Protein AF-A0A8J1VLW9-F1 (afdb_monomer)

Radius of gyration: 41.4 Å; Cα contacts (8 Å, |Δi|>4): 1207; chains: 1; bounding box: 92×52×132 Å

Nearest PDB structures (foldseek):
  3nmx-assembly1_A  TM=6.719E-01  e=5.373E-04  Homo sapiens
  3nmx-assembly3_C  TM=6.872E-01  e=1.330E-03  Homo sapiens
  6n86-assembly1_B  TM=4.236E-01  e=1.927E-03  Bos taurus
  7tmt-assembly1_P  TM=4.277E-01  e=6.945E-02  Saccharomyces cerevisiae
  7tmr-assembly1_P  TM=3.845E-01  e=7.859E-02  Saccharomyces cerevisiae

Secondary structure (DSSP, 8-state):
--GGGTTT-HHHHHHHHHHHHHHHHTT---S-GGGGGS-HHHHHHHHHHHHHHHHHHHHHHHHHTT-HHHHHHHHHHTHHHHHHHHHHTT----HHHHHHHHHHHHHHHGGG-HHHHHHH-SHHHHHHHHHHHHHHHH-GGGT-SSS-HHHHHHHHHHHHHHHHHHHHHHHT-TTS-GGGT--GGGHHHHHGGGTTTSTT-PPPSSPPPHHHHHHHHHHHHHHHHHHHHHHHS-SS-HHHHHSB-----S-TTGGGSS-TTSS-SBHHHHHHHHHHH--S-TT---S----TT-PPPPS------PPPHHHHHHHHHHHHHHHHHHHHHHTTT--TT-GGGHHHHHHHHHHTT-TT-HHHHHHHHHHHHHHTTSHHHHHHTTSGGG-SHHHHHHH--TT--HHHHHHHHHHHHHHTSSHHHHHHHHHTTHHHHHHHHTTTSGGGGGGHHHHHHHHHHHHHHHTT-HHHHHHHHH-HHHHHHHHHHHHH---HHHHHHHHHHHHHHHHHHHHS-TTTHHHHHGGG--HHHHHHHHHHHHHTTT-HHHHHHHHHHHHHHHHHSPTTHHHHHHH---PPPS----TT--S-THHHHHHHHHSPPTT-TT--HHHHHHHHHHHHHHHHTT-HHHHHHHHHHHHHHHHHHS-B-EEEEESTTSSHHHHHHHHHHHSPTT-EEEEGGGGPPPGGGSPBPSS-TTSB-SS-TTTSS-HHHHHHHHHHHHHHSS--TT----GGGS--------HHHHHHHHHHHHHHHHHHHTTT-----EEEEESSTTT-HHHHHT-SEEEEE---HHHHHHHHHTT--EEETTTEEE-PPTTHIIIIIHHHHHHTTTTTBGGG-TTTPPBPTTTTTTTT-EEEE---SSHHHHHHHHHHHHHHHHHHHHHTBS----

Sequence (902 aa):
MTEQALSTDPTQSVSYLSLLVGRLESSSSPSNPEELLIIPNILDSLAVWRQVVSQVGRVASNLVANDEVNRNRLVETGYLQSLLTIFTAELVLPLSTIKFLAASLHNLTVERHGSAVKEMATQRYWRMMLQLADGLYIFPEKYFIEGDASSELLDITVICEWLWSCLTAVIEDEVVPVKSLLLVDDVPLLLRFLSPFTSRELPWKHKQSSTSQRRGLSLMTAACSTIESLGTNLTENLDYFLSPLSFIITHPGDLRDRPETDDPSNALAYLIDFLGTASPPSSWDLNGRITSSGHYLDEDADEADPLSFEDCEESIATGKASIIRAVVALSFELEATEDRLAWFWVHMRAWCRRLERDDLVACAFLSFGNVARQDPSAIALLSGTTSLLPEIMASMKPETNVLVQHAIVGLLKNLSIPATNKVVLGEANIISKLAQMGVWRSGRDVLGSVQGAAVGVVKNLCKGNPINSASVILDCNVTGQLLDLISRSDDPAIRFEAARVFVNIVTSLASVSRGDRGKTLHLLVHDRIIAVFIRMLQGGRQYPVLVNESIIALSLLAAFGPSGTCARIVHSSEAPPSNEIVSGMSGQALLPILCSIIIPKTGDETATPEIQANVTTLLDQLARSGNEEARSARMIVTSAVQNARDRGHPVAGGASCSGKTLLAKHIRNILPSGSTILHQDDFAPPIEDVPTSGKYPDLQDWDDPPTCIVWSKFRSTLGHVRSHGVLPTLHDSHDHLNKQIEVGISQTVEKRWKNAFETLAADKAERGIQLVWFIVDGFVLYWDQGVFDLVDVRLFLRVPHNILKRRREERQVYVLQAGGVWEDPPDYFDQIVYPAYVKAHEHIFEDGNVEEGELRETWGLGGKSLQVMAPLEGEEEMTKAFQKSCEVIIEACRGNIGTVVV

Solvent-accessible surface area (backbone atoms only — not comparable to full-atom values): 49986 Å² total; per-residue (Å²): 132,66,76,74,76,58,70,81,45,73,67,58,47,30,56,52,42,52,58,51,47,58,47,56,68,68,55,72,78,75,98,49,82,74,67,72,78,75,44,74,77,53,55,60,50,49,54,54,46,50,50,51,54,22,51,40,18,44,44,49,23,60,54,18,54,95,28,68,70,46,34,51,51,38,47,78,69,44,36,57,62,42,52,54,49,55,72,68,62,81,62,93,57,46,50,72,32,50,38,22,43,34,45,26,54,25,35,36,29,54,94,55,33,59,75,44,30,61,72,51,62,33,34,71,51,45,49,48,45,50,52,49,39,48,42,50,69,77,44,46,76,82,34,66,78,83,80,61,68,73,63,53,58,53,50,48,43,58,34,36,51,30,41,42,50,41,51,36,41,37,58,70,36,91,88,54,65,58,81,62,36,63,54,69,86,49,52,49,62,59,53,51,56,51,38,49,30,25,89,73,50,61,81,72,93,60,87,70,51,48,69,54,50,56,43,52,45,51,48,25,33,46,42,22,47,37,50,18,49,55,28,61,72,57,94,85,53,64,65,58,36,61,36,70,57,72,74,82,78,87,57,97,72,75,67,81,81,64,67,88,83,79,64,54,65,16,49,51,50,44,52,53,44,39,67,73,52,50,46,82,47,91,79,60,85,47,71,77,80,79,54,100,76,81,66,82,78,80,91,84,67,97,69,69,79,74,52,46,59,64,63,46,50,54,42,50,48,53,21,40,52,26,45,40,51,12,53,36,41,50,29,53,80,48,61,94,82,42,78,93,47,48,68,59,56,52,50,33,59,54,28,45,67,38,84,91,37,55,69,48,25,16,37,24,34,38,27,55,29,47,41,20,78,45,60,71,50,26,45,51,46,61,37,76,98,69,34,46,56,66,47,54,59,75,59,54,41,63,81,49,52,69,63,33,50,40,17,48,31,53,24,43,38,40,36,19,64,37,76,71,36,26,52,59,46,42,79,68,39,48,64,58,37,47,46,62,31,38,52,57,38,80,95,36,62,95,41,51,70,50,37,39,37,44,36,48,23,49,25,38,30,12,54,80,27,43,67,42,26,49,48,43,69,70,35,58,65,40,44,45,36,52,55,49,40,47,74,69,49,84,53,62,67,46,28,48,51,44,42,46,29,56,34,24,26,47,55,18,31,58,68,48,57,87,86,51,21,36,70,54,38,44,77,57,78,42,67,73,55,51,39,41,36,53,50,36,38,64,74,22,65,90,36,48,67,46,33,42,47,23,42,52,36,53,32,52,41,48,74,39,34,55,93,62,39,41,56,49,64,62,67,58,69,81,84,77,83,93,84,84,81,74,90,88,70,93,69,54,77,59,61,63,52,53,47,41,37,67,56,54,62,95,87,53,81,46,43,40,73,67,40,30,52,45,44,50,52,32,36,53,45,34,29,71,70,69,44,64,67,37,38,49,52,40,50,53,46,52,50,50,55,53,54,64,68,41,26,38,37,45,36,42,27,32,47,71,70,51,49,51,67,58,50,53,49,57,51,47,74,40,49,66,92,77,52,44,77,48,57,49,74,73,33,45,62,59,78,90,72,47,51,52,29,95,90,45,71,93,40,71,38,68,52,38,73,88,61,32,36,45,59,71,60,51,45,49,52,53,52,44,29,55,65,65,72,46,78,68,100,85,74,79,80,63,72,86,69,48,87,79,78,94,70,59,57,53,66,70,57,52,54,54,50,23,54,51,43,51,52,51,49,49,63,34,43,78,71,75,38,83,83,62,46,50,34,44,35,34,51,51,52,76,55,42,67,71,51,46,73,75,52,55,36,49,38,32,37,44,58,56,67,77,57,31,48,51,48,49,67,73,56,52,61,43,68,44,94,90,75,50,77,49,61,79,57,90,64,36,53,77,71,42,47,49,55,22,44,44,75,31,40,23,91,46,19,42,98,44,34,73,81,80,40,53,67,30,62,68,31,24,100,84,43,71,53,53,46,77,39,71,46,80,78,61,38,69,30,47,31,52,50,48,50,53,51,52,52,53,51,54,50,34,55,72,71,23,35,28,59,80,62,134

Foldseek 3Di:
DDLVVLQPDLLVLLVVLVVVLVVLVVPPDDPDPVVCVPDPVVVVVVVVVLVSLLSSLQNLLVQLQVDLVSLVVCLVNCVLVSLLSVLVSPDQHALSSLLSSLSNLLSSCPVLNPSSLVVCQAQSNLLSLLVLLLCCVLPVVSRHDDDDPVVSNLSSLVSSLSSLSSLQSNLPPLVHDCVRHDDLVSLLSLLVLLQCFFPNHDDDPDQDALSRQVSSLSNLLSSLLSLLSVLASDDPCVCSQQPADPHNDPDPPPPPPDDPPPDQRGNLSSLLRLLVGTARHPSHPQPPDPDPPNDDDDPPDPRDDRQHRVNRVVSSVSSSLSSLSSLLSSLLNDECPDPSCVVVLVSLLVQLVPQVCLSSVLSSLSSLLSNLQDQVSLVVCCDDPNNCLVSLLVQLALPHDPSNLLSSLSSLLSSLQHPVSLVVCLVSVVLVSNLRVVCLPPVNLVVLVSLQSNLSNLLSSLQLAQSSLLVCLVPCSSVVSLLVSLVPRPDPSSNLSSLSSLLSSLVNLCVDDPVCSLVSLQSQLDLSNLVSLQVQCVVVQVPLVSVQSSLQSLLSCLVRYDQCSLVSNQPSDDDDPDDDDDPDDPGGDRLVSLLCLLVPDPPRPNNDPSSVVSSLSSLVSSLVSPDPSSVVSNVSSVVVVVVFQFAAEAEEEEAVLLCQVVLLVLLQVLAPPQEEEDEQQLFADPQVQFAADPVGRVHGFCLAVVHVGPVVVVLVQLVVCQAAVDGPPPDDDDCVVFDDDDFAAPPVLSVVLSVVNVVLQVVCVVVVDHDRYYYYYYHQQQLDPSSLVSHFHAEYEAEDPVSNVVSLQVRQWDADPVGDIDGQDPPNCVVHRVVSSLVSPLVQFPPSDSHDGDGDCCDPDNHSNHHYQYFYDGRVSSNVSSSVSSVRNVVSNVRRTHHDYD

pLDDT: mean 78.49, std 16.81, range [29.58, 98.38]

Mean predicted aligned error: 18.57 Å

Structure (mmCIF, N/CA/C/O backbone):
data_AF-A0A8J1VLW9-F1
#
_entry.id   AF-A0A8J1VLW9-F1
#
loop_
_atom_site.group_PDB
_atom_site.id
_atom_site.type_symbol
_atom_site.label_atom_id
_atom_site.label_alt_id
_atom_site.label_comp_id
_atom_site.label_asym_id
_atom_site.label_entity_id
_atom_site.label_seq_id
_atom_site.pdbx_PDB_ins_code
_atom_site.Cartn_x
_atom_site.Cartn_y
_atom_site.Cartn_z
_atom_site.occupancy
_atom_site.B_iso_or_equiv
_atom_site.auth_seq_id
_atom_site.auth_comp_id
_atom_site.auth_asym_id
_atom_site.auth_atom_id
_atom_site.pdbx_PDB_model_num
ATOM 1 N N . MET A 1 1 ? 48.996 -19.977 -35.327 1.00 42.25 1 MET A N 1
ATOM 2 C CA . MET A 1 1 ? 48.904 -21.009 -34.266 1.00 42.25 1 MET A CA 1
ATOM 3 C C . MET A 1 1 ? 47.674 -21.862 -34.546 1.00 42.25 1 MET A C 1
ATOM 5 O O . MET A 1 1 ? 46.798 -21.378 -35.248 1.00 42.25 1 MET A O 1
ATOM 9 N N . THR A 1 2 ? 47.624 -23.114 -34.093 1.00 43.81 2 THR A N 1
ATOM 10 C CA . THR A 1 2 ? 46.496 -24.030 -34.354 1.00 43.81 2 THR A CA 1
ATOM 11 C C . THR A 1 2 ? 45.283 -23.709 -33.474 1.00 43.81 2 THR A C 1
ATOM 13 O O . THR A 1 2 ? 45.453 -23.332 -32.316 1.00 43.81 2 THR A O 1
ATOM 16 N N . GLU A 1 3 ? 44.065 -23.897 -34.002 1.00 43.25 3 GLU A N 1
ATOM 17 C CA . GLU A 1 3 ? 42.792 -23.599 -33.308 1.00 43.25 3 GLU A CA 1
ATOM 18 C C . GLU A 1 3 ? 42.681 -24.249 -31.918 1.00 43.25 3 GLU A C 1
ATOM 20 O O . GLU A 1 3 ? 42.120 -23.652 -31.002 1.00 43.25 3 GLU A O 1
ATOM 25 N N . GLN A 1 4 ? 43.274 -25.436 -31.735 1.00 44.25 4 GLN A N 1
ATOM 26 C CA . GLN A 1 4 ? 43.301 -26.146 -30.451 1.00 44.25 4 GLN A CA 1
ATOM 27 C C . GLN A 1 4 ? 43.850 -25.299 -29.293 1.00 44.25 4 GLN A C 1
ATOM 29 O O . GLN A 1 4 ? 43.338 -25.417 -28.183 1.00 44.25 4 GLN A O 1
ATOM 34 N N . ALA A 1 5 ? 44.844 -24.435 -29.529 1.00 48.59 5 ALA A N 1
ATOM 35 C CA . ALA A 1 5 ? 45.496 -23.677 -28.458 1.00 48.59 5 ALA A CA 1
ATOM 36 C C . ALA A 1 5 ? 44.558 -22.665 -27.777 1.00 48.59 5 ALA A C 1
ATOM 38 O O . ALA A 1 5 ? 44.638 -22.479 -26.570 1.00 48.59 5 ALA A O 1
ATOM 39 N N . LEU A 1 6 ? 43.643 -22.045 -28.528 1.00 50.81 6 LEU A N 1
ATOM 40 C CA . LEU A 1 6 ? 42.696 -21.073 -27.969 1.00 50.81 6 LEU A CA 1
ATOM 41 C C . LEU A 1 6 ? 41.514 -21.752 -27.250 1.00 50.81 6 LEU A C 1
ATOM 43 O O . LEU A 1 6 ? 40.851 -21.125 -26.435 1.00 50.81 6 LEU A O 1
ATOM 47 N N . SER A 1 7 ? 41.237 -23.026 -27.540 1.00 52.06 7 SER A N 1
ATOM 48 C CA . SER A 1 7 ? 39.942 -23.658 -27.238 1.00 52.06 7 SER A CA 1
ATOM 49 C C . SER A 1 7 ? 39.676 -24.055 -25.776 1.00 52.06 7 SER A C 1
ATOM 51 O O . SER A 1 7 ? 38.555 -24.456 -25.474 1.00 52.06 7 SER A O 1
ATOM 53 N N . THR A 1 8 ? 40.661 -23.972 -24.872 1.00 56.56 8 THR A N 1
ATOM 54 C CA . THR A 1 8 ? 40.567 -24.592 -23.529 1.00 56.56 8 THR A CA 1
ATOM 55 C C . THR A 1 8 ? 40.811 -23.664 -22.336 1.00 56.56 8 THR A C 1
ATOM 57 O O . THR A 1 8 ? 40.695 -24.123 -21.203 1.00 56.56 8 THR A O 1
ATOM 60 N N . ASP A 1 9 ? 41.187 -22.400 -22.544 1.00 63.62 9 ASP A N 1
ATOM 61 C CA . ASP A 1 9 ? 41.586 -21.498 -21.452 1.00 63.62 9 ASP A CA 1
ATOM 62 C C . ASP A 1 9 ? 41.169 -20.035 -21.728 1.00 63.62 9 ASP A C 1
ATOM 64 O O . ASP A 1 9 ? 41.715 -19.403 -22.643 1.00 63.62 9 ASP A O 1
ATOM 68 N N . PRO A 1 10 ? 40.242 -19.460 -20.932 1.00 58.16 10 PRO A N 1
ATOM 69 C CA . PRO A 1 10 ? 39.838 -18.060 -21.060 1.00 58.16 10 PRO A CA 1
ATOM 70 C C . PRO A 1 10 ? 41.012 -17.071 -20.950 1.00 58.16 10 PRO A C 1
ATOM 72 O O . PRO A 1 10 ? 41.034 -16.060 -21.650 1.00 58.16 10 PRO A O 1
ATOM 75 N N . THR A 1 11 ? 42.022 -17.362 -20.122 1.00 59.47 11 THR A N 1
ATOM 76 C CA . THR A 1 11 ? 43.126 -16.428 -19.828 1.00 59.47 11 THR A CA 1
ATOM 77 C C . THR A 1 11 ? 44.071 -16.224 -21.014 1.00 59.47 11 THR A C 1
ATOM 79 O O . THR A 1 11 ? 44.659 -15.150 -21.174 1.00 59.47 11 THR A O 1
ATOM 82 N N . GLN A 1 12 ? 44.174 -17.217 -21.903 1.00 62.53 12 GLN A N 1
ATOM 83 C CA . GLN A 1 12 ? 44.968 -17.116 -23.127 1.00 62.53 12 GLN A CA 1
ATOM 84 C C . GLN A 1 12 ? 44.311 -16.156 -24.118 1.00 62.53 12 GLN A C 1
ATOM 86 O O . GLN A 1 12 ? 44.986 -15.286 -24.666 1.00 62.53 12 GLN A O 1
ATOM 91 N N . SER A 1 13 ? 42.986 -16.246 -24.278 1.00 58.62 13 SER A N 1
ATOM 92 C CA . SER A 1 13 ? 42.202 -15.323 -25.111 1.00 58.62 13 SER A CA 1
ATOM 93 C C . SER A 1 13 ? 42.423 -13.861 -24.709 1.00 58.62 13 SER A C 1
ATOM 95 O O . SER A 1 13 ? 42.638 -13.009 -25.573 1.00 58.62 13 SER A O 1
ATOM 97 N N . VAL A 1 14 ? 42.462 -13.574 -23.404 1.00 58.12 14 VAL A N 1
ATOM 98 C CA . VAL A 1 14 ? 42.728 -12.215 -22.905 1.00 58.12 14 VAL A CA 1
ATOM 99 C C . VAL A 1 14 ? 44.182 -11.809 -23.102 1.00 58.12 14 VAL A C 1
ATOM 101 O O . VAL A 1 14 ? 44.439 -10.727 -23.622 1.00 58.12 14 VAL A O 1
ATOM 104 N N . SER A 1 15 ? 45.132 -12.699 -22.799 1.00 60.75 15 SER A N 1
ATOM 105 C CA . SER A 1 15 ? 46.566 -12.446 -23.004 1.00 60.75 15 SER A CA 1
ATOM 106 C C . SER A 1 15 ? 46.888 -12.038 -24.449 1.00 60.75 15 SER A C 1
ATOM 108 O O . SER A 1 15 ? 47.726 -11.164 -24.671 1.00 60.75 15 SER A O 1
ATOM 110 N N . TYR A 1 16 ? 46.198 -12.620 -25.440 1.00 63.81 16 TYR A N 1
ATOM 111 C CA . TYR A 1 16 ? 46.309 -12.184 -26.832 1.00 63.81 16 TYR A CA 1
ATOM 112 C C . TYR A 1 16 ? 45.698 -10.799 -27.065 1.00 63.81 16 TYR A C 1
ATOM 114 O O . TYR A 1 16 ? 46.370 -9.959 -27.662 1.00 63.81 16 TYR A O 1
ATOM 122 N N . LEU A 1 17 ? 44.480 -10.517 -26.588 1.00 59.97 17 LEU A N 1
ATOM 123 C CA . LEU A 1 17 ? 43.866 -9.195 -26.774 1.00 59.97 17 LEU A CA 1
ATOM 124 C C . LEU A 1 17 ? 44.662 -8.077 -26.103 1.00 59.97 17 LEU A C 1
ATOM 126 O O . LEU A 1 17 ? 44.914 -7.073 -26.756 1.00 59.97 17 LEU A O 1
ATOM 130 N N . SER A 1 18 ? 45.130 -8.244 -24.866 1.00 57.12 18 SER A N 1
ATOM 131 C CA . SER A 1 18 ? 45.926 -7.216 -24.180 1.00 57.12 18 SER A CA 1
ATOM 132 C C . SER A 1 18 ? 47.254 -6.941 -24.899 1.00 57.12 18 SER A C 1
ATOM 134 O O . SER A 1 18 ? 47.675 -5.790 -25.008 1.00 57.12 18 SER A O 1
ATOM 136 N N . LEU A 1 19 ? 47.891 -7.971 -25.471 1.00 60.16 19 LEU A N 1
ATOM 137 C CA . LEU A 1 19 ? 49.110 -7.821 -26.278 1.00 60.16 19 LEU A CA 1
ATOM 138 C C . LEU A 1 19 ? 48.833 -7.137 -27.632 1.00 60.16 19 LEU A C 1
ATOM 140 O O . LEU A 1 19 ? 49.701 -6.443 -28.162 1.00 60.16 19 LEU A O 1
ATOM 144 N N . LEU A 1 20 ? 47.626 -7.294 -28.185 1.00 57.09 20 LEU A N 1
ATOM 145 C CA . LEU A 1 20 ? 47.176 -6.590 -29.389 1.00 57.09 20 LEU A CA 1
ATOM 146 C C . LEU A 1 20 ? 46.758 -5.137 -29.108 1.00 57.09 20 LEU A C 1
ATOM 148 O O . LEU A 1 20 ? 47.139 -4.251 -29.870 1.00 57.09 20 LEU A O 1
ATOM 152 N N . VAL A 1 21 ? 46.047 -4.876 -28.009 1.00 55.47 21 VAL A N 1
ATOM 153 C CA . VAL A 1 21 ? 45.658 -3.529 -27.559 1.00 55.47 21 VAL A CA 1
ATOM 154 C C . VAL A 1 21 ? 46.897 -2.702 -27.225 1.00 55.47 21 VAL A C 1
ATOM 156 O O . VAL A 1 21 ? 47.052 -1.618 -27.777 1.00 55.47 21 VAL A O 1
ATOM 159 N N . GLY A 1 22 ? 47.856 -3.248 -26.470 1.00 53.94 22 GLY A N 1
ATOM 160 C CA . GLY A 1 22 ? 49.118 -2.552 -26.193 1.00 53.94 22 GLY A CA 1
ATOM 161 C C . GLY A 1 22 ? 49.933 -2.221 -27.454 1.00 53.94 22 GLY A C 1
ATOM 162 O O . GLY A 1 22 ? 50.672 -1.239 -27.472 1.00 53.94 22 GLY A O 1
ATOM 163 N N . ARG A 1 23 ? 49.772 -2.986 -28.547 1.00 56.09 23 ARG A N 1
ATOM 164 C CA . ARG A 1 23 ? 50.348 -2.635 -29.859 1.00 56.09 23 ARG A CA 1
ATOM 165 C C . ARG A 1 23 ? 49.598 -1.486 -30.533 1.00 56.09 23 ARG A C 1
ATOM 167 O O . ARG A 1 23 ? 50.260 -0.593 -31.054 1.00 56.09 23 ARG A O 1
ATOM 174 N N . LEU A 1 24 ? 48.264 -1.487 -30.498 1.00 51.97 24 LEU A N 1
ATOM 175 C CA . LEU A 1 24 ? 47.438 -0.389 -31.017 1.00 51.97 24 LEU A CA 1
ATOM 176 C C . LEU A 1 24 ? 47.742 0.925 -30.282 1.00 51.97 24 LEU A C 1
ATOM 178 O O . LEU A 1 24 ? 48.047 1.926 -30.927 1.00 51.97 24 LEU A O 1
ATOM 182 N N . GLU A 1 25 ? 47.780 0.902 -28.951 1.00 48.28 25 GLU A N 1
ATOM 183 C CA . GLU A 1 25 ? 48.131 2.056 -28.112 1.00 48.28 25 GLU A CA 1
ATOM 184 C C . GLU A 1 25 ? 49.565 2.549 -28.371 1.00 48.28 25 GLU A C 1
ATOM 186 O O . GLU A 1 25 ? 49.808 3.751 -28.422 1.00 48.28 25 GLU A O 1
ATOM 191 N N . SER A 1 26 ? 50.515 1.643 -28.639 1.00 47.72 26 SER A N 1
ATOM 192 C CA . SER A 1 26 ? 51.881 2.024 -29.038 1.00 47.72 26 SER A CA 1
ATOM 193 C C . SER A 1 26 ? 52.002 2.610 -30.456 1.00 47.72 26 SER A C 1
ATOM 195 O O . SER A 1 26 ? 53.085 3.059 -30.829 1.00 47.72 26 SER A O 1
ATOM 197 N N . SER A 1 27 ? 50.927 2.585 -31.257 1.00 47.56 27 SER A N 1
ATOM 198 C CA . SER A 1 27 ? 50.948 2.941 -32.686 1.00 47.56 27 SER A CA 1
ATOM 199 C C . SER A 1 27 ? 50.346 4.310 -33.035 1.00 47.56 27 SER A C 1
ATOM 201 O O . SER A 1 27 ? 50.454 4.744 -34.182 1.00 47.56 27 SER A O 1
ATOM 203 N N . SER A 1 28 ? 49.794 5.048 -32.064 1.00 37.56 28 SER A N 1
ATOM 204 C CA . SER A 1 28 ? 49.542 6.486 -32.237 1.00 37.56 28 SER A CA 1
ATOM 205 C C . SER A 1 28 ? 50.893 7.219 -32.340 1.00 37.56 28 SER A C 1
ATOM 207 O O . SER A 1 28 ? 51.694 7.140 -31.413 1.00 37.56 28 SER A O 1
ATOM 209 N N . SER A 1 29 ? 51.240 7.951 -33.402 1.00 37.69 29 SER A N 1
ATOM 210 C CA . SER A 1 29 ? 50.385 8.647 -34.373 1.00 37.69 29 SER A CA 1
ATOM 211 C C . SER A 1 29 ? 51.036 8.710 -35.770 1.00 37.69 29 SER A C 1
ATOM 213 O O . SER A 1 29 ? 52.088 9.347 -35.898 1.00 37.69 29 SER A O 1
ATOM 215 N N . PRO A 1 30 ? 50.390 8.203 -36.836 1.00 40.72 30 PRO A N 1
ATOM 216 C CA . PRO A 1 30 ? 50.584 8.699 -38.194 1.00 40.72 30 PRO A CA 1
ATOM 217 C C . PRO A 1 30 ? 49.612 9.861 -38.458 1.00 40.72 30 PRO A C 1
ATOM 219 O O . PRO A 1 30 ? 48.397 9.711 -38.359 1.00 40.72 30 PRO A O 1
ATOM 222 N N . SER A 1 31 ? 50.132 11.036 -38.814 1.00 40.50 31 SER A N 1
ATOM 223 C CA . SER A 1 31 ? 49.337 12.262 -39.013 1.00 40.50 31 SER A CA 1
ATOM 224 C C . SER A 1 31 ? 48.552 12.315 -40.337 1.00 40.50 31 SER A C 1
ATOM 226 O O . SER A 1 31 ? 48.065 13.380 -40.711 1.00 40.50 31 SER A O 1
ATOM 228 N N . ASN A 1 32 ? 48.455 11.201 -41.070 1.00 37.00 32 ASN A N 1
ATOM 229 C CA . ASN A 1 32 ? 47.784 11.127 -42.365 1.00 37.00 32 ASN A CA 1
ATOM 230 C C . ASN A 1 32 ? 47.168 9.726 -42.607 1.00 37.00 32 ASN A C 1
ATOM 232 O O . ASN A 1 32 ? 47.922 8.752 -42.686 1.00 37.00 32 ASN A O 1
ATOM 236 N N . PRO A 1 33 ? 45.834 9.592 -42.767 1.00 39.97 33 PRO A N 1
ATOM 237 C CA . PRO A 1 33 ? 45.180 8.299 -43.000 1.00 39.97 33 PRO A CA 1
ATOM 238 C C . PRO A 1 33 ? 45.647 7.558 -44.264 1.00 39.97 33 PRO A C 1
ATOM 240 O O . PRO A 1 33 ? 45.613 6.329 -44.297 1.00 39.97 33 PRO A O 1
ATOM 243 N N . GLU A 1 34 ? 46.110 8.274 -45.295 1.00 40.69 34 GLU A N 1
ATOM 244 C CA . GLU A 1 34 ? 46.549 7.657 -46.557 1.00 40.69 34 GLU A CA 1
ATOM 245 C C . GLU A 1 34 ? 47.916 6.950 -46.457 1.00 40.69 34 GLU A C 1
ATOM 247 O O . GLU A 1 34 ? 48.208 6.063 -47.260 1.00 40.69 34 GLU A O 1
ATOM 252 N N . GLU A 1 35 ? 48.750 7.259 -45.454 1.00 37.81 35 GLU A N 1
ATOM 253 C CA . GLU A 1 35 ? 50.078 6.632 -45.308 1.00 37.81 35 GLU A CA 1
ATOM 254 C C . GLU A 1 35 ? 50.006 5.157 -44.864 1.00 37.81 35 GLU A C 1
ATOM 256 O O . GLU A 1 35 ? 50.928 4.382 -45.130 1.00 37.81 35 GLU A O 1
ATOM 261 N N . LEU A 1 36 ? 48.886 4.727 -44.269 1.00 38.97 36 LEU A N 1
ATOM 262 C CA . LEU A 1 36 ? 48.642 3.329 -43.885 1.00 38.97 36 LEU A CA 1
ATOM 263 C C . LEU A 1 36 ? 48.432 2.385 -45.085 1.00 38.97 36 LEU A C 1
ATOM 265 O O . LEU A 1 36 ? 48.577 1.172 -44.936 1.00 38.97 36 LEU A O 1
ATOM 269 N N . LEU A 1 37 ? 48.128 2.915 -46.276 1.00 39.00 37 LEU A N 1
ATOM 270 C CA . LEU A 1 37 ? 47.827 2.125 -47.479 1.00 39.00 37 LEU A CA 1
ATOM 271 C C . LEU A 1 37 ? 49.060 1.754 -48.325 1.00 39.00 37 LEU A C 1
ATOM 273 O O . LEU A 1 37 ? 48.930 0.989 -49.279 1.00 39.00 37 LEU A O 1
ATOM 277 N N . ILE A 1 38 ? 50.255 2.269 -48.004 1.00 37.81 38 ILE A N 1
ATOM 278 C CA . ILE A 1 38 ? 51.431 2.217 -48.903 1.00 37.81 38 ILE A CA 1
ATOM 279 C C . ILE A 1 38 ? 52.510 1.206 -48.439 1.00 37.81 38 ILE A C 1
ATOM 281 O O . ILE A 1 38 ? 53.545 1.049 -49.085 1.00 37.81 38 ILE A O 1
ATOM 285 N N . ILE A 1 39 ? 52.281 0.449 -47.356 1.00 36.97 39 ILE A N 1
ATOM 286 C CA . ILE A 1 39 ? 53.242 -0.550 -46.843 1.00 36.97 39 ILE A CA 1
ATOM 287 C C . ILE A 1 39 ? 52.669 -1.978 -46.960 1.00 36.97 39 ILE A C 1
ATOM 289 O O . ILE A 1 39 ? 51.888 -2.388 -46.098 1.00 36.97 39 ILE A O 1
ATOM 293 N N . PRO A 1 40 ? 53.101 -2.790 -47.952 1.00 34.16 40 PRO A N 1
ATOM 294 C CA . PRO A 1 40 ? 52.598 -4.156 -48.155 1.00 34.16 40 PRO A CA 1
ATOM 295 C C . PRO A 1 40 ? 52.695 -5.056 -46.912 1.00 34.16 40 PRO A C 1
ATOM 297 O O . PRO A 1 40 ? 51.762 -5.789 -46.602 1.00 34.16 40 PRO A O 1
ATOM 300 N N . ASN A 1 41 ? 53.777 -4.928 -46.134 1.00 40.81 41 ASN A N 1
ATOM 301 C CA . ASN A 1 41 ? 53.989 -5.713 -44.910 1.00 40.81 41 ASN A CA 1
ATOM 302 C C . ASN A 1 41 ? 52.984 -5.402 -43.779 1.00 40.81 41 ASN A C 1
ATOM 304 O O . ASN A 1 41 ? 52.868 -6.197 -42.846 1.00 40.81 41 ASN A O 1
ATOM 308 N N . ILE A 1 42 ? 52.278 -4.263 -43.820 1.00 44.25 42 ILE A N 1
ATOM 309 C CA . ILE A 1 42 ? 51.250 -3.925 -42.823 1.00 44.25 42 ILE A CA 1
ATOM 310 C C . ILE A 1 42 ? 49.916 -4.588 -43.183 1.00 44.25 42 ILE A C 1
ATOM 312 O O . ILE A 1 42 ? 49.244 -5.083 -42.280 1.00 44.25 42 ILE A O 1
ATOM 316 N N . LEU A 1 43 ? 49.565 -4.694 -44.469 1.00 42.94 43 LEU A N 1
ATOM 317 C CA . LEU A 1 43 ? 48.320 -5.331 -44.920 1.00 42.94 43 LEU A CA 1
ATOM 318 C C . LEU A 1 43 ? 48.258 -6.822 -44.550 1.00 42.94 43 LEU A C 1
ATOM 320 O O . LEU A 1 43 ? 47.271 -7.252 -43.955 1.00 42.94 43 LEU A O 1
ATOM 324 N N . ASP A 1 44 ? 49.336 -7.581 -44.773 1.00 49.31 44 ASP A N 1
ATOM 325 C CA . ASP A 1 44 ? 49.424 -8.984 -44.327 1.00 49.31 44 ASP A CA 1
ATOM 326 C C . ASP A 1 44 ? 49.325 -9.099 -42.795 1.00 49.31 44 ASP A C 1
ATOM 328 O O . ASP A 1 44 ? 48.658 -9.990 -42.260 1.00 49.31 44 ASP A O 1
ATOM 332 N N . SER A 1 45 ? 49.937 -8.158 -42.064 1.00 58.25 45 SER A N 1
ATOM 333 C CA . SER A 1 45 ? 49.867 -8.125 -40.598 1.00 58.25 45 SER A CA 1
ATOM 334 C C . SER A 1 45 ? 48.458 -7.805 -40.085 1.00 58.25 45 SER A C 1
ATOM 336 O O . SER A 1 45 ? 48.029 -8.393 -39.094 1.00 58.25 45 SER A O 1
ATOM 338 N N . LEU A 1 46 ? 47.716 -6.941 -40.789 1.00 62.59 46 LEU A N 1
ATOM 339 C CA . LEU A 1 46 ? 46.330 -6.572 -40.496 1.00 62.59 46 LEU A CA 1
ATOM 340 C C . LEU A 1 46 ? 45.362 -7.713 -40.818 1.00 62.59 46 LEU A C 1
ATOM 342 O O . LEU A 1 46 ? 44.433 -7.948 -40.048 1.00 62.59 46 LEU A O 1
ATOM 346 N N . ALA A 1 47 ? 45.578 -8.449 -41.911 1.00 65.44 47 ALA A N 1
ATOM 347 C CA . ALA A 1 47 ? 44.773 -9.622 -42.247 1.00 65.44 47 ALA A CA 1
ATOM 348 C C . ALA A 1 47 ? 44.921 -10.719 -41.179 1.00 65.44 47 ALA A C 1
ATOM 350 O O . ALA A 1 47 ? 43.924 -11.204 -40.639 1.00 65.44 47 ALA A O 1
ATOM 351 N N . VAL A 1 48 ? 46.161 -11.040 -40.789 1.00 68.06 48 VAL A N 1
ATOM 352 C CA . VAL A 1 48 ? 46.444 -11.985 -39.694 1.00 68.06 48 VAL A CA 1
ATOM 353 C C . VAL A 1 48 ? 45.890 -11.472 -38.359 1.00 68.06 48 VAL A C 1
ATOM 355 O O . VAL A 1 48 ? 45.309 -12.245 -37.598 1.00 68.06 48 VAL A O 1
ATOM 358 N N . TRP A 1 49 ? 46.003 -10.172 -38.076 1.00 71.31 49 TRP A N 1
ATOM 359 C CA . TRP A 1 49 ? 45.436 -9.551 -36.875 1.00 71.31 49 TRP A CA 1
ATOM 360 C C . TRP A 1 49 ? 43.905 -9.686 -36.817 1.00 71.31 49 TRP A C 1
ATOM 362 O O . TRP A 1 49 ? 43.376 -10.167 -35.815 1.00 71.31 49 TRP A O 1
ATOM 372 N N . ARG A 1 50 ? 43.195 -9.366 -37.911 1.00 73.25 50 ARG A N 1
ATOM 373 C CA . ARG A 1 50 ? 41.730 -9.517 -38.035 1.00 73.25 50 ARG A CA 1
ATOM 374 C C . ARG A 1 50 ? 41.289 -10.963 -37.799 1.00 73.25 50 ARG A C 1
ATOM 376 O O . ARG A 1 50 ? 40.302 -11.183 -37.097 1.00 73.25 50 ARG A O 1
ATOM 383 N N . GLN A 1 51 ? 42.033 -11.936 -38.334 1.00 73.69 51 GLN A N 1
ATOM 384 C CA . GLN A 1 51 ? 41.787 -13.362 -38.100 1.00 73.69 51 GLN A CA 1
ATOM 385 C C . GLN A 1 51 ? 41.982 -13.748 -36.627 1.00 73.69 51 GLN A C 1
ATOM 387 O O . GLN A 1 51 ? 41.130 -14.432 -36.067 1.00 73.69 51 GLN A O 1
ATOM 392 N N . VAL A 1 52 ? 43.054 -13.290 -35.968 1.00 72.94 52 VAL A N 1
ATOM 393 C CA . VAL A 1 52 ? 43.289 -13.571 -34.538 1.00 72.94 52 VAL A CA 1
ATOM 394 C C . VAL A 1 52 ? 42.178 -12.979 -33.668 1.00 72.94 52 VAL A C 1
ATOM 396 O O . VAL A 1 52 ? 41.627 -13.695 -32.835 1.00 72.94 52 VAL A O 1
ATOM 399 N N . VAL A 1 53 ? 41.791 -11.719 -33.887 1.00 75.31 53 VAL A N 1
ATOM 400 C CA . VAL A 1 53 ? 40.698 -11.071 -33.136 1.00 75.31 53 VAL A CA 1
ATOM 401 C C . VAL A 1 53 ? 39.362 -11.789 -33.362 1.00 75.31 53 VAL A C 1
ATOM 403 O O . VAL A 1 53 ? 38.648 -12.061 -32.399 1.00 75.31 53 VAL A O 1
ATOM 406 N N . SER A 1 54 ? 39.058 -12.176 -34.607 1.00 80.62 54 SER A N 1
ATOM 407 C CA . SER A 1 54 ? 37.869 -12.971 -34.958 1.00 80.62 54 SER A CA 1
ATOM 408 C C . SER A 1 54 ? 37.825 -14.306 -34.201 1.00 80.62 54 SER A C 1
ATOM 410 O O . SER A 1 54 ? 36.805 -14.665 -33.610 1.00 80.62 54 SER A O 1
ATOM 412 N N . GLN A 1 55 ? 38.957 -15.015 -34.137 1.00 79.81 55 GLN A N 1
ATOM 413 C CA . GLN A 1 55 ? 39.061 -16.289 -33.425 1.00 79.81 55 GLN A CA 1
ATOM 414 C C . GLN A 1 55 ? 38.944 -16.140 -31.908 1.00 79.81 55 GLN A C 1
ATOM 416 O O . GLN A 1 55 ? 38.273 -16.952 -31.273 1.00 79.81 55 GLN A O 1
ATOM 421 N N . VAL A 1 56 ? 39.538 -15.094 -31.329 1.00 79.62 56 VAL A N 1
ATOM 422 C CA . VAL A 1 56 ? 39.399 -14.807 -29.897 1.00 79.62 56 VAL A CA 1
ATOM 423 C C . VAL A 1 56 ? 37.955 -14.439 -29.539 1.00 79.62 56 VAL A C 1
ATOM 425 O O . VAL A 1 56 ? 37.439 -14.945 -28.545 1.00 79.62 56 VAL A O 1
ATOM 428 N N . GLY A 1 57 ? 37.268 -13.633 -30.358 1.00 83.44 57 GLY A N 1
ATOM 429 C CA . GLY A 1 57 ? 35.833 -13.373 -30.201 1.00 83.44 57 GLY A CA 1
ATOM 430 C C . GLY A 1 57 ? 35.014 -14.667 -30.216 1.00 83.44 57 GLY A C 1
ATOM 431 O O . GLY A 1 57 ? 34.241 -14.922 -29.294 1.00 83.44 57 GLY A O 1
ATOM 432 N N . ARG A 1 58 ? 35.255 -15.540 -31.209 1.00 85.62 58 ARG A N 1
ATOM 433 C CA . ARG A 1 58 ? 34.528 -16.810 -31.374 1.00 85.62 58 ARG A CA 1
ATOM 434 C C . ARG A 1 58 ? 34.697 -17.701 -30.147 1.00 85.62 58 ARG A C 1
ATOM 436 O O . ARG A 1 58 ? 33.715 -18.182 -29.588 1.00 85.62 58 ARG A O 1
ATOM 443 N N . VAL A 1 59 ? 35.939 -17.885 -29.708 1.00 82.38 59 VAL A N 1
ATOM 444 C CA . VAL A 1 59 ? 36.280 -18.690 -28.530 1.00 82.38 59 VAL A CA 1
ATOM 445 C C . VAL A 1 59 ? 35.658 -18.112 -27.262 1.00 82.38 59 VAL A C 1
ATOM 447 O O . VAL A 1 59 ? 34.992 -18.848 -26.541 1.00 82.38 59 VAL A O 1
ATOM 450 N N . ALA A 1 60 ? 35.801 -16.808 -27.016 1.00 83.06 60 ALA A N 1
ATOM 451 C CA . ALA A 1 60 ? 35.209 -16.162 -25.851 1.00 83.06 60 ALA A CA 1
ATOM 452 C C . ALA A 1 60 ? 33.682 -16.321 -25.826 1.00 83.06 60 ALA A C 1
ATOM 454 O O . ALA A 1 60 ? 33.146 -16.746 -24.807 1.00 83.06 60 ALA A O 1
ATOM 455 N N . SER A 1 61 ? 32.997 -16.080 -26.953 1.00 86.81 61 SER A N 1
ATOM 456 C CA . SER A 1 61 ? 31.537 -16.224 -27.056 1.00 86.81 61 SER A CA 1
ATOM 457 C C . SER A 1 61 ? 31.048 -17.631 -26.696 1.00 86.81 61 SER A C 1
ATOM 459 O O . SER A 1 61 ? 30.033 -17.761 -26.015 1.00 86.81 61 SER A O 1
ATOM 461 N N . ASN A 1 62 ? 31.806 -18.671 -27.061 1.00 86.19 62 ASN A N 1
ATOM 462 C CA . ASN A 1 62 ? 31.505 -20.057 -26.699 1.00 86.19 62 ASN A CA 1
ATOM 463 C C . ASN A 1 62 ? 31.838 -20.373 -25.232 1.00 86.19 62 ASN A C 1
ATOM 465 O O . ASN A 1 62 ? 31.114 -21.137 -24.604 1.00 86.19 62 ASN A O 1
ATOM 469 N N . LEU A 1 63 ? 32.920 -19.808 -24.681 1.00 82.38 63 LEU A N 1
ATOM 470 C CA . LEU A 1 63 ? 33.346 -20.056 -23.297 1.00 82.38 63 LEU A CA 1
ATOM 471 C C . LEU A 1 63 ? 32.387 -19.464 -22.258 1.00 82.38 63 LEU A C 1
ATOM 473 O O . LEU A 1 63 ? 32.282 -20.024 -21.172 1.00 82.38 63 LEU A O 1
ATOM 477 N N . VAL A 1 64 ? 31.721 -18.346 -22.566 1.00 84.81 64 VAL A N 1
ATOM 478 C CA . VAL A 1 64 ? 30.766 -17.685 -21.652 1.00 84.81 64 VAL A CA 1
ATOM 479 C C . VAL A 1 64 ? 29.306 -18.084 -21.863 1.00 84.81 64 VAL A C 1
ATOM 481 O O . VAL A 1 64 ? 28.453 -17.741 -21.043 1.00 84.81 64 VAL A O 1
ATOM 484 N N . ALA A 1 65 ? 29.002 -18.814 -22.940 1.00 85.19 65 ALA A N 1
ATOM 485 C CA . ALA A 1 65 ? 27.658 -19.303 -23.217 1.00 85.19 65 ALA A CA 1
ATOM 486 C C . ALA A 1 65 ? 27.209 -20.267 -22.104 1.00 85.19 65 ALA A C 1
ATOM 488 O O . ALA A 1 65 ? 27.681 -21.399 -22.021 1.00 85.19 65 ALA A O 1
ATOM 489 N N . ASN A 1 66 ? 26.279 -19.808 -21.262 1.00 80.81 66 ASN A N 1
ATOM 490 C CA . ASN A 1 66 ? 25.732 -20.542 -20.115 1.00 80.81 66 ASN A CA 1
ATOM 491 C C . ASN A 1 66 ? 26.774 -20.967 -19.047 1.00 80.81 66 ASN A C 1
ATOM 493 O O . ASN A 1 66 ? 26.533 -21.926 -18.315 1.00 80.81 66 ASN A O 1
ATOM 497 N N . ASP A 1 67 ? 27.911 -20.264 -18.930 1.00 84.31 67 ASP A N 1
ATOM 498 C CA . ASP A 1 67 ? 28.948 -20.532 -17.914 1.00 84.31 67 ASP A CA 1
ATOM 499 C C . ASP A 1 67 ? 29.342 -19.252 -17.153 1.00 84.31 67 ASP A C 1
ATOM 501 O O . ASP A 1 67 ? 30.119 -18.412 -17.618 1.00 84.31 67 ASP A O 1
ATOM 505 N N . GLU A 1 68 ? 28.806 -19.113 -15.939 1.00 85.06 68 GLU A N 1
ATOM 506 C CA . GLU A 1 68 ? 29.036 -17.966 -15.056 1.00 85.06 68 GLU A CA 1
ATOM 507 C C . GLU A 1 68 ? 30.481 -17.870 -14.527 1.00 85.06 68 GLU A C 1
ATOM 509 O O . GLU A 1 68 ? 30.991 -16.774 -14.275 1.00 85.06 68 GLU A O 1
ATOM 514 N N . VAL A 1 69 ? 31.181 -19.001 -14.394 1.00 83.56 69 VAL A N 1
ATOM 515 C CA . VAL A 1 69 ? 32.574 -19.024 -13.921 1.00 83.56 69 VAL A CA 1
ATOM 516 C C . VAL A 1 69 ? 33.488 -18.432 -14.990 1.00 83.56 69 VAL A C 1
ATOM 518 O O . VAL A 1 69 ? 34.379 -17.638 -14.679 1.00 83.56 69 VAL A O 1
ATOM 521 N N . ASN A 1 70 ? 33.251 -18.761 -16.259 1.00 82.75 70 ASN A N 1
ATOM 522 C CA . ASN A 1 70 ? 33.985 -18.175 -17.376 1.00 82.75 70 ASN A CA 1
ATOM 523 C C . ASN A 1 70 ? 33.581 -16.716 -17.632 1.00 82.75 70 ASN A C 1
ATOM 525 O O . ASN A 1 70 ? 34.463 -15.921 -17.965 1.00 82.75 70 ASN A O 1
ATOM 529 N N . ARG A 1 71 ? 32.308 -16.333 -17.414 1.00 86.25 71 ARG A N 1
ATOM 530 C CA . ARG A 1 71 ? 31.876 -14.919 -17.447 1.00 86.25 71 ARG A CA 1
ATOM 531 C C . ARG A 1 71 ? 32.685 -14.076 -16.460 1.00 86.25 71 ARG A C 1
ATOM 533 O O . ARG A 1 71 ? 33.324 -13.111 -16.877 1.00 86.25 71 ARG A O 1
ATOM 540 N N . ASN A 1 72 ? 32.732 -14.470 -15.185 1.00 84.06 72 ASN A N 1
ATOM 541 C CA . ASN A 1 72 ? 33.515 -13.758 -14.170 1.00 84.06 72 ASN A CA 1
ATOM 542 C C . ASN A 1 72 ? 35.009 -13.717 -14.518 1.00 84.06 72 ASN A C 1
ATOM 544 O O . ASN A 1 72 ? 35.594 -12.637 -14.537 1.00 84.06 72 ASN A O 1
ATOM 548 N N . ARG A 1 73 ? 35.610 -14.849 -14.911 1.00 81.25 73 ARG A N 1
ATOM 549 C CA . ARG A 1 73 ? 37.033 -14.904 -15.297 1.00 81.25 73 ARG A CA 1
ATOM 550 C C . ARG A 1 73 ? 37.392 -13.964 -16.446 1.00 81.25 73 ARG A C 1
ATOM 552 O O . ARG A 1 73 ? 38.450 -13.344 -16.390 1.00 81.25 73 ARG A O 1
ATOM 559 N N . LEU A 1 74 ? 36.567 -13.855 -17.492 1.00 81.69 74 LEU A N 1
ATOM 560 C CA . LEU A 1 74 ? 36.847 -12.932 -18.601 1.00 81.69 74 LEU A CA 1
ATOM 561 C C . LEU A 1 74 ? 36.725 -11.461 -18.174 1.00 81.69 74 LEU A C 1
ATOM 563 O O . LEU A 1 74 ? 37.543 -10.645 -18.599 1.00 81.69 74 LEU A O 1
ATOM 567 N N . VAL A 1 75 ? 35.768 -11.122 -17.304 1.00 84.00 75 VAL A N 1
ATOM 568 C CA . VAL A 1 75 ? 35.662 -9.766 -16.734 1.00 84.00 75 VAL A CA 1
ATOM 569 C C . VAL A 1 75 ? 36.886 -9.444 -15.866 1.00 84.00 75 VAL A C 1
ATOM 571 O O . VAL A 1 75 ? 37.560 -8.448 -16.116 1.00 84.00 75 VAL A O 1
ATOM 574 N N . GLU A 1 76 ? 37.230 -10.313 -14.910 1.00 81.19 76 GLU A N 1
ATOM 575 C CA . GLU A 1 76 ? 38.366 -10.144 -13.986 1.00 81.19 76 GLU A CA 1
ATOM 576 C C . GLU A 1 76 ? 39.719 -9.996 -14.696 1.00 81.19 76 GLU A C 1
ATOM 578 O O . GLU A 1 76 ? 40.604 -9.290 -14.217 1.00 81.19 76 GLU A O 1
ATOM 583 N N . THR A 1 77 ? 39.901 -10.673 -15.832 1.00 78.19 77 THR A N 1
ATOM 584 C CA . THR A 1 77 ? 41.177 -10.674 -16.566 1.00 78.19 77 THR A CA 1
ATOM 585 C C . THR A 1 77 ? 41.358 -9.483 -17.506 1.00 78.19 77 THR A C 1
ATOM 587 O O . THR A 1 77 ? 42.467 -9.284 -17.999 1.00 78.19 77 THR A O 1
ATOM 590 N N . GLY A 1 78 ? 40.321 -8.673 -17.749 1.00 78.50 78 GLY A N 1
ATOM 591 C CA . GLY A 1 78 ? 40.407 -7.502 -18.627 1.00 78.50 78 GLY A CA 1
ATOM 592 C C . GLY A 1 78 ? 39.944 -7.731 -20.075 1.00 78.50 78 GLY A C 1
ATOM 593 O O . GLY A 1 78 ? 40.265 -6.928 -20.961 1.00 78.50 78 GLY A O 1
ATOM 594 N N . TYR A 1 79 ? 39.226 -8.830 -20.360 1.00 82.88 79 TYR A N 1
ATOM 595 C CA . TYR A 1 79 ? 38.729 -9.144 -21.710 1.00 82.88 79 TYR A CA 1
ATOM 596 C C . TYR A 1 79 ? 37.827 -8.034 -22.251 1.00 82.88 79 TYR A C 1
ATOM 598 O O . TYR A 1 79 ? 37.990 -7.579 -23.383 1.00 82.88 79 TYR A O 1
ATOM 606 N N . LEU A 1 80 ? 36.878 -7.609 -21.419 1.00 79.50 80 LEU A N 1
ATOM 607 C CA . LEU A 1 80 ? 35.796 -6.709 -21.787 1.00 79.50 80 LEU A CA 1
ATOM 608 C C . LEU A 1 80 ? 36.327 -5.318 -22.153 1.00 79.50 80 LEU A C 1
ATOM 610 O O . LEU A 1 80 ? 36.009 -4.791 -23.215 1.00 79.50 80 LEU A O 1
ATOM 614 N N . GLN A 1 81 ? 37.230 -4.778 -21.338 1.00 79.81 81 GLN A N 1
ATOM 615 C CA . GLN A 1 81 ? 37.929 -3.519 -21.586 1.00 79.81 81 GLN A CA 1
ATOM 616 C C . GLN A 1 81 ? 38.773 -3.605 -22.866 1.00 79.81 81 GLN A C 1
ATOM 618 O O . GLN A 1 81 ? 38.759 -2.684 -23.680 1.00 79.81 81 GLN A O 1
ATOM 623 N N . SER A 1 82 ? 39.456 -4.733 -23.097 1.00 78.19 82 SER A N 1
ATOM 624 C CA . SER A 1 82 ? 40.246 -4.945 -24.319 1.00 78.19 82 SER A CA 1
ATOM 625 C C . SER A 1 82 ? 39.367 -4.976 -25.581 1.00 78.19 82 SER A C 1
ATOM 627 O O . SER A 1 82 ? 39.710 -4.367 -26.595 1.00 78.19 82 SER A O 1
ATOM 629 N N . LEU A 1 83 ? 38.212 -5.644 -25.517 1.00 79.56 83 LEU A N 1
ATOM 630 C CA . LEU A 1 83 ? 37.219 -5.719 -26.593 1.00 79.56 83 LEU A CA 1
ATOM 631 C C . LEU A 1 83 ? 36.590 -4.348 -26.892 1.00 79.56 83 LEU A C 1
ATOM 633 O O . LEU A 1 83 ? 36.468 -3.962 -28.055 1.00 79.56 83 LEU A O 1
ATOM 637 N N . LEU A 1 84 ? 36.239 -3.583 -25.858 1.00 74.75 84 LEU A N 1
ATOM 638 C CA . LEU A 1 84 ? 35.631 -2.257 -26.001 1.00 74.75 84 LEU A CA 1
ATOM 639 C C . LEU A 1 84 ? 36.648 -1.206 -26.487 1.00 74.75 84 LEU A C 1
ATOM 641 O O . LEU A 1 84 ? 36.300 -0.308 -27.260 1.00 74.75 84 LEU A O 1
ATOM 645 N N . THR A 1 85 ? 37.930 -1.353 -26.141 1.00 74.75 85 THR A N 1
ATOM 646 C CA . THR A 1 85 ? 39.016 -0.575 -26.760 1.00 74.75 85 THR A CA 1
ATOM 647 C C . THR A 1 85 ? 39.152 -0.882 -28.253 1.00 74.75 85 THR A C 1
ATOM 649 O O . THR A 1 85 ? 39.275 0.052 -29.040 1.00 74.75 85 THR A O 1
ATOM 652 N N . ILE A 1 86 ? 39.048 -2.148 -28.681 1.00 77.19 86 ILE A N 1
ATOM 653 C CA . ILE A 1 86 ? 39.095 -2.512 -30.112 1.00 77.19 86 ILE A CA 1
ATOM 654 C C . ILE A 1 86 ? 37.949 -1.866 -30.901 1.00 77.19 86 ILE A C 1
ATOM 656 O O . ILE A 1 86 ? 38.193 -1.296 -31.963 1.00 77.19 86 ILE A O 1
ATOM 660 N N . PHE A 1 87 ? 36.718 -1.904 -30.383 1.00 76.38 87 PHE A N 1
ATOM 661 C CA . PHE A 1 87 ? 35.575 -1.263 -31.042 1.00 76.38 87 PHE A CA 1
ATOM 662 C C . PHE A 1 87 ? 35.658 0.272 -31.064 1.00 76.38 87 PHE A C 1
ATOM 664 O O . PHE A 1 87 ? 35.121 0.892 -31.978 1.00 76.38 87 PHE A O 1
ATOM 671 N N . THR A 1 88 ? 36.339 0.897 -30.098 1.00 69.75 88 THR A N 1
ATOM 672 C CA . THR A 1 88 ? 36.510 2.363 -30.053 1.00 69.75 88 THR A CA 1
ATOM 673 C C . THR A 1 88 ? 37.759 2.878 -30.779 1.00 69.75 88 THR A C 1
ATOM 675 O O . THR A 1 88 ? 37.960 4.086 -30.836 1.00 69.75 88 THR A O 1
ATOM 678 N N . ALA A 1 89 ? 38.584 2.005 -31.367 1.00 68.06 89 ALA A N 1
ATOM 679 C CA . ALA A 1 89 ? 39.844 2.370 -32.028 1.00 68.06 89 ALA A CA 1
ATOM 680 C C . ALA A 1 89 ? 39.706 2.788 -33.516 1.00 68.06 89 ALA A C 1
ATOM 682 O O . ALA A 1 89 ? 40.699 2.785 -34.238 1.00 68.06 89 ALA A O 1
ATOM 683 N N . GLU A 1 90 ? 38.488 3.087 -33.991 1.00 63.75 90 GLU A N 1
ATOM 684 C CA . GLU A 1 90 ? 38.158 3.433 -35.396 1.00 63.75 90 GLU A CA 1
ATOM 685 C C . GLU A 1 90 ? 38.671 2.428 -36.457 1.00 63.75 90 GLU A C 1
ATOM 687 O O . GLU A 1 90 ? 38.817 2.738 -37.640 1.00 63.75 90 GLU A O 1
ATOM 692 N N . LEU A 1 91 ? 38.923 1.181 -36.050 1.00 68.69 91 LEU A N 1
ATOM 693 C CA . LEU A 1 91 ? 39.447 0.139 -36.927 1.00 68.69 91 LEU A CA 1
ATOM 694 C C . LEU A 1 91 ? 38.360 -0.390 -37.867 1.00 68.69 91 LEU A C 1
ATOM 696 O O . LEU A 1 91 ? 37.295 -0.827 -37.434 1.00 68.69 91 LEU A O 1
ATOM 700 N N . VAL A 1 92 ? 38.672 -0.460 -39.163 1.00 69.56 92 VAL A N 1
ATOM 701 C CA . VAL A 1 92 ? 37.830 -1.162 -40.141 1.00 69.56 92 VAL A CA 1
ATOM 702 C C . VAL A 1 92 ? 37.924 -2.669 -39.873 1.00 69.56 92 VAL A C 1
ATOM 704 O O . VAL A 1 92 ? 38.929 -3.313 -40.205 1.00 69.56 92 VAL A O 1
ATOM 707 N N . LEU A 1 93 ? 36.888 -3.230 -39.249 1.00 75.56 93 LEU A N 1
ATOM 708 C CA . LEU A 1 93 ? 36.754 -4.655 -38.946 1.00 75.56 93 LEU A CA 1
ATOM 709 C C . LEU A 1 93 ? 35.845 -5.346 -39.978 1.00 75.56 93 LEU A C 1
ATOM 711 O O . LEU A 1 93 ? 34.797 -4.793 -40.305 1.00 75.56 93 LEU A O 1
ATOM 715 N N . PRO A 1 94 ? 36.189 -6.559 -40.455 1.00 76.38 94 PRO A N 1
ATOM 716 C CA . PRO A 1 94 ? 35.261 -7.381 -41.225 1.00 76.38 94 PRO A CA 1
ATOM 717 C C . PRO A 1 94 ? 34.017 -7.698 -40.403 1.00 76.38 94 PRO A C 1
ATOM 719 O O . PRO A 1 94 ? 34.120 -7.958 -39.199 1.00 76.38 94 PRO A O 1
ATOM 722 N N . LEU A 1 95 ? 32.862 -7.769 -41.060 1.00 79.31 95 LEU A N 1
ATOM 723 C CA . LEU A 1 95 ? 31.602 -8.103 -40.403 1.00 79.31 95 LEU A CA 1
ATOM 724 C C . LEU A 1 95 ? 31.666 -9.420 -39.607 1.00 79.31 95 LEU A C 1
ATOM 726 O O . LEU A 1 95 ? 31.169 -9.487 -38.487 1.00 79.31 95 LEU A O 1
ATOM 730 N N . SER A 1 96 ? 32.355 -10.441 -40.126 1.00 78.75 96 SER A N 1
ATOM 731 C CA . SER A 1 96 ? 32.569 -11.714 -39.422 1.00 78.75 96 SER A CA 1
ATOM 732 C C . SER A 1 96 ? 33.349 -11.558 -38.107 1.00 78.75 96 SER A C 1
ATOM 734 O O . SER A 1 96 ? 33.065 -12.254 -37.135 1.00 78.75 96 SER A O 1
ATOM 736 N N . THR A 1 97 ? 34.299 -10.620 -38.029 1.00 82.75 97 THR A N 1
ATOM 737 C CA . THR A 1 97 ? 34.994 -10.270 -36.781 1.00 82.75 97 THR A CA 1
ATOM 738 C C . THR A 1 97 ? 34.052 -9.543 -35.822 1.00 82.75 97 THR A C 1
ATOM 740 O O . THR A 1 97 ? 34.005 -9.894 -34.645 1.00 82.75 97 THR A O 1
ATOM 743 N N . ILE A 1 98 ? 33.271 -8.576 -36.320 1.00 86.50 98 ILE A N 1
ATOM 744 C CA . ILE A 1 98 ? 32.274 -7.841 -35.522 1.00 86.50 98 ILE A CA 1
ATOM 745 C C . IL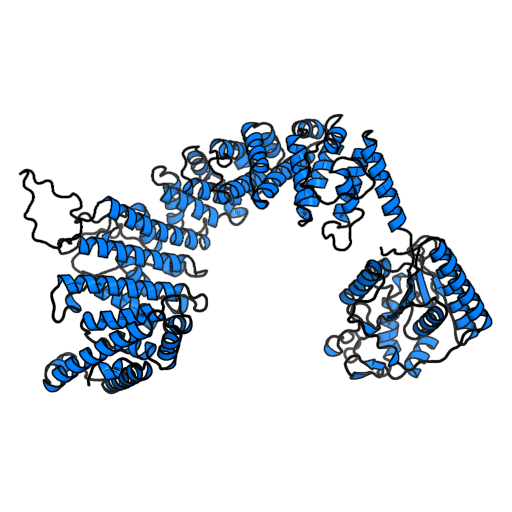E A 1 98 ? 31.249 -8.814 -34.924 1.00 86.50 98 ILE A C 1
ATOM 747 O O . ILE A 1 98 ? 30.973 -8.730 -33.731 1.00 86.50 98 ILE A O 1
ATOM 751 N N . LYS A 1 99 ? 30.764 -9.789 -35.707 1.00 87.38 99 LYS A N 1
ATOM 752 C CA . LYS A 1 99 ? 29.836 -10.843 -35.271 1.00 87.38 99 LYS A CA 1
ATOM 753 C C . LYS A 1 99 ? 30.311 -11.560 -34.020 1.00 87.38 99 LYS A C 1
ATOM 755 O O . LYS A 1 99 ? 29.584 -11.626 -33.037 1.00 87.38 99 LYS A O 1
ATOM 760 N N . PHE A 1 100 ? 31.532 -12.085 -34.041 1.00 88.19 100 PHE A N 1
ATOM 761 C CA . PHE A 1 100 ? 32.049 -12.855 -32.915 1.00 88.19 100 PHE A CA 1
ATOM 762 C C . PHE A 1 100 ? 32.344 -11.999 -31.676 1.00 88.19 100 PHE A C 1
ATOM 764 O O . PHE A 1 100 ? 32.193 -12.489 -30.559 1.00 88.19 100 PHE A O 1
ATOM 771 N N . LEU A 1 101 ? 32.734 -10.733 -31.853 1.00 88.19 101 LEU A N 1
ATOM 772 C CA . LEU A 1 101 ? 32.910 -9.793 -30.741 1.00 88.19 101 LEU A CA 1
ATOM 773 C C . LEU A 1 101 ? 31.560 -9.360 -30.138 1.00 88.19 101 LEU A C 1
ATOM 775 O O . LEU A 1 101 ? 31.424 -9.291 -28.921 1.00 88.19 101 LEU A O 1
ATOM 779 N N . ALA A 1 102 ? 30.538 -9.114 -30.961 1.00 89.94 102 ALA A N 1
ATOM 780 C CA . ALA A 1 102 ? 29.188 -8.813 -30.485 1.00 89.94 102 ALA A CA 1
ATOM 781 C C . ALA A 1 102 ? 28.551 -10.022 -29.775 1.00 89.94 102 ALA A C 1
ATOM 783 O O . ALA A 1 102 ? 27.954 -9.862 -28.714 1.00 89.94 102 ALA A O 1
ATOM 784 N N . ALA A 1 103 ? 28.756 -11.238 -30.296 1.00 90.62 103 ALA A N 1
ATOM 785 C CA . ALA A 1 103 ? 28.319 -12.478 -29.655 1.00 90.62 103 ALA A CA 1
ATOM 786 C C . ALA A 1 103 ? 28.956 -12.679 -28.270 1.00 90.62 103 ALA A C 1
ATOM 788 O O . ALA A 1 103 ? 28.276 -13.091 -27.332 1.00 90.62 103 ALA A O 1
ATOM 789 N N . SER A 1 104 ? 30.256 -12.388 -28.112 1.00 90.25 104 SER A N 1
ATOM 790 C CA . SER A 1 104 ? 30.914 -12.502 -26.805 1.00 90.25 104 SER A CA 1
ATOM 791 C C . SER A 1 104 ? 30.439 -11.431 -25.823 1.00 90.25 104 SER A C 1
ATOM 793 O O . SER A 1 104 ? 30.257 -11.741 -24.648 1.00 90.25 104 SER A O 1
ATOM 795 N N . LEU A 1 105 ? 30.163 -10.212 -26.298 1.00 90.25 105 LEU A N 1
ATOM 796 C CA . LEU A 1 105 ? 29.588 -9.124 -25.502 1.00 90.25 105 LEU A CA 1
ATOM 797 C C . LEU A 1 105 ? 28.168 -9.453 -25.004 1.00 90.25 105 LEU A C 1
ATOM 799 O O . LEU A 1 105 ? 27.862 -9.269 -23.825 1.00 90.25 105 LEU A O 1
ATOM 803 N N . HIS A 1 106 ? 27.324 -10.001 -25.880 1.00 91.31 106 HIS A N 1
ATOM 804 C CA . HIS A 1 106 ? 25.982 -10.462 -25.530 1.00 91.31 106 HIS A CA 1
ATOM 805 C C . HIS A 1 106 ? 26.034 -11.619 -24.530 1.00 91.31 106 HIS A C 1
ATOM 807 O O . HIS A 1 106 ? 25.471 -11.515 -23.446 1.00 91.31 106 HIS A O 1
ATOM 813 N N . ASN A 1 107 ? 26.794 -12.682 -24.807 1.00 91.31 107 ASN A N 1
ATOM 814 C CA . ASN A 1 107 ? 26.881 -13.829 -23.896 1.00 91.31 107 ASN A CA 1
ATOM 815 C C . ASN A 1 107 ? 27.509 -13.477 -22.528 1.00 91.31 107 ASN A C 1
ATOM 817 O O . ASN A 1 107 ? 27.268 -14.182 -21.549 1.00 91.31 107 ASN A O 1
ATOM 821 N N . LEU A 1 108 ? 28.284 -12.388 -22.436 1.00 88.38 108 LEU A N 1
ATOM 822 C CA . LEU A 1 108 ? 28.768 -11.824 -21.170 1.00 88.38 108 LEU A CA 1
ATOM 823 C C . LEU A 1 108 ? 27.679 -11.090 -20.367 1.00 88.38 108 LEU A C 1
ATOM 825 O O . LEU A 1 108 ? 27.813 -11.016 -19.149 1.00 88.38 108 LEU A O 1
ATOM 829 N N . THR A 1 109 ? 26.634 -10.562 -21.013 1.00 85.88 109 THR A N 1
ATOM 830 C CA . THR A 1 109 ? 25.539 -9.782 -20.392 1.00 85.88 109 THR A CA 1
ATOM 831 C C . THR A 1 109 ? 24.205 -10.525 -20.284 1.00 85.88 109 THR A C 1
ATOM 833 O O . THR A 1 109 ? 23.327 -10.080 -19.543 1.00 85.88 109 THR A O 1
ATOM 836 N N . VAL A 1 110 ? 24.061 -11.675 -20.953 1.00 83.44 110 VAL A N 1
ATOM 837 C CA . VAL A 1 110 ? 22.963 -12.640 -20.758 1.00 83.44 110 VAL A CA 1
ATOM 838 C C . VAL A 1 110 ? 22.718 -12.887 -19.261 1.00 83.44 110 VAL A C 1
ATOM 840 O O . VAL A 1 110 ? 23.652 -12.923 -18.459 1.00 83.44 110 VAL A O 1
ATOM 843 N N . GLU A 1 111 ? 21.439 -13.015 -18.887 1.00 77.44 111 GLU A N 1
ATOM 844 C CA . GLU A 1 111 ? 20.966 -13.134 -17.493 1.00 77.44 111 GLU A CA 1
ATOM 845 C C . GLU A 1 111 ? 21.316 -11.925 -16.592 1.00 77.44 111 GLU A C 1
ATOM 847 O O . GLU A 1 111 ? 21.239 -12.027 -15.371 1.00 77.44 111 GLU A O 1
ATOM 852 N N . ARG A 1 112 ? 21.671 -10.768 -17.181 1.00 79.75 112 ARG A N 1
ATOM 853 C CA . ARG A 1 112 ? 22.125 -9.547 -16.483 1.00 79.75 112 ARG A CA 1
ATOM 854 C C . ARG A 1 112 ? 23.297 -9.816 -15.525 1.00 79.75 112 ARG A C 1
ATOM 856 O O . ARG A 1 112 ? 23.301 -9.374 -14.379 1.00 79.75 112 ARG A O 1
ATOM 863 N N . HIS A 1 113 ? 24.309 -10.551 -15.992 1.00 83.62 113 HIS A N 1
ATOM 864 C CA . HIS A 1 113 ? 25.495 -10.896 -15.201 1.00 83.62 113 HIS A CA 1
ATOM 865 C C . HIS A 1 113 ? 26.222 -9.648 -14.647 1.00 83.62 113 HIS A C 1
ATOM 867 O O . HIS A 1 113 ? 26.958 -8.959 -15.364 1.00 83.62 113 HIS A O 1
ATOM 873 N N . GLY A 1 114 ? 26.032 -9.376 -13.351 1.00 83.25 114 GLY A N 1
ATOM 874 C CA . GLY A 1 114 ? 26.326 -8.077 -12.732 1.00 83.25 114 GLY A CA 1
ATOM 875 C C . GLY A 1 114 ? 27.759 -7.571 -12.911 1.00 83.25 114 GLY A C 1
ATOM 876 O O . GLY A 1 114 ? 27.954 -6.395 -13.208 1.00 83.25 114 GLY A O 1
ATOM 877 N N . SER A 1 115 ? 28.772 -8.442 -12.817 1.00 84.56 115 SER A N 1
ATOM 878 C CA . SER A 1 115 ? 30.178 -8.051 -13.020 1.00 84.56 115 SER A CA 1
ATOM 879 C C . SER A 1 115 ? 30.439 -7.516 -14.435 1.00 84.56 115 SER A C 1
ATOM 881 O O . SER A 1 115 ? 31.202 -6.570 -14.603 1.00 84.56 115 SER A O 1
ATOM 883 N N . ALA A 1 116 ? 29.802 -8.106 -15.453 1.00 86.38 116 ALA A N 1
ATOM 884 C CA . ALA A 1 116 ? 29.973 -7.690 -16.846 1.00 86.38 116 ALA A CA 1
ATOM 885 C C . ALA A 1 116 ? 29.148 -6.439 -17.164 1.00 86.38 116 ALA A C 1
ATOM 887 O O . ALA A 1 116 ? 29.666 -5.502 -17.767 1.00 86.38 116 ALA A O 1
ATOM 888 N N . VAL A 1 117 ? 27.887 -6.406 -16.718 1.00 88.38 117 VAL A N 1
ATOM 889 C CA . VAL A 1 117 ? 26.984 -5.268 -16.933 1.00 88.38 117 VAL A CA 1
ATOM 890 C C . VAL A 1 117 ? 27.563 -3.994 -16.314 1.00 88.38 117 VAL A C 1
ATOM 892 O O . VAL A 1 117 ? 27.708 -2.991 -17.010 1.00 88.38 117 VAL A O 1
ATOM 895 N N . LYS A 1 118 ? 28.015 -4.060 -15.056 1.00 86.12 118 LYS A N 1
ATOM 896 C CA . LYS A 1 118 ? 28.636 -2.935 -14.344 1.00 86.12 118 LYS A CA 1
ATOM 897 C C . LYS A 1 118 ? 29.878 -2.375 -15.046 1.00 86.12 118 LYS A C 1
ATOM 899 O O . LYS A 1 118 ? 30.080 -1.166 -15.058 1.00 86.12 118 LYS A O 1
ATOM 904 N N . GLU A 1 119 ? 30.708 -3.238 -15.627 1.00 84.94 119 GLU A N 1
ATOM 905 C CA . GLU A 1 119 ? 31.917 -2.828 -16.355 1.00 84.94 119 GLU A CA 1
ATOM 906 C C . GLU A 1 119 ? 31.585 -2.246 -17.746 1.00 84.94 119 GLU A C 1
ATOM 908 O O . GLU A 1 119 ? 32.266 -1.342 -18.231 1.00 84.94 119 GLU A O 1
ATOM 913 N N . MET A 1 120 ? 30.499 -2.709 -18.379 1.00 85.19 120 MET A N 1
ATOM 914 C CA . MET A 1 120 ? 29.966 -2.121 -19.616 1.00 85.19 120 MET A CA 1
ATOM 915 C C . MET A 1 120 ? 29.262 -0.780 -19.404 1.00 85.19 120 MET A C 1
ATOM 917 O O . MET A 1 120 ? 29.142 -0.002 -20.352 1.00 85.19 120 MET A O 1
ATOM 921 N N . ALA A 1 121 ? 28.803 -0.497 -18.188 1.00 87.75 121 ALA A N 1
ATOM 922 C CA . ALA A 1 121 ? 27.992 0.662 -17.856 1.00 87.75 121 ALA A CA 1
ATOM 923 C C . ALA A 1 121 ? 28.822 1.962 -17.749 1.00 87.75 121 ALA A C 1
ATOM 925 O O . ALA A 1 121 ? 28.924 2.599 -16.700 1.00 87.75 121 ALA A O 1
ATOM 926 N N . THR A 1 122 ? 29.396 2.390 -18.878 1.00 87.00 122 THR A N 1
ATOM 927 C CA . THR A 1 122 ? 30.036 3.703 -19.041 1.00 87.00 122 THR A CA 1
ATOM 928 C C . THR A 1 122 ? 29.506 4.418 -20.283 1.00 87.00 122 THR A C 1
ATOM 930 O O . THR A 1 122 ? 29.227 3.780 -21.300 1.00 87.00 122 THR A O 1
ATOM 933 N N . GLN A 1 123 ? 29.436 5.754 -20.241 1.00 88.00 123 GLN A N 1
ATOM 934 C CA . GLN A 1 123 ? 29.036 6.605 -21.375 1.00 88.00 123 GLN A CA 1
ATOM 935 C C . GLN A 1 123 ? 29.768 6.245 -22.684 1.00 88.00 123 GLN A C 1
ATOM 937 O O . GLN A 1 123 ? 29.149 6.145 -23.744 1.00 88.00 123 GLN A O 1
ATOM 942 N N . ARG A 1 124 ? 31.084 5.990 -22.611 1.00 85.81 124 ARG A N 1
ATOM 943 C CA . ARG A 1 124 ? 31.918 5.649 -23.777 1.00 85.81 124 ARG A CA 1
ATOM 944 C C . ARG A 1 124 ? 31.448 4.359 -24.450 1.00 85.81 124 ARG A C 1
ATOM 946 O O . ARG A 1 124 ? 31.358 4.307 -25.674 1.00 85.81 124 ARG A O 1
ATOM 953 N N . TYR A 1 125 ? 31.175 3.322 -23.662 1.00 86.62 125 TYR A N 1
ATOM 954 C CA . TYR A 1 125 ? 30.783 2.005 -24.168 1.00 86.62 125 TYR A CA 1
ATOM 955 C C . TYR A 1 125 ? 29.320 1.986 -24.620 1.00 86.62 125 TYR A C 1
ATOM 957 O O . TYR A 1 125 ? 29.013 1.430 -25.673 1.00 86.62 125 TYR A O 1
ATOM 965 N N . TRP A 1 126 ? 28.447 2.680 -23.885 1.00 87.56 126 TRP A N 1
ATOM 966 C CA . TRP A 1 126 ? 27.064 2.958 -24.269 1.00 87.56 126 TRP A CA 1
ATOM 967 C C . TRP A 1 126 ? 26.979 3.588 -25.669 1.00 87.56 126 TRP A C 1
ATOM 969 O O . TRP A 1 126 ? 26.400 3.008 -26.591 1.00 87.56 126 TRP A O 1
ATOM 979 N N . ARG A 1 127 ? 27.644 4.735 -25.869 1.00 87.50 127 ARG A N 1
ATOM 980 C CA . ARG A 1 127 ? 27.640 5.455 -27.151 1.00 87.50 127 ARG A CA 1
ATOM 981 C C . ARG A 1 127 ? 28.292 4.653 -28.276 1.00 87.50 127 ARG A C 1
ATOM 983 O O . ARG A 1 127 ? 27.787 4.671 -29.393 1.00 87.50 127 ARG A O 1
ATOM 990 N N . MET A 1 128 ? 29.359 3.908 -27.988 1.00 87.88 128 MET A N 1
ATOM 991 C CA . MET A 1 128 ? 29.995 3.002 -28.950 1.00 87.88 128 MET A CA 1
ATOM 992 C C . MET A 1 128 ? 29.030 1.912 -29.445 1.00 87.88 128 MET A C 1
ATOM 994 O O . MET A 1 128 ? 28.972 1.668 -30.648 1.00 87.88 128 MET A O 1
ATOM 998 N N . MET A 1 129 ? 28.253 1.276 -28.558 1.00 89.31 129 MET A N 1
ATOM 999 C CA . MET A 1 129 ? 27.271 0.256 -28.957 1.00 89.31 129 MET A CA 1
ATOM 1000 C C . MET A 1 129 ? 26.167 0.859 -29.836 1.00 89.31 129 MET A C 1
ATOM 1002 O O . MET A 1 129 ? 25.848 0.288 -30.879 1.00 89.31 129 MET A O 1
ATOM 1006 N N . LEU A 1 130 ? 25.650 2.041 -29.473 1.00 86.62 130 LEU A N 1
ATOM 1007 C CA . LEU A 1 130 ? 24.672 2.775 -30.285 1.00 86.62 130 LEU A CA 1
ATOM 1008 C C . LEU A 1 130 ? 25.224 3.154 -31.664 1.00 86.62 130 LEU A C 1
ATOM 1010 O O . LEU A 1 130 ? 24.569 2.909 -32.672 1.00 86.62 130 LEU A O 1
ATOM 1014 N N . GLN A 1 131 ? 26.430 3.723 -31.728 1.00 84.94 131 GLN A N 1
ATOM 1015 C CA . GLN A 1 131 ? 27.070 4.123 -32.985 1.00 84.94 131 GLN A CA 1
ATOM 1016 C C . GLN A 1 131 ? 27.409 2.926 -33.881 1.00 84.94 131 GLN A C 1
ATOM 1018 O O . GLN A 1 131 ? 27.317 3.037 -35.102 1.00 84.94 131 GLN A O 1
ATOM 1023 N N . LEU A 1 132 ? 27.778 1.780 -33.300 1.00 85.69 132 LEU A N 1
ATOM 1024 C CA . LEU A 1 132 ? 28.024 0.553 -34.054 1.00 85.69 132 LEU A CA 1
ATOM 1025 C C . LEU A 1 132 ? 26.719 -0.012 -34.629 1.00 85.69 132 LEU A C 1
ATOM 1027 O O . LEU A 1 132 ? 26.676 -0.322 -35.817 1.00 85.69 132 LEU A O 1
ATOM 1031 N N . ALA A 1 133 ? 25.652 -0.091 -33.828 1.00 85.12 133 ALA A N 1
ATOM 1032 C CA . ALA A 1 133 ? 24.343 -0.536 -34.303 1.00 85.12 133 ALA A CA 1
ATOM 1033 C C . ALA A 1 133 ? 23.786 0.399 -35.395 1.00 85.12 133 ALA A C 1
ATOM 1035 O O . ALA A 1 133 ? 23.330 -0.074 -36.434 1.00 85.12 133 ALA A O 1
ATOM 1036 N N . ASP A 1 134 ? 23.877 1.718 -35.194 1.00 79.06 134 ASP A N 1
ATOM 1037 C CA . ASP A 1 134 ? 23.496 2.750 -36.167 1.00 79.06 134 ASP A CA 1
ATOM 1038 C C . ASP A 1 134 ? 24.305 2.650 -37.471 1.00 79.06 134 ASP A C 1
ATOM 1040 O O . ASP A 1 134 ? 23.742 2.651 -38.566 1.00 79.06 134 ASP A O 1
ATOM 1044 N N . GLY A 1 135 ? 25.629 2.506 -37.363 1.00 77.25 135 GLY A N 1
ATOM 1045 C CA . GLY A 1 135 ? 26.529 2.378 -38.506 1.00 77.25 135 GLY A CA 1
ATOM 1046 C C . GLY A 1 135 ? 26.246 1.133 -39.344 1.00 77.25 135 GLY A C 1
ATOM 1047 O O . GLY A 1 135 ? 26.138 1.238 -40.566 1.00 77.25 135 GLY A O 1
ATOM 1048 N N . LEU A 1 136 ? 26.069 -0.021 -38.694 1.00 77.69 136 LEU A N 1
ATOM 1049 C CA . LEU A 1 136 ? 25.714 -1.289 -39.341 1.00 77.69 136 LEU A CA 1
ATOM 1050 C C . LEU A 1 136 ? 24.338 -1.232 -40.021 1.00 77.69 136 LEU A C 1
ATOM 1052 O O . LEU A 1 136 ? 24.153 -1.833 -41.076 1.00 77.69 136 LEU A O 1
ATOM 1056 N N . TYR A 1 137 ? 23.388 -0.492 -39.444 1.00 74.94 137 TYR A N 1
ATOM 1057 C CA . TYR A 1 137 ? 22.036 -0.344 -39.979 1.00 74.94 137 TYR A CA 1
ATOM 1058 C C . TYR A 1 137 ? 21.954 0.627 -41.170 1.00 74.94 137 TYR A C 1
ATOM 1060 O O . TYR A 1 137 ? 21.337 0.313 -42.187 1.00 74.94 137 TYR A O 1
ATOM 1068 N N . ILE A 1 138 ? 22.583 1.803 -41.068 1.00 69.69 138 ILE A N 1
ATOM 1069 C CA . ILE A 1 138 ? 22.500 2.868 -42.084 1.00 69.69 138 ILE A CA 1
ATOM 1070 C C . ILE A 1 138 ? 23.531 2.692 -43.206 1.00 69.69 138 ILE A C 1
ATOM 1072 O O . ILE A 1 138 ? 23.254 3.019 -44.361 1.00 69.69 138 ILE A O 1
ATOM 1076 N N . PHE A 1 139 ? 24.730 2.202 -42.883 1.00 70.50 139 PHE A N 1
ATOM 1077 C CA . PHE A 1 139 ? 25.852 2.080 -43.817 1.00 70.50 139 PHE A CA 1
ATOM 1078 C C . PHE A 1 139 ? 26.442 0.656 -43.840 1.00 70.50 139 PHE A C 1
ATOM 1080 O O . PHE A 1 139 ? 27.661 0.514 -43.696 1.00 70.50 139 PHE A O 1
ATOM 1087 N N . PRO A 1 140 ? 25.626 -0.398 -44.062 1.00 69.38 140 PRO A N 1
ATOM 1088 C CA . PRO A 1 140 ? 26.082 -1.793 -44.045 1.00 69.38 140 PRO A CA 1
ATOM 1089 C C . PRO A 1 140 ? 27.259 -2.037 -45.008 1.00 69.38 140 PRO A C 1
ATOM 1091 O O . PRO A 1 140 ? 28.219 -2.725 -44.668 1.00 69.38 140 PRO A O 1
ATOM 1094 N N . GLU A 1 141 ? 27.256 -1.360 -46.160 1.00 68.44 141 GLU A N 1
ATOM 1095 C CA . GLU A 1 141 ? 28.303 -1.437 -47.189 1.00 68.44 141 GLU A CA 1
ATOM 1096 C C . GLU A 1 141 ? 29.698 -0.975 -46.730 1.00 68.44 141 GLU A C 1
ATOM 1098 O O . GLU A 1 141 ? 30.686 -1.301 -47.380 1.00 68.44 141 GLU A O 1
ATOM 1103 N N . LYS A 1 142 ? 29.828 -0.267 -45.597 1.00 68.38 142 LYS A N 1
ATOM 1104 C CA . LYS A 1 142 ? 31.144 0.051 -45.005 1.00 68.38 142 LYS A CA 1
ATOM 1105 C C . LYS A 1 142 ? 31.810 -1.149 -44.317 1.00 68.38 142 LYS A C 1
ATOM 1107 O O . LYS A 1 142 ? 32.996 -1.071 -44.000 1.00 68.38 142 LYS A O 1
ATOM 1112 N N . TYR A 1 143 ? 31.056 -2.218 -44.054 1.00 70.56 143 TYR A N 1
ATOM 1113 C CA . TYR A 1 143 ? 31.483 -3.380 -43.262 1.00 70.56 143 TYR A CA 1
ATOM 1114 C C . TYR A 1 143 ? 31.597 -4.671 -44.088 1.00 70.56 143 TYR A C 1
ATOM 1116 O O . TYR A 1 143 ? 32.180 -5.650 -43.612 1.00 70.56 143 TYR A O 1
ATOM 1124 N N . PHE A 1 144 ? 31.090 -4.663 -45.325 1.00 68.31 144 PHE A N 1
ATOM 1125 C CA . PHE A 1 144 ? 31.325 -5.711 -46.317 1.00 68.31 144 PHE A CA 1
ATOM 1126 C C . PHE A 1 144 ? 32.757 -5.577 -46.842 1.00 68.31 144 PHE A C 1
ATOM 1128 O O . PHE A 1 144 ? 33.117 -4.569 -47.450 1.00 68.31 144 PHE A O 1
ATOM 1135 N N . ILE A 1 145 ? 33.599 -6.574 -46.558 1.00 60.56 145 ILE A N 1
ATOM 1136 C CA . ILE A 1 145 ? 35.013 -6.568 -46.970 1.00 60.56 145 ILE A CA 1
ATOM 1137 C C . ILE A 1 145 ? 35.270 -7.667 -48.007 1.00 60.56 145 ILE A C 1
ATOM 1139 O O . ILE A 1 145 ? 35.900 -7.386 -49.022 1.00 60.56 145 ILE A O 1
ATOM 1143 N N . GLU A 1 146 ? 34.751 -8.882 -47.793 1.00 54.03 146 GLU A N 1
ATOM 1144 C CA . GLU A 1 146 ? 34.846 -10.023 -48.720 1.00 54.03 146 GLU A CA 1
ATOM 1145 C C . GLU A 1 146 ? 33.664 -10.990 -48.478 1.00 54.03 146 GLU A C 1
ATOM 1147 O O . GLU A 1 146 ? 33.705 -11.757 -47.514 1.00 54.03 146 GLU A O 1
ATOM 1152 N N . GLY A 1 147 ? 32.622 -11.002 -49.325 1.00 53.78 147 GLY A N 1
ATOM 1153 C CA . GLY A 1 147 ? 31.477 -11.893 -49.086 1.00 53.78 147 GLY A CA 1
ATOM 1154 C C . GLY A 1 147 ? 30.317 -11.854 -50.088 1.00 53.78 147 GLY A C 1
ATOM 1155 O O . GLY A 1 147 ? 30.282 -11.056 -51.024 1.00 53.78 147 GLY A O 1
ATOM 1156 N N . ASP A 1 148 ? 29.365 -12.765 -49.867 1.00 54.69 148 ASP A N 1
ATOM 1157 C CA . ASP A 1 148 ? 28.015 -12.738 -50.440 1.00 54.69 148 ASP A CA 1
ATOM 1158 C C . ASP A 1 148 ? 27.130 -11.828 -49.576 1.00 54.69 148 ASP A C 1
ATOM 1160 O O . ASP A 1 148 ? 26.850 -12.131 -48.409 1.00 54.69 148 ASP A O 1
ATOM 1164 N N . ALA A 1 149 ? 26.666 -10.728 -50.172 1.00 58.22 149 ALA A N 1
ATOM 1165 C CA . ALA A 1 149 ? 25.871 -9.704 -49.503 1.00 58.22 149 ALA A CA 1
ATOM 1166 C C . ALA A 1 149 ? 24.599 -10.251 -48.821 1.00 58.22 149 ALA A C 1
ATOM 1168 O O . ALA A 1 149 ? 24.119 -9.658 -47.855 1.00 58.22 149 ALA A O 1
ATOM 1169 N N . SER A 1 150 ? 24.042 -11.377 -49.282 1.00 57.69 150 SER A N 1
ATOM 1170 C CA . SER A 1 150 ? 22.837 -11.972 -48.688 1.00 57.69 150 SER A CA 1
ATOM 1171 C C . SER A 1 150 ? 23.089 -12.521 -47.275 1.00 57.69 150 SER A C 1
ATOM 1173 O O . SER A 1 150 ? 22.332 -12.207 -46.348 1.00 57.69 150 SER A O 1
ATOM 1175 N N . SER A 1 151 ? 24.185 -13.268 -47.097 1.00 60.78 151 SER A N 1
ATOM 1176 C CA . SER A 1 151 ? 24.617 -13.826 -45.811 1.00 60.78 151 SER A CA 1
ATOM 1177 C C . SER A 1 151 ? 25.142 -12.738 -44.877 1.00 60.78 151 SER A C 1
ATOM 1179 O O . SER A 1 151 ? 24.854 -12.768 -43.681 1.00 60.78 151 SER A O 1
ATOM 1181 N N . GLU A 1 152 ? 25.886 -11.760 -45.401 1.00 65.25 152 GLU A N 1
ATOM 1182 C CA . GLU A 1 152 ? 26.414 -10.659 -44.589 1.00 65.25 152 GLU A CA 1
ATOM 1183 C C . GLU A 1 152 ? 25.278 -9.796 -44.007 1.00 65.25 152 GLU A C 1
ATOM 1185 O O . GLU A 1 152 ? 25.285 -9.460 -42.824 1.00 65.25 152 GLU A O 1
ATOM 1190 N N . LEU A 1 153 ? 24.217 -9.519 -44.770 1.00 63.03 153 LEU A N 1
ATOM 1191 C CA . LEU A 1 153 ? 23.059 -8.786 -44.246 1.00 63.03 153 LEU A CA 1
ATOM 1192 C C . LEU A 1 153 ? 22.312 -9.523 -43.113 1.00 63.03 153 LEU A C 1
ATOM 1194 O O . LEU A 1 153 ? 21.616 -8.874 -42.334 1.00 63.03 153 LEU A O 1
ATOM 1198 N N . LEU A 1 154 ? 22.383 -10.859 -43.020 1.00 64.12 154 LEU A N 1
ATOM 1199 C CA . LEU A 1 154 ? 21.780 -11.603 -41.901 1.00 64.12 154 LEU A CA 1
ATOM 1200 C C . LEU A 1 154 ? 22.584 -11.386 -40.616 1.00 64.12 154 LEU A C 1
ATOM 1202 O O . LEU A 1 154 ? 22.009 -11.105 -39.564 1.00 64.12 154 LEU A O 1
ATOM 1206 N N . ASP A 1 155 ? 23.909 -11.444 -40.731 1.00 73.00 155 ASP A N 1
ATOM 1207 C CA . ASP A 1 155 ? 24.827 -11.244 -39.614 1.00 73.00 155 ASP A CA 1
ATOM 1208 C C . ASP A 1 155 ? 24.705 -9.837 -39.015 1.00 73.00 155 ASP A C 1
ATOM 1210 O O . ASP A 1 155 ? 24.733 -9.702 -37.792 1.00 73.00 155 ASP A O 1
ATOM 1214 N N . ILE A 1 156 ? 24.475 -8.808 -39.842 1.00 77.19 156 ILE A N 1
ATOM 1215 C CA . ILE A 1 156 ? 24.219 -7.429 -39.388 1.00 77.19 156 ILE A CA 1
ATOM 1216 C C . ILE A 1 156 ? 23.062 -7.348 -38.389 1.00 77.19 156 ILE A C 1
ATOM 1218 O O . ILE A 1 156 ? 23.194 -6.693 -37.357 1.00 77.19 156 ILE A O 1
ATOM 1222 N N . THR A 1 157 ? 21.933 -8.004 -38.657 1.00 75.12 157 THR A N 1
ATOM 1223 C CA . THR A 1 157 ? 20.771 -7.899 -37.763 1.00 75.12 157 THR A CA 1
ATOM 1224 C C . THR A 1 157 ? 21.010 -8.611 -36.451 1.00 75.12 157 THR A C 1
ATOM 1226 O O . THR A 1 157 ? 20.765 -8.015 -35.410 1.00 75.12 157 THR A O 1
ATOM 1229 N N . VAL A 1 158 ? 21.566 -9.821 -36.493 1.00 82.12 158 VAL A N 1
ATOM 1230 C CA . VAL A 1 158 ? 21.907 -10.577 -35.282 1.00 82.12 158 VAL A CA 1
ATOM 1231 C C . VAL A 1 158 ? 22.908 -9.792 -34.418 1.00 82.12 158 VAL A C 1
ATOM 1233 O O . VAL A 1 158 ? 22.753 -9.720 -33.202 1.00 82.12 158 VAL A O 1
ATOM 1236 N N . ILE A 1 159 ? 23.886 -9.112 -35.033 1.00 87.25 159 ILE A N 1
ATOM 1237 C CA . ILE A 1 159 ? 24.792 -8.189 -34.328 1.00 87.25 159 ILE A CA 1
ATOM 1238 C C . ILE A 1 159 ? 24.023 -7.040 -33.672 1.00 87.25 159 ILE A C 1
ATOM 1240 O O . ILE A 1 159 ? 24.241 -6.757 -32.497 1.00 87.25 159 ILE A O 1
ATOM 1244 N N . CYS A 1 160 ? 23.148 -6.355 -34.408 1.00 85.62 160 CYS A N 1
ATOM 1245 C CA . CYS A 1 160 ? 22.396 -5.229 -33.864 1.00 85.62 160 CYS A CA 1
ATOM 1246 C C . CYS A 1 160 ? 21.430 -5.666 -32.745 1.00 85.62 160 CYS A C 1
ATOM 1248 O O . CYS A 1 160 ? 21.353 -4.975 -31.736 1.00 85.62 160 CYS A O 1
ATOM 1250 N N . GLU A 1 161 ? 20.758 -6.815 -32.862 1.00 84.88 161 GLU A N 1
ATOM 1251 C CA . GLU A 1 161 ? 19.934 -7.419 -31.800 1.00 84.88 161 GLU A CA 1
ATOM 1252 C C . GLU A 1 161 ? 20.756 -7.701 -30.533 1.00 84.88 161 GLU A C 1
ATOM 1254 O O . GLU A 1 161 ? 20.347 -7.330 -29.431 1.00 84.88 161 GLU A O 1
ATOM 1259 N N . TRP A 1 162 ? 21.950 -8.284 -30.681 1.00 90.94 162 TRP A N 1
ATOM 1260 C CA . TRP A 1 162 ? 22.890 -8.496 -29.579 1.00 90.94 162 TRP A CA 1
ATOM 1261 C C . TRP A 1 162 ? 23.333 -7.183 -28.924 1.00 90.94 162 TRP A C 1
ATOM 1263 O O . TRP A 1 162 ? 23.327 -7.087 -27.698 1.00 90.94 162 TRP A O 1
ATOM 1273 N N . LEU A 1 163 ? 23.659 -6.153 -29.712 1.00 91.12 163 LEU A N 1
ATOM 1274 C CA . LEU A 1 163 ? 24.022 -4.827 -29.196 1.00 91.12 163 LEU A CA 1
ATOM 1275 C C . LEU A 1 163 ? 22.852 -4.162 -28.452 1.00 91.12 163 LEU A C 1
ATOM 1277 O O . LEU A 1 163 ? 23.059 -3.622 -27.369 1.00 91.12 163 LEU A O 1
ATOM 1281 N N . TRP A 1 164 ? 21.626 -4.247 -28.974 1.00 90.31 164 TRP A N 1
ATOM 1282 C CA . TRP A 1 164 ? 20.423 -3.761 -28.289 1.00 90.31 164 TRP A CA 1
ATOM 1283 C C . TRP A 1 164 ? 20.138 -4.522 -26.993 1.00 90.31 164 TRP A C 1
ATOM 1285 O O . TRP A 1 164 ? 19.817 -3.904 -25.981 1.00 90.31 164 TRP A O 1
ATOM 1295 N N . SER A 1 165 ? 20.327 -5.843 -26.979 1.00 89.81 165 SER A N 1
ATOM 1296 C CA . SER A 1 165 ? 20.217 -6.648 -25.760 1.00 89.81 165 SER A CA 1
ATOM 1297 C C . SER A 1 165 ? 21.236 -6.219 -24.696 1.00 89.81 165 SER A C 1
ATOM 1299 O O . SER A 1 165 ? 20.859 -6.079 -23.532 1.00 89.81 165 SER A O 1
ATOM 1301 N N . CYS A 1 166 ? 22.484 -5.935 -25.084 1.00 90.50 166 CYS A N 1
ATOM 1302 C CA . CYS A 1 166 ? 23.499 -5.375 -24.188 1.00 90.50 166 CYS A CA 1
ATOM 1303 C C . CYS A 1 166 ? 23.105 -3.991 -23.645 1.00 90.50 166 CYS A C 1
ATOM 1305 O O . CYS A 1 166 ? 23.248 -3.738 -22.451 1.00 90.50 166 CYS A O 1
ATOM 1307 N N . LEU A 1 167 ? 22.602 -3.099 -24.509 1.00 90.00 167 LEU A N 1
ATOM 1308 C CA . LEU A 1 167 ? 22.140 -1.759 -24.128 1.00 90.00 167 LEU A CA 1
ATOM 1309 C C . LEU A 1 167 ? 21.001 -1.844 -23.097 1.00 90.00 167 LEU A C 1
ATOM 1311 O O . LEU A 1 167 ? 21.089 -1.234 -22.032 1.00 90.00 167 LEU A O 1
ATOM 1315 N N . THR A 1 168 ? 19.973 -2.654 -23.361 1.00 89.50 168 THR A N 1
ATOM 1316 C CA . THR A 1 168 ? 18.863 -2.883 -22.424 1.00 89.50 168 THR A CA 1
ATOM 1317 C C . THR A 1 168 ? 19.353 -3.470 -21.096 1.00 89.50 168 THR A C 1
ATOM 1319 O O . THR A 1 168 ? 19.011 -2.938 -20.044 1.00 89.50 168 THR A O 1
ATOM 1322 N N . ALA A 1 169 ? 20.223 -4.488 -21.115 1.00 88.69 169 ALA A N 1
ATOM 1323 C CA . ALA A 1 169 ? 20.763 -5.091 -19.891 1.00 88.69 169 ALA A CA 1
ATOM 1324 C C . ALA A 1 169 ? 21.527 -4.086 -19.005 1.00 88.69 169 ALA A C 1
ATOM 1326 O O . ALA A 1 169 ? 21.472 -4.196 -17.783 1.00 88.69 169 ALA A O 1
ATOM 1327 N N . VAL A 1 170 ? 22.199 -3.098 -19.608 1.00 87.75 170 VAL A N 1
ATOM 1328 C CA . VAL A 1 170 ? 22.909 -2.015 -18.905 1.00 87.75 170 VAL A CA 1
ATOM 1329 C C . VAL A 1 170 ? 21.961 -0.964 -18.305 1.00 87.75 170 VAL A C 1
ATOM 1331 O O . VAL A 1 170 ? 22.261 -0.424 -17.246 1.00 87.75 170 VAL A O 1
ATOM 1334 N N . ILE A 1 171 ? 20.811 -0.683 -18.928 1.00 85.50 171 ILE A N 1
ATOM 1335 C CA . ILE A 1 171 ? 19.784 0.228 -18.373 1.00 85.50 171 ILE A CA 1
ATOM 1336 C C . ILE A 1 171 ? 18.994 -0.420 -17.228 1.00 85.50 171 ILE A C 1
ATOM 1338 O O . ILE A 1 171 ? 18.453 0.267 -16.363 1.00 85.50 171 ILE A O 1
ATOM 1342 N N . GLU A 1 172 ? 18.884 -1.746 -17.241 1.00 85.00 172 GLU A N 1
ATOM 1343 C CA . GLU A 1 172 ? 18.110 -2.523 -16.271 1.00 85.00 172 GLU A CA 1
ATOM 1344 C C . GLU A 1 172 ? 18.910 -2.952 -15.029 1.00 85.00 172 GLU A C 1
ATOM 1346 O O . GLU A 1 172 ? 18.378 -3.674 -14.181 1.00 85.00 172 GLU A O 1
ATOM 1351 N N . ASP A 1 173 ? 20.165 -2.511 -14.909 1.00 82.25 173 ASP A N 1
ATOM 1352 C CA . ASP A 1 173 ? 20.973 -2.635 -13.695 1.00 82.25 173 ASP A CA 1
ATOM 1353 C C . ASP A 1 173 ? 20.757 -1.420 -12.780 1.00 82.25 173 ASP A C 1
ATOM 1355 O O . ASP A 1 173 ? 21.297 -0.337 -13.007 1.00 82.25 173 ASP A O 1
ATOM 1359 N N . GLU A 1 174 ? 19.979 -1.610 -11.710 1.00 71.00 174 GLU A N 1
ATOM 1360 C CA . GLU A 1 174 ? 19.610 -0.561 -10.740 1.00 71.00 174 GLU A CA 1
ATOM 1361 C C . GLU A 1 174 ? 20.821 0.111 -10.054 1.00 71.00 174 GLU A C 1
ATOM 1363 O O . GLU A 1 174 ? 20.684 1.160 -9.423 1.00 71.00 174 GLU A O 1
ATOM 1368 N N . VAL A 1 175 ? 22.018 -0.479 -10.165 1.00 74.88 175 VAL A N 1
ATOM 1369 C CA . VAL A 1 175 ? 23.260 0.033 -9.572 1.00 74.88 175 VAL A CA 1
ATOM 1370 C C . VAL A 1 175 ? 23.820 1.244 -10.330 1.00 74.88 175 VAL A C 1
ATOM 1372 O O . VAL A 1 175 ? 24.519 2.058 -9.718 1.00 74.88 175 VAL A O 1
ATOM 1375 N N . VAL A 1 176 ? 23.544 1.394 -11.634 1.00 72.12 176 VAL A N 1
ATOM 1376 C CA . VAL A 1 176 ? 24.187 2.425 -12.467 1.00 72.12 176 VAL A CA 1
ATOM 1377 C C . VAL A 1 176 ? 23.197 3.508 -12.911 1.00 72.12 176 VAL A C 1
ATOM 1379 O O . VAL A 1 176 ? 22.289 3.240 -13.695 1.00 72.12 176 VAL A O 1
ATOM 1382 N N . PRO A 1 177 ? 23.372 4.775 -12.480 1.00 75.25 177 PRO A N 1
ATOM 1383 C CA . PRO A 1 177 ? 22.484 5.855 -12.893 1.00 75.25 177 PRO A CA 1
ATOM 1384 C C . PRO A 1 177 ? 22.583 6.113 -14.401 1.00 75.25 177 PRO A C 1
ATOM 1386 O O . PRO A 1 177 ? 23.619 6.553 -14.886 1.00 75.25 177 PRO A O 1
ATOM 1389 N N . VAL A 1 178 ? 21.489 5.958 -15.149 1.00 75.44 178 VAL A N 1
ATOM 1390 C CA . VAL A 1 178 ? 21.459 6.173 -16.615 1.00 75.44 178 VAL A CA 1
ATOM 1391 C C . VAL A 1 178 ? 21.980 7.551 -17.052 1.00 75.44 178 VAL A C 1
ATOM 1393 O O . VAL A 1 178 ? 22.553 7.674 -18.132 1.00 75.44 178 VAL A O 1
ATOM 1396 N N . LYS A 1 179 ? 21.903 8.579 -16.194 1.00 76.25 179 LYS A N 1
ATOM 1397 C CA . LYS A 1 179 ? 22.517 9.901 -16.436 1.00 76.25 179 LYS A CA 1
ATOM 1398 C C . LYS A 1 179 ? 24.055 9.902 -16.530 1.00 76.25 179 LYS A C 1
ATOM 1400 O O . LYS A 1 179 ? 24.627 10.907 -16.937 1.00 76.25 179 LYS A O 1
ATOM 1405 N N . SER A 1 180 ? 24.739 8.814 -16.161 1.00 80.44 180 SER A N 1
ATOM 1406 C CA . SER A 1 180 ? 26.169 8.598 -16.444 1.00 80.44 180 SER A CA 1
ATOM 1407 C C . SER A 1 180 ? 26.428 7.780 -17.715 1.00 80.44 180 SER A C 1
ATOM 1409 O O . SER A 1 180 ? 27.583 7.480 -18.016 1.00 80.44 180 SER A O 1
ATOM 1411 N N . LEU A 1 181 ? 25.373 7.393 -18.438 1.00 83.44 181 LEU A N 1
ATOM 1412 C CA . LEU A 1 181 ? 25.416 6.575 -19.652 1.00 83.44 181 LEU A CA 1
ATOM 1413 C C . LEU A 1 181 ? 24.937 7.360 -20.875 1.00 83.44 181 LEU A C 1
ATOM 1415 O O . LEU A 1 181 ? 25.643 7.416 -21.877 1.00 83.44 181 LEU A O 1
ATOM 1419 N N . LEU A 1 182 ? 23.755 7.974 -20.778 1.00 84.94 182 LEU A N 1
ATOM 1420 C CA . LEU A 1 182 ? 23.059 8.621 -21.885 1.00 84.94 182 LEU A CA 1
ATOM 1421 C C . LEU A 1 182 ? 23.363 10.124 -21.940 1.00 84.94 182 LEU A C 1
ATOM 1423 O O . LEU A 1 182 ? 23.147 10.841 -20.966 1.00 84.94 182 LEU A O 1
ATOM 1427 N N . LEU A 1 183 ? 23.805 10.619 -23.097 1.00 85.12 183 LEU A N 1
ATOM 1428 C CA . LEU A 1 183 ? 23.853 12.049 -23.408 1.00 85.12 183 LEU A CA 1
ATOM 1429 C C . LEU A 1 183 ? 22.667 12.453 -24.295 1.00 85.12 183 LEU A C 1
ATOM 1431 O O . LEU A 1 183 ? 22.121 11.640 -25.037 1.00 85.12 183 LEU A O 1
ATOM 1435 N N . VAL A 1 184 ? 22.311 13.741 -24.291 1.00 80.00 184 VAL A N 1
ATOM 1436 C CA . VAL A 1 184 ? 21.286 14.306 -25.197 1.00 80.00 184 VAL A CA 1
ATOM 1437 C C . VAL A 1 184 ? 21.589 13.981 -26.669 1.00 80.00 184 VAL A C 1
ATOM 1439 O O . VAL A 1 184 ? 20.702 13.558 -27.405 1.00 80.00 184 VAL A O 1
ATOM 1442 N N . ASP A 1 185 ? 22.860 14.065 -27.071 1.00 80.75 185 ASP A N 1
ATOM 1443 C CA . ASP A 1 185 ? 23.326 13.737 -28.427 1.00 80.75 185 ASP A CA 1
ATOM 1444 C C . ASP A 1 185 ? 23.180 12.248 -28.812 1.00 80.75 185 ASP A C 1
ATOM 1446 O O . ASP A 1 185 ? 23.349 11.908 -29.983 1.00 80.75 185 ASP A O 1
ATOM 1450 N N . ASP A 1 186 ? 22.905 11.349 -27.860 1.00 83.50 186 ASP A N 1
ATOM 1451 C CA . ASP A 1 186 ? 22.664 9.924 -28.131 1.00 83.50 186 ASP A CA 1
ATOM 1452 C C . ASP A 1 186 ? 21.184 9.646 -28.479 1.00 83.50 186 ASP A C 1
ATOM 1454 O O . ASP A 1 186 ? 20.874 8.657 -29.148 1.00 83.50 186 ASP A O 1
ATOM 1458 N N . VAL A 1 187 ? 20.255 10.529 -28.086 1.00 83.81 187 VAL A N 1
ATOM 1459 C CA . VAL A 1 187 ? 18.805 10.363 -28.314 1.00 83.81 187 VAL A CA 1
ATOM 1460 C C . VAL A 1 187 ? 18.439 10.251 -29.810 1.00 83.81 187 VAL A C 1
ATOM 1462 O O . VAL A 1 187 ? 17.644 9.372 -30.157 1.00 83.81 187 VAL A O 1
ATOM 1465 N N . PRO A 1 188 ? 19.040 11.023 -30.742 1.00 82.00 188 PRO A N 1
ATOM 1466 C CA . PRO A 1 188 ? 18.825 10.834 -32.180 1.00 82.00 188 PRO A CA 1
ATOM 1467 C C . PRO A 1 188 ? 19.287 9.471 -32.728 1.00 82.00 188 PRO A C 1
ATOM 1469 O O . PRO A 1 188 ? 18.798 9.049 -33.777 1.00 82.00 188 PRO A O 1
ATOM 1472 N N . LEU A 1 189 ? 20.222 8.776 -32.065 1.00 81.12 189 LEU A N 1
ATOM 1473 C CA . LEU A 1 189 ? 20.642 7.423 -32.461 1.00 81.12 189 LEU A CA 1
ATOM 1474 C C . LEU A 1 189 ? 19.586 6.389 -32.050 1.00 81.12 189 LEU A C 1
ATOM 1476 O O . LEU A 1 189 ? 19.237 5.522 -32.849 1.00 81.12 189 LEU A O 1
ATOM 1480 N N . LEU A 1 190 ? 19.012 6.536 -30.848 1.00 83.75 190 LEU A N 1
ATOM 1481 C CA . LEU A 1 190 ? 17.938 5.670 -30.346 1.00 83.75 190 LEU A CA 1
ATOM 1482 C C . LEU A 1 190 ? 16.697 5.697 -31.253 1.00 83.75 190 LEU A C 1
ATOM 1484 O O . LEU A 1 190 ? 16.159 4.654 -31.618 1.00 83.75 190 LEU A O 1
ATOM 1488 N N . LEU A 1 191 ? 16.256 6.892 -31.657 1.00 84.94 191 LEU A N 1
ATOM 1489 C CA . LEU A 1 191 ? 15.025 7.066 -32.438 1.00 84.94 191 LEU A CA 1
ATOM 1490 C C . LEU A 1 191 ? 15.147 6.637 -33.909 1.00 84.94 191 LEU A C 1
ATOM 1492 O O . LEU A 1 191 ? 14.131 6.435 -34.575 1.00 84.94 191 LEU A O 1
ATOM 1496 N N . ARG A 1 192 ? 16.362 6.493 -34.453 1.00 80.38 192 ARG A N 1
ATOM 1497 C CA . ARG A 1 192 ? 16.566 6.306 -35.901 1.00 80.38 192 ARG A CA 1
ATOM 1498 C C . ARG A 1 192 ? 15.943 5.026 -36.456 1.00 80.38 192 ARG A C 1
ATOM 1500 O O . ARG A 1 192 ? 15.469 5.019 -37.591 1.00 80.38 192 ARG A O 1
ATOM 1507 N N . PHE A 1 193 ? 15.884 3.979 -35.641 1.00 83.44 193 PHE A N 1
ATOM 1508 C CA . PHE A 1 193 ? 15.316 2.678 -35.998 1.00 83.44 193 PHE A CA 1
ATOM 1509 C C . PHE A 1 193 ? 13.785 2.702 -36.134 1.00 83.44 193 PHE A C 1
ATOM 1511 O O . PHE A 1 193 ? 13.214 1.833 -36.788 1.00 83.44 193 PHE A O 1
ATOM 1518 N N . LEU A 1 194 ? 13.118 3.726 -35.590 1.00 86.12 194 LEU A N 1
ATOM 1519 C CA . LEU A 1 194 ? 11.676 3.944 -35.728 1.00 86.12 194 LEU A CA 1
ATOM 1520 C C . LEU A 1 194 ? 11.340 4.700 -37.032 1.00 86.12 194 LEU A C 1
ATOM 1522 O O . LEU A 1 194 ? 10.230 4.586 -37.549 1.00 86.12 194 LEU A O 1
ATOM 1526 N N . SER A 1 195 ? 12.302 5.438 -37.602 1.00 79.44 195 SER A N 1
ATOM 1527 C CA . SER A 1 195 ? 12.102 6.327 -38.758 1.00 79.44 195 SER A CA 1
ATOM 1528 C C . SER A 1 195 ? 11.632 5.702 -40.078 1.00 79.44 195 SER A C 1
ATOM 1530 O O . SER A 1 195 ? 11.039 6.446 -40.862 1.00 79.44 195 SER A O 1
ATOM 1532 N N . PRO A 1 196 ? 11.871 4.415 -40.392 1.00 78.94 196 PRO A N 1
ATOM 1533 C CA . PRO A 1 196 ? 11.263 3.796 -41.568 1.00 78.94 196 PRO A CA 1
ATOM 1534 C C . PRO A 1 196 ? 9.751 3.611 -41.428 1.00 78.94 196 PRO A C 1
ATOM 1536 O O . PRO A 1 196 ? 9.072 3.514 -42.440 1.00 78.94 196 PRO A O 1
ATOM 1539 N N . PHE A 1 197 ? 9.243 3.527 -40.195 1.00 83.69 197 PHE A N 1
ATOM 1540 C CA . PHE A 1 197 ? 7.871 3.113 -39.900 1.00 83.69 197 PHE A CA 1
ATOM 1541 C C . PHE A 1 197 ? 6.923 4.288 -39.649 1.00 83.69 197 PHE A C 1
ATOM 1543 O O . PHE A 1 197 ? 5.713 4.093 -39.665 1.00 83.69 197 PHE A O 1
ATOM 1550 N N . THR A 1 198 ? 7.434 5.497 -39.397 1.00 79.62 198 THR A N 1
ATOM 1551 C CA . THR A 1 198 ? 6.607 6.704 -39.220 1.00 79.62 198 THR A CA 1
ATOM 1552 C C . THR A 1 198 ? 6.163 7.280 -40.564 1.00 79.62 198 THR A C 1
ATOM 1554 O O . THR A 1 198 ? 6.789 7.047 -41.597 1.00 79.62 198 THR A O 1
ATOM 1557 N N . SER A 1 199 ? 5.148 8.153 -40.560 1.00 65.25 199 SER A N 1
ATOM 1558 C CA . SER A 1 199 ? 4.738 8.915 -41.756 1.00 65.25 199 SER A CA 1
ATOM 1559 C C . SER A 1 199 ? 5.821 9.849 -42.322 1.00 65.25 199 SER A C 1
ATOM 1561 O O . SER A 1 199 ? 5.597 10.524 -43.325 1.00 65.25 199 SER A O 1
ATOM 1563 N N . ARG A 1 200 ? 6.993 9.915 -41.679 1.00 63.81 200 ARG A N 1
ATOM 1564 C CA . ARG A 1 200 ? 8.164 10.688 -42.098 1.00 63.81 200 ARG A CA 1
ATOM 1565 C C . ARG A 1 200 ? 9.198 9.839 -42.855 1.00 63.81 200 ARG A C 1
ATOM 1567 O O . ARG A 1 200 ? 10.314 10.340 -43.012 1.00 63.81 200 ARG A O 1
ATOM 1574 N N . GLU A 1 201 ? 8.827 8.631 -43.320 1.00 62.28 201 GLU A N 1
ATOM 1575 C CA . GLU A 1 201 ? 9.647 7.626 -44.035 1.00 62.28 201 GLU A CA 1
ATOM 1576 C C . GLU A 1 201 ? 10.940 8.197 -44.650 1.00 62.28 201 GLU A C 1
ATOM 1578 O O . GLU A 1 201 ? 10.906 9.085 -45.512 1.00 62.28 201 GLU A O 1
ATOM 1583 N N . LEU A 1 202 ? 12.089 7.655 -44.237 1.00 56.38 202 LEU A N 1
ATOM 1584 C CA . LEU A 1 202 ? 13.329 7.785 -45.002 1.00 56.38 202 LEU A CA 1
ATOM 1585 C C . LEU A 1 202 ? 13.314 6.708 -46.101 1.00 56.38 202 LEU A C 1
ATOM 1587 O O . LEU A 1 202 ? 13.195 5.526 -45.771 1.00 56.38 202 LEU A O 1
ATOM 1591 N N . PRO A 1 203 ? 13.416 7.070 -47.393 1.00 48.72 203 PRO A N 1
ATOM 1592 C CA . PRO A 1 203 ? 13.246 6.110 -48.475 1.00 48.72 203 PRO A CA 1
ATOM 1593 C C . PRO A 1 203 ? 14.374 5.071 -48.490 1.00 48.72 203 PRO A C 1
ATOM 1595 O O . PRO A 1 203 ? 15.555 5.400 -48.638 1.00 48.72 203 PRO A O 1
ATOM 1598 N N . TRP A 1 204 ? 14.004 3.791 -48.406 1.00 55.31 204 TRP A N 1
ATOM 1599 C CA . TRP A 1 204 ? 14.921 2.682 -48.662 1.00 55.31 204 TRP A CA 1
ATOM 1600 C C . TRP A 1 204 ? 15.426 2.772 -50.109 1.00 55.31 204 TRP A C 1
ATOM 1602 O O . TRP A 1 204 ? 14.645 2.671 -51.053 1.00 55.31 204 TRP A O 1
ATOM 1612 N N . LYS A 1 205 ? 16.743 2.927 -50.302 1.00 49.09 205 LYS A N 1
ATOM 1613 C CA . LYS A 1 205 ? 17.347 3.098 -51.641 1.00 49.09 205 LYS A CA 1
ATOM 1614 C C . LYS A 1 205 ? 17.176 1.893 -52.575 1.00 49.09 205 LYS A C 1
ATOM 1616 O O . LYS A 1 205 ? 17.338 2.030 -53.785 1.00 49.09 205 LYS A O 1
ATOM 1621 N N . HIS A 1 206 ? 16.851 0.725 -52.021 1.00 51.97 206 HIS A N 1
ATOM 1622 C CA . HIS A 1 206 ? 16.718 -0.539 -52.741 1.00 51.97 206 HIS A CA 1
ATOM 1623 C C . HIS A 1 206 ? 15.475 -1.302 -52.275 1.00 51.97 206 HIS A C 1
ATOM 1625 O O . HIS A 1 206 ? 15.086 -1.210 -51.106 1.00 51.97 206 HIS A O 1
ATOM 1631 N N . LYS A 1 207 ? 14.872 -2.083 -53.185 1.00 55.56 207 LYS A N 1
ATOM 1632 C CA . LYS A 1 207 ? 13.757 -2.977 -52.853 1.00 55.56 207 LYS A CA 1
ATOM 1633 C C . LYS A 1 207 ? 14.241 -4.020 -51.842 1.00 55.56 207 LYS A C 1
ATOM 1635 O O . LYS A 1 207 ? 15.196 -4.740 -52.115 1.00 55.56 207 LYS A O 1
ATOM 1640 N N . GLN A 1 208 ? 13.579 -4.090 -50.692 1.00 62.94 208 GLN A N 1
ATOM 1641 C CA . GLN A 1 208 ? 13.925 -5.026 -49.624 1.00 62.94 208 GLN A CA 1
ATOM 1642 C C . GLN A 1 208 ? 13.348 -6.421 -49.902 1.00 62.94 208 GLN A C 1
ATOM 1644 O O . GLN A 1 208 ? 12.210 -6.538 -50.358 1.00 62.94 208 GLN A O 1
ATOM 1649 N N . SER A 1 209 ? 14.126 -7.467 -49.611 1.00 65.69 209 SER A N 1
ATOM 1650 C CA . SER A 1 209 ? 13.643 -8.854 -49.553 1.00 65.69 209 SER A CA 1
ATOM 1651 C C . SER A 1 209 ? 12.810 -9.095 -48.287 1.00 65.69 209 SER A C 1
ATOM 1653 O O . SER A 1 209 ? 12.943 -8.346 -47.317 1.00 65.69 209 SER A O 1
ATOM 1655 N N . SER A 1 210 ? 12.002 -10.164 -48.253 1.00 66.31 210 SER A N 1
ATOM 1656 C CA . SER A 1 210 ? 11.237 -10.575 -47.054 1.00 66.31 210 SER A CA 1
ATOM 1657 C C . SER A 1 210 ? 12.139 -10.663 -45.809 1.00 66.31 210 SER A C 1
ATOM 1659 O O . SER A 1 210 ? 11.835 -10.106 -44.752 1.00 66.31 210 SER A O 1
ATOM 1661 N N . THR A 1 211 ? 13.336 -11.239 -45.966 1.00 67.06 211 THR A N 1
ATOM 1662 C CA . THR A 1 211 ? 14.362 -11.306 -44.916 1.00 67.06 211 THR A CA 1
ATOM 1663 C C . THR A 1 211 ? 14.793 -9.916 -44.437 1.00 67.06 211 THR A C 1
ATOM 1665 O O . THR A 1 211 ? 14.852 -9.682 -43.235 1.00 67.06 211 THR A O 1
ATOM 1668 N N . SER A 1 212 ? 15.044 -8.953 -45.335 1.00 68.38 212 SER A N 1
ATOM 1669 C CA . SER A 1 212 ? 15.323 -7.560 -44.938 1.00 68.38 212 SER A CA 1
ATOM 1670 C C . SER A 1 212 ? 14.190 -6.906 -44.151 1.00 68.38 212 SER A C 1
ATOM 1672 O O . SER A 1 212 ? 14.459 -6.144 -43.225 1.00 68.38 212 SER A O 1
ATOM 1674 N N . GLN A 1 213 ? 12.940 -7.192 -44.503 1.00 78.00 213 GLN A N 1
ATOM 1675 C CA . GLN A 1 213 ? 11.777 -6.596 -43.850 1.00 78.00 213 GLN A CA 1
ATOM 1676 C C . GLN A 1 213 ? 11.614 -7.132 -42.415 1.00 78.00 213 GLN A C 1
ATOM 1678 O O . GLN A 1 213 ? 11.537 -6.334 -41.480 1.00 78.00 213 GLN A O 1
ATOM 1683 N N . ARG A 1 214 ? 11.705 -8.462 -42.212 1.00 78.38 214 ARG A N 1
ATOM 1684 C CA . ARG A 1 214 ? 11.734 -9.090 -40.867 1.00 78.38 214 ARG A CA 1
ATOM 1685 C C . ARG A 1 214 ? 12.849 -8.507 -39.994 1.00 78.38 214 ARG A C 1
ATOM 1687 O O . ARG A 1 214 ? 12.624 -8.181 -38.831 1.00 78.38 214 ARG A O 1
ATOM 1694 N N . ARG A 1 215 ? 14.035 -8.309 -40.579 1.00 76.00 215 ARG A N 1
ATOM 1695 C CA . ARG A 1 215 ? 15.194 -7.694 -39.913 1.00 76.00 215 ARG A CA 1
ATOM 1696 C C . ARG A 1 215 ? 14.910 -6.255 -39.457 1.00 76.00 215 ARG A C 1
ATOM 1698 O O . ARG A 1 215 ? 15.189 -5.917 -38.311 1.00 76.00 215 ARG A O 1
ATOM 1705 N N . GLY A 1 216 ? 14.297 -5.426 -40.306 1.00 79.06 216 GLY A N 1
ATOM 1706 C CA . GLY A 1 216 ? 13.888 -4.063 -39.942 1.00 79.06 216 GLY A CA 1
ATOM 1707 C C . GLY A 1 216 ? 12.870 -4.014 -38.794 1.00 79.06 216 GLY A C 1
ATOM 1708 O O . GLY A 1 216 ? 13.004 -3.184 -37.896 1.00 79.06 216 GLY A O 1
ATOM 1709 N N . LEU A 1 217 ? 11.890 -4.927 -38.790 1.00 86.88 217 LEU A N 1
ATOM 1710 C CA . LEU A 1 217 ? 10.910 -5.053 -37.704 1.00 86.88 217 LEU A CA 1
ATOM 1711 C C . LEU A 1 217 ? 11.572 -5.437 -36.375 1.00 86.88 217 LEU A C 1
ATOM 1713 O O . LEU A 1 217 ? 11.324 -4.779 -35.366 1.00 86.88 217 LEU A O 1
ATOM 1717 N N . SER A 1 218 ? 12.451 -6.446 -36.380 1.00 85.50 218 SER A N 1
ATOM 1718 C CA . SER A 1 218 ? 13.156 -6.895 -35.172 1.00 85.50 218 SER A CA 1
ATOM 1719 C C . SER A 1 218 ? 13.945 -5.751 -34.522 1.00 85.50 218 SER A C 1
ATOM 1721 O O . SER A 1 218 ? 13.746 -5.438 -33.346 1.00 85.50 218 SER A O 1
ATOM 1723 N N . LEU A 1 219 ? 14.743 -5.018 -35.309 1.00 85.25 219 LEU A N 1
ATOM 1724 C CA . LEU A 1 219 ? 15.537 -3.893 -34.801 1.00 85.25 219 LEU A CA 1
ATOM 1725 C C . LEU A 1 219 ? 14.682 -2.730 -34.284 1.00 85.25 219 LEU A C 1
ATOM 1727 O O . LEU A 1 219 ? 15.041 -2.114 -33.281 1.00 85.25 219 LEU A O 1
ATOM 1731 N N . MET A 1 220 ? 13.535 -2.455 -34.911 1.00 90.25 220 MET A N 1
ATOM 1732 C CA . MET A 1 220 ? 12.561 -1.499 -34.380 1.00 90.25 220 MET A CA 1
ATOM 1733 C C . MET A 1 220 ? 12.001 -1.973 -33.030 1.00 90.25 220 MET A C 1
ATOM 1735 O O . MET A 1 220 ? 11.939 -1.170 -32.100 1.00 90.25 220 MET A O 1
ATOM 1739 N N . THR A 1 221 ? 11.623 -3.250 -32.880 1.00 92.25 221 THR A N 1
ATOM 1740 C CA . THR A 1 221 ? 11.124 -3.769 -31.590 1.00 92.25 221 THR A CA 1
ATOM 1741 C C . THR A 1 221 ? 12.188 -3.732 -30.493 1.00 92.25 221 THR A C 1
ATOM 1743 O O . THR A 1 221 ? 11.881 -3.318 -29.376 1.00 92.25 221 THR A O 1
ATOM 1746 N N . ALA A 1 222 ? 13.444 -4.051 -30.819 1.00 89.56 222 ALA A N 1
ATOM 1747 C CA . ALA A 1 222 ? 14.569 -3.969 -29.893 1.00 89.56 222 ALA A CA 1
ATOM 1748 C C . ALA A 1 222 ? 14.807 -2.523 -29.421 1.00 89.56 222 ALA A C 1
ATOM 1750 O O . ALA A 1 222 ? 14.823 -2.266 -28.217 1.00 89.56 222 ALA A O 1
ATOM 1751 N N . ALA A 1 223 ? 14.865 -1.561 -30.351 1.00 90.06 223 ALA A N 1
ATOM 1752 C CA . ALA A 1 223 ? 14.982 -0.139 -30.027 1.00 90.06 223 ALA A CA 1
ATOM 1753 C C . ALA A 1 223 ? 13.801 0.366 -29.173 1.00 90.06 223 ALA A C 1
ATOM 1755 O O . ALA A 1 223 ? 14.007 1.090 -28.199 1.00 90.06 223 ALA A O 1
ATOM 1756 N N . CYS A 1 224 ? 12.566 -0.050 -29.484 1.00 94.44 224 CYS A N 1
ATOM 1757 C CA . CYS A 1 224 ? 11.389 0.291 -28.678 1.00 94.44 224 CYS A CA 1
ATOM 1758 C C . CYS A 1 224 ? 11.477 -0.279 -27.254 1.00 94.44 224 CYS A C 1
ATOM 1760 O O . CYS A 1 224 ? 11.122 0.426 -26.312 1.00 94.44 224 CYS A O 1
ATOM 1762 N N . SER A 1 225 ? 11.981 -1.506 -27.080 1.00 93.00 225 SER A N 1
ATOM 1763 C CA . SER A 1 225 ? 12.203 -2.109 -25.760 1.00 93.00 225 SER A CA 1
ATOM 1764 C C . SER A 1 225 ? 13.271 -1.363 -24.957 1.00 93.00 225 SER A C 1
ATOM 1766 O O . SER A 1 225 ? 13.095 -1.155 -23.763 1.00 93.00 225 SER A O 1
ATOM 1768 N N . THR A 1 226 ? 14.356 -0.907 -25.586 1.00 90.06 226 THR A N 1
ATOM 1769 C CA . THR A 1 226 ? 15.376 -0.101 -24.895 1.00 90.06 226 THR A CA 1
ATOM 1770 C C . THR A 1 226 ? 14.840 1.284 -24.514 1.00 90.06 226 THR A C 1
ATOM 1772 O O . THR A 1 226 ? 15.117 1.772 -23.420 1.00 90.06 226 THR A O 1
ATOM 1775 N N . ILE A 1 227 ? 14.023 1.911 -25.372 1.00 91.31 227 ILE A N 1
ATOM 1776 C CA . ILE A 1 227 ? 13.328 3.176 -25.064 1.00 91.31 227 ILE A CA 1
ATOM 1777 C C . ILE A 1 227 ? 12.304 2.990 -23.931 1.00 91.31 227 ILE A C 1
ATOM 1779 O O . ILE A 1 227 ? 12.121 3.901 -23.125 1.00 91.31 227 ILE A O 1
ATOM 1783 N N . GLU A 1 228 ? 11.668 1.821 -23.827 1.00 92.69 228 GLU A N 1
ATOM 1784 C CA . GLU A 1 228 ? 10.826 1.456 -22.686 1.00 92.69 228 GLU A CA 1
ATOM 1785 C C . GLU A 1 228 ? 11.623 1.387 -21.384 1.00 92.69 228 GLU A C 1
ATOM 1787 O O . GLU A 1 228 ? 11.276 2.119 -20.458 1.00 92.69 228 GLU A O 1
ATOM 1792 N N . SER A 1 229 ? 12.698 0.591 -21.320 1.00 89.38 229 SER A N 1
ATOM 1793 C CA . SER A 1 229 ? 13.514 0.471 -20.103 1.00 89.38 229 SER A CA 1
ATOM 1794 C C . SER A 1 229 ? 14.122 1.822 -19.691 1.00 89.38 229 SER A C 1
ATOM 1796 O O . SER A 1 229 ? 14.213 2.122 -18.501 1.00 89.38 229 SER A O 1
ATOM 1798 N N . LEU A 1 230 ? 14.462 2.690 -20.659 1.00 87.19 230 LEU A N 1
ATOM 1799 C CA . LEU A 1 230 ? 14.798 4.094 -20.391 1.00 87.19 230 LEU A CA 1
ATOM 1800 C C . LEU A 1 230 ? 13.607 4.851 -19.786 1.00 87.19 230 LEU A C 1
ATOM 1802 O O . LEU A 1 230 ? 13.749 5.475 -18.744 1.00 87.19 230 LEU A O 1
ATOM 1806 N N . GLY A 1 231 ? 12.423 4.796 -20.394 1.00 85.94 231 GLY A N 1
ATOM 1807 C CA . GLY A 1 231 ? 11.240 5.487 -19.877 1.00 85.94 231 GLY A CA 1
ATOM 1808 C C . GLY A 1 231 ? 10.824 5.058 -18.463 1.00 85.94 231 GLY A C 1
ATOM 1809 O O . GLY A 1 231 ? 10.289 5.884 -17.728 1.00 85.94 231 GLY A O 1
ATOM 1810 N N . THR A 1 232 ? 11.059 3.800 -18.068 1.00 84.94 232 THR A N 1
ATOM 1811 C CA . THR A 1 232 ? 10.613 3.252 -16.773 1.00 84.94 232 THR A CA 1
ATOM 1812 C C . THR A 1 232 ? 11.612 3.388 -15.628 1.00 84.94 232 THR A C 1
ATOM 1814 O O . THR A 1 232 ? 11.181 3.505 -14.483 1.00 84.94 232 THR A O 1
ATOM 1817 N N . ASN A 1 233 ? 12.922 3.368 -15.892 1.00 75.12 233 ASN A N 1
ATOM 1818 C CA . ASN A 1 233 ? 13.942 3.244 -14.836 1.00 75.12 233 ASN A CA 1
ATOM 1819 C C . ASN A 1 233 ? 14.434 4.597 -14.283 1.00 75.12 233 ASN A C 1
ATOM 1821 O O . ASN A 1 233 ? 15.515 4.671 -13.698 1.00 75.12 233 ASN A O 1
ATOM 1825 N N . LEU A 1 234 ? 13.684 5.685 -14.498 1.00 66.62 234 LEU A N 1
ATOM 1826 C CA . LEU A 1 234 ? 14.176 7.056 -14.346 1.00 66.62 234 LEU A CA 1
ATOM 1827 C C . LEU A 1 234 ? 13.228 7.953 -13.539 1.00 66.62 234 LEU A C 1
ATOM 1829 O O . LEU A 1 234 ? 12.012 7.867 -13.667 1.00 66.62 234 LEU A O 1
ATOM 1833 N N . THR A 1 235 ? 13.821 8.821 -12.709 1.00 55.44 235 THR A N 1
ATOM 1834 C CA . THR A 1 235 ? 13.124 9.832 -11.882 1.00 55.44 235 THR A CA 1
ATOM 1835 C C . THR A 1 235 ? 13.584 11.274 -12.153 1.00 55.44 235 THR A C 1
ATOM 1837 O O . THR A 1 235 ? 13.256 12.176 -11.384 1.00 55.44 235 THR A O 1
ATOM 1840 N N . GLU A 1 236 ? 14.431 11.477 -13.169 1.00 61.22 236 GLU A N 1
ATOM 1841 C CA . GLU A 1 236 ? 15.088 12.757 -13.504 1.00 61.22 236 GLU A CA 1
ATOM 1842 C C . GLU A 1 236 ? 15.480 12.835 -15.004 1.00 61.22 236 GLU A C 1
ATOM 1844 O O . GLU A 1 236 ? 16.588 13.266 -15.327 1.00 61.22 236 GLU A O 1
ATOM 1849 N N . ASN A 1 237 ? 14.671 12.310 -15.940 1.00 65.81 237 ASN A N 1
ATOM 1850 C CA . ASN A 1 237 ? 15.115 12.174 -17.350 1.00 65.81 237 ASN A CA 1
ATOM 1851 C C . ASN A 1 237 ? 14.150 12.709 -18.413 1.00 65.81 237 ASN A C 1
ATOM 1853 O O . ASN A 1 237 ? 14.444 12.614 -19.610 1.00 65.81 237 ASN A O 1
ATOM 1857 N N . LEU A 1 238 ? 13.065 13.363 -18.004 1.00 75.56 238 LEU A N 1
ATOM 1858 C CA . LEU A 1 238 ? 12.220 14.136 -18.906 1.00 75.56 238 LEU A CA 1
ATOM 1859 C C . LEU A 1 238 ? 13.014 15.093 -19.820 1.00 75.56 238 LEU A C 1
ATOM 1861 O O . LEU A 1 238 ? 12.707 15.189 -21.008 1.00 75.56 238 LEU A O 1
ATOM 1865 N N . ASP A 1 239 ? 14.068 15.738 -19.311 1.00 78.31 239 ASP A N 1
ATOM 1866 C CA . ASP A 1 239 ? 14.894 16.686 -20.073 1.00 78.31 239 ASP A CA 1
ATOM 1867 C C . ASP A 1 239 ? 15.516 16.081 -21.344 1.00 78.31 239 ASP A C 1
ATOM 1869 O O . ASP A 1 239 ? 15.578 16.759 -22.370 1.00 78.31 239 ASP A O 1
ATOM 1873 N N . TYR A 1 240 ? 15.911 14.801 -21.339 1.00 80.62 240 TYR A N 1
ATOM 1874 C CA . TYR A 1 240 ? 16.424 14.136 -22.546 1.00 80.62 240 TYR A CA 1
ATOM 1875 C C . TYR A 1 240 ? 15.321 13.985 -23.595 1.00 80.62 240 TYR A C 1
ATOM 1877 O O . TYR A 1 240 ? 15.539 14.270 -24.773 1.00 80.62 240 TYR A O 1
ATOM 1885 N N . PHE A 1 241 ? 14.113 13.607 -23.169 1.00 81.75 241 PHE A N 1
ATOM 1886 C CA . PHE A 1 241 ? 12.974 13.433 -24.069 1.00 81.75 241 PHE A CA 1
ATOM 1887 C C . PHE A 1 241 ? 12.347 14.759 -24.534 1.00 81.75 241 PHE A C 1
ATOM 1889 O O . PHE A 1 241 ? 11.726 14.797 -25.600 1.00 81.75 241 PHE A O 1
ATOM 1896 N N . LEU A 1 242 ? 12.525 15.850 -23.781 1.00 81.56 242 LEU A N 1
ATOM 1897 C CA . LEU A 1 242 ? 12.083 17.200 -24.152 1.00 81.56 242 LEU A CA 1
ATOM 1898 C C . LEU A 1 242 ? 13.144 18.040 -24.868 1.00 81.56 242 LEU A C 1
ATOM 1900 O O . LEU A 1 242 ? 12.790 19.079 -25.434 1.00 81.56 242 LEU A O 1
ATOM 1904 N N . SER A 1 243 ? 14.406 17.607 -24.860 1.00 75.94 243 SER A N 1
ATOM 1905 C CA . SER A 1 243 ? 15.499 18.292 -25.549 1.00 75.94 243 SER A CA 1
ATOM 1906 C C . SER A 1 243 ? 15.195 18.483 -27.047 1.00 75.94 243 SER A C 1
ATOM 1908 O O . SER A 1 243 ? 14.605 17.594 -27.674 1.00 75.94 243 SER A O 1
ATOM 1910 N N . PRO A 1 244 ? 15.565 19.634 -27.647 1.00 74.56 244 PRO A N 1
ATOM 1911 C CA . PRO A 1 244 ? 15.382 19.847 -29.075 1.00 74.56 244 PRO A CA 1
ATOM 1912 C C . PRO A 1 244 ? 16.132 18.796 -29.893 1.00 74.56 244 PRO A C 1
ATOM 1914 O O . PRO A 1 244 ? 17.341 18.631 -29.723 1.00 74.56 244 PRO A O 1
ATOM 1917 N N . LEU A 1 245 ? 15.439 18.114 -30.808 1.00 72.19 245 LEU A N 1
ATOM 1918 C CA . LEU A 1 245 ? 16.089 17.140 -31.684 1.00 72.19 245 LEU A CA 1
ATOM 1919 C C . LEU A 1 245 ? 16.993 17.853 -32.697 1.00 72.19 245 LEU A C 1
ATOM 1921 O O . LEU A 1 245 ? 16.522 18.465 -33.656 1.00 72.19 245 LEU A O 1
ATOM 1925 N N . SER A 1 246 ? 18.308 17.709 -32.533 1.00 61.62 246 SER A N 1
ATOM 1926 C CA . SER A 1 246 ? 19.248 17.879 -33.638 1.00 61.62 246 SER A CA 1
ATOM 1927 C C . SER A 1 246 ? 19.004 16.742 -34.642 1.00 61.62 246 SER A C 1
ATOM 1929 O O . SER A 1 246 ? 19.093 15.560 -34.308 1.00 61.62 246 SER A O 1
ATOM 1931 N N . PHE A 1 247 ? 18.577 17.096 -35.860 1.00 59.31 247 PHE A N 1
ATOM 1932 C CA . PHE A 1 247 ? 17.942 16.146 -36.780 1.00 59.31 247 PHE A CA 1
ATOM 1933 C C . PHE A 1 247 ? 18.831 14.941 -37.142 1.00 59.31 247 PHE A C 1
ATOM 1935 O O . PHE A 1 247 ? 20.052 15.032 -37.287 1.00 59.31 247 PHE A O 1
ATOM 1942 N N . ILE A 1 248 ? 18.166 13.811 -37.381 1.00 54.75 248 ILE A N 1
ATOM 1943 C CA . ILE A 1 248 ? 18.708 12.532 -37.854 1.00 54.75 248 ILE A CA 1
ATOM 1944 C C . ILE A 1 248 ? 19.151 12.638 -39.336 1.00 54.75 248 ILE A C 1
ATOM 1946 O O . ILE A 1 248 ? 18.573 12.041 -40.241 1.00 54.75 248 ILE A O 1
ATOM 1950 N N . ILE A 1 249 ? 20.180 13.445 -39.627 1.00 46.75 249 ILE A N 1
ATOM 1951 C CA . ILE A 1 249 ? 20.649 13.652 -41.009 1.00 46.75 249 ILE A CA 1
ATOM 1952 C C . ILE A 1 249 ? 21.533 12.477 -41.434 1.00 46.75 249 ILE A C 1
ATOM 1954 O O . ILE A 1 249 ? 22.676 12.366 -40.998 1.00 46.75 249 ILE A O 1
ATOM 1958 N N . THR A 1 250 ? 21.048 11.655 -42.364 1.00 44.34 250 THR A N 1
ATOM 1959 C CA . THR A 1 250 ? 21.897 10.700 -43.105 1.00 44.34 250 THR A CA 1
ATOM 1960 C C . THR A 1 250 ? 22.115 11.093 -44.569 1.00 44.34 250 THR A C 1
ATOM 1962 O O . THR A 1 250 ? 23.067 10.607 -45.175 1.00 44.34 250 THR A O 1
ATOM 1965 N N . HIS A 1 251 ? 21.336 12.039 -45.122 1.00 42.62 251 HIS A N 1
ATOM 1966 C CA . HIS A 1 251 ? 21.567 12.609 -46.458 1.00 42.62 251 HIS A CA 1
ATOM 1967 C C . HIS A 1 251 ? 21.342 14.134 -46.502 1.00 42.62 251 HIS A C 1
ATOM 1969 O O . HIS A 1 251 ? 20.200 14.585 -46.449 1.00 42.62 251 HIS A O 1
ATOM 1975 N N . PRO A 1 252 ? 22.398 14.950 -46.710 1.00 35.03 252 PRO A N 1
ATOM 1976 C CA . PRO A 1 252 ? 22.278 16.400 -46.935 1.00 35.03 252 PRO A CA 1
ATOM 1977 C C . PRO A 1 252 ? 21.523 16.816 -48.216 1.00 35.03 252 PRO A C 1
ATOM 1979 O O . PRO A 1 252 ? 21.400 18.009 -48.490 1.00 35.03 252 PRO A O 1
ATOM 1982 N N . GLY A 1 253 ? 21.079 15.855 -49.037 1.00 41.84 253 GLY A N 1
ATOM 1983 C CA . GLY A 1 253 ? 20.367 16.092 -50.297 1.00 41.84 253 GLY A CA 1
ATOM 1984 C C . GLY A 1 253 ? 18.844 16.193 -50.162 1.00 41.84 253 GLY A C 1
ATOM 1985 O O . GLY A 1 253 ? 18.243 17.008 -50.856 1.00 41.84 253 GLY A O 1
ATOM 1986 N N . ASP A 1 254 ? 18.236 15.428 -49.248 1.00 42.66 254 ASP A N 1
ATOM 1987 C CA . ASP A 1 254 ? 16.772 15.232 -49.194 1.00 42.66 254 ASP A CA 1
ATOM 1988 C C . ASP A 1 254 ? 16.026 16.296 -48.361 1.00 42.66 254 ASP A C 1
ATOM 1990 O O . ASP A 1 254 ? 14.799 16.315 -48.308 1.00 42.66 254 ASP A O 1
ATOM 1994 N N . LEU A 1 255 ? 16.754 17.224 -47.730 1.00 43.44 255 LEU A N 1
ATOM 1995 C CA . LEU A 1 255 ? 16.196 18.280 -46.870 1.00 43.44 255 LEU A CA 1
ATOM 1996 C C . LEU A 1 255 ? 15.661 19.510 -47.625 1.00 43.44 255 LEU A C 1
ATOM 1998 O O . LEU A 1 255 ? 15.213 20.460 -46.992 1.00 43.44 255 LEU A O 1
ATOM 2002 N N . ARG A 1 256 ? 15.729 19.553 -48.962 1.00 43.62 256 ARG A N 1
ATOM 2003 C CA . ARG A 1 256 ? 15.373 20.770 -49.721 1.00 43.62 256 ARG A CA 1
ATOM 2004 C C . ARG A 1 256 ? 13.873 20.998 -49.916 1.00 43.62 256 ARG A C 1
ATOM 2006 O O . ARG A 1 256 ? 13.497 22.137 -50.171 1.00 43.62 256 ARG A O 1
ATOM 2013 N N . ASP A 1 257 ? 13.053 19.956 -49.765 1.00 44.56 257 ASP A N 1
ATOM 2014 C CA . ASP A 1 257 ? 11.631 19.982 -50.139 1.00 44.56 257 ASP A CA 1
ATOM 2015 C C . ASP A 1 257 ? 10.650 19.673 -48.980 1.00 44.56 257 ASP A C 1
ATOM 2017 O O . ASP A 1 257 ? 9.439 19.643 -49.207 1.00 44.56 257 ASP A O 1
ATOM 2021 N N . ARG A 1 258 ? 11.120 19.466 -47.735 1.00 43.28 258 ARG A N 1
ATOM 2022 C CA . ARG A 1 258 ? 10.236 19.323 -46.552 1.00 43.28 258 ARG A CA 1
ATOM 2023 C C . ARG A 1 258 ? 10.051 20.672 -45.829 1.00 43.28 258 ARG A C 1
ATOM 2025 O O . ARG A 1 258 ? 11.041 21.366 -45.607 1.00 43.28 258 ARG A O 1
ATOM 2032 N N . PRO A 1 259 ? 8.819 21.061 -45.444 1.00 44.44 259 PRO A N 1
ATOM 2033 C CA . PRO A 1 259 ? 8.584 22.284 -44.681 1.00 44.44 259 PRO A CA 1
ATOM 2034 C C . PRO A 1 259 ? 9.025 22.133 -43.215 1.00 44.44 259 PRO A C 1
ATOM 2036 O O . PRO A 1 259 ? 8.691 21.149 -42.559 1.00 44.44 259 PRO A O 1
ATOM 2039 N N . GLU A 1 260 ? 9.699 23.156 -42.677 1.00 46.53 260 GLU A N 1
ATOM 2040 C CA . GLU A 1 260 ? 10.232 23.206 -41.296 1.00 46.53 260 GLU A CA 1
ATOM 2041 C C . GLU A 1 260 ? 9.169 23.023 -40.188 1.00 46.53 260 GLU A C 1
ATOM 2043 O O . GLU A 1 260 ? 9.507 22.863 -39.018 1.00 46.53 260 GLU A O 1
ATOM 2048 N N . THR A 1 261 ? 7.877 23.074 -40.529 1.00 47.97 261 THR A N 1
ATOM 2049 C CA . THR A 1 261 ? 6.751 22.989 -39.586 1.00 47.97 261 THR A CA 1
ATOM 2050 C C . THR A 1 261 ? 6.303 21.568 -39.252 1.00 47.97 261 THR A C 1
ATOM 2052 O O . THR A 1 261 ? 5.545 21.402 -38.297 1.00 47.97 261 THR A O 1
ATOM 2055 N N . ASP A 1 262 ? 6.733 20.565 -40.023 1.00 53.50 262 ASP A N 1
ATOM 2056 C CA . ASP A 1 262 ? 6.221 19.190 -39.920 1.00 53.50 262 ASP A CA 1
ATOM 2057 C C . ASP A 1 262 ? 7.147 18.244 -39.133 1.00 53.50 262 ASP A C 1
ATOM 2059 O O . ASP A 1 262 ? 6.801 17.077 -38.930 1.00 53.50 262 ASP A O 1
ATOM 2063 N N . ASP A 1 263 ? 8.300 18.716 -38.650 1.00 59.28 263 ASP A N 1
ATOM 2064 C CA . ASP A 1 263 ? 9.231 17.929 -37.829 1.00 59.28 263 ASP A CA 1
ATOM 2065 C C . ASP A 1 263 ? 8.909 18.016 -36.321 1.00 59.28 263 ASP A C 1
ATOM 2067 O O . ASP A 1 263 ? 8.410 19.034 -35.832 1.00 59.28 263 ASP A O 1
ATOM 2071 N N . PRO A 1 264 ? 9.157 16.944 -35.543 1.00 64.75 264 PRO A N 1
ATOM 2072 C CA . PRO A 1 264 ? 8.856 16.928 -34.120 1.00 64.75 264 PRO A CA 1
ATOM 2073 C C . PRO A 1 264 ? 9.929 17.714 -33.364 1.00 64.75 264 PRO A C 1
ATOM 2075 O O . PRO A 1 264 ? 11.121 17.447 -33.499 1.00 64.75 264 PRO A O 1
ATOM 2078 N N . SER A 1 265 ? 9.509 18.660 -32.525 1.00 73.94 265 SER A N 1
ATOM 2079 C CA . SER A 1 265 ? 10.436 19.543 -31.805 1.00 73.94 265 SER A CA 1
ATOM 2080 C C . SER A 1 265 ? 11.362 18.807 -30.831 1.00 73.94 265 SER A C 1
ATOM 2082 O O . SER A 1 265 ? 12.461 19.289 -30.571 1.00 73.94 265 SER A O 1
ATOM 2084 N N . ASN A 1 266 ? 10.940 17.659 -30.297 1.00 84.44 266 ASN A N 1
ATOM 2085 C CA . ASN A 1 266 ? 11.701 16.845 -29.353 1.00 84.44 266 ASN A CA 1
ATOM 2086 C C . ASN A 1 266 ? 11.385 15.343 -29.484 1.00 84.44 266 ASN A C 1
ATOM 2088 O O . ASN A 1 266 ? 10.483 14.931 -30.221 1.00 84.44 266 ASN A O 1
ATOM 2092 N N . ALA A 1 267 ? 12.137 14.516 -28.758 1.00 86.62 267 ALA A N 1
ATOM 2093 C CA . ALA A 1 267 ? 11.998 13.063 -28.787 1.00 86.62 267 ALA A CA 1
ATOM 2094 C C . ALA A 1 267 ? 10.621 12.577 -28.307 1.00 86.62 267 ALA A C 1
ATOM 2096 O O . ALA A 1 267 ? 10.063 11.663 -28.908 1.00 86.62 267 ALA A O 1
ATOM 2097 N N . LEU A 1 268 ? 10.021 13.211 -27.294 1.00 88.19 268 LEU A N 1
ATOM 2098 C CA . LEU A 1 268 ? 8.664 12.873 -26.855 1.00 88.19 268 LEU A CA 1
ATOM 2099 C C . LEU A 1 268 ? 7.643 13.089 -27.985 1.00 88.19 268 LEU A C 1
ATOM 2101 O O . LEU A 1 268 ? 6.812 12.219 -28.232 1.00 88.19 268 LEU A O 1
ATOM 2105 N N . ALA A 1 269 ? 7.731 14.200 -28.722 1.00 86.69 269 ALA A N 1
ATOM 2106 C CA . ALA A 1 269 ? 6.878 14.458 -29.883 1.00 86.69 269 ALA A CA 1
ATOM 2107 C C . ALA A 1 269 ? 7.109 13.443 -31.021 1.00 86.69 269 ALA A C 1
ATOM 2109 O O . ALA A 1 269 ? 6.157 13.067 -31.707 1.00 86.69 269 ALA A O 1
ATOM 2110 N N . TYR A 1 270 ? 8.341 12.950 -31.192 1.00 87.50 270 TYR A N 1
ATOM 2111 C CA . TYR A 1 270 ? 8.660 11.872 -32.135 1.00 87.50 270 TYR A CA 1
ATOM 2112 C C . TYR A 1 270 ? 7.993 10.543 -31.736 1.00 87.50 270 TYR A C 1
ATOM 2114 O O . TYR A 1 270 ? 7.390 9.872 -32.573 1.00 87.50 270 TYR A O 1
ATOM 2122 N N . LEU A 1 271 ? 8.042 10.175 -30.451 1.00 91.19 271 LEU A N 1
ATOM 2123 C CA . LEU A 1 271 ? 7.381 8.970 -29.936 1.00 91.19 271 LEU A CA 1
ATOM 2124 C C . LEU A 1 271 ? 5.850 9.054 -30.056 1.00 91.19 271 LEU A C 1
ATOM 2126 O O . LEU A 1 271 ? 5.206 8.074 -30.429 1.00 91.19 271 LEU A O 1
ATOM 2130 N N . ILE A 1 272 ? 5.263 10.229 -29.803 1.00 90.38 272 ILE A N 1
ATOM 2131 C CA . ILE A 1 272 ? 3.824 10.479 -29.987 1.00 90.38 272 ILE A CA 1
ATOM 2132 C C . ILE A 1 272 ? 3.407 10.346 -31.463 1.00 90.38 272 ILE A C 1
ATOM 2134 O O . ILE A 1 272 ? 2.356 9.762 -31.737 1.00 90.38 272 ILE A O 1
ATOM 2138 N N . ASP A 1 273 ? 4.228 10.818 -32.410 1.00 87.25 273 ASP A N 1
ATOM 2139 C CA . ASP A 1 273 ? 4.012 10.572 -33.844 1.00 87.25 273 ASP A CA 1
ATOM 2140 C C . ASP A 1 273 ? 4.042 9.070 -34.158 1.00 87.25 273 ASP A C 1
ATOM 2142 O O . ASP A 1 273 ? 3.058 8.548 -34.673 1.00 87.25 273 ASP A O 1
ATOM 2146 N N . PHE A 1 274 ? 5.092 8.347 -33.752 1.00 91.06 274 PHE A N 1
ATOM 2147 C CA . PHE A 1 274 ? 5.207 6.898 -33.972 1.00 91.06 274 PHE A CA 1
ATOM 2148 C C . PHE A 1 274 ? 3.984 6.112 -33.459 1.00 91.06 274 PHE A C 1
ATOM 2150 O O . PHE A 1 274 ? 3.420 5.289 -34.182 1.00 91.06 274 PHE A O 1
ATOM 2157 N N . LEU A 1 275 ? 3.493 6.404 -32.250 1.00 93.31 275 LEU A N 1
ATOM 2158 C CA . LEU A 1 275 ? 2.266 5.784 -31.729 1.00 93.31 275 LEU A CA 1
ATOM 2159 C C . LEU A 1 275 ? 1.030 6.091 -32.594 1.00 93.31 275 LEU A C 1
ATOM 2161 O O . LEU A 1 275 ? 0.181 5.218 -32.824 1.00 93.31 275 LEU A O 1
ATOM 2165 N N . GLY A 1 276 ? 0.928 7.325 -33.087 1.00 88.06 276 GLY A N 1
ATOM 2166 C CA . GLY A 1 276 ? -0.173 7.790 -33.921 1.00 88.06 276 GLY A CA 1
ATOM 2167 C C . GLY A 1 276 ? -0.164 7.225 -35.343 1.00 88.06 276 GLY A C 1
ATOM 2168 O O . GLY A 1 276 ? -1.228 6.820 -35.820 1.00 88.06 276 GLY A O 1
ATOM 2169 N N . THR A 1 277 ? 1.000 7.198 -35.998 1.00 86.75 277 THR A N 1
ATOM 2170 C CA . THR A 1 277 ? 1.144 7.033 -37.456 1.00 86.75 277 THR A CA 1
ATOM 2171 C C . THR A 1 277 ? 1.850 5.755 -37.896 1.00 86.75 277 THR A C 1
ATOM 2173 O O . THR A 1 277 ? 1.737 5.419 -39.073 1.00 86.75 277 THR A O 1
ATOM 2176 N N . ALA A 1 278 ? 2.547 5.025 -37.012 1.00 90.25 278 ALA A N 1
ATOM 2177 C CA . ALA A 1 278 ? 3.462 3.993 -37.497 1.00 90.25 278 ALA A CA 1
ATOM 2178 C C . ALA A 1 278 ? 2.767 2.834 -38.231 1.00 90.25 278 ALA A C 1
ATOM 2180 O O . ALA A 1 278 ? 1.772 2.280 -37.748 1.00 90.25 278 ALA A O 1
ATOM 2181 N N . SER A 1 279 ? 3.325 2.470 -39.384 1.00 87.50 279 SER A N 1
ATOM 2182 C CA . SER A 1 279 ? 2.810 1.477 -40.332 1.00 87.50 279 SER A CA 1
ATOM 2183 C C . SER A 1 279 ? 3.969 0.796 -41.078 1.00 87.50 279 SER A C 1
ATOM 2185 O O . SER A 1 279 ? 5.095 1.298 -41.023 1.00 87.50 279 SER A O 1
ATOM 2187 N N . PRO A 1 280 ? 3.749 -0.352 -41.746 1.00 85.81 280 PRO A N 1
ATOM 2188 C CA . PRO A 1 280 ? 4.773 -0.954 -42.593 1.00 85.81 280 PRO A CA 1
ATOM 2189 C C . PRO A 1 280 ? 5.151 0.013 -43.732 1.00 85.81 280 PRO A C 1
ATOM 2191 O O . PRO A 1 280 ? 4.243 0.608 -44.317 1.00 85.81 280 PRO A O 1
ATOM 2194 N N . PRO A 1 281 ? 6.445 0.174 -44.074 1.00 82.19 281 PRO A N 1
ATOM 2195 C CA . PRO A 1 281 ? 6.874 1.129 -45.091 1.00 82.19 281 PRO A CA 1
ATOM 2196 C C . PRO A 1 281 ? 6.181 0.910 -46.438 1.00 82.19 281 PRO A C 1
ATOM 2198 O O . PRO A 1 281 ? 6.121 -0.211 -46.947 1.00 82.19 281 PRO A O 1
ATOM 2201 N N . SER A 1 282 ? 5.754 1.999 -47.076 1.00 76.06 282 SER A N 1
ATOM 2202 C CA . SER A 1 282 ? 5.025 2.010 -48.356 1.00 76.06 282 SER A CA 1
ATOM 2203 C C . SER A 1 282 ? 5.729 1.278 -49.515 1.00 76.06 282 SER A C 1
ATOM 2205 O O . SER A 1 282 ? 5.099 0.870 -50.491 1.00 76.06 282 SER A O 1
ATOM 2207 N N . SER A 1 283 ? 7.046 1.097 -49.399 1.00 72.25 283 SER A N 1
ATOM 2208 C CA . SER A 1 283 ? 7.917 0.401 -50.352 1.00 72.25 283 SER A CA 1
ATOM 2209 C C . SER A 1 283 ? 7.950 -1.130 -50.201 1.00 72.25 283 SER A C 1
ATOM 2211 O O . SER A 1 283 ? 8.611 -1.802 -51.000 1.00 72.25 283 SER A O 1
ATOM 2213 N N . TRP A 1 284 ? 7.282 -1.704 -49.193 1.00 78.44 284 TRP A N 1
ATOM 2214 C CA . TRP A 1 284 ? 7.280 -3.147 -48.935 1.00 78.44 284 TRP A CA 1
ATOM 2215 C C . TRP A 1 284 ? 6.184 -3.868 -49.744 1.00 78.44 284 TRP A C 1
ATOM 2217 O O . TRP A 1 284 ? 5.003 -3.535 -49.684 1.00 78.44 284 TRP A O 1
ATOM 2227 N N . ASP A 1 285 ? 6.586 -4.882 -50.517 1.00 70.69 285 ASP A N 1
ATOM 2228 C CA . ASP A 1 285 ? 5.724 -5.668 -51.421 1.00 70.69 285 ASP A CA 1
ATOM 2229 C C . ASP A 1 285 ? 4.972 -6.767 -50.633 1.00 70.69 285 ASP A C 1
ATOM 2231 O O . ASP A 1 285 ? 5.229 -7.953 -50.814 1.00 70.69 285 ASP A O 1
ATOM 2235 N N . LEU A 1 286 ? 4.100 -6.357 -49.700 1.00 71.88 286 LEU A N 1
ATOM 2236 C CA . LEU A 1 286 ? 3.401 -7.238 -48.737 1.00 71.88 286 LEU A CA 1
ATOM 2237 C C . LEU A 1 286 ? 2.170 -7.957 -49.323 1.00 71.88 286 LEU A C 1
ATOM 2239 O O . LEU A 1 286 ? 1.639 -8.892 -48.729 1.00 71.88 286 LEU A O 1
ATOM 2243 N N . ASN A 1 287 ? 1.707 -7.543 -50.506 1.00 59.19 287 ASN A N 1
ATOM 2244 C CA . ASN A 1 287 ? 0.642 -8.235 -51.230 1.00 59.19 287 ASN A CA 1
ATOM 2245 C C . ASN A 1 287 ? 1.253 -9.352 -52.085 1.00 59.19 287 ASN A C 1
ATOM 2247 O O . ASN A 1 287 ? 1.653 -9.111 -53.227 1.00 59.19 287 ASN A O 1
ATOM 2251 N N . GLY A 1 288 ? 1.295 -10.574 -51.542 1.00 53.44 288 GLY A N 1
ATOM 2252 C CA . GLY A 1 288 ? 1.772 -11.765 -52.249 1.00 53.44 288 GLY A CA 1
ATOM 2253 C C . GLY A 1 288 ? 1.215 -11.851 -53.677 1.00 53.44 288 GLY A C 1
ATOM 2254 O O . GLY A 1 288 ? 0.002 -11.817 -53.899 1.00 53.44 288 GLY A O 1
ATOM 2255 N N . ARG A 1 289 ? 2.110 -11.908 -54.671 1.00 44.69 289 ARG A N 1
ATOM 2256 C CA . ARG A 1 289 ? 1.756 -11.718 -56.084 1.00 44.69 289 ARG A CA 1
ATOM 2257 C C . ARG A 1 289 ? 0.901 -12.856 -56.647 1.00 44.69 289 ARG A C 1
ATOM 2259 O O . ARG A 1 289 ? 1.423 -13.786 -57.258 1.00 44.69 289 ARG A O 1
ATOM 2266 N N . ILE A 1 290 ? -0.418 -12.676 -56.647 1.00 38.72 290 ILE A N 1
ATOM 2267 C CA . ILE A 1 290 ? -1.232 -13.187 -57.756 1.00 38.72 290 ILE A CA 1
ATOM 2268 C C . ILE A 1 290 ? -0.921 -12.307 -58.969 1.00 38.72 290 ILE A C 1
ATOM 2270 O O . ILE A 1 290 ? -1.423 -11.189 -59.091 1.00 38.72 290 ILE A O 1
ATOM 2274 N N . THR A 1 291 ? -0.076 -12.790 -59.882 1.00 36.84 291 THR A N 1
ATOM 2275 C CA . THR A 1 291 ? 0.080 -12.121 -61.179 1.00 36.84 291 THR A CA 1
ATOM 2276 C C . THR A 1 291 ? -1.168 -12.354 -62.030 1.00 36.84 291 THR A C 1
ATOM 2278 O O . THR A 1 291 ? -1.757 -13.437 -62.028 1.00 36.84 291 THR A O 1
ATOM 2281 N N . SER A 1 292 ? -1.544 -11.365 -62.838 1.00 38.38 292 SER A N 1
ATOM 2282 C CA . SER A 1 292 ? -2.691 -11.410 -63.761 1.00 38.38 292 SER A CA 1
ATOM 2283 C C . SER A 1 292 ? -2.533 -12.395 -64.938 1.00 38.38 292 SER A C 1
ATOM 2285 O O . SER A 1 292 ? -3.281 -12.323 -65.911 1.00 38.38 292 SER A O 1
ATOM 2287 N N . SER A 1 293 ? -1.577 -13.325 -64.846 1.00 43.78 293 SER A N 1
ATOM 2288 C CA . SER A 1 293 ? -1.280 -14.367 -65.835 1.00 43.78 293 SER A CA 1
ATOM 2289 C C . SER A 1 293 ? -1.417 -15.802 -65.304 1.00 43.78 293 SER A C 1
ATOM 2291 O O . SER A 1 293 ? -1.294 -16.739 -66.084 1.00 43.78 293 SER A O 1
ATOM 2293 N N . GLY A 1 294 ? -1.715 -15.995 -64.010 1.00 34.72 294 GLY A N 1
ATOM 2294 C CA . GLY A 1 294 ? -2.087 -17.307 -63.459 1.00 34.72 294 GLY A CA 1
ATOM 2295 C C . GLY A 1 294 ? -0.977 -18.366 -63.411 1.00 34.72 294 GLY A C 1
ATOM 2296 O O . GLY A 1 294 ? -1.277 -19.529 -63.155 1.00 34.72 294 GLY A O 1
ATOM 2297 N N . HIS A 1 295 ? 0.282 -17.984 -63.635 1.00 34.16 295 HIS A N 1
ATOM 2298 C CA . HIS A 1 295 ? 1.437 -18.863 -63.468 1.00 34.16 295 HIS A CA 1
ATOM 2299 C C . HIS A 1 295 ? 2.161 -18.573 -62.149 1.00 34.16 295 HIS A C 1
ATOM 2301 O O . HIS A 1 295 ? 2.544 -17.433 -61.877 1.00 34.16 295 HIS A O 1
ATOM 2307 N N . TYR A 1 296 ? 2.355 -19.631 -61.360 1.00 36.44 296 TYR A N 1
ATOM 2308 C CA . TYR A 1 296 ? 3.374 -19.689 -60.316 1.00 36.44 296 TYR A CA 1
ATOM 2309 C C . TYR A 1 296 ? 4.759 -19.631 -60.983 1.00 36.44 296 TYR A C 1
ATOM 2311 O O . TYR A 1 296 ? 4.932 -20.178 -62.074 1.00 36.44 296 TYR A O 1
ATOM 2319 N N . LEU A 1 297 ? 5.711 -18.935 -60.360 1.00 39.50 297 LEU A N 1
ATOM 2320 C CA . LEU A 1 297 ? 7.117 -18.954 -60.779 1.00 39.50 297 LEU A CA 1
ATOM 2321 C C . LEU A 1 297 ? 7.802 -20.217 -60.230 1.00 39.50 297 LEU A C 1
ATOM 2323 O O . LEU A 1 297 ? 7.336 -20.770 -59.235 1.00 39.50 297 LEU A O 1
ATOM 2327 N N . ASP A 1 298 ? 8.858 -20.667 -60.912 1.00 35.94 298 ASP A N 1
ATOM 2328 C CA . ASP A 1 298 ? 9.564 -21.927 -60.632 1.00 35.94 298 ASP A CA 1
ATOM 2329 C C . ASP A 1 298 ? 10.111 -22.032 -59.194 1.00 35.94 298 ASP A C 1
ATOM 2331 O O . ASP A 1 298 ? 10.468 -21.035 -58.568 1.00 35.94 298 ASP A O 1
ATOM 2335 N N . GLU A 1 299 ? 10.204 -23.271 -58.702 1.00 39.47 299 GLU A N 1
ATOM 2336 C CA . GLU A 1 299 ? 10.471 -23.659 -57.303 1.00 39.47 299 GLU A CA 1
ATOM 2337 C C . GLU A 1 299 ? 11.933 -23.455 -56.823 1.00 39.47 299 GLU A C 1
ATOM 2339 O O . GLU A 1 299 ? 12.303 -23.945 -55.759 1.00 39.47 299 GLU A O 1
ATOM 2344 N N . ASP A 1 300 ? 12.772 -22.730 -57.572 1.00 41.84 300 ASP A N 1
ATOM 2345 C CA . ASP A 1 300 ? 14.222 -22.615 -57.333 1.00 41.84 300 ASP A CA 1
ATOM 2346 C C . ASP A 1 300 ? 14.635 -21.287 -56.654 1.00 41.84 300 ASP A C 1
ATOM 2348 O O . ASP A 1 300 ? 15.329 -20.453 -57.245 1.00 41.84 300 ASP A O 1
ATOM 2352 N N . ALA A 1 301 ? 14.249 -21.102 -55.385 1.00 41.41 301 ALA A N 1
ATOM 2353 C CA . ALA A 1 301 ? 14.945 -20.211 -54.443 1.00 41.41 301 ALA A CA 1
ATOM 2354 C C . ALA A 1 301 ? 14.627 -20.559 -52.975 1.00 41.41 301 ALA A C 1
ATOM 2356 O O . ALA A 1 301 ? 13.460 -20.701 -52.614 1.00 41.41 301 ALA A O 1
ATOM 2357 N N . ASP A 1 302 ? 15.648 -20.588 -52.107 1.00 45.00 302 ASP A N 1
ATOM 2358 C CA . ASP A 1 302 ? 15.523 -20.701 -50.639 1.00 45.00 302 ASP A CA 1
ATOM 2359 C C . ASP A 1 302 ? 14.971 -19.402 -49.988 1.00 45.00 302 ASP A C 1
ATOM 2361 O O . ASP A 1 302 ? 15.501 -18.898 -48.993 1.00 45.00 302 ASP A O 1
ATOM 2365 N N . GLU A 1 303 ? 13.920 -18.799 -50.555 1.00 50.34 303 GLU A N 1
ATOM 2366 C CA . GLU A 1 303 ? 13.267 -17.631 -49.959 1.00 50.34 303 GLU A CA 1
ATOM 2367 C C . GLU A 1 303 ? 12.302 -18.062 -48.846 1.00 50.34 303 GLU A C 1
ATOM 2369 O O . GLU A 1 303 ? 11.317 -18.764 -49.069 1.00 50.34 303 GLU A O 1
ATOM 2374 N N . ALA A 1 304 ? 12.590 -17.610 -47.621 1.00 56.00 304 ALA A N 1
ATOM 2375 C CA . ALA A 1 304 ? 11.695 -17.764 -46.482 1.00 56.00 304 ALA A CA 1
ATOM 2376 C C . ALA A 1 304 ? 10.309 -17.165 -46.778 1.00 56.00 304 ALA A C 1
ATOM 2378 O O . ALA A 1 304 ? 10.214 -16.120 -47.429 1.00 56.00 304 ALA A O 1
ATOM 2379 N N . ASP A 1 305 ? 9.269 -17.808 -46.232 1.00 62.94 305 ASP A N 1
ATOM 2380 C CA . ASP A 1 305 ? 7.849 -17.482 -46.430 1.00 62.94 305 ASP A CA 1
ATOM 2381 C C . ASP A 1 305 ? 7.609 -15.953 -46.477 1.00 62.94 305 ASP A C 1
ATOM 2383 O O . ASP A 1 305 ? 8.087 -15.241 -45.571 1.00 62.94 305 ASP A O 1
ATOM 2387 N N . PRO A 1 306 ? 6.960 -15.411 -47.533 1.00 68.69 306 PRO A N 1
ATOM 2388 C CA . PRO A 1 306 ? 6.802 -13.973 -47.706 1.00 68.69 306 PRO A CA 1
ATOM 2389 C C . PRO A 1 306 ? 6.194 -13.315 -46.471 1.00 68.69 306 PRO A C 1
ATOM 2391 O O . PRO A 1 306 ? 5.171 -13.757 -45.956 1.00 68.69 306 PRO A O 1
ATOM 2394 N N . LEU A 1 307 ? 6.843 -12.253 -45.992 1.00 77.62 307 LEU A N 1
ATOM 2395 C CA . LEU A 1 307 ? 6.388 -11.511 -44.828 1.00 77.62 307 LEU A CA 1
ATOM 2396 C C . LEU A 1 307 ? 4.969 -10.979 -45.064 1.00 77.62 307 LEU A C 1
ATOM 2398 O O . LEU A 1 307 ? 4.740 -10.215 -46.004 1.00 77.62 307 LEU A O 1
ATOM 2402 N N . SER A 1 308 ? 4.030 -11.394 -44.216 1.00 82.94 308 SER A N 1
ATOM 2403 C CA . SER A 1 308 ? 2.633 -10.976 -44.321 1.00 82.94 308 SER A CA 1
ATOM 2404 C C . SER A 1 308 ? 2.438 -9.548 -43.802 1.00 82.94 308 SER A C 1
ATOM 2406 O O . SER A 1 308 ? 3.288 -8.985 -43.101 1.00 82.94 308 SER A O 1
ATOM 2408 N N . PHE A 1 309 ? 1.299 -8.940 -44.139 1.00 84.19 309 PHE A N 1
ATOM 2409 C CA . PHE A 1 309 ? 0.922 -7.660 -43.542 1.00 84.19 309 PHE A CA 1
ATOM 2410 C C . PHE A 1 309 ? 0.634 -7.836 -42.043 1.00 84.19 309 PHE A C 1
ATOM 2412 O O . PHE A 1 309 ? 1.056 -7.006 -41.240 1.00 84.19 309 PHE A O 1
ATOM 2419 N N . GLU A 1 310 ? 0.015 -8.956 -41.663 1.00 85.00 310 GLU A N 1
ATOM 2420 C CA . GLU A 1 310 ? -0.268 -9.336 -40.279 1.00 85.00 310 GLU A CA 1
ATOM 2421 C C . GLU A 1 310 ? 1.011 -9.463 -39.424 1.00 85.00 310 GLU A C 1
ATOM 2423 O O . GLU A 1 310 ? 1.070 -8.876 -38.344 1.00 85.00 310 GLU A O 1
ATOM 2428 N N . ASP A 1 311 ? 2.065 -10.127 -39.921 1.00 85.56 311 ASP A N 1
ATOM 2429 C CA . ASP A 1 311 ? 3.375 -10.243 -39.245 1.00 85.56 311 ASP A CA 1
ATOM 2430 C C . ASP A 1 311 ? 3.987 -8.851 -38.965 1.00 85.56 311 ASP A C 1
ATOM 2432 O O . ASP A 1 311 ? 4.626 -8.607 -37.929 1.00 85.56 311 ASP A O 1
ATOM 2436 N N . CYS A 1 312 ? 3.806 -7.916 -39.908 1.00 88.31 312 CYS A N 1
ATOM 2437 C CA . CYS A 1 312 ? 4.264 -6.538 -39.762 1.00 88.31 312 CYS A CA 1
ATOM 2438 C C . CYS A 1 312 ? 3.439 -5.777 -38.720 1.00 88.31 312 CYS A C 1
ATOM 2440 O O . CYS A 1 312 ? 4.012 -5.066 -37.891 1.00 88.31 312 CYS A O 1
ATOM 2442 N N . GLU A 1 313 ? 2.110 -5.915 -38.746 1.00 89.19 313 GLU A N 1
ATOM 2443 C CA . GLU A 1 313 ? 1.226 -5.285 -37.764 1.00 89.19 313 GLU A CA 1
ATOM 2444 C C . GLU A 1 313 ? 1.485 -5.801 -36.345 1.00 89.19 313 GLU A C 1
ATOM 2446 O O . GLU A 1 313 ? 1.548 -4.983 -35.428 1.00 89.19 313 GLU A O 1
ATOM 2451 N N . GLU A 1 314 ? 1.716 -7.103 -36.147 1.00 91.38 314 GLU A N 1
ATOM 2452 C CA . GLU A 1 314 ? 2.055 -7.680 -34.837 1.00 91.38 314 GLU A CA 1
ATOM 2453 C C . GLU A 1 314 ? 3.374 -7.110 -34.286 1.00 91.38 314 GLU A C 1
ATOM 2455 O O . GLU A 1 314 ? 3.455 -6.677 -33.130 1.00 91.38 314 GLU A O 1
ATOM 2460 N N . SER A 1 315 ? 4.401 -7.023 -35.132 1.00 91.75 315 SER A N 1
ATOM 2461 C CA . SER A 1 315 ? 5.703 -6.459 -34.757 1.00 91.75 315 SER A CA 1
ATOM 2462 C C . SER A 1 315 ? 5.610 -4.960 -34.426 1.00 91.75 315 SER A C 1
ATOM 2464 O O . SER A 1 315 ? 6.161 -4.494 -33.425 1.00 91.75 315 SER A O 1
ATOM 2466 N N . ILE A 1 316 ? 4.865 -4.185 -35.222 1.00 93.25 316 ILE A N 1
ATOM 2467 C CA . ILE A 1 316 ? 4.630 -2.752 -34.975 1.00 93.25 316 ILE A CA 1
ATOM 2468 C C . ILE A 1 316 ? 3.747 -2.539 -33.739 1.00 93.25 316 ILE A C 1
ATOM 2470 O O . ILE A 1 316 ? 3.990 -1.601 -32.979 1.00 93.25 316 ILE A O 1
ATOM 2474 N N . ALA A 1 317 ? 2.761 -3.402 -33.484 1.00 93.19 317 ALA A N 1
ATOM 2475 C CA . ALA A 1 317 ? 1.945 -3.360 -32.273 1.00 93.19 317 ALA A CA 1
ATOM 2476 C C . ALA A 1 317 ? 2.791 -3.634 -31.019 1.00 93.19 317 ALA A C 1
ATOM 2478 O O . ALA A 1 317 ? 2.658 -2.911 -30.030 1.00 93.19 317 ALA A O 1
ATOM 2479 N N . THR A 1 318 ? 3.719 -4.596 -31.082 1.00 95.50 318 THR A N 1
ATOM 2480 C CA . THR A 1 318 ? 4.711 -4.858 -30.026 1.00 95.50 318 THR A CA 1
ATOM 2481 C C . THR A 1 318 ? 5.573 -3.620 -29.754 1.00 95.50 318 THR A C 1
ATOM 2483 O O . THR A 1 318 ? 5.650 -3.168 -28.609 1.00 95.50 318 THR A O 1
ATOM 2486 N N . GLY A 1 319 ? 6.137 -2.996 -30.798 1.00 95.56 319 GLY A N 1
ATOM 2487 C CA . GLY A 1 319 ? 6.905 -1.750 -30.666 1.00 95.56 319 GLY A CA 1
ATOM 2488 C C . GLY A 1 319 ? 6.087 -0.600 -30.060 1.00 95.56 319 GLY A C 1
ATOM 2489 O O . GLY A 1 319 ? 6.523 0.046 -29.106 1.00 95.56 319 GLY A O 1
ATOM 2490 N N . LYS A 1 320 ? 4.854 -0.385 -30.540 1.00 95.69 320 LYS A N 1
ATOM 2491 C CA . LYS A 1 320 ? 3.920 0.608 -29.977 1.00 95.69 320 LYS A CA 1
ATOM 2492 C C . LYS A 1 320 ? 3.598 0.332 -28.511 1.00 95.69 320 LYS A C 1
ATOM 2494 O O . LYS A 1 320 ? 3.536 1.277 -27.732 1.00 95.69 320 LYS A O 1
ATOM 2499 N N . ALA A 1 321 ? 3.433 -0.926 -28.106 1.00 96.12 321 ALA A N 1
ATOM 2500 C CA . ALA A 1 321 ? 3.158 -1.276 -26.716 1.00 96.12 321 ALA A CA 1
ATOM 2501 C C . ALA A 1 321 ? 4.321 -0.888 -25.782 1.00 96.12 321 ALA A C 1
ATOM 2503 O O . ALA A 1 321 ? 4.070 -0.348 -24.704 1.00 96.12 321 ALA A O 1
ATOM 2504 N N . SER A 1 322 ? 5.572 -1.088 -26.209 1.00 96.19 322 SER A N 1
ATOM 2505 C CA . SER A 1 322 ? 6.760 -0.612 -25.483 1.00 96.19 322 SER A CA 1
ATOM 2506 C C . SER A 1 322 ? 6.825 0.915 -25.399 1.00 96.19 322 SER A C 1
ATOM 2508 O O . SER A 1 322 ? 6.973 1.467 -24.308 1.00 96.19 322 SER A O 1
ATOM 2510 N N . ILE A 1 323 ? 6.603 1.623 -26.512 1.00 96.38 323 ILE A N 1
ATOM 2511 C CA . ILE A 1 323 ? 6.591 3.095 -26.508 1.00 96.38 323 ILE A CA 1
ATOM 2512 C C . ILE A 1 323 ? 5.423 3.664 -25.677 1.00 96.38 323 ILE A C 1
ATOM 2514 O O . ILE A 1 323 ? 5.600 4.676 -25.002 1.00 96.38 323 ILE A O 1
ATOM 2518 N N . ILE A 1 324 ? 4.257 3.008 -25.629 1.00 96.06 324 ILE A N 1
ATOM 2519 C CA . ILE A 1 324 ? 3.159 3.380 -24.716 1.00 96.06 324 ILE A CA 1
ATOM 2520 C C . ILE A 1 324 ? 3.609 3.272 -23.258 1.00 96.06 324 ILE A C 1
ATOM 2522 O O . ILE A 1 324 ? 3.335 4.185 -22.481 1.00 96.06 324 ILE A O 1
ATOM 2526 N N . ARG A 1 325 ? 4.309 2.195 -22.875 1.00 95.00 325 ARG A N 1
ATOM 2527 C CA . ARG A 1 325 ? 4.821 2.029 -21.504 1.00 95.00 325 ARG A CA 1
ATOM 2528 C C . ARG A 1 325 ? 5.862 3.102 -21.164 1.00 95.00 325 ARG A C 1
ATOM 2530 O O . ARG A 1 325 ? 5.741 3.714 -20.104 1.00 95.00 325 ARG A O 1
ATOM 2537 N N . ALA A 1 326 ? 6.759 3.435 -22.097 1.00 92.56 326 ALA A N 1
ATOM 2538 C CA . ALA A 1 326 ? 7.694 4.558 -21.967 1.00 92.56 326 ALA A CA 1
ATOM 2539 C C . ALA A 1 326 ? 6.974 5.906 -21.750 1.00 92.56 326 ALA A C 1
ATOM 2541 O O . ALA A 1 326 ? 7.243 6.616 -20.784 1.00 92.56 326 ALA A O 1
ATOM 2542 N N . VAL A 1 327 ? 6.016 6.251 -22.618 1.00 92.88 327 VAL A N 1
ATOM 2543 C CA . VAL A 1 327 ? 5.264 7.520 -22.566 1.00 92.88 327 VAL A CA 1
ATOM 2544 C C . VAL A 1 327 ? 4.409 7.624 -21.299 1.00 92.88 327 VAL A C 1
ATOM 2546 O O . VAL A 1 327 ? 4.331 8.693 -20.689 1.00 92.88 327 VAL A O 1
ATOM 2549 N N . VAL A 1 328 ? 3.791 6.523 -20.860 1.00 93.06 328 VAL A N 1
ATOM 2550 C CA . VAL A 1 328 ? 3.030 6.484 -19.603 1.00 93.06 328 VAL A CA 1
ATOM 2551 C C . VAL A 1 328 ? 3.956 6.672 -18.400 1.00 93.06 328 VAL A C 1
ATOM 2553 O O . VAL A 1 328 ? 3.613 7.457 -17.515 1.00 93.06 328 VAL A O 1
ATOM 2556 N N . ALA A 1 329 ? 5.130 6.040 -18.369 1.00 90.38 329 ALA A N 1
ATOM 2557 C CA . ALA A 1 329 ? 6.106 6.243 -17.299 1.00 90.38 329 ALA A CA 1
ATOM 2558 C C . ALA A 1 329 ? 6.596 7.703 -17.247 1.00 90.38 329 ALA A C 1
ATOM 2560 O O . ALA A 1 329 ? 6.412 8.367 -16.226 1.00 90.38 329 ALA A O 1
ATOM 2561 N N . LEU A 1 330 ? 7.054 8.258 -18.377 1.00 87.12 330 LEU A N 1
ATOM 2562 C CA . LEU A 1 330 ? 7.458 9.668 -18.497 1.00 87.12 330 LEU A CA 1
ATOM 2563 C C . LEU A 1 330 ? 6.344 10.640 -18.071 1.00 87.12 330 LEU A C 1
ATOM 2565 O O . LEU A 1 330 ? 6.620 11.671 -17.460 1.00 87.12 330 LEU A O 1
ATOM 2569 N N . SER A 1 331 ? 5.071 10.303 -18.320 1.00 88.38 331 SER A N 1
ATOM 2570 C CA . SER A 1 331 ? 3.936 11.146 -17.915 1.00 88.38 331 SER A CA 1
ATOM 2571 C C . SER A 1 331 ? 3.765 11.328 -16.396 1.00 88.38 331 SER A C 1
ATOM 2573 O O . SER A 1 331 ? 3.006 12.197 -15.972 1.00 88.38 331 SER A O 1
ATOM 2575 N N . PHE A 1 332 ? 4.484 10.556 -15.571 1.00 83.56 332 PHE A N 1
ATOM 2576 C CA . PHE A 1 332 ? 4.554 10.731 -14.116 1.00 83.56 332 PHE A CA 1
ATOM 2577 C C . PHE A 1 332 ? 5.465 11.897 -13.684 1.00 83.56 332 PHE A C 1
ATOM 2579 O O . PHE A 1 332 ? 5.269 12.447 -12.599 1.00 83.56 332 PHE A O 1
ATOM 2586 N N . GLU A 1 333 ? 6.430 12.320 -14.504 1.00 76.75 333 GLU A N 1
ATOM 2587 C CA . GLU A 1 333 ? 7.263 13.505 -14.222 1.00 76.75 333 GLU A CA 1
ATOM 2588 C C . GLU A 1 333 ? 6.559 14.821 -14.623 1.00 76.75 333 GLU A C 1
ATOM 2590 O O . GLU A 1 333 ? 6.929 15.888 -14.146 1.00 76.75 333 GLU A O 1
ATOM 2595 N N . LEU A 1 334 ? 5.505 14.757 -15.447 1.00 77.50 334 LEU A N 1
ATOM 2596 C CA . LEU A 1 334 ? 4.839 15.929 -16.029 1.00 77.50 334 LEU A CA 1
ATOM 2597 C C . LEU A 1 334 ? 3.792 16.569 -15.100 1.00 77.50 334 LEU A C 1
ATOM 2599 O O . LEU A 1 334 ? 3.010 15.881 -14.434 1.00 77.50 334 LEU A O 1
ATOM 2603 N N . GLU A 1 335 ? 3.657 17.894 -15.180 1.00 69.56 335 GLU A N 1
ATOM 2604 C CA . GLU A 1 335 ? 2.492 18.622 -14.667 1.00 69.56 335 GLU A CA 1
ATOM 2605 C C . GLU A 1 335 ? 1.504 18.975 -15.795 1.00 69.56 335 GLU A C 1
ATOM 2607 O O . GLU A 1 335 ? 1.889 19.388 -16.890 1.00 69.56 335 GLU A O 1
ATOM 2612 N N . ALA A 1 336 ? 0.194 18.872 -15.532 1.00 59.62 336 ALA A N 1
ATOM 2613 C CA . ALA A 1 336 ? -0.843 19.310 -16.484 1.00 59.62 336 ALA A CA 1
ATOM 2614 C C . ALA A 1 336 ? -0.941 20.840 -16.640 1.00 59.62 336 ALA A C 1
ATOM 2616 O O . ALA A 1 336 ? -1.632 21.323 -17.535 1.00 59.62 336 ALA A O 1
ATOM 2617 N N . THR A 1 337 ? -0.277 21.589 -15.760 1.00 57.97 337 THR A N 1
ATOM 2618 C CA . THR A 1 337 ? -0.245 23.056 -15.715 1.00 57.97 337 THR A CA 1
ATOM 2619 C C . THR A 1 337 ? 1.018 23.664 -16.323 1.00 57.97 337 THR A C 1
ATOM 2621 O O . THR A 1 337 ? 1.135 24.886 -16.344 1.00 57.97 337 THR A O 1
ATOM 2624 N N . GLU A 1 338 ? 1.959 22.857 -16.821 1.00 66.88 338 GLU A N 1
ATOM 2625 C CA . GLU A 1 338 ? 3.185 23.377 -17.426 1.00 66.88 338 GLU A CA 1
ATOM 2626 C C . GLU A 1 338 ? 2.960 23.797 -18.890 1.00 66.88 338 GLU A C 1
ATOM 2628 O O . GLU A 1 338 ? 2.727 22.962 -19.768 1.00 66.88 338 GLU A O 1
ATOM 2633 N N . ASP A 1 339 ? 3.096 25.097 -19.177 1.00 67.50 339 ASP A N 1
ATOM 2634 C CA . ASP A 1 339 ? 2.878 25.678 -20.513 1.00 67.50 339 ASP A CA 1
ATOM 2635 C C . ASP A 1 339 ? 3.706 24.996 -21.621 1.00 67.50 339 ASP A C 1
ATOM 2637 O O . ASP A 1 339 ? 3.235 24.834 -22.749 1.00 67.50 339 ASP A O 1
ATOM 2641 N N . ARG A 1 340 ? 4.927 24.538 -21.301 1.00 70.69 340 ARG A N 1
ATOM 2642 C CA . ARG A 1 340 ? 5.830 23.838 -22.238 1.00 70.69 340 ARG A CA 1
ATOM 2643 C C . ARG A 1 340 ? 5.278 22.495 -22.725 1.00 70.69 340 ARG A C 1
ATOM 2645 O O . ARG A 1 340 ? 5.669 22.024 -23.793 1.00 70.69 340 ARG A O 1
ATOM 2652 N N . LEU A 1 341 ? 4.361 21.895 -21.967 1.00 78.50 341 LEU A N 1
ATOM 2653 C CA . LEU A 1 341 ? 3.783 20.571 -22.205 1.00 78.50 341 LEU A CA 1
ATOM 2654 C C . LEU A 1 341 ? 2.293 20.614 -22.557 1.00 78.50 341 LEU A C 1
ATOM 2656 O O . LEU A 1 341 ? 1.672 19.569 -22.752 1.00 78.50 341 LEU A O 1
ATOM 2660 N N . ALA A 1 342 ? 1.709 21.805 -22.719 1.00 82.19 342 ALA A N 1
ATOM 2661 C CA . ALA A 1 342 ? 0.310 21.960 -23.115 1.00 82.19 342 ALA A CA 1
ATOM 2662 C C . ALA A 1 342 ? -0.034 21.175 -24.400 1.00 82.19 342 ALA A C 1
ATOM 2664 O O . ALA A 1 342 ? -1.112 20.586 -24.503 1.00 82.19 342 ALA A O 1
ATOM 2665 N N . TRP A 1 343 ? 0.901 21.094 -25.357 1.00 86.19 343 TRP A N 1
ATOM 2666 C CA . TRP A 1 343 ? 0.738 20.316 -26.590 1.00 86.19 343 TRP A CA 1
ATOM 2667 C C . TRP A 1 343 ? 0.531 18.815 -26.319 1.00 86.19 343 TRP A C 1
ATOM 2669 O O . TRP A 1 343 ? -0.327 18.202 -26.954 1.00 86.19 343 TRP A O 1
ATOM 2679 N N . PHE A 1 344 ? 1.254 18.229 -25.361 1.00 88.56 344 PHE A N 1
ATOM 2680 C CA . PHE A 1 344 ? 1.167 16.807 -25.013 1.00 88.56 344 PHE A CA 1
ATOM 2681 C C . PHE A 1 344 ? -0.218 16.477 -24.444 1.00 88.56 344 PHE A C 1
ATOM 2683 O O . PHE A 1 344 ? -0.882 15.540 -24.891 1.00 88.56 344 PHE A O 1
ATOM 2690 N N . TRP A 1 345 ? -0.723 17.314 -23.536 1.00 88.44 345 TRP A N 1
ATOM 2691 C CA . TRP A 1 345 ? -2.048 17.135 -22.936 1.00 88.44 345 TRP A CA 1
ATOM 2692 C C . TRP A 1 345 ? -3.204 17.357 -23.919 1.00 88.44 345 TRP A C 1
ATOM 2694 O O . TRP A 1 345 ? -4.247 16.706 -23.801 1.00 88.44 345 TRP A O 1
ATOM 2704 N N . VAL A 1 346 ? -3.015 18.212 -24.930 1.00 88.62 346 VAL A N 1
ATOM 2705 C CA . VAL A 1 346 ? -3.941 18.332 -26.069 1.00 88.62 346 VAL A CA 1
ATOM 2706 C C . VAL A 1 346 ? -3.969 17.040 -26.897 1.00 88.62 346 VAL A C 1
ATOM 2708 O O . VAL A 1 346 ? -5.060 16.573 -27.231 1.00 88.62 346 VAL A O 1
ATOM 2711 N N . HIS A 1 347 ? -2.814 16.418 -27.166 1.00 90.81 347 HIS A N 1
ATOM 2712 C CA . HIS A 1 347 ? -2.744 15.132 -27.874 1.00 90.81 347 HIS A CA 1
ATOM 2713 C C . HIS A 1 347 ? -3.394 13.999 -27.071 1.00 90.81 347 HIS A C 1
ATOM 2715 O O . HIS A 1 347 ? -4.252 13.300 -27.609 1.00 90.81 347 HIS A O 1
ATOM 2721 N N . MET A 1 348 ? -3.093 13.873 -25.774 1.00 93.81 348 MET A N 1
ATOM 2722 C CA . MET A 1 348 ? -3.719 12.859 -24.915 1.00 93.81 348 MET A CA 1
ATOM 2723 C C . MET A 1 348 ? -5.244 13.016 -24.864 1.00 93.81 348 MET A C 1
ATOM 2725 O O . MET A 1 348 ? -5.978 12.045 -25.045 1.00 93.81 348 MET A O 1
ATOM 2729 N N . ARG A 1 349 ? -5.761 14.245 -24.739 1.00 92.38 349 ARG A N 1
ATOM 2730 C CA . ARG A 1 349 ? -7.213 14.493 -24.805 1.00 92.38 349 ARG A CA 1
ATOM 2731 C C . ARG A 1 349 ? -7.821 14.136 -26.165 1.00 92.38 349 ARG A C 1
ATOM 2733 O O . ARG A 1 349 ? -8.960 13.673 -26.213 1.00 92.38 349 ARG A O 1
ATOM 2740 N N . ALA A 1 350 ? -7.100 14.352 -27.265 1.00 92.44 350 ALA A N 1
ATOM 2741 C CA . ALA A 1 350 ? -7.551 13.931 -28.590 1.00 92.44 350 ALA A CA 1
ATOM 2742 C C . ALA A 1 350 ? -7.595 12.396 -28.708 1.00 92.44 350 ALA A C 1
ATOM 2744 O O . ALA A 1 350 ? -8.558 11.854 -29.252 1.00 92.44 350 ALA A O 1
ATOM 2745 N N . TRP A 1 351 ? -6.609 11.690 -28.146 1.00 95.31 351 TRP A N 1
ATOM 2746 C CA . TRP A 1 351 ? -6.563 10.226 -28.118 1.00 95.31 351 TRP A CA 1
ATOM 2747 C C . TRP A 1 351 ? -7.663 9.596 -27.265 1.00 95.31 351 TRP A C 1
ATOM 2749 O O . TRP A 1 351 ? -8.235 8.606 -27.706 1.00 95.31 351 TRP A O 1
ATOM 2759 N N . CYS A 1 352 ? -8.088 10.209 -26.152 1.00 95.00 352 CYS A N 1
ATOM 2760 C CA . CYS A 1 352 ? -9.273 9.763 -25.398 1.00 95.00 352 CYS A CA 1
ATOM 2761 C C . CYS A 1 352 ? -10.568 9.675 -26.239 1.00 95.00 352 CYS A C 1
ATOM 2763 O O . CYS A 1 352 ? -11.554 9.096 -25.785 1.00 95.00 352 CYS A O 1
ATOM 2765 N N . ARG A 1 353 ? -10.602 10.276 -27.438 1.00 93.50 353 ARG A N 1
ATOM 2766 C CA . ARG A 1 353 ? -11.754 10.276 -28.355 1.00 93.50 353 ARG A CA 1
ATOM 2767 C C . ARG A 1 353 ? -11.592 9.319 -29.547 1.00 93.50 353 ARG A C 1
ATOM 2769 O O . ARG A 1 353 ? -12.555 9.152 -30.293 1.00 93.50 353 ARG A O 1
ATOM 2776 N N . ARG A 1 354 ? -10.424 8.685 -29.721 1.00 92.25 354 ARG A N 1
ATOM 2777 C CA . ARG A 1 354 ? -10.140 7.689 -30.772 1.00 92.25 354 ARG A CA 1
ATOM 2778 C C . ARG A 1 354 ? -10.575 6.292 -30.339 1.00 92.25 354 ARG A C 1
ATOM 2780 O O . ARG A 1 354 ? -9.752 5.425 -30.067 1.00 92.25 354 ARG A O 1
ATOM 2787 N N . LEU A 1 355 ? -11.886 6.085 -30.231 1.00 85.25 355 LEU A N 1
ATOM 2788 C CA . LEU A 1 355 ? -12.479 4.832 -29.736 1.00 85.25 355 LEU A CA 1
ATOM 2789 C C . LEU A 1 355 ? -12.207 3.608 -30.637 1.00 85.25 355 LEU A C 1
ATOM 2791 O O . LEU A 1 355 ? -12.523 2.489 -30.255 1.00 85.25 355 LEU A O 1
ATOM 2795 N N . GLU A 1 356 ? -11.630 3.822 -31.817 1.00 90.25 356 GLU A N 1
ATOM 2796 C CA . GLU A 1 356 ? -11.096 2.815 -32.735 1.00 90.25 356 GLU A CA 1
ATOM 2797 C C . GLU A 1 356 ? -9.649 2.370 -32.421 1.00 90.25 356 GLU A C 1
ATOM 2799 O O . GLU A 1 356 ? -9.145 1.440 -33.047 1.00 90.25 356 GLU A O 1
ATOM 2804 N N . ARG A 1 357 ? -8.969 3.025 -31.468 1.00 91.88 357 ARG A N 1
ATOM 2805 C CA . ARG A 1 357 ? -7.577 2.768 -31.058 1.00 91.88 357 ARG A CA 1
ATOM 2806 C C . ARG A 1 357 ? -7.479 2.639 -29.535 1.00 91.88 357 ARG A C 1
ATOM 2808 O O . ARG A 1 357 ? -7.062 3.563 -28.834 1.00 91.88 357 ARG A O 1
ATOM 2815 N N . ASP A 1 358 ? -7.874 1.471 -29.029 1.00 94.75 358 ASP A N 1
ATOM 2816 C CA . ASP A 1 358 ? -7.859 1.133 -27.596 1.00 94.75 358 ASP A CA 1
ATOM 2817 C C . ASP A 1 358 ? -6.495 1.366 -26.924 1.00 94.75 358 ASP A C 1
ATOM 2819 O O . ASP A 1 358 ? -6.432 1.762 -25.762 1.00 94.75 358 ASP A O 1
ATOM 2823 N N . ASP A 1 359 ? -5.405 1.149 -27.659 1.00 94.38 359 ASP A N 1
ATOM 2824 C CA . ASP A 1 359 ? -4.026 1.371 -27.224 1.00 94.38 359 ASP A CA 1
ATOM 2825 C C . ASP A 1 359 ? -3.749 2.852 -26.910 1.00 94.38 359 ASP A C 1
ATOM 2827 O O . ASP A 1 359 ? -3.229 3.179 -25.840 1.00 94.38 359 ASP A O 1
ATOM 2831 N N . LEU A 1 360 ? -4.175 3.761 -27.793 1.00 95.62 360 LEU A N 1
ATOM 2832 C CA . LEU A 1 360 ? -4.026 5.208 -27.611 1.00 95.62 360 LEU A CA 1
ATOM 2833 C C . LEU A 1 360 ? -4.966 5.750 -26.528 1.00 95.62 360 LEU A C 1
ATOM 2835 O O . LEU A 1 360 ? -4.567 6.600 -25.730 1.00 95.62 360 LEU A O 1
ATOM 2839 N N . VAL A 1 361 ? -6.202 5.243 -26.466 1.00 96.75 361 VAL A N 1
ATOM 2840 C CA . VAL A 1 361 ? -7.178 5.606 -25.425 1.00 96.75 361 VAL A CA 1
ATOM 2841 C C . VAL A 1 361 ? -6.673 5.175 -24.043 1.00 96.75 361 VAL A C 1
ATOM 2843 O O . VAL A 1 361 ? -6.746 5.954 -23.089 1.00 96.75 361 VAL A O 1
ATOM 2846 N N . ALA A 1 362 ? -6.121 3.962 -23.926 1.00 96.88 362 ALA A N 1
ATOM 2847 C CA . ALA A 1 362 ? -5.530 3.466 -22.688 1.00 96.88 362 ALA A CA 1
ATOM 2848 C C . ALA A 1 362 ? -4.285 4.275 -22.290 1.00 96.88 362 ALA A C 1
ATOM 2850 O O . ALA A 1 362 ? -4.201 4.705 -21.140 1.00 96.88 362 ALA A O 1
ATOM 2851 N N . CYS A 1 363 ? -3.373 4.551 -23.232 1.00 96.75 363 CYS A N 1
ATOM 2852 C CA . CYS A 1 363 ? -2.207 5.415 -23.014 1.00 96.75 363 CYS A CA 1
ATOM 2853 C C . CYS A 1 363 ? -2.621 6.778 -22.433 1.00 96.75 363 CYS A C 1
ATOM 2855 O O . CYS A 1 363 ? -2.147 7.169 -21.367 1.00 96.75 363 CYS A O 1
ATOM 2857 N N . ALA A 1 364 ? -3.591 7.449 -23.060 1.00 96.69 364 ALA A N 1
ATOM 2858 C CA . ALA A 1 364 ? -4.059 8.757 -22.619 1.00 96.69 364 ALA A CA 1
ATOM 2859 C C . ALA A 1 364 ? -4.690 8.744 -21.217 1.00 96.69 364 ALA A C 1
ATOM 2861 O O . ALA A 1 364 ? -4.363 9.595 -20.386 1.00 96.69 364 ALA A O 1
ATOM 2862 N N . PHE A 1 365 ? -5.570 7.782 -20.913 1.00 97.31 365 PHE A N 1
ATOM 2863 C CA . PHE A 1 365 ? -6.174 7.692 -19.579 1.00 97.31 365 PHE A CA 1
ATOM 2864 C C . PHE A 1 365 ? -5.161 7.306 -18.491 1.00 97.31 365 PHE A C 1
ATOM 2866 O O . PHE A 1 365 ? -5.262 7.829 -17.380 1.00 97.31 365 PHE A O 1
ATOM 2873 N N . LEU A 1 366 ? -4.164 6.465 -18.797 1.00 96.06 366 LEU A N 1
ATOM 2874 C CA . LEU A 1 366 ? -3.056 6.175 -17.880 1.00 96.06 366 LEU A CA 1
ATOM 2875 C C . LEU A 1 366 ? -2.214 7.432 -17.612 1.00 96.06 366 LEU A C 1
ATOM 2877 O O . LEU A 1 366 ? -1.955 7.744 -16.450 1.00 96.06 366 LEU A O 1
ATOM 2881 N N . SER A 1 367 ? -1.875 8.211 -18.645 1.00 94.31 367 SER A N 1
ATOM 2882 C CA . SER A 1 367 ? -1.131 9.466 -18.476 1.00 94.31 367 SER A CA 1
ATOM 2883 C C . SER A 1 367 ? -1.890 10.516 -17.662 1.00 94.31 367 SER A C 1
ATOM 2885 O O . SER A 1 367 ? -1.314 11.130 -16.765 1.00 94.31 367 SER A O 1
ATOM 2887 N N . PHE A 1 368 ? -3.200 10.684 -17.875 1.00 94.69 368 PHE A N 1
ATOM 2888 C CA . PHE A 1 368 ? -4.014 11.524 -16.984 1.00 94.69 368 PHE A CA 1
ATOM 2889 C C . PHE A 1 368 ? -4.086 10.959 -15.553 1.00 94.69 368 PHE A C 1
ATOM 2891 O O . PHE A 1 368 ? -4.111 11.727 -14.588 1.00 94.69 368 PHE A O 1
ATOM 2898 N N . GLY A 1 369 ? -4.082 9.630 -15.396 1.00 94.31 369 GLY A N 1
ATOM 2899 C CA . GLY A 1 369 ? -4.043 8.958 -14.096 1.00 94.31 369 GLY A CA 1
ATOM 2900 C C . GLY A 1 369 ? -2.775 9.283 -13.306 1.00 94.31 369 GLY A C 1
ATOM 2901 O O . GLY A 1 369 ? -2.865 9.565 -12.108 1.00 94.31 369 GLY A O 1
ATOM 2902 N N . ASN A 1 370 ? -1.630 9.333 -13.990 1.00 91.38 370 ASN A N 1
ATOM 2903 C CA . ASN A 1 370 ? -0.322 9.659 -13.417 1.00 91.38 370 ASN A CA 1
ATOM 2904 C C . ASN A 1 370 ? -0.182 11.129 -12.987 1.00 91.38 370 ASN A C 1
ATOM 2906 O O . ASN A 1 370 ? 0.607 11.421 -12.091 1.00 91.38 370 ASN A O 1
ATOM 2910 N N . VAL A 1 371 ? -0.991 12.050 -13.523 1.00 87.75 371 VAL A N 1
ATOM 2911 C CA . VAL A 1 371 ? -1.047 13.445 -13.042 1.00 87.75 371 VAL A CA 1
ATOM 2912 C C . VAL A 1 371 ? -2.005 13.629 -11.863 1.00 87.75 371 VAL A C 1
ATOM 2914 O O . VAL A 1 371 ? -1.776 14.490 -11.009 1.00 87.75 371 VAL A O 1
ATOM 2917 N N . ALA A 1 372 ? -3.052 12.808 -11.751 1.00 90.00 372 ALA A N 1
ATOM 2918 C CA . ALA A 1 372 ? -4.099 12.899 -10.724 1.00 90.00 372 ALA A CA 1
ATOM 2919 C C . ALA A 1 372 ? -3.649 12.488 -9.294 1.00 90.00 372 ALA A C 1
ATOM 2921 O O . ALA A 1 372 ? -4.434 11.942 -8.524 1.00 90.00 372 ALA A O 1
ATOM 2922 N N . ARG A 1 373 ? -2.381 12.727 -8.930 1.00 82.62 373 ARG A N 1
ATOM 2923 C CA . ARG A 1 373 ? -1.736 12.283 -7.677 1.00 82.62 373 ARG A CA 1
ATOM 2924 C C . ARG A 1 373 ? -2.111 13.097 -6.438 1.00 82.62 373 ARG A C 1
ATOM 2926 O O . ARG A 1 373 ? -1.940 12.606 -5.327 1.00 82.62 373 ARG A O 1
ATOM 2933 N N . GLN A 1 374 ? -2.575 14.333 -6.612 1.00 86.62 374 GLN A N 1
ATOM 2934 C CA . GLN A 1 374 ? -2.912 15.247 -5.519 1.00 86.62 374 GLN A CA 1
ATOM 2935 C C . GLN A 1 374 ? -4.289 15.875 -5.748 1.00 86.62 374 GLN A C 1
ATOM 2937 O O . GLN A 1 374 ? -4.734 16.016 -6.889 1.00 86.62 374 GLN A O 1
ATOM 2942 N N . ASP A 1 375 ? -4.943 16.307 -4.666 1.00 89.88 375 ASP A N 1
ATOM 2943 C CA . ASP A 1 375 ? -6.273 16.923 -4.721 1.00 89.88 375 ASP A CA 1
ATOM 2944 C C . ASP A 1 375 ? -6.389 18.058 -5.763 1.00 89.88 375 ASP A C 1
ATOM 2946 O O . ASP A 1 375 ? -7.337 18.009 -6.549 1.00 89.88 375 ASP A O 1
ATOM 2950 N N . PRO A 1 376 ? -5.456 19.032 -5.878 1.00 91.06 376 PRO A N 1
ATOM 2951 C CA . PRO A 1 376 ? -5.579 20.109 -6.862 1.00 91.06 376 PRO A CA 1
ATOM 2952 C C . PRO A 1 376 ? -5.580 19.626 -8.320 1.00 91.06 376 PRO A C 1
ATOM 2954 O O . PRO A 1 376 ? -6.434 20.052 -9.098 1.00 91.06 376 PRO A O 1
ATOM 2957 N N . SER A 1 377 ? -4.673 18.716 -8.697 1.00 88.75 377 SER A N 1
ATOM 2958 C CA . SER A 1 377 ? -4.578 18.221 -10.078 1.00 88.75 377 SER A CA 1
ATOM 2959 C C . SER A 1 377 ? -5.753 17.306 -10.432 1.00 88.75 377 SER A C 1
ATOM 2961 O O . SER A 1 377 ? -6.339 17.431 -11.509 1.00 88.75 377 SER A O 1
ATOM 2963 N N . ALA A 1 378 ? -6.177 16.451 -9.497 1.00 93.81 378 ALA A N 1
ATOM 2964 C CA . ALA A 1 378 ? -7.363 15.619 -9.655 1.00 93.81 378 ALA A CA 1
ATOM 2965 C C . ALA A 1 378 ? -8.660 16.450 -9.753 1.00 93.81 378 ALA A C 1
ATOM 2967 O O . ALA A 1 378 ? -9.563 16.083 -10.506 1.00 93.81 378 ALA A O 1
ATOM 2968 N N . ILE A 1 379 ? -8.775 17.571 -9.030 1.00 94.81 379 ILE A N 1
ATOM 2969 C CA . ILE A 1 379 ? -9.917 18.498 -9.138 1.00 94.81 379 ILE A CA 1
ATOM 2970 C C . ILE A 1 379 ? -9.891 19.249 -10.476 1.00 94.81 379 ILE A C 1
ATOM 2972 O O . ILE A 1 379 ? -10.932 19.376 -11.128 1.00 94.81 379 ILE A O 1
ATOM 2976 N N . ALA A 1 380 ? -8.718 19.705 -10.926 1.00 91.44 380 ALA A N 1
ATOM 2977 C CA . ALA A 1 380 ? -8.568 20.410 -12.199 1.00 91.44 380 ALA A CA 1
ATOM 2978 C C . ALA A 1 380 ? -9.044 19.566 -13.397 1.00 91.44 380 ALA A C 1
ATOM 2980 O O . ALA A 1 380 ? -9.770 20.075 -14.250 1.00 91.44 380 ALA A O 1
ATOM 2981 N N . LEU A 1 381 ? -8.735 18.262 -13.418 1.00 93.75 381 LEU A N 1
ATOM 2982 C CA . LEU A 1 381 ? -9.144 17.340 -14.489 1.00 93.75 381 LEU A CA 1
ATOM 2983 C C . LEU A 1 381 ? -10.666 17.158 -14.634 1.00 93.75 381 LEU A C 1
ATOM 2985 O O . LEU A 1 381 ? -11.121 16.735 -15.696 1.00 93.75 381 LEU A O 1
ATOM 2989 N N . LEU A 1 382 ? -11.465 17.480 -13.612 1.00 95.31 382 LEU A N 1
ATOM 2990 C CA . LEU A 1 382 ? -12.932 17.418 -13.676 1.00 95.31 382 LEU A CA 1
ATOM 2991 C C . LEU A 1 382 ? -13.609 18.794 -13.771 1.00 95.31 382 LEU A C 1
ATOM 2993 O O . LEU A 1 382 ? -14.828 18.851 -13.944 1.00 95.31 382 LEU A O 1
ATOM 2997 N N . SER A 1 383 ? -12.846 19.885 -13.705 1.00 90.50 383 SER A N 1
ATOM 2998 C CA . SER A 1 383 ? -13.366 21.249 -13.575 1.00 90.50 383 SER A CA 1
ATOM 2999 C C . SER A 1 383 ? -13.400 22.028 -14.897 1.00 90.50 383 SER A C 1
ATOM 3001 O O . SER A 1 383 ? -12.575 21.837 -15.788 1.00 90.50 383 SER A O 1
ATOM 3003 N N . GLY A 1 384 ? -14.338 22.975 -14.994 1.00 88.38 384 GLY A N 1
ATOM 3004 C CA . GLY A 1 384 ? -14.419 23.939 -16.097 1.00 88.38 384 GLY A CA 1
ATOM 3005 C C . GLY A 1 384 ? -14.778 23.338 -17.464 1.00 88.38 384 GLY A C 1
ATOM 3006 O O . GLY A 1 384 ? -15.231 22.201 -17.583 1.00 88.38 384 GLY A O 1
ATOM 3007 N N . THR A 1 385 ? -14.573 24.125 -18.523 1.00 84.56 385 THR A N 1
ATOM 3008 C CA . THR A 1 385 ? -14.823 23.719 -19.923 1.00 84.56 385 THR A CA 1
ATOM 3009 C C . THR A 1 385 ? -13.841 22.663 -20.435 1.00 84.56 385 THR A C 1
ATOM 3011 O O . THR A 1 385 ? -14.092 22.037 -21.462 1.00 84.56 385 THR A O 1
ATOM 3014 N N . THR A 1 386 ? -12.742 22.443 -19.713 1.00 85.06 386 THR A N 1
ATOM 3015 C CA . THR A 1 386 ? -11.714 21.430 -19.975 1.00 85.06 386 THR A CA 1
ATOM 3016 C C . THR A 1 386 ? -11.858 20.195 -19.081 1.00 85.06 386 THR A C 1
ATOM 3018 O O . THR A 1 386 ? -10.905 19.431 -18.944 1.00 85.06 386 THR A O 1
ATOM 3021 N N . SER A 1 387 ? -13.026 19.948 -18.483 1.00 92.94 387 SER A N 1
ATOM 3022 C CA . SER A 1 387 ? -13.297 18.681 -17.789 1.00 92.94 387 SER A CA 1
ATOM 3023 C C . SER A 1 387 ? -13.025 17.478 -18.710 1.00 92.94 387 SER A C 1
ATOM 3025 O O . SER A 1 387 ? -13.308 17.538 -19.905 1.00 92.94 387 SER A O 1
ATOM 3027 N N . LEU A 1 388 ? -12.436 16.406 -18.176 1.00 95.38 388 LEU A N 1
ATOM 3028 C CA . LEU A 1 388 ? -12.193 15.122 -18.859 1.00 95.38 388 LEU A CA 1
ATOM 3029 C C . LEU A 1 388 ? -13.366 14.135 -18.668 1.00 95.38 388 LEU A C 1
ATOM 3031 O O . LEU A 1 388 ? -13.378 13.028 -19.209 1.00 95.38 388 LEU A O 1
ATOM 3035 N N . LEU A 1 389 ? -14.371 14.524 -17.876 1.00 96.38 389 LEU A N 1
ATOM 3036 C CA . LEU A 1 389 ? -15.548 13.707 -17.596 1.00 96.38 389 LEU A CA 1
ATOM 3037 C C . LEU A 1 389 ? -16.298 13.234 -18.863 1.00 96.38 389 LEU A C 1
ATOM 3039 O O . LEU A 1 389 ? -16.679 12.061 -18.885 1.00 96.38 389 LEU A O 1
ATOM 3043 N N . PRO A 1 390 ? -16.503 14.056 -19.918 1.00 95.38 390 PRO A N 1
ATOM 3044 C CA . PRO A 1 390 ? -17.194 13.607 -21.128 1.00 95.38 390 PRO A CA 1
ATOM 3045 C C . PRO A 1 390 ? -16.465 12.458 -21.834 1.00 95.38 390 PRO A C 1
ATOM 3047 O O . PRO A 1 390 ? -17.102 11.490 -22.246 1.00 95.38 390 PRO A O 1
ATOM 3050 N N . GLU A 1 391 ? -15.135 12.531 -21.934 1.00 95.81 391 GLU A N 1
ATOM 3051 C CA . GLU A 1 391 ? -14.291 11.490 -22.525 1.00 95.81 391 GLU A CA 1
ATOM 3052 C C . GLU A 1 391 ? -14.323 10.188 -21.712 1.00 95.81 391 GLU A C 1
ATOM 3054 O O . GLU A 1 391 ? -14.476 9.103 -22.284 1.00 95.81 391 GLU A O 1
ATOM 3059 N N . ILE A 1 392 ? -14.244 10.291 -20.379 1.00 96.88 392 ILE A N 1
ATOM 3060 C CA . ILE A 1 392 ? -14.385 9.144 -19.470 1.00 96.88 392 ILE A CA 1
ATOM 3061 C C . ILE A 1 392 ? -15.749 8.476 -19.691 1.00 96.88 392 ILE A C 1
ATOM 3063 O O . ILE A 1 392 ? -15.819 7.277 -19.957 1.00 96.88 392 ILE A O 1
ATOM 3067 N N . MET A 1 393 ? -16.842 9.248 -19.656 1.00 95.69 393 MET A N 1
ATOM 3068 C CA . MET A 1 393 ? -18.201 8.722 -19.832 1.00 95.69 393 MET A CA 1
ATOM 3069 C C . MET A 1 393 ? -18.429 8.095 -21.215 1.00 95.69 393 MET A C 1
ATOM 3071 O O . MET A 1 393 ? -19.113 7.074 -21.311 1.00 95.69 393 MET A O 1
ATOM 3075 N N . ALA A 1 394 ? -17.850 8.661 -22.280 1.00 93.88 394 ALA A N 1
ATOM 3076 C CA . ALA A 1 394 ? -17.944 8.121 -23.639 1.00 93.88 394 ALA A CA 1
ATOM 3077 C C . ALA A 1 394 ? -17.273 6.742 -23.790 1.00 93.88 394 ALA A C 1
ATOM 3079 O O . ALA A 1 394 ? -17.665 5.961 -24.667 1.00 93.88 394 ALA A O 1
ATOM 3080 N N . SER A 1 395 ? -16.303 6.445 -22.923 1.00 94.06 395 SER A N 1
ATOM 3081 C CA . SER A 1 395 ? -15.490 5.226 -22.941 1.00 94.06 395 SER A CA 1
ATOM 3082 C C . SER A 1 395 ? -15.936 4.174 -21.911 1.00 94.06 395 SER A C 1
ATOM 3084 O O . SER A 1 395 ? -15.397 3.072 -21.894 1.00 94.06 395 SER A O 1
ATOM 3086 N N . MET A 1 396 ? -16.949 4.455 -21.079 1.00 94.50 396 MET A N 1
ATOM 3087 C CA . MET A 1 396 ? -17.538 3.492 -20.132 1.00 94.50 396 MET A CA 1
ATOM 3088 C C . MET A 1 396 ? -18.721 2.726 -20.755 1.00 94.50 396 MET A C 1
ATOM 3090 O O . MET A 1 396 ? -19.891 3.041 -20.502 1.00 94.50 396 MET A O 1
ATOM 3094 N N . LYS A 1 397 ? -18.420 1.713 -21.578 1.00 92.19 397 LYS A N 1
ATOM 3095 C CA . LYS A 1 397 ? -19.393 0.865 -22.292 1.00 92.19 397 LYS A CA 1
ATOM 3096 C C . LYS A 1 397 ? -19.127 -0.628 -22.029 1.00 92.19 397 LYS A C 1
ATOM 3098 O O . LYS A 1 397 ? -17.980 -0.986 -21.775 1.00 92.19 397 LYS A O 1
ATOM 3103 N N . PRO A 1 398 ? -20.136 -1.520 -22.097 1.00 90.00 398 PRO A N 1
ATOM 3104 C CA . PRO A 1 398 ? -19.930 -2.966 -21.926 1.00 90.00 398 PRO A CA 1
ATOM 3105 C C . PRO A 1 398 ? -18.898 -3.572 -22.893 1.00 90.00 398 PRO A C 1
ATOM 3107 O O . PRO A 1 398 ? -18.216 -4.537 -22.546 1.00 90.00 398 PRO A O 1
ATOM 3110 N N . GLU A 1 399 ? -18.787 -2.995 -24.091 1.00 89.50 399 GLU A N 1
ATOM 3111 C CA . GLU A 1 399 ? -17.909 -3.429 -25.179 1.00 89.50 399 GLU A CA 1
ATOM 3112 C C . GLU A 1 399 ? -16.483 -2.857 -25.075 1.00 89.50 399 GLU A C 1
ATOM 3114 O O . GLU A 1 399 ? -15.613 -3.268 -25.837 1.00 89.50 399 GLU A O 1
ATOM 3119 N N . THR A 1 400 ? -16.219 -1.931 -24.142 1.00 91.19 400 THR A N 1
ATOM 3120 C CA . THR A 1 400 ? -14.901 -1.300 -23.963 1.00 91.19 400 THR A CA 1
ATOM 3121 C C . THR A 1 400 ? -13.816 -2.348 -23.703 1.00 91.19 400 THR A C 1
ATOM 3123 O O . THR A 1 400 ? -13.978 -3.215 -22.838 1.00 91.19 400 THR A O 1
ATOM 3126 N N . ASN A 1 401 ? -12.689 -2.238 -24.408 1.00 91.56 401 ASN A N 1
ATOM 3127 C CA . ASN A 1 401 ? -11.538 -3.130 -24.284 1.00 91.56 401 ASN A CA 1
ATOM 3128 C C . ASN A 1 401 ? -10.971 -3.159 -22.857 1.00 91.56 401 ASN A C 1
ATOM 3130 O O . ASN A 1 401 ? -10.921 -2.140 -22.171 1.00 91.56 401 ASN A O 1
ATOM 3134 N N . VAL A 1 402 ? -10.502 -4.327 -22.417 1.00 90.50 402 VAL A N 1
ATOM 3135 C CA . VAL A 1 402 ? -9.910 -4.555 -21.089 1.00 90.50 402 VAL A CA 1
ATOM 3136 C C . VAL A 1 402 ? -8.776 -3.572 -20.766 1.00 90.50 402 VAL A C 1
ATOM 3138 O O . VAL A 1 402 ? -8.709 -3.095 -19.633 1.00 90.50 402 VAL A O 1
ATOM 3141 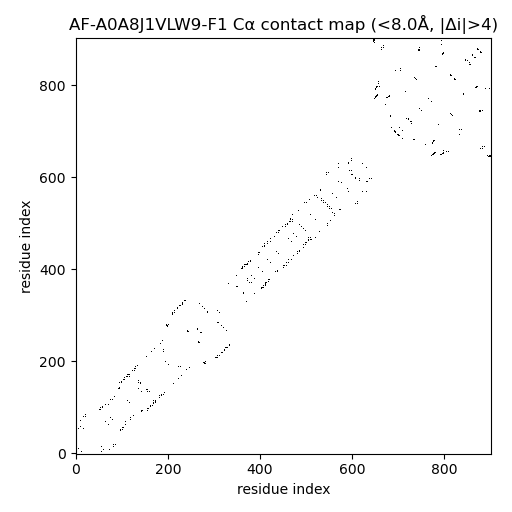N N . LEU A 1 403 ? -7.934 -3.221 -21.745 1.00 91.75 403 LEU A N 1
ATOM 3142 C CA . LEU A 1 403 ? -6.855 -2.238 -21.576 1.00 91.75 403 LEU A CA 1
ATOM 3143 C C . LEU A 1 403 ? -7.410 -0.854 -21.203 1.00 91.75 403 LEU A C 1
ATOM 3145 O O . LEU A 1 403 ? -6.974 -0.233 -20.233 1.00 91.75 403 LEU A O 1
ATOM 3149 N N . VAL A 1 404 ? -8.442 -0.410 -21.924 1.00 94.62 404 VAL A N 1
ATOM 3150 C CA . VAL A 1 404 ? -9.134 0.860 -21.673 1.00 94.62 404 VAL A CA 1
ATOM 3151 C C . VAL A 1 404 ? -9.924 0.812 -20.361 1.00 94.62 404 VAL A C 1
ATOM 3153 O O . VAL A 1 404 ? -9.906 1.784 -19.608 1.00 94.62 404 VAL A O 1
ATOM 3156 N N . GLN A 1 405 ? -10.560 -0.318 -20.024 1.00 93.38 405 GLN A N 1
ATOM 3157 C CA . GLN A 1 405 ? -11.224 -0.499 -18.726 1.00 93.38 405 GLN A CA 1
ATOM 3158 C C . GLN A 1 405 ? -10.232 -0.344 -17.568 1.00 93.38 405 GLN A C 1
ATOM 3160 O O . GLN A 1 405 ? -10.524 0.377 -16.615 1.00 93.38 405 GLN A O 1
ATOM 3165 N N . HIS A 1 406 ? -9.057 -0.976 -17.655 1.00 93.81 406 HIS A N 1
ATOM 3166 C CA . HIS A 1 406 ? -7.996 -0.844 -16.657 1.00 93.81 406 HIS A CA 1
ATOM 3167 C C . HIS A 1 406 ? -7.540 0.616 -16.511 1.00 93.81 406 HIS A C 1
ATOM 3169 O O . HIS A 1 406 ? -7.523 1.141 -15.396 1.00 93.81 406 HIS A O 1
ATOM 3175 N N . ALA A 1 407 ? -7.262 1.295 -17.629 1.00 95.94 407 ALA A N 1
ATOM 3176 C CA . ALA A 1 407 ? -6.828 2.690 -17.647 1.00 95.94 407 ALA A CA 1
ATOM 3177 C C . ALA A 1 407 ? -7.868 3.654 -17.038 1.00 95.94 407 ALA A C 1
ATOM 3179 O O . ALA A 1 407 ? -7.541 4.449 -16.155 1.00 95.94 407 ALA A O 1
ATOM 3180 N N . ILE A 1 408 ? -9.141 3.543 -17.443 1.00 96.25 408 ILE A N 1
ATOM 3181 C CA . ILE A 1 408 ? -10.245 4.358 -16.908 1.00 96.25 408 ILE A CA 1
ATOM 3182 C C . ILE A 1 408 ? -10.435 4.111 -15.414 1.00 96.25 408 ILE A C 1
ATOM 3184 O O . ILE A 1 408 ? -10.616 5.058 -14.651 1.00 96.25 408 ILE A O 1
ATOM 3188 N N . VAL A 1 409 ? -10.404 2.851 -14.976 1.00 95.81 409 VAL A N 1
ATOM 3189 C CA . VAL A 1 409 ? -10.582 2.501 -13.563 1.00 95.81 409 VAL A CA 1
ATOM 3190 C C . VAL A 1 409 ? -9.404 3.002 -12.717 1.00 95.81 409 VAL A C 1
ATOM 3192 O O . VAL A 1 409 ? -9.634 3.508 -11.619 1.00 95.81 409 VAL A O 1
ATOM 3195 N N . GLY A 1 410 ? -8.170 2.939 -13.228 1.00 95.31 410 GLY A N 1
ATOM 3196 C CA . GLY A 1 410 ? -6.989 3.531 -12.591 1.00 95.31 410 GLY A CA 1
ATOM 3197 C C . GLY A 1 410 ? -7.114 5.048 -12.420 1.00 95.31 410 GLY A C 1
ATOM 3198 O O . GLY A 1 410 ? -6.985 5.559 -11.307 1.00 95.31 410 GLY A O 1
ATOM 3199 N N . LEU A 1 411 ? -7.476 5.761 -13.491 1.00 96.81 411 LEU A N 1
ATOM 3200 C CA . LEU A 1 411 ? -7.748 7.200 -13.456 1.00 96.81 411 LEU A CA 1
ATOM 3201 C C . LEU A 1 411 ? -8.880 7.549 -12.473 1.00 96.81 411 LEU A C 1
ATOM 3203 O O . LEU A 1 411 ? -8.711 8.406 -11.607 1.00 96.81 411 LEU A O 1
ATOM 3207 N N . LEU A 1 412 ? -10.023 6.859 -12.550 1.00 97.88 412 LEU A N 1
ATOM 3208 C CA . LEU A 1 412 ? -11.161 7.073 -11.649 1.00 97.88 412 LEU A CA 1
ATOM 3209 C C . LEU A 1 412 ? -10.814 6.798 -10.182 1.00 97.88 412 LEU A C 1
ATOM 3211 O O . LEU A 1 412 ? -11.337 7.480 -9.298 1.00 97.88 412 LEU A O 1
ATOM 3215 N N . LYS A 1 413 ? -9.929 5.834 -9.896 1.00 96.50 413 LYS A N 1
ATOM 3216 C CA . LYS A 1 413 ? -9.472 5.542 -8.531 1.00 96.50 413 LYS A CA 1
ATOM 3217 C C . LYS A 1 413 ? -8.803 6.771 -7.926 1.00 96.50 413 LYS A C 1
ATOM 3219 O O . LYS A 1 413 ? -9.171 7.148 -6.815 1.00 96.50 413 LYS A O 1
ATOM 3224 N N . ASN A 1 414 ? -7.939 7.441 -8.684 1.00 96.00 414 ASN A N 1
ATOM 3225 C CA . ASN A 1 414 ? -7.281 8.681 -8.273 1.00 96.00 414 ASN A CA 1
ATOM 3226 C C . ASN A 1 414 ? -8.280 9.852 -8.198 1.00 96.00 414 ASN A C 1
ATOM 3228 O O . ASN A 1 414 ? -8.413 10.494 -7.155 1.00 96.00 414 ASN A O 1
ATOM 3232 N N . LEU A 1 415 ? -9.087 10.062 -9.247 1.00 97.75 415 LEU A N 1
ATOM 3233 C CA . LEU A 1 415 ? -10.086 11.140 -9.294 1.00 97.75 415 LEU A CA 1
ATOM 3234 C C . LEU A 1 415 ? -11.166 11.043 -8.201 1.00 97.75 415 LEU A C 1
ATOM 3236 O O . LEU A 1 415 ? -11.757 12.063 -7.860 1.00 97.75 415 LEU A O 1
ATOM 3240 N N . SER A 1 416 ? -11.436 9.856 -7.651 1.00 97.75 416 SER A N 1
ATOM 3241 C CA . SER A 1 416 ? -12.445 9.632 -6.600 1.00 97.75 416 SER A CA 1
ATOM 3242 C C . SER A 1 416 ? -12.002 10.004 -5.175 1.00 97.75 416 SER A C 1
ATOM 3244 O O . SER A 1 416 ? -12.834 9.999 -4.262 1.00 97.75 416 SER A O 1
ATOM 3246 N N . ILE A 1 417 ? -10.717 10.310 -4.961 1.00 96.44 417 ILE A N 1
ATOM 3247 C CA . ILE A 1 417 ? -10.159 10.627 -3.635 1.00 96.44 417 ILE A CA 1
ATOM 3248 C C . ILE A 1 417 ? -10.637 12.000 -3.110 1.00 96.44 417 ILE A C 1
ATOM 3250 O O . ILE A 1 417 ? -11.175 12.025 -1.991 1.00 96.44 417 ILE A O 1
ATOM 3254 N N . PRO A 1 418 ? -10.530 13.113 -3.870 1.00 96.81 418 PRO A N 1
ATOM 3255 C CA . PRO A 1 418 ? -10.833 14.453 -3.363 1.00 96.81 418 PRO A CA 1
ATOM 3256 C C . PRO A 1 418 ? -12.322 14.631 -3.067 1.00 96.81 418 PRO A C 1
ATOM 3258 O O . PRO A 1 418 ? -13.182 14.193 -3.835 1.00 96.81 418 PRO A O 1
ATOM 3261 N N . ALA A 1 419 ? -12.656 15.319 -1.973 1.00 94.75 419 ALA A N 1
ATOM 3262 C CA . ALA A 1 419 ? -14.047 15.472 -1.531 1.00 94.75 419 ALA A CA 1
ATOM 3263 C C . ALA A 1 419 ? -14.953 16.134 -2.589 1.00 94.75 419 ALA A C 1
ATOM 3265 O O . ALA A 1 419 ? -16.071 15.667 -2.812 1.00 94.75 419 ALA A O 1
ATOM 3266 N N . THR A 1 420 ? -14.450 17.163 -3.280 1.00 95.38 420 THR A N 1
ATOM 3267 C CA . THR A 1 420 ? -15.149 17.879 -4.362 1.00 95.38 420 THR A CA 1
ATOM 3268 C C . THR A 1 420 ? -15.521 16.948 -5.516 1.00 95.38 420 THR A C 1
ATOM 3270 O O . THR A 1 420 ? -16.669 16.922 -5.961 1.00 95.38 420 THR A O 1
ATOM 3273 N N . ASN A 1 421 ? -14.577 16.112 -5.957 1.00 97.44 421 ASN A N 1
ATOM 3274 C CA . ASN A 1 421 ? -14.767 15.219 -7.099 1.00 97.44 421 ASN A CA 1
ATOM 3275 C C . ASN A 1 421 ? -15.820 14.140 -6.843 1.00 97.44 421 ASN A C 1
ATOM 3277 O O . ASN A 1 421 ? -16.503 13.723 -7.776 1.00 97.44 421 ASN A O 1
ATOM 3281 N N . LYS A 1 422 ? -15.999 13.707 -5.589 1.00 97.62 422 LYS A N 1
ATOM 3282 C CA . LYS A 1 422 ? -17.027 12.714 -5.235 1.00 97.62 422 LYS A CA 1
ATOM 3283 C C . LYS A 1 422 ? -18.435 13.185 -5.583 1.00 97.62 422 LYS A C 1
ATOM 3285 O O . LYS A 1 422 ? -19.270 12.345 -5.903 1.00 97.62 422 LYS A O 1
ATOM 3290 N N . VAL A 1 423 ? -18.702 14.490 -5.512 1.00 95.81 423 VAL A N 1
ATOM 3291 C CA . VAL A 1 423 ? -19.996 15.066 -5.908 1.00 95.81 423 VAL A CA 1
ATOM 3292 C C . VAL A 1 423 ? -20.143 14.996 -7.428 1.00 95.81 423 VAL A C 1
ATOM 3294 O O . VAL A 1 423 ? -21.071 14.360 -7.913 1.00 95.81 423 VAL A O 1
ATOM 3297 N N . VAL A 1 424 ? -19.162 15.521 -8.169 1.00 97.31 424 VAL A N 1
ATOM 3298 C CA . VAL A 1 424 ? -19.154 15.557 -9.645 1.00 97.31 424 VAL A CA 1
ATOM 3299 C C . VAL A 1 424 ? -19.273 14.154 -10.263 1.00 97.31 424 VAL A C 1
ATOM 3301 O O . VAL A 1 424 ? -20.106 13.914 -11.134 1.00 97.31 424 VAL A O 1
ATOM 3304 N N . LEU A 1 425 ? -18.480 13.191 -9.782 1.00 98.19 425 LEU A N 1
ATOM 3305 C CA . LEU A 1 425 ? -18.514 11.793 -10.239 1.00 98.19 425 LEU A CA 1
ATOM 3306 C C . LEU A 1 425 ? -19.800 11.061 -9.802 1.00 98.19 425 LEU A C 1
ATOM 3308 O O . LEU A 1 425 ? -20.229 10.109 -10.461 1.00 98.19 425 LEU A O 1
ATOM 3312 N N . GLY A 1 426 ? -20.416 11.504 -8.703 1.00 96.81 426 GLY A N 1
ATOM 3313 C CA . GLY A 1 426 ? -21.712 11.029 -8.221 1.00 96.81 426 GLY A CA 1
ATOM 3314 C C . GLY A 1 426 ? -22.860 11.454 -9.134 1.00 96.81 426 GLY A C 1
ATOM 3315 O O . GLY A 1 426 ? -23.606 10.606 -9.622 1.00 96.81 426 GLY A O 1
ATOM 3316 N N . GLU A 1 427 ? -22.949 12.751 -9.435 1.00 96.38 427 GLU A N 1
ATOM 3317 C CA . GLU A 1 427 ? -23.925 13.338 -10.368 1.00 96.38 427 GLU A CA 1
ATOM 3318 C C . GLU A 1 427 ? -23.796 12.748 -11.783 1.00 96.38 427 GLU A C 1
ATOM 3320 O O . GLU A 1 427 ? -24.794 12.473 -12.451 1.00 96.38 427 GLU A O 1
ATOM 3325 N N . ALA A 1 428 ? -22.567 12.440 -12.208 1.00 96.81 428 ALA A N 1
ATOM 3326 C CA . ALA A 1 428 ? -22.272 11.744 -13.460 1.00 96.81 428 ALA A CA 1
ATOM 3327 C C . ALA A 1 428 ? -22.646 10.243 -13.473 1.00 96.81 428 ALA A C 1
ATOM 3329 O O . ALA A 1 428 ? -22.489 9.578 -14.498 1.00 96.81 428 ALA A O 1
ATOM 3330 N N . ASN A 1 429 ? -23.150 9.694 -12.360 1.00 96.31 429 ASN A N 1
ATOM 3331 C CA . ASN A 1 429 ? -23.556 8.291 -12.204 1.00 96.31 429 ASN A CA 1
ATOM 3332 C C . ASN A 1 429 ? -22.443 7.263 -12.508 1.00 96.31 429 ASN A C 1
ATOM 3334 O O . ASN A 1 429 ? -22.717 6.145 -12.960 1.00 96.31 429 ASN A O 1
ATOM 3338 N N . ILE A 1 430 ? -21.182 7.604 -12.208 1.00 97.81 430 ILE A N 1
ATOM 3339 C CA . ILE A 1 430 ? -20.005 6.753 -12.472 1.00 97.81 430 ILE A CA 1
ATOM 3340 C C . ILE A 1 430 ? -20.140 5.360 -11.837 1.00 97.81 430 ILE A C 1
ATOM 3342 O O . ILE A 1 430 ? -19.762 4.363 -12.450 1.00 97.81 430 ILE A O 1
ATOM 3346 N N . ILE A 1 431 ? -20.747 5.265 -10.649 1.00 97.38 431 ILE A N 1
ATOM 3347 C CA . ILE A 1 431 ? -20.968 3.990 -9.949 1.00 97.38 431 ILE A CA 1
ATOM 3348 C C . ILE A 1 431 ? -21.858 3.043 -10.775 1.00 97.38 431 ILE A C 1
ATOM 3350 O O . ILE A 1 431 ? -21.485 1.892 -11.006 1.00 97.38 431 ILE A O 1
ATOM 3354 N N . SER A 1 432 ? -23.002 3.527 -11.276 1.00 96.25 432 SER A N 1
ATOM 3355 C CA . SER A 1 432 ? -23.886 2.725 -12.136 1.00 96.25 432 SER A CA 1
ATOM 3356 C C . SER A 1 432 ? -23.210 2.407 -13.473 1.00 96.25 432 SER A C 1
ATOM 3358 O O . SER A 1 432 ? -23.337 1.296 -13.987 1.00 96.25 432 SER A O 1
ATOM 3360 N N . LYS A 1 433 ? -22.404 3.334 -14.015 1.00 96.50 433 LYS A N 1
ATOM 3361 C CA . LYS A 1 433 ? -21.631 3.098 -15.242 1.00 96.50 433 LYS A CA 1
ATOM 3362 C C . LYS A 1 433 ? -20.585 1.990 -15.103 1.00 96.50 433 LYS A C 1
ATOM 3364 O O . LYS A 1 433 ? -20.463 1.194 -16.031 1.00 96.50 433 LYS A O 1
ATOM 3369 N N . LEU A 1 434 ? -19.908 1.857 -13.959 1.00 96.50 434 LEU A N 1
ATOM 3370 C CA . LEU A 1 434 ? -19.017 0.718 -13.687 1.00 96.50 434 LEU A CA 1
ATOM 3371 C C . LEU A 1 434 ? -19.784 -0.620 -13.717 1.00 96.50 434 LEU A C 1
ATOM 3373 O O . LEU A 1 434 ? -19.357 -1.559 -14.390 1.00 96.50 434 LEU A O 1
ATOM 3377 N N . ALA A 1 435 ? -20.959 -0.692 -13.079 1.00 95.12 435 ALA A N 1
ATOM 3378 C CA . ALA A 1 435 ? -21.802 -1.893 -13.112 1.00 95.12 435 ALA A CA 1
ATOM 3379 C C . ALA A 1 435 ? -22.364 -2.199 -14.516 1.00 95.12 435 ALA A C 1
ATOM 3381 O O . ALA A 1 435 ? -22.503 -3.366 -14.888 1.00 95.12 435 ALA A O 1
ATOM 3382 N N . GLN A 1 436 ? -22.684 -1.173 -15.312 1.00 94.81 436 GLN A N 1
ATOM 3383 C CA . GLN A 1 436 ? -23.131 -1.321 -16.705 1.00 94.81 436 GLN A CA 1
ATOM 3384 C C . GLN A 1 436 ? -22.001 -1.830 -17.613 1.00 94.81 436 GLN A C 1
ATOM 3386 O O . GLN A 1 436 ? -22.231 -2.741 -18.403 1.00 94.81 436 GLN A O 1
ATOM 3391 N N . MET A 1 437 ? -20.778 -1.313 -17.440 1.00 93.31 437 MET A N 1
ATOM 3392 C CA . MET A 1 437 ? -19.552 -1.793 -18.099 1.00 93.31 437 MET A CA 1
ATOM 3393 C C . MET A 1 437 ? -19.214 -3.253 -17.736 1.00 93.31 437 MET A C 1
ATOM 3395 O O . MET A 1 437 ? -18.451 -3.916 -18.434 1.00 93.31 437 MET A O 1
ATOM 3399 N N . GLY A 1 438 ? -19.825 -3.788 -16.672 1.00 90.31 438 GLY A N 1
ATOM 3400 C CA . GLY A 1 438 ? -19.783 -5.209 -16.335 1.00 90.31 438 GLY A CA 1
ATOM 3401 C C . GLY A 1 438 ? -18.464 -5.666 -15.720 1.00 90.31 438 GLY A C 1
ATOM 3402 O O . GLY A 1 438 ? -18.171 -6.861 -15.757 1.00 90.31 438 GLY A O 1
ATOM 3403 N N . VAL A 1 439 ? -17.685 -4.743 -15.144 1.00 91.81 439 VAL A N 1
ATOM 3404 C CA . VAL A 1 439 ? -16.365 -5.030 -14.552 1.00 91.81 439 VAL A CA 1
ATOM 3405 C C . VAL A 1 439 ? -16.429 -6.118 -13.473 1.00 91.81 439 VAL A C 1
ATOM 3407 O O . VAL A 1 439 ? -15.528 -6.944 -13.385 1.00 91.81 439 VAL A O 1
ATOM 3410 N N . TRP A 1 440 ? -17.529 -6.192 -12.713 1.00 94.44 440 TRP A N 1
ATOM 3411 C CA . TRP A 1 440 ? -17.753 -7.178 -11.646 1.00 94.44 440 TRP A CA 1
ATOM 3412 C C . TRP A 1 440 ? -18.599 -8.391 -12.074 1.00 94.44 440 TRP A C 1
ATOM 3414 O O . TRP A 1 440 ? -19.107 -9.123 -11.222 1.00 94.44 440 TRP A O 1
ATOM 3424 N N . ARG A 1 441 ? -18.768 -8.652 -13.377 1.00 90.56 441 ARG A N 1
ATOM 3425 C CA . ARG A 1 441 ? -19.388 -9.902 -13.857 1.00 90.56 441 ARG A CA 1
ATOM 3426 C C . ARG A 1 441 ? -18.397 -11.065 -13.754 1.00 90.56 441 ARG A C 1
ATOM 3428 O O . ARG A 1 441 ? -17.207 -10.868 -13.963 1.00 90.56 441 ARG A O 1
ATOM 3435 N N . SER A 1 442 ? -18.897 -12.280 -13.517 1.00 85.94 442 SER A N 1
ATOM 3436 C CA . SER A 1 442 ? -18.077 -13.501 -13.380 1.00 85.94 442 SER A CA 1
ATOM 3437 C C . SER A 1 442 ? -17.198 -13.812 -14.601 1.00 85.94 442 SER A C 1
ATOM 3439 O O . SER A 1 442 ? -16.103 -14.346 -14.478 1.00 85.94 442 SER A O 1
ATOM 3441 N N . GLY A 1 443 ? -17.619 -13.403 -15.803 1.00 82.88 443 GLY A N 1
ATOM 3442 C CA . GLY A 1 443 ? -16.792 -13.493 -17.015 1.00 82.88 443 GLY A CA 1
ATOM 3443 C C . GLY A 1 443 ? -15.548 -12.587 -17.028 1.00 82.88 443 GLY A C 1
ATOM 3444 O O . GLY A 1 443 ? -14.841 -12.559 -18.031 1.00 82.88 443 GLY A O 1
ATOM 3445 N N . ARG A 1 444 ? -15.289 -11.811 -15.964 1.00 83.75 444 ARG A N 1
ATOM 3446 C CA . ARG A 1 444 ? -14.138 -10.902 -15.821 1.00 83.75 444 ARG A CA 1
ATOM 3447 C C . ARG A 1 444 ? -13.218 -11.276 -14.650 1.00 83.75 444 ARG A C 1
ATOM 3449 O O . ARG A 1 444 ? -12.374 -10.476 -14.272 1.00 83.75 444 ARG A O 1
ATOM 3456 N N . ASP A 1 445 ? -13.348 -12.474 -14.086 1.00 85.94 445 ASP A N 1
ATOM 3457 C CA . ASP A 1 445 ? -12.675 -12.846 -12.826 1.00 85.94 445 ASP A CA 1
ATOM 3458 C C . ASP A 1 445 ? -11.162 -13.053 -12.965 1.00 85.94 445 ASP A C 1
ATOM 3460 O O . ASP A 1 445 ? -10.411 -12.841 -12.018 1.00 85.94 445 ASP A O 1
ATOM 3464 N N . VAL A 1 446 ? -10.692 -13.319 -14.186 1.00 85.00 446 VAL A N 1
ATOM 3465 C CA . VAL A 1 446 ? -9.265 -13.260 -14.546 1.00 85.00 446 VAL A CA 1
ATOM 3466 C C . VAL A 1 446 ? -8.675 -11.838 -14.474 1.00 85.00 446 VAL A C 1
ATOM 3468 O O . VAL A 1 446 ? -7.464 -11.672 -14.565 1.00 85.00 446 VAL A O 1
ATOM 3471 N N . LEU A 1 447 ? -9.507 -10.802 -14.298 1.00 85.50 447 LEU A N 1
ATOM 3472 C CA . LEU A 1 447 ? -9.125 -9.385 -14.225 1.00 85.50 447 LEU A CA 1
ATOM 3473 C C . LEU A 1 447 ? -9.283 -8.823 -12.801 1.00 85.50 447 LEU A C 1
ATOM 3475 O O . LEU A 1 447 ? -9.776 -7.706 -12.613 1.00 85.50 447 LEU A O 1
ATOM 3479 N N . GLY A 1 448 ? -8.863 -9.589 -11.789 1.00 87.31 448 GLY A N 1
ATOM 3480 C CA . GLY A 1 448 ? -8.988 -9.220 -10.373 1.00 87.31 448 GLY A CA 1
ATOM 3481 C C . GLY A 1 448 ? -8.452 -7.819 -10.033 1.00 87.31 448 GLY A C 1
ATOM 3482 O O . GLY A 1 448 ? -9.070 -7.094 -9.255 1.00 87.31 448 GLY A O 1
ATOM 3483 N N . SER A 1 449 ? -7.375 -7.370 -10.690 1.00 87.69 449 SER A N 1
ATOM 3484 C CA . SER A 1 449 ? -6.828 -6.013 -10.524 1.00 87.69 449 SER A CA 1
ATOM 3485 C C . SER A 1 449 ? -7.807 -4.910 -10.956 1.00 87.69 449 SER A C 1
ATOM 3487 O O . SER A 1 449 ? -7.952 -3.907 -10.256 1.00 87.69 449 SER A O 1
ATOM 3489 N N . VAL A 1 450 ? -8.533 -5.104 -12.064 1.00 91.56 450 VAL A N 1
ATOM 3490 C CA . VAL A 1 450 ? -9.570 -4.177 -12.552 1.00 91.56 450 VAL A CA 1
ATOM 3491 C C . VAL A 1 450 ? -10.800 -4.232 -11.646 1.00 91.56 450 VAL A C 1
ATOM 3493 O O . VAL A 1 450 ? -11.333 -3.185 -11.277 1.00 91.56 450 VAL A O 1
ATOM 3496 N N . GLN A 1 451 ? -11.217 -5.432 -11.222 1.00 94.19 451 GLN A N 1
ATOM 3497 C CA . GLN A 1 451 ? -12.323 -5.615 -10.276 1.00 94.19 451 GLN A CA 1
ATOM 3498 C C . GLN A 1 451 ? -12.055 -4.889 -8.950 1.00 94.19 451 GLN A C 1
ATOM 3500 O O . GLN A 1 451 ? -12.863 -4.050 -8.540 1.00 94.19 451 GLN A O 1
ATOM 3505 N N . GLY A 1 452 ? -10.907 -5.147 -8.317 1.00 94.69 452 GLY A N 1
ATOM 3506 C CA . GLY A 1 452 ? -10.496 -4.526 -7.058 1.00 94.69 452 GLY A CA 1
ATOM 3507 C C . GLY A 1 452 ? -10.294 -3.012 -7.167 1.00 94.69 452 GLY A C 1
ATOM 3508 O O . GLY A 1 452 ? -10.742 -2.264 -6.297 1.00 94.69 452 GLY A O 1
ATOM 3509 N N . ALA A 1 453 ? -9.703 -2.522 -8.260 1.00 95.06 453 ALA A N 1
ATOM 3510 C CA . ALA A 1 453 ? -9.567 -1.084 -8.47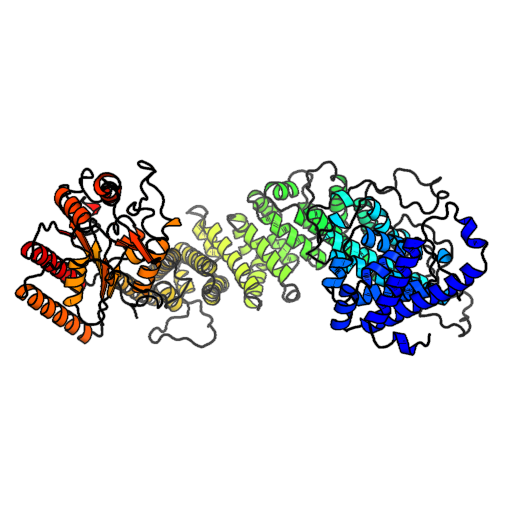7 1.00 95.06 453 ALA A CA 1
ATOM 3511 C C . ALA A 1 453 ? -10.935 -0.395 -8.666 1.00 95.06 453 ALA A C 1
ATOM 3513 O O . ALA A 1 453 ? -11.161 0.661 -8.073 1.00 95.06 453 ALA A O 1
ATOM 3514 N N . ALA A 1 454 ? -11.879 -1.012 -9.389 1.00 97.19 454 ALA A N 1
ATOM 3515 C CA . ALA A 1 454 ? -13.234 -0.485 -9.565 1.00 97.19 454 ALA A CA 1
ATOM 3516 C C . ALA A 1 454 ? -14.029 -0.487 -8.250 1.00 97.19 454 ALA A C 1
ATOM 3518 O O . ALA A 1 454 ? -14.738 0.476 -7.955 1.00 97.19 454 ALA A O 1
ATOM 3519 N N . VAL A 1 455 ? -13.867 -1.522 -7.418 1.00 97.94 455 VAL A N 1
ATOM 3520 C CA . VAL A 1 455 ? -14.379 -1.530 -6.038 1.00 97.94 455 VAL A CA 1
ATOM 3521 C C . VAL A 1 455 ? -13.808 -0.346 -5.244 1.00 97.94 455 VAL A C 1
ATOM 3523 O O . VAL A 1 455 ? -14.561 0.369 -4.581 1.00 97.94 455 VAL A O 1
ATOM 3526 N N . GLY A 1 456 ? -12.502 -0.085 -5.365 1.00 97.81 456 GLY A N 1
ATOM 3527 C CA . GLY A 1 456 ? -11.829 1.066 -4.757 1.00 97.81 456 GLY A CA 1
ATOM 3528 C C . GLY A 1 456 ? -12.443 2.418 -5.151 1.00 97.81 456 GLY A C 1
ATOM 3529 O O . GLY A 1 456 ? -12.633 3.269 -4.281 1.00 97.81 456 GLY A O 1
ATOM 3530 N N . VAL A 1 457 ? -12.838 2.594 -6.421 1.00 98.31 457 VAL A N 1
ATOM 3531 C CA . VAL A 1 457 ? -13.579 3.786 -6.888 1.00 98.31 457 VAL A CA 1
ATOM 3532 C C . VAL A 1 457 ? -14.883 3.949 -6.105 1.00 98.31 457 VAL A C 1
ATOM 3534 O O . VAL A 1 457 ? -15.118 5.001 -5.513 1.00 98.31 457 VAL A O 1
ATOM 3537 N N . VAL A 1 458 ? -15.726 2.910 -6.041 1.00 98.38 458 VAL A N 1
ATOM 3538 C CA . VAL A 1 458 ? -17.016 2.982 -5.326 1.00 98.38 458 VAL A CA 1
ATOM 3539 C C . VAL A 1 458 ? -16.802 3.234 -3.831 1.00 98.38 458 VAL A C 1
ATOM 3541 O O . VAL A 1 458 ? -17.485 4.078 -3.245 1.00 98.38 458 VAL A O 1
ATOM 3544 N N . LYS A 1 459 ? -15.809 2.574 -3.219 1.00 98.00 459 LYS A N 1
ATOM 3545 C CA . LYS A 1 459 ? -15.425 2.767 -1.813 1.00 98.00 459 LYS A CA 1
ATOM 3546 C C . LYS A 1 459 ? -15.091 4.233 -1.524 1.00 98.00 459 LYS A C 1
ATOM 3548 O O . LYS A 1 459 ? -15.589 4.787 -0.540 1.00 98.00 459 LYS A O 1
ATOM 3553 N N . ASN A 1 460 ? -14.278 4.858 -2.375 1.00 97.81 460 ASN A N 1
ATOM 3554 C CA . ASN A 1 460 ? -13.875 6.258 -2.251 1.00 97.81 460 ASN A CA 1
ATOM 3555 C C . ASN A 1 460 ? -15.053 7.218 -2.466 1.00 97.81 460 ASN A C 1
ATOM 3557 O O . ASN A 1 460 ? -15.250 8.121 -1.649 1.00 97.81 460 ASN A O 1
ATOM 3561 N N . LEU A 1 461 ? -15.866 6.987 -3.504 1.00 98.31 461 LEU A N 1
ATOM 3562 C CA . LEU A 1 461 ? -17.050 7.793 -3.814 1.00 98.31 461 LEU A CA 1
ATOM 3563 C C . LEU A 1 461 ? -18.102 7.757 -2.699 1.00 98.31 461 LEU A C 1
ATOM 3565 O O . LEU A 1 461 ? -18.766 8.769 -2.483 1.00 98.31 461 LEU A O 1
ATOM 3569 N N . CYS A 1 462 ? -18.237 6.644 -1.973 1.00 97.38 462 CYS A N 1
ATOM 3570 C CA . CYS A 1 462 ? -19.139 6.547 -0.823 1.00 97.38 462 CYS A CA 1
ATOM 3571 C C . CYS A 1 462 ? -18.564 7.198 0.446 1.00 97.38 462 CYS A C 1
ATOM 3573 O O . CYS A 1 462 ? -19.331 7.723 1.247 1.00 97.38 462 CYS A O 1
ATOM 3575 N N . LYS A 1 463 ? -17.234 7.197 0.648 1.00 96.12 463 LYS A N 1
ATOM 3576 C CA . LYS A 1 463 ? -16.590 7.653 1.897 1.00 96.12 463 LYS A CA 1
ATOM 3577 C C . LYS A 1 463 ? -16.909 9.119 2.214 1.00 96.12 463 LYS A C 1
ATOM 3579 O O . LYS A 1 463 ? -16.316 10.026 1.620 1.00 96.12 463 LYS A O 1
ATOM 3584 N N . GLY A 1 464 ? -17.780 9.328 3.203 1.00 94.25 464 GLY A N 1
ATOM 3585 C CA . GLY A 1 464 ? -18.219 10.645 3.666 1.00 94.25 464 GLY A CA 1
ATOM 3586 C C . GLY A 1 464 ? -19.285 11.298 2.781 1.00 94.25 464 GLY A C 1
ATOM 3587 O O . GLY A 1 464 ? -19.556 12.481 2.954 1.00 94.25 464 GLY A O 1
ATOM 3588 N N . ASN A 1 465 ? -19.884 10.562 1.837 1.00 95.00 465 ASN A N 1
ATOM 3589 C CA . ASN A 1 465 ? -20.873 11.088 0.898 1.00 95.00 465 ASN A CA 1
ATOM 3590 C C . ASN A 1 465 ? -22.192 10.288 0.990 1.00 95.00 465 ASN A C 1
ATOM 3592 O O . ASN A 1 465 ? -22.298 9.195 0.421 1.00 95.00 465 ASN A O 1
ATOM 3596 N N . PRO A 1 466 ? -23.216 10.816 1.692 1.00 92.75 466 PRO A N 1
ATOM 3597 C CA . PRO A 1 466 ? -24.503 10.139 1.850 1.00 92.75 466 PRO A CA 1
ATOM 3598 C C . PRO A 1 466 ? -25.286 9.972 0.539 1.00 92.75 466 PRO A C 1
ATOM 3600 O O . PRO A 1 466 ? -26.019 8.998 0.398 1.00 92.75 466 PRO A O 1
ATOM 3603 N N . ILE A 1 467 ? -25.128 10.887 -0.426 1.00 92.25 467 ILE A N 1
ATOM 3604 C CA . ILE A 1 467 ? -25.863 10.869 -1.704 1.00 92.25 467 ILE A CA 1
ATOM 3605 C C . ILE A 1 467 ? -25.381 9.696 -2.561 1.00 92.25 467 ILE A C 1
ATOM 3607 O O . ILE A 1 467 ? -26.180 8.854 -2.971 1.00 92.25 467 ILE A O 1
ATOM 3611 N N . ASN A 1 468 ? -24.063 9.580 -2.745 1.00 96.06 468 ASN A N 1
ATOM 3612 C CA . ASN A 1 468 ? -23.453 8.452 -3.450 1.00 96.06 468 ASN A CA 1
ATOM 3613 C C . ASN A 1 468 ? -23.765 7.130 -2.744 1.00 96.06 468 ASN A C 1
ATOM 3615 O O . ASN A 1 468 ? -24.127 6.153 -3.394 1.00 96.06 468 ASN A O 1
ATOM 3619 N N . SER A 1 469 ? -23.693 7.125 -1.410 1.00 95.25 469 SER A N 1
ATOM 3620 C CA . SER A 1 469 ? -23.998 5.950 -0.590 1.00 95.25 469 SER A CA 1
ATOM 3621 C C . SER A 1 469 ? -25.445 5.467 -0.757 1.00 95.25 469 SER A C 1
ATOM 3623 O O . SER A 1 469 ? -25.680 4.265 -0.858 1.00 95.25 469 SER A O 1
ATOM 3625 N N . ALA A 1 470 ? -26.414 6.384 -0.839 1.00 91.50 470 ALA A N 1
ATOM 3626 C CA . ALA A 1 470 ? -27.804 6.046 -1.143 1.00 91.50 470 ALA A CA 1
ATOM 3627 C C . ALA A 1 470 ? -27.965 5.525 -2.582 1.00 91.50 470 ALA A C 1
ATOM 3629 O O . ALA A 1 470 ? -28.678 4.546 -2.796 1.00 91.50 470 ALA A O 1
ATOM 3630 N N . SER A 1 471 ? -27.271 6.133 -3.553 1.00 91.81 471 SER A N 1
ATOM 3631 C CA . SER A 1 471 ? -27.304 5.722 -4.964 1.00 91.81 471 SER A CA 1
ATOM 3632 C C . SER A 1 471 ? -26.900 4.253 -5.155 1.00 91.81 471 SER A C 1
ATOM 3634 O O . SER A 1 471 ? -27.611 3.516 -5.835 1.00 91.81 471 SER A O 1
ATOM 3636 N N . VAL A 1 472 ? -25.844 3.779 -4.470 1.00 93.88 472 VAL A N 1
ATOM 3637 C CA . VAL A 1 472 ? -25.416 2.362 -4.532 1.00 93.88 472 VAL A CA 1
ATOM 3638 C C . VAL A 1 472 ? -26.539 1.399 -4.141 1.00 93.88 472 VAL A C 1
ATOM 3640 O O . VAL A 1 472 ? -26.747 0.393 -4.812 1.00 93.88 472 VAL A O 1
ATOM 3643 N N . ILE A 1 473 ? -27.255 1.700 -3.056 1.00 91.38 473 ILE A N 1
ATOM 3644 C CA . ILE A 1 473 ? -28.279 0.811 -2.485 1.00 91.38 473 ILE A CA 1
ATOM 3645 C C . ILE A 1 473 ? -29.591 0.865 -3.277 1.00 91.38 473 ILE A C 1
ATOM 3647 O O . ILE A 1 473 ? -30.308 -0.131 -3.349 1.00 91.38 473 ILE A O 1
ATOM 3651 N N . LEU A 1 474 ? -29.893 2.005 -3.903 1.00 89.94 474 LEU A N 1
ATOM 3652 C CA . LEU A 1 474 ? -31.039 2.146 -4.802 1.00 89.94 474 LEU A CA 1
ATOM 3653 C C . LEU A 1 474 ? -30.791 1.481 -6.171 1.00 89.94 474 LEU A C 1
ATOM 3655 O O . LEU A 1 474 ? -31.736 0.975 -6.778 1.00 89.94 474 LEU A O 1
ATOM 3659 N N . ASP A 1 475 ? -29.541 1.417 -6.642 1.00 92.31 475 ASP A N 1
ATOM 3660 C CA . ASP A 1 475 ? -29.158 0.650 -7.831 1.00 92.31 475 ASP A CA 1
ATOM 3661 C C . ASP A 1 475 ? -28.924 -0.835 -7.482 1.00 92.31 475 ASP A C 1
ATOM 3663 O O . ASP A 1 475 ? -27.826 -1.286 -7.135 1.00 92.31 475 ASP A O 1
ATOM 3667 N N . CYS A 1 476 ? -29.989 -1.630 -7.615 1.00 88.06 476 CYS A N 1
ATOM 3668 C CA . CYS A 1 476 ? -29.951 -3.074 -7.381 1.00 88.06 476 CYS A CA 1
ATOM 3669 C C . CYS A 1 476 ? -28.953 -3.839 -8.277 1.00 88.06 476 CYS A C 1
ATOM 3671 O O . CYS A 1 476 ? -28.498 -4.910 -7.878 1.00 88.06 476 CYS A O 1
ATOM 3673 N N . ASN A 1 477 ? -28.567 -3.303 -9.442 1.00 93.62 477 ASN A N 1
ATOM 3674 C CA . ASN A 1 477 ? -27.560 -3.913 -10.311 1.00 93.62 477 ASN A CA 1
ATOM 3675 C C . ASN A 1 477 ? -26.143 -3.681 -9.759 1.00 93.62 477 ASN A C 1
ATOM 3677 O O . ASN A 1 477 ? -25.343 -4.615 -9.741 1.00 93.62 477 ASN A O 1
ATOM 3681 N N . VAL A 1 478 ? -25.846 -2.485 -9.236 1.00 95.19 478 VAL A N 1
ATOM 3682 C CA . VAL A 1 478 ? -24.578 -2.221 -8.526 1.00 95.19 478 VAL A CA 1
ATOM 3683 C C . VAL A 1 478 ? -24.492 -3.066 -7.254 1.00 95.19 478 VAL A C 1
ATOM 3685 O O . VAL A 1 478 ? -23.526 -3.807 -7.070 1.00 95.19 478 VAL A O 1
ATOM 3688 N N . THR A 1 479 ? -25.506 -2.989 -6.383 1.00 94.12 479 THR A N 1
ATOM 3689 C CA . THR A 1 479 ? -25.508 -3.727 -5.108 1.00 94.12 479 THR A CA 1
ATOM 3690 C C . THR A 1 479 ? -25.461 -5.241 -5.331 1.00 94.12 479 THR A C 1
ATOM 3692 O O . THR A 1 479 ? -24.702 -5.928 -4.648 1.00 94.12 479 THR A O 1
ATOM 3695 N N . GLY A 1 480 ? -26.206 -5.764 -6.311 1.00 93.75 480 GLY A N 1
ATOM 3696 C CA . GLY A 1 480 ? -26.165 -7.175 -6.697 1.00 93.75 480 GLY A CA 1
ATOM 3697 C C . GLY A 1 480 ? -24.765 -7.615 -7.123 1.00 93.75 480 GLY A C 1
ATOM 3698 O O . GLY A 1 480 ? -24.199 -8.509 -6.500 1.00 93.75 480 GLY A O 1
ATOM 3699 N N . GLN A 1 481 ? -24.161 -6.930 -8.100 1.00 96.00 481 GLN A N 1
ATOM 3700 C CA . GLN A 1 481 ? -22.824 -7.279 -8.596 1.00 96.00 481 GLN A CA 1
ATOM 3701 C C . GLN A 1 481 ? -21.737 -7.220 -7.509 1.00 96.00 481 GLN A C 1
ATOM 3703 O O . GLN A 1 481 ? -20.873 -8.094 -7.476 1.00 96.00 481 GLN A O 1
ATOM 3708 N N . LEU A 1 482 ? -21.783 -6.242 -6.594 1.00 96.31 482 LEU A N 1
ATOM 3709 C CA . LEU A 1 482 ? -20.831 -6.159 -5.478 1.00 96.31 482 LEU A CA 1
ATOM 3710 C C . LEU A 1 482 ? -21.014 -7.306 -4.469 1.00 96.31 482 LEU A C 1
ATOM 3712 O O . LEU A 1 482 ? -20.029 -7.904 -4.038 1.00 96.31 482 LEU A O 1
ATOM 3716 N N . LEU A 1 483 ? -22.255 -7.649 -4.107 1.00 94.44 483 LEU A N 1
ATOM 3717 C CA . LEU A 1 483 ? -22.534 -8.776 -3.208 1.00 94.44 483 LEU A CA 1
ATOM 3718 C C . LEU A 1 483 ? -22.201 -10.129 -3.851 1.00 94.44 483 LEU A C 1
ATOM 3720 O O . LEU A 1 483 ? -21.779 -11.053 -3.152 1.00 94.44 483 LEU A O 1
ATOM 3724 N N . ASP A 1 484 ? -22.392 -10.258 -5.164 1.00 93.88 484 ASP A N 1
ATOM 3725 C CA . ASP A 1 484 ? -22.038 -11.454 -5.924 1.00 93.88 484 ASP A CA 1
ATOM 3726 C C . ASP A 1 484 ? -20.508 -11.599 -6.001 1.00 93.88 484 ASP A C 1
ATOM 3728 O O . ASP A 1 484 ? -19.993 -12.670 -5.680 1.00 93.88 484 ASP A O 1
ATOM 3732 N N . LEU A 1 485 ? -19.771 -10.517 -6.294 1.00 94.56 485 LEU A N 1
ATOM 3733 C CA . LEU A 1 485 ? -18.300 -10.471 -6.252 1.00 94.56 485 LEU A CA 1
ATOM 3734 C C . LEU A 1 485 ? -17.745 -10.894 -4.882 1.00 94.56 485 LEU A C 1
ATOM 3736 O O . LEU A 1 485 ? -16.888 -11.773 -4.823 1.00 94.56 485 LEU A O 1
ATOM 3740 N N . ILE A 1 486 ? -18.267 -10.342 -3.777 1.00 92.94 486 ILE A N 1
ATOM 3741 C CA . ILE A 1 486 ? -17.846 -10.730 -2.415 1.00 92.94 486 ILE A CA 1
ATOM 3742 C C . ILE A 1 486 ? -18.088 -12.224 -2.154 1.00 92.94 486 ILE A C 1
ATOM 3744 O O . ILE A 1 486 ? -17.315 -12.859 -1.437 1.00 92.94 486 ILE A O 1
ATOM 3748 N N . SER A 1 487 ? -19.162 -12.794 -2.709 1.00 89.06 487 SER A N 1
ATOM 3749 C CA . SER A 1 487 ? -19.507 -14.202 -2.489 1.00 89.06 487 SER A CA 1
ATOM 3750 C C . SER A 1 487 ? -18.662 -15.195 -3.288 1.00 89.06 487 SER A C 1
ATOM 3752 O O . SER A 1 487 ? -18.518 -16.329 -2.841 1.00 89.06 487 SER A O 1
ATOM 3754 N N . ARG A 1 488 ? -18.116 -14.780 -4.440 1.00 92.12 488 ARG A N 1
ATOM 3755 C CA . ARG A 1 488 ? -17.472 -15.669 -5.424 1.00 92.12 488 ARG A CA 1
ATOM 3756 C C . ARG A 1 488 ? -15.966 -15.436 -5.618 1.00 92.12 488 ARG A C 1
ATOM 3758 O O . ARG A 1 488 ? -15.326 -16.227 -6.294 1.00 92.12 488 ARG A O 1
ATOM 3765 N N . SER A 1 489 ? -15.419 -14.331 -5.109 1.00 89.12 489 SER A N 1
ATOM 3766 C CA . SER A 1 489 ? -13.993 -13.999 -5.227 1.00 89.12 489 SER A CA 1
ATOM 3767 C C . SER A 1 489 ? -13.169 -14.780 -4.206 1.00 89.12 489 SER A C 1
ATOM 3769 O O . SER A 1 489 ? -13.332 -14.568 -3.006 1.00 89.12 489 SER A O 1
ATOM 3771 N N . ASP A 1 490 ? -12.226 -15.604 -4.659 1.00 85.00 490 ASP A N 1
ATOM 3772 C CA . ASP A 1 490 ? -11.300 -16.302 -3.756 1.00 85.00 490 ASP A CA 1
ATOM 3773 C C . ASP A 1 490 ? -10.281 -15.345 -3.110 1.00 85.00 490 ASP A C 1
ATOM 3775 O O . ASP A 1 490 ? -9.921 -15.517 -1.941 1.00 85.00 490 ASP A O 1
ATOM 3779 N N . ASP A 1 491 ? -9.894 -14.270 -3.809 1.00 88.88 491 ASP A N 1
ATOM 3780 C CA . ASP A 1 491 ? -8.986 -13.241 -3.288 1.00 88.88 491 ASP A CA 1
ATOM 3781 C C . ASP A 1 491 ? -9.577 -12.560 -2.026 1.00 88.88 491 ASP A C 1
ATOM 3783 O O . ASP A 1 491 ? -10.645 -11.930 -2.100 1.00 88.88 491 ASP A O 1
ATOM 3787 N N . PRO A 1 492 ? -8.923 -12.670 -0.848 1.00 87.75 492 PRO A N 1
ATOM 3788 C CA . PRO A 1 492 ? -9.332 -11.960 0.360 1.00 87.75 492 PRO A CA 1
ATOM 3789 C C . PRO A 1 492 ? -9.279 -10.434 0.208 1.00 87.75 492 PRO A C 1
ATOM 3791 O O . PRO A 1 492 ? -10.136 -9.749 0.762 1.00 87.75 492 PRO A O 1
ATOM 3794 N N . ALA A 1 493 ? -8.322 -9.887 -0.548 1.00 90.69 493 ALA A N 1
ATOM 3795 C CA . ALA A 1 493 ? -8.143 -8.446 -0.699 1.00 90.69 493 ALA A CA 1
ATOM 3796 C C . ALA A 1 493 ? -9.338 -7.806 -1.418 1.00 90.69 493 ALA A C 1
ATOM 3798 O O . ALA A 1 493 ? -9.908 -6.838 -0.911 1.00 90.69 493 ALA A O 1
ATOM 3799 N N . ILE A 1 494 ? -9.785 -8.389 -2.539 1.00 92.50 494 ILE A N 1
ATOM 3800 C CA . ILE A 1 494 ? -10.996 -7.946 -3.252 1.00 92.50 494 ILE A CA 1
ATOM 3801 C C . ILE A 1 494 ? -12.237 -8.087 -2.360 1.00 92.50 494 ILE A C 1
ATOM 3803 O O . ILE A 1 494 ? -13.036 -7.151 -2.279 1.00 92.50 494 ILE A O 1
ATOM 3807 N N . ARG A 1 495 ? -12.393 -9.214 -1.645 1.00 93.62 495 ARG A N 1
ATOM 3808 C CA . ARG A 1 495 ? -13.532 -9.431 -0.733 1.00 93.62 495 ARG A CA 1
ATOM 3809 C C . ARG A 1 495 ? -13.601 -8.387 0.377 1.00 93.62 495 ARG A C 1
ATOM 3811 O O . ARG A 1 495 ? -14.672 -7.826 0.606 1.00 93.62 495 ARG A O 1
ATOM 3818 N N . PHE A 1 496 ? -12.488 -8.115 1.057 1.00 94.12 496 PHE A N 1
ATOM 3819 C CA . PHE A 1 496 ? -12.450 -7.119 2.126 1.00 94.12 496 PHE A CA 1
ATOM 3820 C C . PHE A 1 496 ? -12.642 -5.706 1.577 1.00 94.12 496 PHE A C 1
ATOM 3822 O O . PHE A 1 496 ? -13.476 -4.971 2.093 1.00 94.12 496 PHE A O 1
ATOM 3829 N N . GLU A 1 497 ? -11.966 -5.324 0.493 1.00 95.06 497 GLU A N 1
ATOM 3830 C CA . GLU A 1 497 ? -12.135 -3.995 -0.105 1.00 95.06 497 GLU A CA 1
ATOM 3831 C C . GLU A 1 497 ? -13.590 -3.752 -0.561 1.00 95.06 497 GLU A C 1
ATOM 3833 O O . GLU A 1 497 ? -14.127 -2.658 -0.367 1.00 95.06 497 GLU A O 1
ATOM 3838 N N . ALA A 1 498 ? -14.274 -4.786 -1.068 1.00 96.31 498 ALA A N 1
ATOM 3839 C CA . ALA A 1 498 ? -15.691 -4.724 -1.426 1.00 96.31 498 ALA A CA 1
ATOM 3840 C C . ALA A 1 498 ? -16.615 -4.693 -0.200 1.00 96.31 498 ALA A C 1
ATOM 3842 O O . ALA A 1 498 ? -17.593 -3.946 -0.190 1.00 96.31 498 ALA A O 1
ATOM 3843 N N . ALA A 1 499 ? -16.287 -5.411 0.875 1.00 96.00 499 ALA A N 1
ATOM 3844 C CA . ALA A 1 499 ? -17.001 -5.302 2.146 1.00 96.00 499 ALA A CA 1
ATOM 3845 C C . ALA A 1 499 ? -16.910 -3.884 2.750 1.00 96.00 499 ALA A C 1
ATOM 3847 O O . ALA A 1 499 ? -17.900 -3.351 3.261 1.00 96.00 499 ALA A O 1
ATOM 3848 N N . ARG A 1 500 ? -15.757 -3.217 2.607 1.00 97.62 500 ARG A N 1
ATOM 3849 C CA . ARG A 1 500 ? -15.542 -1.829 3.056 1.00 97.62 500 ARG A CA 1
ATOM 3850 C C . ARG A 1 500 ? -16.358 -0.794 2.280 1.00 97.62 500 ARG A C 1
ATOM 3852 O O . ARG A 1 500 ? -16.643 0.270 2.829 1.00 97.62 500 ARG A O 1
ATOM 3859 N N . VAL A 1 501 ? -16.805 -1.096 1.054 1.00 98.00 501 VAL A N 1
ATOM 3860 C CA . VAL A 1 501 ? -17.810 -0.267 0.358 1.00 98.00 501 VAL A CA 1
ATOM 3861 C C . VAL A 1 501 ? -19.070 -0.160 1.219 1.00 98.00 501 VAL A C 1
ATOM 3863 O O . VAL A 1 501 ? -19.523 0.946 1.508 1.00 98.00 501 VAL A O 1
ATOM 3866 N N . PHE A 1 502 ? -19.585 -1.289 1.713 1.00 97.31 502 PHE A N 1
ATOM 3867 C CA . PHE A 1 502 ? -20.779 -1.314 2.560 1.00 97.31 502 PHE A CA 1
ATOM 3868 C C . PHE A 1 502 ? -20.555 -0.637 3.923 1.00 97.31 502 PHE A C 1
ATOM 3870 O O . PHE A 1 502 ? -21.469 0.022 4.415 1.00 97.31 502 PHE A O 1
ATOM 3877 N N . VAL A 1 503 ? -19.345 -0.689 4.500 1.00 96.88 503 VAL A N 1
ATOM 3878 C CA . VAL A 1 503 ? -19.014 0.088 5.715 1.00 96.88 503 VAL A CA 1
ATOM 3879 C C . VAL A 1 503 ? -19.058 1.593 5.442 1.00 96.88 503 VAL A C 1
ATOM 3881 O O . VAL A 1 503 ? -19.665 2.341 6.213 1.00 96.88 503 VAL A O 1
ATOM 3884 N N . ASN A 1 504 ? -18.470 2.058 4.336 1.00 97.12 504 ASN A N 1
ATOM 3885 C CA . ASN A 1 504 ? -18.513 3.474 3.957 1.00 97.12 504 ASN A CA 1
ATOM 3886 C C . ASN A 1 504 ? -19.942 3.955 3.673 1.00 97.12 504 ASN A C 1
ATOM 3888 O O . ASN A 1 504 ? -20.278 5.092 4.007 1.00 97.12 504 ASN A O 1
ATOM 3892 N N . ILE A 1 505 ? -20.792 3.089 3.115 1.00 96.06 505 ILE A N 1
ATOM 3893 C CA . ILE A 1 505 ? -22.216 3.368 2.913 1.00 96.06 505 ILE A CA 1
ATOM 3894 C C . ILE A 1 505 ? -22.946 3.483 4.261 1.00 96.06 505 ILE A C 1
ATOM 3896 O O . ILE A 1 505 ? -23.607 4.493 4.497 1.00 96.06 505 ILE A O 1
ATOM 3900 N N . VAL A 1 506 ? -22.794 2.514 5.176 1.00 95.12 506 VAL A N 1
ATOM 3901 C CA . VAL A 1 506 ? -23.417 2.556 6.518 1.00 95.12 506 VAL A CA 1
ATOM 3902 C C . VAL A 1 506 ? -22.979 3.802 7.292 1.00 95.12 506 VAL A C 1
ATOM 3904 O O . VAL A 1 506 ? -23.817 4.534 7.812 1.00 95.12 506 VAL A O 1
ATOM 3907 N N . THR A 1 507 ? -21.676 4.078 7.356 1.00 94.62 507 THR A N 1
ATOM 3908 C CA . THR A 1 507 ? -21.128 5.218 8.115 1.00 94.62 507 THR A CA 1
ATOM 3909 C C . THR A 1 507 ? -21.544 6.570 7.532 1.00 94.62 507 THR A C 1
ATOM 3911 O O . THR A 1 507 ? -21.875 7.484 8.288 1.00 94.62 507 THR A O 1
ATOM 3914 N N . SER A 1 508 ? -21.625 6.697 6.205 1.00 93.44 508 SER A N 1
ATOM 3915 C CA . SER A 1 508 ? -22.085 7.932 5.553 1.00 93.44 508 SER A CA 1
ATOM 3916 C C . SER A 1 508 ? -23.603 8.114 5.654 1.00 93.44 508 SER A C 1
ATOM 3918 O O . SER A 1 508 ? -24.074 9.217 5.910 1.00 93.44 508 SER A O 1
ATOM 3920 N N . LEU A 1 509 ? -24.398 7.046 5.549 1.00 91.81 509 LEU A N 1
ATOM 3921 C CA . LEU A 1 509 ? -25.845 7.114 5.800 1.00 91.81 509 LEU A CA 1
ATOM 3922 C C . LEU A 1 509 ? -26.191 7.249 7.293 1.00 91.81 509 LEU A C 1
ATOM 3924 O O . LEU A 1 509 ? -27.310 7.641 7.624 1.00 91.81 509 LEU A O 1
ATOM 3928 N N . ALA A 1 510 ? -25.235 7.013 8.194 1.00 89.69 510 ALA A N 1
ATOM 3929 C CA . ALA A 1 510 ? -25.351 7.344 9.609 1.00 89.69 510 ALA A CA 1
ATOM 3930 C C . ALA A 1 510 ? -25.002 8.808 9.938 1.00 89.69 510 ALA A C 1
ATOM 3932 O O . ALA A 1 510 ? -25.392 9.283 11.005 1.00 89.69 510 ALA A O 1
ATOM 3933 N N . SER A 1 511 ? -24.301 9.548 9.068 1.00 86.81 511 SER A N 1
ATOM 3934 C CA . SER A 1 511 ? -23.895 10.936 9.357 1.00 86.81 511 SER A CA 1
ATOM 3935 C C . SER A 1 511 ? -24.988 11.977 9.080 1.00 86.81 511 SER A C 1
ATOM 3937 O O . SER A 1 511 ? -24.938 13.073 9.640 1.00 86.81 511 SER A O 1
ATOM 3939 N N . VAL A 1 512 ? -26.018 11.632 8.296 1.00 84.31 512 VAL A N 1
ATOM 3940 C CA . VAL A 1 512 ? -27.169 12.513 8.020 1.00 84.31 512 VAL A CA 1
ATOM 3941 C C . VAL A 1 512 ? -28.012 12.833 9.266 1.00 84.31 512 VAL A C 1
ATOM 3943 O O . VAL A 1 512 ? -27.849 12.255 10.354 1.00 84.31 512 VAL A O 1
ATOM 3946 N N . SER A 1 513 ? -28.919 13.803 9.079 1.00 77.69 513 SER A N 1
ATOM 3947 C CA . SER A 1 513 ? -29.855 14.333 10.075 1.00 77.69 513 SER A CA 1
ATOM 3948 C C . SER A 1 513 ? -30.539 13.219 10.881 1.00 77.69 513 SER A C 1
ATOM 3950 O O . SER A 1 513 ? -30.857 12.148 10.355 1.00 77.69 513 SER A O 1
ATOM 3952 N N . ARG A 1 514 ? -30.817 13.476 12.168 1.00 71.38 514 ARG A N 1
ATOM 3953 C CA . ARG A 1 514 ? -31.459 12.487 13.057 1.00 71.38 514 ARG A CA 1
ATOM 3954 C C . ARG A 1 514 ? -32.813 11.981 12.531 1.00 71.38 514 ARG A C 1
ATOM 3956 O O . ARG A 1 514 ? -33.183 10.863 12.866 1.00 71.38 514 ARG A O 1
ATOM 3963 N N . GLY A 1 515 ? -33.538 12.778 11.737 1.00 68.06 515 GLY A N 1
ATOM 3964 C CA . GLY A 1 515 ? -34.842 12.400 11.177 1.00 68.06 515 GLY A CA 1
ATOM 3965 C C . GLY A 1 515 ? -34.761 11.516 9.927 1.00 68.06 515 GLY A C 1
ATOM 3966 O O . GLY A 1 515 ? -35.673 10.726 9.676 1.00 68.06 515 GLY A O 1
ATOM 3967 N N . ASP A 1 516 ? -33.670 11.618 9.165 1.00 71.62 516 ASP A N 1
ATOM 3968 C CA . ASP A 1 516 ? -33.501 10.902 7.892 1.00 71.62 516 ASP A CA 1
ATOM 3969 C C . ASP A 1 516 ? -32.668 9.626 8.048 1.00 71.62 516 ASP A C 1
ATOM 3971 O O . ASP A 1 516 ? -32.920 8.642 7.356 1.00 71.62 516 ASP A O 1
ATOM 3975 N N . ARG A 1 517 ? -31.755 9.609 9.029 1.00 78.19 517 ARG A N 1
ATOM 3976 C CA . ARG A 1 517 ? -30.852 8.496 9.363 1.00 78.19 517 ARG A CA 1
ATOM 3977 C C . ARG A 1 517 ? -31.528 7.129 9.472 1.00 78.19 517 ARG A C 1
ATOM 3979 O O . ARG A 1 517 ? -30.997 6.146 8.971 1.00 78.19 517 ARG A O 1
ATOM 3986 N N . GLY A 1 518 ? -32.683 7.054 10.136 1.00 72.00 518 GLY A N 1
ATOM 3987 C CA . GLY A 1 518 ? -33.423 5.793 10.236 1.00 72.00 518 GLY A CA 1
ATOM 3988 C C . GLY A 1 518 ? -33.884 5.326 8.855 1.00 72.00 518 GLY A C 1
ATOM 3989 O O . GLY A 1 518 ? -33.566 4.224 8.422 1.00 72.00 518 GLY A O 1
ATOM 3990 N N . LYS A 1 519 ? -34.549 6.211 8.103 1.00 77.06 519 LYS A N 1
ATOM 3991 C CA . LYS A 1 519 ? -35.090 5.908 6.768 1.00 77.06 519 LYS A CA 1
ATOM 3992 C C . LYS A 1 519 ? -34.010 5.462 5.779 1.00 77.06 519 LYS A C 1
ATOM 3994 O O . LYS A 1 519 ? -34.272 4.566 4.984 1.00 77.06 519 LYS A O 1
ATOM 3999 N N . THR A 1 520 ? -32.819 6.064 5.820 1.00 77.56 520 THR A N 1
ATOM 4000 C CA . THR A 1 520 ? -31.699 5.683 4.946 1.00 77.56 520 THR A CA 1
ATOM 4001 C C . THR A 1 520 ? -31.089 4.341 5.348 1.00 77.56 520 THR A C 1
ATOM 4003 O O . THR A 1 520 ? -30.878 3.492 4.486 1.00 77.56 520 THR A O 1
ATOM 4006 N N . LEU A 1 521 ? -30.858 4.104 6.645 1.00 81.62 521 LEU A N 1
ATOM 4007 C CA . LEU A 1 521 ? -30.283 2.845 7.131 1.00 81.62 521 LEU A CA 1
ATOM 4008 C C . LEU A 1 521 ? -31.257 1.658 7.038 1.00 81.62 521 LEU A C 1
ATOM 4010 O O . LEU A 1 521 ? -30.806 0.522 6.907 1.00 81.62 521 LEU A O 1
ATOM 4014 N N . HIS A 1 522 ? -32.575 1.889 7.005 1.00 83.12 522 HIS A N 1
ATOM 4015 C CA . HIS A 1 522 ? -33.566 0.840 6.727 1.00 83.12 522 HIS A CA 1
ATOM 4016 C C . HIS A 1 522 ? -33.305 0.104 5.398 1.00 83.12 522 HIS A C 1
ATOM 4018 O O . HIS A 1 522 ? -33.564 -1.094 5.318 1.00 83.12 522 HIS A O 1
ATOM 4024 N N . LEU A 1 523 ? -32.764 0.785 4.378 1.00 78.19 523 LEU A N 1
ATOM 4025 C CA . LEU A 1 523 ? -32.470 0.192 3.064 1.00 78.19 523 LEU A CA 1
ATOM 4026 C C . LEU A 1 523 ? -31.305 -0.818 3.096 1.00 78.19 523 LEU A C 1
ATOM 4028 O O . LEU A 1 523 ? -31.170 -1.627 2.184 1.00 78.19 523 LEU A O 1
ATOM 4032 N N . LEU A 1 524 ? -30.471 -0.781 4.140 1.00 82.31 524 LEU A N 1
ATOM 4033 C CA . LEU A 1 524 ? -29.296 -1.645 4.307 1.00 82.31 524 LEU A CA 1
ATOM 4034 C C . LEU A 1 524 ? -29.567 -2.913 5.120 1.00 82.31 524 LEU A C 1
ATOM 4036 O O . LEU A 1 524 ? -28.713 -3.800 5.166 1.00 82.31 524 LEU A O 1
ATOM 4040 N N . VAL A 1 525 ? -30.722 -3.012 5.785 1.00 83.31 525 VAL A N 1
ATOM 4041 C CA . VAL A 1 525 ? -31.050 -4.155 6.649 1.00 83.31 525 VAL A CA 1
ATOM 4042 C C . VAL A 1 525 ? -31.566 -5.314 5.801 1.00 83.31 525 VAL A C 1
ATOM 4044 O O . VAL A 1 525 ? -32.754 -5.623 5.739 1.00 83.31 525 VAL A O 1
ATOM 4047 N N . HIS A 1 526 ? -30.610 -5.947 5.128 1.00 85.19 526 HIS A N 1
ATOM 4048 C CA . HIS A 1 526 ? -30.779 -7.114 4.282 1.00 85.19 526 HIS A CA 1
ATOM 4049 C C . HIS A 1 526 ? -29.748 -8.177 4.672 1.00 85.19 526 HIS A C 1
ATOM 4051 O O . HIS A 1 526 ? -28.575 -7.863 4.882 1.00 85.19 526 HIS A O 1
ATOM 4057 N N . ASP A 1 527 ? -30.164 -9.441 4.729 1.00 84.25 527 ASP A N 1
ATOM 4058 C CA . ASP A 1 527 ? -29.362 -10.511 5.337 1.00 84.25 527 ASP A CA 1
ATOM 4059 C C . ASP A 1 527 ? -28.017 -10.716 4.605 1.00 84.25 527 ASP A C 1
ATOM 4061 O O . ASP A 1 527 ? -26.981 -10.865 5.249 1.00 84.25 527 ASP A O 1
ATOM 4065 N N . ARG A 1 528 ? -27.981 -10.557 3.266 1.00 87.50 528 ARG A N 1
ATOM 4066 C CA . ARG A 1 528 ? -26.716 -10.550 2.489 1.00 87.50 528 ARG A CA 1
ATOM 4067 C C . ARG A 1 528 ? -25.728 -9.456 2.929 1.00 87.50 528 ARG A C 1
ATOM 4069 O O . ARG A 1 528 ? -24.532 -9.707 2.897 1.00 87.50 528 ARG A O 1
ATOM 4076 N N . ILE A 1 529 ? -26.192 -8.263 3.316 1.00 90.56 529 ILE A N 1
ATOM 4077 C CA . ILE A 1 529 ? -25.322 -7.137 3.716 1.00 90.56 529 ILE A CA 1
ATOM 4078 C C . ILE A 1 529 ? -24.825 -7.335 5.154 1.00 90.56 529 ILE A C 1
ATOM 4080 O O . ILE A 1 529 ? -23.651 -7.121 5.440 1.00 90.56 529 ILE A O 1
ATOM 4084 N N . ILE A 1 530 ? -25.685 -7.828 6.050 1.00 90.56 530 ILE A N 1
ATOM 4085 C CA . ILE A 1 530 ? -25.285 -8.202 7.415 1.00 90.56 530 ILE A CA 1
ATOM 4086 C C . ILE A 1 530 ? -24.215 -9.307 7.368 1.00 90.56 530 ILE A C 1
ATOM 4088 O O . ILE A 1 530 ? -23.186 -9.201 8.040 1.00 90.56 530 ILE A O 1
ATOM 4092 N N . ALA A 1 531 ? -24.397 -10.314 6.507 1.00 88.31 531 ALA A N 1
ATOM 4093 C CA . ALA A 1 531 ? -23.419 -11.376 6.289 1.00 88.31 531 ALA A CA 1
ATOM 4094 C C . ALA A 1 531 ? -22.059 -10.860 5.779 1.00 88.31 531 ALA A C 1
ATOM 4096 O O . ALA A 1 531 ? -21.033 -11.423 6.154 1.00 88.31 531 ALA A O 1
ATOM 4097 N N . VAL A 1 532 ? -22.010 -9.779 4.987 1.00 91.50 532 VAL A N 1
ATOM 4098 C CA . VAL A 1 532 ? -20.742 -9.148 4.562 1.00 91.50 532 VAL A CA 1
ATOM 4099 C C . VAL A 1 532 ? -19.935 -8.656 5.767 1.00 91.50 532 VAL A C 1
ATOM 4101 O O . VAL A 1 532 ? -18.748 -8.962 5.862 1.00 91.50 532 VAL A O 1
ATOM 4104 N N . PHE A 1 533 ? -20.563 -7.961 6.722 1.00 92.88 533 PHE A N 1
ATOM 4105 C CA . PHE A 1 533 ? -19.866 -7.478 7.922 1.00 92.88 533 PHE A CA 1
ATOM 4106 C C . PHE A 1 533 ? -19.448 -8.617 8.857 1.00 92.88 533 PHE A C 1
ATOM 4108 O O . PHE A 1 533 ? -18.349 -8.584 9.403 1.00 92.88 533 PHE A O 1
ATOM 4115 N N . ILE A 1 534 ? -20.279 -9.653 9.008 1.00 88.81 534 ILE A N 1
ATOM 4116 C CA . ILE A 1 534 ? -19.942 -10.826 9.831 1.00 88.81 534 ILE A CA 1
ATOM 4117 C C . ILE A 1 534 ? -18.769 -11.607 9.214 1.00 88.81 534 ILE A C 1
ATOM 4119 O O . ILE A 1 534 ? -17.835 -11.967 9.930 1.00 88.81 534 ILE A O 1
ATOM 4123 N N . ARG A 1 535 ? -18.754 -11.802 7.887 1.00 86.81 535 ARG A N 1
ATOM 4124 C CA . ARG A 1 535 ? -17.635 -12.444 7.173 1.00 86.81 535 ARG A CA 1
ATOM 4125 C C . ARG A 1 535 ? -16.357 -11.599 7.221 1.00 86.81 535 ARG A C 1
ATOM 4127 O O . ARG A 1 535 ? -15.277 -12.165 7.370 1.00 86.81 535 ARG A O 1
ATOM 4134 N N . MET A 1 536 ? -16.456 -10.267 7.139 1.00 90.44 536 MET A N 1
ATOM 4135 C CA . MET A 1 536 ? -15.296 -9.376 7.288 1.00 90.44 536 MET A CA 1
ATOM 4136 C C . MET A 1 536 ? -14.733 -9.402 8.716 1.00 90.44 536 MET A C 1
ATOM 4138 O O . MET A 1 536 ? -13.519 -9.468 8.878 1.00 90.44 536 MET A O 1
ATOM 4142 N N . LEU A 1 537 ? -15.589 -9.453 9.740 1.00 88.94 537 LEU A N 1
ATOM 4143 C CA . LEU A 1 537 ? -15.182 -9.642 11.136 1.00 88.94 537 LEU A CA 1
ATOM 4144 C C . LEU A 1 537 ? -14.502 -11.005 11.370 1.00 88.94 537 LEU A C 1
ATOM 4146 O O . LEU A 1 537 ? -13.518 -11.085 12.100 1.00 88.94 537 LEU A O 1
ATOM 4150 N N . GLN A 1 538 ? -15.014 -12.071 10.747 1.00 84.81 538 GLN A N 1
ATOM 4151 C CA . GLN A 1 538 ? -14.481 -13.435 10.852 1.00 84.81 538 GLN A CA 1
ATOM 4152 C C . GLN A 1 538 ? -13.132 -13.606 10.144 1.00 84.81 538 GLN A C 1
ATOM 4154 O O . GLN A 1 538 ? -12.168 -14.052 10.758 1.00 84.81 538 GLN A O 1
ATOM 4159 N N . GLY A 1 539 ? -13.058 -13.258 8.855 1.00 81.81 539 GLY A N 1
ATOM 4160 C CA . GLY A 1 539 ? -11.840 -13.408 8.053 1.00 81.81 539 GLY A CA 1
ATOM 4161 C C . GLY A 1 539 ? -10.795 -12.318 8.307 1.00 81.81 539 GLY A C 1
ATOM 4162 O O . GLY A 1 539 ? -9.620 -12.511 8.014 1.00 81.81 539 GLY A O 1
ATOM 4163 N N . GLY A 1 540 ? -11.206 -11.174 8.855 1.00 82.25 540 GLY A N 1
ATOM 4164 C CA . GLY A 1 540 ? -10.350 -10.017 9.106 1.00 82.25 540 GLY A CA 1
ATOM 4165 C C . GLY A 1 540 ? -9.586 -10.045 10.431 1.00 82.25 540 GLY A C 1
ATOM 4166 O O . GLY A 1 540 ? -8.992 -9.028 10.768 1.00 82.25 540 GLY A O 1
ATOM 4167 N N . ARG A 1 541 ? -9.568 -11.155 11.188 1.00 81.06 541 ARG A N 1
ATOM 4168 C CA . ARG A 1 541 ? -8.935 -11.237 12.528 1.00 81.06 541 ARG A CA 1
ATOM 4169 C C . ARG A 1 541 ? -7.410 -11.040 12.573 1.00 81.06 541 ARG A C 1
ATOM 4171 O O . ARG A 1 541 ? -6.851 -11.012 13.656 1.00 81.06 541 ARG A O 1
ATOM 4178 N N . GLN A 1 542 ? -6.742 -10.869 11.435 1.00 80.19 542 GLN A N 1
ATOM 4179 C CA . GLN A 1 542 ? -5.335 -10.440 11.358 1.00 80.19 542 GLN A CA 1
ATOM 4180 C C . GLN A 1 542 ? -5.180 -8.949 10.985 1.00 80.19 542 GLN A C 1
ATOM 4182 O O . GLN A 1 542 ? -4.077 -8.462 10.769 1.00 80.19 542 GLN A O 1
ATOM 4187 N N . TYR A 1 543 ? -6.294 -8.218 10.872 1.00 87.88 543 TYR A N 1
ATOM 4188 C CA . TYR A 1 543 ? -6.357 -6.827 10.428 1.00 87.88 543 TYR A CA 1
ATOM 4189 C C . TYR A 1 543 ? -7.283 -6.018 11.360 1.00 87.88 543 TYR A C 1
ATOM 4191 O O . TYR A 1 543 ? -8.480 -5.887 11.076 1.00 87.88 543 TYR A O 1
ATOM 4199 N N . PRO A 1 544 ? -6.761 -5.417 12.450 1.00 88.00 544 PRO A N 1
ATOM 4200 C CA . PRO A 1 544 ? -7.570 -4.704 13.449 1.00 88.00 544 PRO A CA 1
ATOM 4201 C C . PRO A 1 544 ? -8.509 -3.638 12.856 1.00 88.00 544 PRO A C 1
ATOM 4203 O O . PRO A 1 544 ? -9.638 -3.470 13.314 1.00 88.00 544 PRO A O 1
ATOM 4206 N N . VAL A 1 545 ? -8.090 -2.975 11.771 1.00 91.50 545 VAL A N 1
ATOM 4207 C CA . VAL A 1 545 ? -8.908 -1.997 11.030 1.00 91.50 545 VAL A CA 1
ATOM 4208 C C . VAL A 1 545 ? -10.194 -2.617 10.466 1.00 91.50 545 VAL A C 1
ATOM 4210 O O . VAL A 1 545 ? -11.256 -2.014 10.593 1.00 91.50 545 VAL A O 1
ATOM 4213 N N . LEU A 1 546 ? -10.134 -3.821 9.882 1.00 92.12 546 LEU A N 1
ATOM 4214 C CA . LEU A 1 546 ? -11.306 -4.491 9.296 1.00 92.12 546 LEU A CA 1
ATOM 4215 C C . LEU A 1 546 ? -12.275 -4.984 10.374 1.00 92.12 546 LEU A C 1
ATOM 4217 O O . LEU A 1 546 ? -13.494 -4.896 10.206 1.00 92.12 546 LEU A O 1
ATOM 4221 N N . VAL A 1 547 ? -11.734 -5.466 11.496 1.00 91.00 547 VAL A N 1
ATOM 4222 C CA . VAL A 1 547 ? -12.508 -5.827 12.690 1.00 91.00 547 VAL A CA 1
ATOM 4223 C C . VAL A 1 547 ? -13.274 -4.602 13.197 1.00 91.00 547 VAL A C 1
ATOM 4225 O O . VAL A 1 547 ? -14.502 -4.647 13.286 1.00 91.00 547 VAL A O 1
ATOM 4228 N N . ASN A 1 548 ? -12.580 -3.481 13.426 1.00 93.69 548 ASN A N 1
ATOM 4229 C CA . ASN A 1 548 ? -13.181 -2.240 13.918 1.00 93.69 548 ASN A CA 1
ATOM 4230 C C . ASN A 1 548 ? -14.264 -1.696 12.967 1.00 93.69 548 ASN A C 1
ATOM 4232 O O . ASN A 1 548 ? -15.391 -1.429 13.382 1.00 93.69 548 ASN A O 1
ATOM 4236 N N . GLU A 1 549 ? -13.954 -1.605 11.669 1.00 95.19 549 GLU A N 1
ATOM 4237 C CA . GLU A 1 549 ? -14.885 -1.158 10.626 1.00 95.19 549 GLU A CA 1
ATOM 4238 C C . GLU A 1 549 ? -16.162 -2.022 10.570 1.00 95.19 549 GLU A C 1
ATOM 4240 O O . GLU A 1 549 ? -17.268 -1.485 10.448 1.00 95.19 549 GLU A O 1
ATOM 4245 N N . SER A 1 550 ? -16.037 -3.345 10.742 1.00 94.19 550 SER A N 1
ATOM 4246 C CA . SER A 1 550 ? -17.179 -4.271 10.808 1.00 94.19 550 SER A CA 1
ATOM 4247 C C . SER A 1 550 ? -18.057 -4.024 12.039 1.00 94.19 550 SER A C 1
ATOM 4249 O O . SER A 1 550 ? -19.283 -3.963 11.931 1.00 94.19 550 SER A O 1
ATOM 4251 N N . ILE A 1 551 ? -17.443 -3.852 13.215 1.00 94.19 551 ILE A N 1
ATOM 4252 C CA . ILE A 1 551 ? -18.150 -3.618 14.483 1.00 94.19 551 ILE A CA 1
ATOM 4253 C C . ILE A 1 551 ? -18.885 -2.274 14.457 1.00 94.19 551 ILE A C 1
ATOM 4255 O O . ILE A 1 551 ? -20.041 -2.201 14.879 1.00 94.19 551 ILE A O 1
ATOM 4259 N N . ILE A 1 552 ? -18.255 -1.223 13.925 1.00 94.19 552 ILE A N 1
ATOM 4260 C CA . ILE A 1 552 ? -18.870 0.101 13.767 1.00 94.19 552 ILE A CA 1
ATOM 4261 C C . ILE A 1 552 ? -20.085 0.012 12.833 1.00 94.19 552 ILE A C 1
ATOM 4263 O O . ILE A 1 552 ? -21.157 0.505 13.186 1.00 94.19 552 ILE A O 1
ATOM 4267 N N . ALA A 1 553 ? -19.969 -0.665 11.684 1.00 94.56 553 ALA A N 1
ATOM 4268 C CA . ALA A 1 553 ? -21.094 -0.841 10.764 1.00 94.56 553 ALA A CA 1
ATOM 4269 C C . ALA A 1 553 ? -22.268 -1.604 11.411 1.00 94.56 553 ALA A C 1
ATOM 4271 O O . ALA A 1 553 ? -23.412 -1.146 11.353 1.00 94.56 553 ALA A O 1
ATOM 4272 N N . LEU A 1 554 ? -21.989 -2.720 12.096 1.00 94.06 554 LEU A N 1
ATOM 4273 C CA . LEU A 1 554 ? -23.003 -3.487 12.828 1.00 94.06 554 LEU A CA 1
ATOM 4274 C C . LEU A 1 554 ? -23.654 -2.667 13.954 1.00 94.06 554 LEU A C 1
ATOM 4276 O O . LEU A 1 554 ? -24.869 -2.738 14.127 1.00 94.06 554 LEU A O 1
ATOM 4280 N N . SER A 1 555 ? -22.883 -1.843 14.670 1.00 93.25 555 SER A N 1
ATOM 4281 C CA . SER A 1 555 ? -23.392 -0.965 15.738 1.00 93.25 555 SER A CA 1
ATOM 4282 C C . SER A 1 555 ? -24.319 0.122 15.193 1.00 93.25 555 SER A C 1
ATOM 4284 O O . SER A 1 555 ? -25.365 0.415 15.767 1.00 93.25 555 SER A O 1
ATOM 4286 N N . LEU A 1 556 ? -23.980 0.717 14.049 1.00 92.38 556 LEU A N 1
ATOM 4287 C CA . LEU A 1 556 ? -24.825 1.726 13.409 1.00 92.38 556 LEU A CA 1
ATOM 4288 C C . LEU A 1 556 ? -26.147 1.126 12.906 1.00 92.38 556 LEU A C 1
ATOM 4290 O O . LEU A 1 556 ? -27.197 1.749 13.078 1.00 92.38 556 LEU A O 1
ATOM 4294 N N . LEU A 1 557 ? -26.128 -0.096 12.363 1.00 91.50 557 LEU A N 1
ATOM 4295 C CA . LEU A 1 557 ? -27.354 -0.817 12.005 1.00 91.50 557 LEU A CA 1
ATOM 4296 C C . LEU A 1 557 ? -28.175 -1.218 13.241 1.00 91.50 557 LEU A C 1
ATOM 4298 O O . LEU A 1 557 ? -29.388 -1.019 13.248 1.00 91.50 557 LEU A O 1
ATOM 4302 N N . ALA A 1 558 ? -27.544 -1.718 14.307 1.00 90.38 558 ALA A N 1
ATOM 4303 C CA . ALA A 1 558 ? -28.230 -2.072 15.552 1.00 90.38 558 ALA A CA 1
ATOM 4304 C C . ALA A 1 558 ? -28.865 -0.853 16.253 1.00 90.38 558 ALA A C 1
ATOM 4306 O O . ALA A 1 558 ? -29.950 -0.965 16.823 1.00 90.38 558 ALA A O 1
ATOM 4307 N N . ALA A 1 559 ? -28.218 0.315 16.195 1.00 88.56 559 ALA A N 1
ATOM 4308 C CA . ALA A 1 559 ? -28.694 1.544 16.830 1.00 88.56 559 ALA A CA 1
ATOM 4309 C C . ALA A 1 559 ? -29.808 2.274 16.058 1.00 88.56 559 ALA A C 1
ATOM 4311 O O . ALA A 1 559 ? -30.632 2.945 16.681 1.00 88.56 559 ALA A O 1
ATOM 4312 N N . PHE A 1 560 ? -29.808 2.202 14.721 1.00 87.06 560 PHE A N 1
ATOM 4313 C CA . PHE A 1 560 ? -30.641 3.066 13.869 1.00 87.06 560 PHE A CA 1
ATOM 4314 C C . PHE A 1 560 ? -31.464 2.329 12.795 1.00 87.06 560 PHE A C 1
ATOM 4316 O O . PHE A 1 560 ? -32.220 2.977 12.071 1.00 87.06 560 PHE A O 1
ATOM 4323 N N . GLY A 1 561 ? -31.332 1.006 12.668 1.00 84.88 561 GLY A N 1
ATOM 4324 C CA . GLY A 1 561 ? -32.159 0.188 11.778 1.00 84.88 561 GLY A CA 1
ATOM 4325 C C . GLY A 1 561 ? -33.600 -0.012 12.285 1.00 84.88 561 GLY A C 1
ATOM 4326 O O . GLY A 1 561 ? -33.921 0.330 13.427 1.00 84.88 561 GLY A O 1
ATOM 4327 N N . PRO A 1 562 ? -34.490 -0.599 11.461 1.00 85.31 562 PRO A N 1
ATOM 4328 C CA . PRO A 1 562 ? -35.873 -0.873 11.837 1.00 85.31 562 PRO A CA 1
ATOM 4329 C C . PRO A 1 562 ? -35.976 -1.914 12.961 1.00 85.31 562 PRO A C 1
ATOM 4331 O O . PRO A 1 562 ? -35.045 -2.680 13.238 1.00 85.31 562 PRO A O 1
ATOM 4334 N N . SER A 1 563 ? -37.153 -2.004 13.582 1.00 82.69 563 SER A N 1
ATOM 4335 C CA . SER A 1 563 ? -37.469 -3.052 14.559 1.00 82.69 563 SER A CA 1
ATOM 4336 C C . SER A 1 563 ? -37.163 -4.449 13.999 1.00 82.69 563 SER A C 1
ATOM 4338 O O . SER A 1 563 ? -37.567 -4.786 12.889 1.00 82.69 563 SER A O 1
ATOM 4340 N N . GLY A 1 564 ? -36.433 -5.258 14.771 1.00 82.81 564 GLY A N 1
ATOM 4341 C CA . GLY A 1 564 ? -35.951 -6.580 14.351 1.00 82.81 564 GLY A CA 1
ATOM 4342 C C . GLY A 1 564 ? -34.525 -6.608 13.780 1.00 82.81 564 GLY A C 1
ATOM 4343 O O . GLY A 1 564 ? -33.975 -7.697 13.634 1.00 82.81 564 GLY A O 1
ATOM 4344 N N . THR A 1 565 ? -33.876 -5.461 13.532 1.00 87.81 565 THR A N 1
ATOM 4345 C CA . THR A 1 565 ? -32.488 -5.421 13.014 1.00 87.81 565 THR A CA 1
ATOM 4346 C C . THR A 1 565 ? -31.501 -6.158 13.919 1.00 87.81 565 THR A C 1
ATOM 4348 O O . THR A 1 565 ? -30.746 -6.997 13.440 1.00 87.81 565 THR A O 1
ATOM 4351 N N . CYS A 1 566 ? -31.547 -5.932 15.235 1.00 87.25 566 CYS A N 1
ATOM 4352 C CA . CYS A 1 566 ? -30.674 -6.634 16.182 1.00 87.25 566 CYS A CA 1
ATOM 4353 C C . CYS A 1 566 ? -30.889 -8.156 16.176 1.00 87.25 566 CYS A C 1
ATOM 4355 O O . CYS A 1 566 ? -29.925 -8.905 16.298 1.00 87.25 566 CYS A O 1
ATOM 4357 N N . ALA A 1 567 ? -32.130 -8.621 15.986 1.00 83.50 567 ALA A N 1
ATOM 4358 C CA . ALA A 1 567 ? -32.416 -10.047 15.851 1.00 83.50 567 ALA A CA 1
ATOM 4359 C C . ALA A 1 567 ? -31.809 -10.610 14.555 1.00 83.50 567 ALA A C 1
ATOM 4361 O O . ALA A 1 567 ? -31.175 -11.657 14.597 1.00 83.50 567 ALA A O 1
ATOM 4362 N N . ARG A 1 568 ? -31.907 -9.890 13.427 1.00 85.69 568 ARG A N 1
ATOM 4363 C CA . ARG A 1 568 ? -31.230 -10.271 12.172 1.00 85.69 568 ARG A CA 1
ATOM 4364 C C . ARG A 1 568 ? -29.709 -10.306 12.310 1.00 85.69 568 ARG A C 1
ATOM 4366 O O . ARG A 1 568 ? -29.092 -11.229 11.801 1.00 85.69 568 ARG A O 1
ATOM 4373 N N . ILE A 1 569 ? -29.105 -9.353 13.024 1.00 87.50 569 ILE A N 1
ATOM 4374 C CA . ILE A 1 569 ? -27.654 -9.339 13.277 1.00 87.50 569 ILE A CA 1
ATOM 4375 C C . ILE A 1 569 ? -27.215 -10.580 14.070 1.00 87.50 569 ILE A C 1
ATOM 4377 O O . ILE A 1 569 ? -26.211 -11.189 13.716 1.00 87.50 569 ILE A O 1
ATOM 4381 N N . VAL A 1 570 ? -27.972 -10.987 15.095 1.00 82.25 570 VAL A N 1
ATOM 4382 C CA . VAL A 1 570 ? -27.669 -12.207 15.869 1.00 82.25 570 VAL A CA 1
ATOM 4383 C C . VAL A 1 570 ? -27.932 -13.483 15.055 1.00 82.25 570 VAL A C 1
ATOM 4385 O O . VAL A 1 570 ? -27.134 -14.412 15.128 1.00 82.25 570 VAL A O 1
ATOM 4388 N N . HIS A 1 571 ? -29.007 -13.520 14.258 1.00 75.50 571 HIS A N 1
ATOM 4389 C CA . HIS A 1 571 ? -29.443 -14.720 13.529 1.00 75.50 571 HIS A CA 1
ATOM 4390 C C . HIS A 1 571 ? -28.857 -14.896 12.115 1.00 75.50 571 HIS A C 1
ATOM 4392 O O . HIS A 1 571 ? -29.116 -15.904 11.457 1.00 75.50 571 HIS A O 1
ATOM 4398 N N . SER A 1 572 ? -28.087 -13.929 11.611 1.00 69.75 572 SER A N 1
ATOM 4399 C CA . SER A 1 572 ? -27.471 -13.997 10.282 1.00 69.75 572 SER A CA 1
ATOM 4400 C C . SER A 1 572 ? -26.258 -14.932 10.298 1.00 69.75 572 SER A C 1
ATOM 4402 O O . SER A 1 572 ? -25.118 -14.485 10.435 1.00 69.75 572 SER A O 1
ATOM 4404 N N . SER A 1 573 ? -26.499 -16.235 10.137 1.00 52.66 573 SER A N 1
ATOM 4405 C CA . SER A 1 573 ? -25.457 -17.265 10.129 1.00 52.66 573 SER A CA 1
ATOM 4406 C C . SER A 1 573 ? -25.347 -18.011 8.798 1.00 52.66 573 SER A C 1
ATOM 4408 O O . SER A 1 573 ? -26.279 -18.702 8.392 1.00 52.66 573 SER A O 1
ATOM 4410 N N . GLU A 1 574 ? -24.149 -18.007 8.221 1.00 41.75 574 GLU A N 1
ATOM 4411 C CA . GLU A 1 574 ? -23.609 -19.148 7.477 1.00 41.75 574 GLU A CA 1
ATOM 4412 C C . GLU A 1 574 ? -22.255 -19.504 8.109 1.00 41.75 574 GLU A C 1
ATOM 4414 O O . GLU A 1 574 ? -21.585 -18.638 8.678 1.00 41.75 574 GLU A O 1
ATOM 4419 N N . ALA A 1 575 ? -21.910 -20.790 8.126 1.00 35.56 575 ALA A N 1
ATOM 4420 C CA . ALA A 1 575 ? -20.878 -21.319 9.017 1.00 35.56 575 ALA A CA 1
ATOM 4421 C C . ALA A 1 575 ? -19.436 -21.000 8.563 1.00 35.56 575 ALA A C 1
ATOM 4423 O O . ALA A 1 575 ? -19.160 -21.016 7.362 1.00 35.56 575 ALA A O 1
ATOM 4424 N N . PRO A 1 576 ? -18.485 -20.807 9.500 1.00 35.62 576 PRO A N 1
ATOM 4425 C CA . PRO A 1 576 ? -17.069 -20.980 9.195 1.00 35.62 576 PRO A CA 1
ATOM 4426 C C . PRO A 1 576 ? -16.753 -22.469 8.935 1.00 35.62 576 PRO A C 1
ATOM 4428 O O . PRO A 1 576 ? -17.462 -23.342 9.451 1.00 35.62 576 PRO A O 1
ATOM 4431 N N . PRO A 1 577 ? -15.673 -22.794 8.198 1.00 31.75 577 PRO A N 1
ATOM 4432 C CA . PRO A 1 577 ? -15.151 -24.155 8.140 1.00 31.75 577 PRO A CA 1
ATOM 4433 C C . PRO A 1 577 ? -14.787 -24.652 9.545 1.00 31.75 577 PRO A C 1
ATOM 4435 O O . PRO A 1 577 ? -14.301 -23.898 10.388 1.00 31.75 577 PRO A O 1
ATOM 4438 N N . SER A 1 578 ? -15.028 -25.933 9.800 1.00 36.44 578 SER A N 1
ATOM 4439 C CA . SER A 1 578 ? -14.816 -26.572 11.098 1.00 36.44 578 SER A CA 1
ATOM 4440 C C . SER A 1 578 ? -13.353 -26.535 11.555 1.00 36.44 578 SER A C 1
ATOM 4442 O O . SER A 1 578 ? -12.512 -27.138 10.889 1.00 36.44 578 SER A O 1
ATOM 4444 N N . ASN A 1 579 ? -13.083 -25.909 12.710 1.00 32.91 579 ASN A N 1
ATOM 4445 C CA . ASN A 1 579 ? -12.348 -26.489 13.855 1.00 32.91 579 ASN A CA 1
ATOM 4446 C C . ASN A 1 579 ? -11.923 -25.411 14.876 1.00 32.91 579 ASN A C 1
ATOM 4448 O O . ASN A 1 579 ? -10.751 -25.081 14.957 1.00 32.91 579 ASN A O 1
ATOM 4452 N N . GLU A 1 580 ? -12.855 -24.897 15.688 1.00 36.06 580 GLU A N 1
ATOM 4453 C CA . GLU A 1 580 ? -12.565 -24.388 17.046 1.00 36.06 580 GLU A CA 1
ATOM 4454 C C . GLU A 1 580 ? -13.890 -24.103 17.779 1.00 36.06 580 GLU A C 1
ATOM 4456 O O . GLU A 1 580 ? -14.518 -23.062 17.590 1.00 36.06 580 GLU A O 1
ATOM 4461 N N . ILE A 1 581 ? -14.356 -25.052 18.599 1.00 36.03 581 ILE A N 1
ATOM 4462 C CA . ILE A 1 581 ? -15.525 -24.862 19.472 1.00 36.03 581 ILE A CA 1
ATOM 4463 C C . ILE A 1 581 ? -15.025 -24.682 20.903 1.00 36.03 581 ILE A C 1
ATOM 4465 O O . ILE A 1 581 ? -14.493 -25.617 21.500 1.00 36.03 581 ILE A O 1
ATOM 4469 N N . VAL A 1 582 ? -15.258 -23.502 21.477 1.00 36.06 582 VAL A N 1
ATOM 4470 C CA . VAL A 1 582 ? -15.176 -23.305 22.930 1.00 36.06 582 VAL A CA 1
ATOM 4471 C C . VAL A 1 582 ? -16.405 -23.965 23.559 1.00 36.06 582 VAL A C 1
ATOM 4473 O O . VAL A 1 582 ? -17.544 -23.622 23.238 1.00 36.06 582 VAL A O 1
ATOM 4476 N N . SER A 1 583 ? -16.190 -24.940 24.439 1.00 35.22 583 SER A N 1
ATOM 4477 C CA . SER A 1 583 ? -17.270 -25.704 25.067 1.00 35.22 583 SER A CA 1
ATOM 4478 C C . SER A 1 583 ? -18.115 -24.831 26.003 1.00 35.22 583 SER A C 1
ATOM 4480 O O . SER A 1 583 ? -17.610 -24.368 27.024 1.00 35.22 583 SER A O 1
ATOM 4482 N N . GLY A 1 584 ? -19.408 -24.662 25.699 1.00 38.56 584 GLY A N 1
ATOM 4483 C CA . GLY A 1 584 ? -20.383 -24.077 26.636 1.00 38.56 584 GLY A CA 1
ATOM 4484 C C . GLY A 1 584 ? -21.395 -23.083 26.057 1.00 38.56 584 GLY A C 1
ATOM 4485 O O . GLY A 1 584 ? -22.330 -22.722 26.765 1.00 38.56 584 GLY A O 1
ATOM 4486 N N . MET A 1 585 ? -21.263 -22.650 24.797 1.00 37.06 585 MET A N 1
ATOM 4487 C CA . MET A 1 585 ? -22.207 -21.713 24.164 1.00 37.06 585 MET A CA 1
ATOM 4488 C C . MET A 1 585 ? -22.770 -22.284 22.857 1.00 37.06 585 MET A C 1
ATOM 4490 O O . MET A 1 585 ? -22.013 -22.635 21.959 1.00 37.06 585 MET A O 1
ATOM 4494 N N . SER A 1 586 ? -24.100 -22.338 22.731 1.00 34.41 586 SER A N 1
ATOM 4495 C CA . SER A 1 586 ? -24.812 -22.827 21.536 1.00 34.41 586 SER A CA 1
ATOM 4496 C C . SER A 1 586 ? -25.309 -21.708 20.605 1.00 34.41 586 SER A C 1
ATOM 4498 O O . SER A 1 586 ? -26.234 -21.926 19.828 1.00 34.41 586 SER A O 1
ATOM 4500 N N . GLY A 1 587 ? -24.744 -20.502 20.719 1.00 36.59 587 GLY A N 1
ATOM 4501 C CA . GLY A 1 587 ? -25.115 -19.341 19.903 1.00 36.59 587 GLY A CA 1
ATOM 4502 C C . GLY A 1 587 ? -24.412 -19.332 18.544 1.00 36.59 587 GLY A C 1
ATOM 4503 O O . GLY A 1 587 ? -23.266 -19.768 18.421 1.00 36.59 587 GLY A O 1
ATOM 4504 N N . GLN A 1 588 ? -25.091 -18.808 17.523 1.00 52.53 588 GLN A N 1
ATOM 4505 C CA . GLN A 1 588 ? -24.542 -18.674 16.170 1.00 52.53 588 GLN A CA 1
ATOM 4506 C C . GLN A 1 588 ? -23.296 -17.761 16.137 1.00 52.53 588 GLN A C 1
ATOM 4508 O O . GLN A 1 588 ? -23.097 -16.908 17.004 1.00 52.53 588 GLN A O 1
ATOM 4513 N N . ALA A 1 589 ? -22.447 -17.958 15.121 1.00 64.50 589 ALA A N 1
ATOM 4514 C CA . ALA A 1 589 ? -21.010 -17.644 15.122 1.00 64.50 589 ALA A CA 1
ATOM 4515 C C . ALA A 1 589 ? -20.568 -16.194 15.443 1.00 64.50 589 ALA A C 1
ATOM 4517 O O . ALA A 1 589 ? -19.374 -15.969 15.616 1.00 64.50 589 ALA A O 1
ATOM 4518 N N . LEU A 1 590 ? -21.470 -15.212 15.530 1.00 78.31 590 LEU A N 1
ATOM 4519 C CA . LEU A 1 590 ? -21.126 -13.822 15.854 1.00 78.31 590 LEU A CA 1
ATOM 4520 C C . LEU A 1 590 ? -20.816 -13.612 17.346 1.00 78.31 590 LEU A C 1
ATOM 4522 O O . LEU A 1 590 ? -19.771 -13.055 17.682 1.00 78.31 590 LEU A O 1
ATOM 4526 N N . LEU A 1 591 ? -21.704 -14.039 18.252 1.00 79.62 591 LEU A N 1
ATOM 4527 C CA . LEU A 1 591 ? -21.579 -13.721 19.684 1.00 79.62 591 LEU A CA 1
ATOM 4528 C C . LEU A 1 591 ? -20.293 -14.284 20.329 1.00 79.62 591 LEU A C 1
ATOM 4530 O O . LEU A 1 591 ? -19.638 -13.522 21.041 1.00 79.62 591 LEU A O 1
ATOM 4534 N N . PRO A 1 592 ? -19.856 -15.534 20.052 1.00 78.38 592 PRO A N 1
ATOM 4535 C CA . PRO A 1 592 ? -18.586 -16.046 20.572 1.00 78.38 592 PRO A CA 1
ATOM 4536 C C . PRO A 1 592 ? -17.370 -15.233 20.105 1.00 78.38 592 PRO A C 1
ATOM 4538 O O . PRO A 1 592 ? -16.440 -15.022 20.882 1.00 78.38 592 PRO A O 1
ATOM 4541 N N . ILE A 1 593 ? -17.387 -14.722 18.866 1.00 80.06 593 ILE A N 1
ATOM 4542 C CA . ILE A 1 593 ? -16.299 -13.893 18.327 1.00 80.06 593 ILE A CA 1
ATOM 4543 C C . ILE A 1 593 ? -16.233 -12.560 19.069 1.00 80.06 593 ILE A C 1
ATOM 4545 O O . ILE A 1 593 ? -15.159 -12.197 19.546 1.00 80.06 593 ILE A O 1
ATOM 4549 N N . LEU A 1 594 ? -17.370 -11.877 19.243 1.00 83.88 594 LEU A N 1
ATOM 4550 C CA . LEU A 1 594 ? -17.443 -10.628 20.009 1.00 83.88 594 LEU A CA 1
ATOM 4551 C C . LEU A 1 594 ? -16.946 -10.824 21.454 1.00 83.88 594 LEU A C 1
ATOM 4553 O O . LEU A 1 594 ? -16.129 -10.041 21.936 1.00 83.88 594 LEU A O 1
ATOM 4557 N N . CYS A 1 595 ? -17.355 -11.907 22.125 1.00 79.75 595 CYS A N 1
ATOM 4558 C CA . CYS A 1 595 ? -16.825 -12.254 23.445 1.00 79.75 595 CYS A CA 1
ATOM 4559 C C . CYS A 1 595 ? -15.301 -12.474 23.425 1.00 79.75 595 CYS A C 1
ATOM 4561 O O . CYS A 1 595 ? -14.618 -11.967 24.309 1.00 79.75 595 CYS A O 1
ATOM 4563 N N . SER A 1 596 ? -14.759 -13.154 22.407 1.00 78.19 596 SER A N 1
ATOM 4564 C CA . SER A 1 596 ? -13.313 -13.411 22.280 1.00 78.19 596 SER A CA 1
ATOM 4565 C C . SER A 1 596 ? -12.458 -12.181 21.949 1.00 78.19 596 SER A C 1
ATOM 4567 O O . SER A 1 596 ? -11.246 -12.256 22.077 1.00 78.19 596 SER A O 1
ATOM 4569 N N . ILE A 1 597 ? -13.052 -11.063 21.516 1.00 78.06 597 ILE A N 1
ATOM 4570 C CA . ILE A 1 597 ? -12.322 -9.800 21.291 1.00 78.06 597 ILE A CA 1
A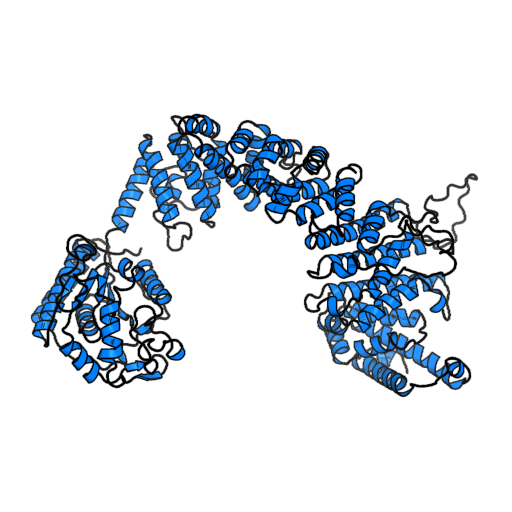TOM 4571 C C . ILE A 1 597 ? -12.220 -8.998 22.600 1.00 78.06 597 ILE A C 1
ATOM 4573 O O . ILE A 1 597 ? -11.202 -8.365 22.871 1.00 78.06 597 ILE A O 1
ATOM 4577 N N . ILE A 1 598 ? -13.256 -9.046 23.448 1.00 71.69 598 ILE A N 1
ATOM 4578 C CA . ILE A 1 598 ? -13.216 -8.424 24.785 1.00 71.69 598 ILE A CA 1
ATOM 4579 C C . ILE A 1 598 ? -12.426 -9.285 25.782 1.00 71.69 598 ILE A C 1
ATOM 4581 O O . ILE A 1 598 ? -11.795 -8.752 26.690 1.00 71.69 598 ILE A O 1
ATOM 4585 N N . ILE A 1 599 ? -12.432 -10.606 25.598 1.00 68.81 599 ILE A N 1
ATOM 4586 C CA . ILE A 1 599 ? -11.661 -11.573 26.385 1.00 68.81 599 ILE A CA 1
ATOM 4587 C C . ILE A 1 599 ? -10.652 -12.255 25.439 1.00 68.81 599 ILE A C 1
ATOM 4589 O O . ILE A 1 599 ? -10.883 -13.397 25.026 1.00 68.81 599 ILE A O 1
ATOM 4593 N N . PRO A 1 600 ? -9.586 -11.550 25.016 1.00 62.28 600 PRO A N 1
ATOM 4594 C CA . PRO A 1 600 ? -8.622 -12.084 24.063 1.00 62.28 600 PRO A CA 1
ATOM 4595 C C . PRO A 1 600 ? -7.838 -13.269 24.619 1.00 62.28 600 PRO A C 1
ATOM 4597 O O . PRO A 1 600 ? -7.497 -13.318 25.802 1.00 62.28 600 PRO A O 1
ATOM 4600 N N . LYS A 1 601 ? -7.485 -14.198 23.724 1.00 58.34 601 LYS A N 1
ATOM 4601 C CA . LYS A 1 601 ? -6.357 -15.109 23.954 1.00 58.34 601 LYS A CA 1
ATOM 4602 C C . LYS A 1 601 ? -5.056 -14.289 23.909 1.00 58.34 601 LYS A C 1
ATOM 4604 O O . LYS A 1 601 ? -4.997 -13.245 23.256 1.00 58.34 601 LYS A O 1
ATOM 4609 N N . THR A 1 602 ? -4.009 -14.755 24.582 1.00 45.03 602 THR A N 1
ATOM 4610 C CA . THR A 1 602 ? -2.691 -14.104 24.568 1.00 45.03 602 THR A CA 1
ATOM 4611 C C . THR A 1 602 ? -2.174 -13.932 23.132 1.00 45.03 602 THR A C 1
ATOM 4613 O O . THR A 1 602 ? -2.141 -14.885 22.358 1.00 45.03 602 THR A O 1
ATOM 4616 N N . GLY A 1 603 ? -1.801 -12.699 22.768 1.00 52.06 603 GLY A N 1
ATOM 4617 C CA . GLY A 1 603 ? -1.298 -12.354 21.431 1.00 52.06 603 GLY A CA 1
ATOM 4618 C C . GLY A 1 603 ? -2.340 -11.932 20.378 1.00 52.06 603 GLY A C 1
ATOM 4619 O O . GLY A 1 603 ? -1.958 -11.748 19.228 1.00 52.06 603 GLY A O 1
ATOM 4620 N N . ASP A 1 604 ? -3.627 -11.755 20.715 1.00 61.72 604 ASP A N 1
ATOM 4621 C CA . ASP A 1 604 ? -4.624 -11.242 19.751 1.00 61.72 604 ASP A CA 1
ATOM 4622 C C . ASP A 1 604 ? -4.478 -9.719 19.518 1.00 61.72 604 ASP A C 1
ATOM 4624 O O . ASP A 1 604 ? -5.016 -8.898 20.265 1.00 61.72 604 ASP A O 1
ATOM 4628 N N . GLU A 1 605 ? -3.779 -9.336 18.443 1.00 62.69 605 GLU A N 1
ATOM 4629 C CA . GLU A 1 605 ? -3.582 -7.936 18.027 1.00 62.69 605 GLU A CA 1
ATOM 4630 C C . GLU A 1 605 ? -4.890 -7.184 17.696 1.00 62.69 605 GLU A C 1
ATOM 4632 O O . GLU A 1 605 ? -4.894 -5.952 17.625 1.00 62.69 605 GLU A O 1
ATOM 4637 N N . THR A 1 606 ? -6.023 -7.876 17.511 1.00 61.38 606 THR A N 1
ATOM 4638 C CA . THR A 1 606 ? -7.318 -7.222 17.243 1.00 61.38 606 THR A CA 1
ATOM 4639 C C . THR A 1 606 ? -8.048 -6.753 18.495 1.00 61.38 606 THR A C 1
ATOM 4641 O O . THR A 1 606 ? -9.020 -6.005 18.391 1.00 61.38 606 THR A O 1
ATOM 4644 N N . ALA A 1 607 ? -7.569 -7.113 19.684 1.00 69.44 607 ALA A N 1
ATOM 4645 C CA . ALA A 1 607 ? -8.182 -6.755 20.957 1.00 69.44 607 ALA A CA 1
ATOM 4646 C C . ALA A 1 607 ? -7.673 -5.416 21.526 1.00 69.44 607 ALA A C 1
ATOM 4648 O O . ALA A 1 607 ? -7.386 -5.295 22.717 1.00 69.44 607 ALA A O 1
ATOM 4649 N N . THR A 1 608 ? -7.564 -4.383 20.683 1.00 78.25 608 THR A N 1
ATOM 4650 C CA . THR A 1 608 ? -7.190 -3.039 21.155 1.00 78.25 608 THR A CA 1
ATOM 4651 C C . THR A 1 608 ? -8.300 -2.440 22.037 1.00 78.25 608 THR A C 1
ATOM 4653 O O . THR A 1 608 ? -9.480 -2.733 21.812 1.00 78.25 608 THR A O 1
ATOM 4656 N N . PRO A 1 609 ? -7.985 -1.552 23.003 1.00 74.06 609 PRO A N 1
ATOM 4657 C CA . PRO A 1 609 ? -8.999 -0.960 23.886 1.00 74.06 609 PRO A CA 1
ATOM 4658 C C . PRO A 1 609 ? -10.130 -0.229 23.143 1.00 74.06 609 PRO A C 1
ATOM 4660 O O . PRO A 1 609 ? -11.280 -0.255 23.581 1.00 74.06 609 PRO A O 1
ATOM 4663 N N . GLU A 1 610 ? -9.828 0.387 21.994 1.00 78.38 610 GLU A N 1
ATOM 4664 C CA . GLU A 1 610 ? -10.828 1.017 21.122 1.00 78.38 610 GLU A CA 1
ATOM 4665 C C . GLU A 1 610 ? -11.802 -0.023 20.549 1.00 78.38 610 GLU A C 1
ATOM 4667 O O . GLU A 1 610 ? -13.021 0.127 20.657 1.00 78.38 610 GLU A O 1
ATOM 4672 N N . ILE A 1 611 ? -11.270 -1.115 19.990 1.00 82.06 611 ILE A N 1
ATOM 4673 C CA . ILE A 1 611 ? -12.079 -2.190 19.413 1.00 82.06 611 ILE A CA 1
ATOM 4674 C C . ILE A 1 611 ? -12.926 -2.845 20.509 1.00 82.06 611 ILE A C 1
ATOM 4676 O O . ILE A 1 611 ? -14.123 -3.042 20.314 1.00 82.06 611 ILE A O 1
ATOM 4680 N N . GLN A 1 612 ? -12.363 -3.100 21.692 1.00 82.25 612 GLN A N 1
ATOM 4681 C CA . GLN A 1 612 ? -13.094 -3.651 22.838 1.00 82.25 612 GLN A CA 1
ATOM 4682 C C . GLN A 1 612 ? -14.246 -2.743 23.302 1.00 82.25 612 GLN A C 1
ATOM 4684 O O . GLN A 1 612 ? -15.343 -3.237 23.588 1.00 82.25 612 GLN A O 1
ATOM 4689 N N . ALA A 1 613 ? -14.052 -1.421 23.321 1.00 79.75 613 ALA A N 1
ATOM 4690 C CA . ALA A 1 613 ? -15.114 -0.457 23.617 1.00 79.75 613 ALA A CA 1
ATOM 4691 C C . ALA A 1 613 ? -16.219 -0.461 22.540 1.00 79.75 613 ALA A C 1
ATOM 4693 O O . ALA A 1 613 ? -17.414 -0.421 22.863 1.00 79.75 613 ALA A O 1
ATOM 4694 N N . ASN A 1 614 ? -15.842 -0.590 21.265 1.00 86.00 614 ASN A N 1
ATOM 4695 C CA . ASN A 1 614 ? -16.785 -0.698 20.152 1.00 86.00 614 ASN A CA 1
ATOM 4696 C C . ASN A 1 614 ? -17.569 -2.027 20.189 1.00 86.00 614 ASN A C 1
ATOM 4698 O O . ASN A 1 614 ? -18.792 -2.012 20.037 1.00 86.00 614 ASN A O 1
ATOM 4702 N N . VAL A 1 615 ? -16.929 -3.165 20.498 1.00 87.94 615 VAL A N 1
ATOM 4703 C CA . VAL A 1 615 ? -17.627 -4.454 20.702 1.00 87.94 615 VAL A CA 1
ATOM 4704 C C . VAL A 1 615 ? -18.580 -4.376 21.892 1.00 87.94 615 VAL A C 1
ATOM 4706 O O . VAL A 1 615 ? -19.717 -4.843 21.803 1.00 87.94 615 VAL A O 1
ATOM 4709 N N . THR A 1 616 ? -18.150 -3.755 22.993 1.00 84.69 616 THR A N 1
ATOM 4710 C CA . THR A 1 616 ? -18.995 -3.564 24.180 1.00 84.69 616 THR A CA 1
ATOM 4711 C C . THR A 1 616 ? -20.243 -2.764 23.815 1.00 84.69 616 THR A C 1
ATOM 4713 O O . THR A 1 616 ? -21.349 -3.164 24.168 1.00 84.69 616 THR A O 1
ATOM 4716 N N . THR A 1 617 ? -20.086 -1.696 23.026 1.00 87.12 617 THR A N 1
ATOM 4717 C CA . THR A 1 617 ? -21.191 -0.867 22.520 1.00 87.12 617 THR A CA 1
ATOM 4718 C C . THR A 1 617 ? -22.172 -1.666 21.653 1.00 87.12 617 THR A C 1
ATOM 4720 O O . THR A 1 617 ? -23.386 -1.550 21.847 1.00 87.12 617 THR A O 1
ATOM 4723 N N . LEU A 1 618 ? -21.672 -2.522 20.753 1.00 90.00 618 LEU A N 1
ATOM 4724 C CA . LEU A 1 618 ? -22.499 -3.416 19.937 1.00 90.00 618 LEU A CA 1
ATOM 4725 C C . LEU A 1 618 ? -23.294 -4.406 20.807 1.00 90.00 618 LEU A C 1
ATOM 4727 O O . LEU A 1 618 ? -24.515 -4.503 20.679 1.00 90.00 618 LEU A O 1
ATOM 4731 N N . LEU A 1 619 ? -22.630 -5.108 21.731 1.00 87.75 619 LEU A N 1
ATOM 4732 C CA . LEU A 1 619 ? -23.282 -6.049 22.653 1.00 87.75 619 LEU A CA 1
ATOM 4733 C C . LEU A 1 619 ? -24.331 -5.356 23.535 1.00 87.75 619 LEU A C 1
ATOM 4735 O O . LEU A 1 619 ? -25.402 -5.916 23.783 1.00 87.75 619 LEU A O 1
ATOM 4739 N N . ASP A 1 620 ? -24.068 -4.121 23.963 1.00 84.88 620 ASP A N 1
ATOM 4740 C CA . ASP A 1 620 ? -25.015 -3.284 24.697 1.00 84.88 620 ASP A CA 1
ATOM 4741 C C . ASP A 1 620 ? -26.310 -3.050 23.910 1.00 84.88 620 ASP A C 1
ATOM 4743 O O . ASP A 1 620 ? -27.406 -3.205 24.456 1.00 84.88 620 ASP A O 1
ATOM 4747 N N . GLN A 1 621 ? -26.193 -2.702 22.627 1.00 86.94 621 GLN A N 1
ATOM 4748 C CA . GLN A 1 621 ? -27.324 -2.453 21.729 1.00 86.94 621 GLN A CA 1
ATOM 4749 C C . GLN A 1 621 ? -28.100 -3.741 21.423 1.00 86.94 621 GLN A C 1
ATOM 4751 O O . GLN A 1 621 ? -29.332 -3.760 21.517 1.00 86.94 621 GLN A O 1
ATOM 4756 N N . LEU A 1 622 ? -27.397 -4.842 21.137 1.00 87.19 622 LEU A N 1
ATOM 4757 C CA . LEU A 1 622 ? -28.015 -6.146 20.888 1.00 87.19 622 LEU A CA 1
ATOM 4758 C C . LEU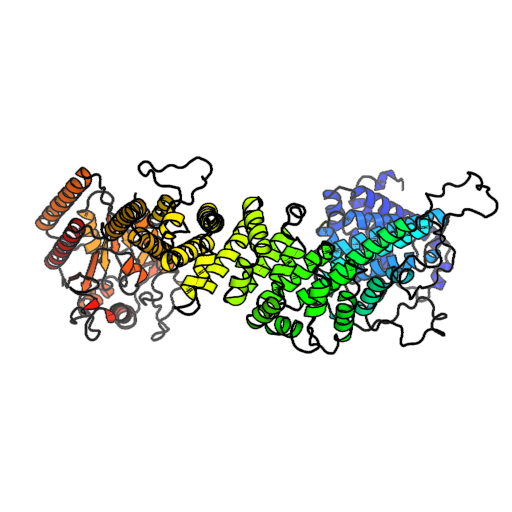 A 1 622 ? -28.777 -6.652 22.128 1.00 87.19 622 LEU A C 1
ATOM 4760 O O . LEU A 1 622 ? -29.938 -7.044 22.009 1.00 87.19 622 LEU A O 1
ATOM 4764 N N . ALA A 1 623 ? -28.204 -6.554 23.331 1.00 83.56 623 ALA A N 1
ATOM 4765 C CA . ALA A 1 623 ? -28.855 -6.983 24.575 1.00 83.56 623 ALA A CA 1
ATOM 4766 C C . ALA A 1 623 ? -30.088 -6.133 24.959 1.00 83.56 623 ALA A C 1
ATOM 4768 O O . ALA A 1 623 ? -31.059 -6.650 25.525 1.00 83.56 623 ALA A O 1
ATOM 4769 N N . ARG A 1 624 ? -30.076 -4.827 24.642 1.00 81.44 624 ARG A N 1
ATOM 4770 C CA . ARG A 1 624 ? -31.223 -3.920 24.853 1.00 81.44 624 ARG A CA 1
ATOM 4771 C C . ARG A 1 624 ? -32.411 -4.248 23.941 1.00 81.44 624 ARG A C 1
ATOM 4773 O O . ARG A 1 624 ? -33.541 -3.948 24.310 1.00 81.44 624 ARG A O 1
ATOM 4780 N N . SER A 1 625 ? -32.181 -4.899 22.797 1.00 76.56 625 SER A N 1
ATOM 4781 C CA . SER A 1 625 ? -33.224 -5.208 21.802 1.00 76.56 625 SER A CA 1
ATOM 4782 C C . SER A 1 625 ? -34.225 -6.303 22.202 1.00 76.56 625 SER A C 1
ATOM 4784 O O . SER A 1 625 ? -35.213 -6.505 21.501 1.00 76.56 625 SER A O 1
ATOM 4786 N N . GLY A 1 626 ? -33.980 -7.017 23.307 1.00 66.31 626 GLY A N 1
ATOM 4787 C CA . GLY A 1 626 ? -34.815 -8.136 23.761 1.00 66.31 626 GLY A CA 1
ATOM 4788 C C . GLY A 1 626 ? -34.174 -9.516 23.608 1.00 66.31 626 GLY A C 1
ATOM 4789 O O . GLY A 1 626 ? -34.609 -10.446 24.277 1.00 66.31 626 GLY A O 1
ATOM 4790 N N . ASN A 1 627 ? -33.127 -9.645 22.787 1.00 73.62 627 ASN A N 1
ATOM 4791 C CA . ASN A 1 627 ? -32.473 -10.921 22.490 1.00 73.62 627 ASN A CA 1
ATOM 4792 C C . ASN A 1 627 ? -31.752 -11.522 23.724 1.00 73.62 627 ASN A C 1
ATOM 4794 O O . ASN A 1 627 ? -30.887 -10.883 24.329 1.00 73.62 627 ASN A O 1
ATOM 4798 N N . GLU A 1 628 ? -32.113 -12.753 24.101 1.00 71.75 628 GLU A N 1
ATOM 4799 C CA . GLU A 1 628 ? -31.611 -13.431 25.310 1.00 71.75 628 GLU A CA 1
ATOM 4800 C C . GLU A 1 628 ? -30.174 -13.959 25.178 1.00 71.75 628 GLU A C 1
ATOM 4802 O O . GLU A 1 628 ? -29.417 -13.930 26.153 1.00 71.75 628 GLU A O 1
ATOM 4807 N N . GLU A 1 629 ? -29.756 -14.360 23.975 1.00 69.06 629 GLU A N 1
ATOM 4808 C CA . GLU A 1 629 ? -28.379 -14.789 23.701 1.00 69.06 629 GLU A CA 1
ATOM 4809 C C . GLU A 1 629 ? -27.409 -13.608 23.837 1.00 69.06 629 GLU A C 1
ATOM 4811 O O . GLU A 1 629 ? -26.393 -13.707 24.523 1.00 69.06 629 GLU A O 1
ATOM 4816 N N . ALA A 1 630 ? -27.763 -12.448 23.274 1.00 70.62 630 ALA A N 1
ATOM 4817 C CA . ALA A 1 630 ? -26.990 -11.216 23.396 1.00 70.62 630 ALA A CA 1
ATOM 4818 C C . ALA A 1 630 ? -26.941 -10.698 24.843 1.00 70.62 630 ALA A C 1
ATOM 4820 O O . ALA A 1 630 ? -25.908 -10.188 25.276 1.00 70.62 630 ALA A O 1
ATOM 4821 N N . ARG A 1 631 ? -28.020 -10.860 25.625 1.00 76.69 631 ARG A N 1
ATOM 4822 C CA . ARG A 1 631 ? -28.005 -10.582 27.074 1.00 76.69 631 ARG A CA 1
ATOM 4823 C C . ARG A 1 631 ? -27.060 -11.520 27.818 1.00 76.69 631 ARG A C 1
ATOM 4825 O O . ARG A 1 631 ? -26.282 -11.042 28.636 1.00 76.69 631 ARG A O 1
ATOM 4832 N N . SER A 1 632 ? -27.085 -12.815 27.513 1.00 73.81 632 SER A N 1
ATOM 4833 C CA . SER A 1 632 ? -26.178 -13.804 28.109 1.00 73.81 632 SER A CA 1
ATOM 4834 C C . SER A 1 632 ? -24.715 -13.507 27.767 1.00 73.81 632 SER A C 1
ATOM 4836 O O . SER A 1 632 ? -23.889 -13.402 28.670 1.00 73.81 632 SER A O 1
ATOM 4838 N N . ALA A 1 633 ? -24.404 -13.250 26.492 1.00 67.88 633 ALA A N 1
ATOM 4839 C CA . ALA A 1 633 ? -23.076 -12.835 26.035 1.00 67.88 633 ALA A CA 1
ATOM 4840 C C . ALA A 1 633 ? -22.610 -11.540 26.722 1.00 67.88 633 ALA A C 1
ATOM 4842 O O . ALA A 1 633 ? -21.482 -11.460 27.208 1.00 67.88 633 ALA A O 1
ATOM 4843 N N . ARG A 1 634 ? -23.500 -10.546 26.848 1.00 73.44 634 ARG A N 1
ATOM 4844 C CA . ARG A 1 634 ? -23.224 -9.312 27.590 1.00 73.44 634 ARG A CA 1
ATOM 4845 C C . ARG A 1 634 ? -23.003 -9.565 29.082 1.00 73.44 634 ARG A C 1
ATOM 4847 O O . ARG A 1 634 ? -22.132 -8.915 29.648 1.00 73.44 634 ARG A O 1
ATOM 4854 N N . MET A 1 635 ? -23.726 -10.481 29.731 1.00 67.25 635 MET A N 1
ATOM 4855 C CA . MET A 1 635 ? -23.479 -10.826 31.140 1.00 67.25 635 MET A CA 1
ATOM 4856 C C . MET A 1 635 ? -22.134 -11.533 31.330 1.00 67.25 635 MET A C 1
ATOM 4858 O O . MET A 1 635 ? -21.414 -11.186 32.261 1.00 67.25 635 MET A O 1
ATOM 4862 N N . ILE A 1 636 ? -21.759 -12.448 30.429 1.00 62.97 636 ILE A N 1
ATOM 4863 C CA . ILE A 1 636 ? -20.435 -13.096 30.416 1.00 62.97 636 ILE A CA 1
ATOM 4864 C C . ILE A 1 636 ? -19.335 -12.037 30.281 1.00 62.97 636 ILE A C 1
ATOM 4866 O O . ILE A 1 636 ? -18.423 -11.992 31.099 1.00 62.97 636 ILE A O 1
ATOM 4870 N N . VAL A 1 637 ? -19.464 -11.129 29.310 1.00 57.81 637 VAL A N 1
ATOM 4871 C CA . VAL A 1 637 ? -18.536 -10.008 29.096 1.00 57.81 637 VAL A CA 1
ATOM 4872 C C . VAL A 1 637 ? -18.493 -9.056 30.291 1.00 57.81 637 VAL A C 1
ATOM 4874 O O . VAL A 1 637 ? -17.411 -8.708 30.745 1.00 57.81 637 VAL A O 1
ATOM 4877 N N . THR A 1 638 ? -19.640 -8.660 30.846 1.00 54.03 638 THR A N 1
ATOM 4878 C CA . THR A 1 638 ? -19.698 -7.767 32.018 1.00 54.03 638 THR A CA 1
ATOM 4879 C C . THR A 1 638 ? -19.030 -8.424 33.222 1.00 54.03 638 THR A C 1
ATOM 4881 O O . THR A 1 638 ? -18.251 -7.781 33.916 1.00 54.03 638 THR A O 1
ATOM 4884 N N . SER A 1 639 ? -19.273 -9.721 33.436 1.00 49.97 639 SER A N 1
ATOM 4885 C CA . SER A 1 639 ? -18.608 -10.500 34.478 1.00 49.97 639 SER A CA 1
ATOM 4886 C C . SER A 1 639 ? -17.105 -10.607 34.227 1.00 49.97 639 SER A C 1
ATOM 4888 O O . SER A 1 639 ? -16.337 -10.414 35.159 1.00 49.97 639 SER A O 1
ATOM 4890 N N . ALA A 1 640 ? -16.663 -10.845 32.991 1.00 45.28 640 ALA A N 1
ATOM 4891 C CA . ALA A 1 640 ? -15.248 -10.939 32.640 1.00 45.28 640 ALA A CA 1
ATOM 4892 C C . ALA A 1 640 ? -14.505 -9.600 32.764 1.00 45.28 640 ALA A C 1
ATOM 4894 O O . ALA A 1 640 ? -13.413 -9.577 33.313 1.00 45.28 640 ALA A O 1
ATOM 4895 N N . VAL A 1 641 ? -15.103 -8.484 32.336 1.00 43.03 641 VAL A N 1
ATOM 4896 C CA . VAL A 1 641 ? -14.527 -7.132 32.465 1.00 43.03 641 VAL A CA 1
ATOM 4897 C C . VAL A 1 641 ? -14.514 -6.668 33.922 1.00 43.03 641 VAL A C 1
ATOM 4899 O O . VAL A 1 641 ? -13.548 -6.043 34.352 1.00 43.03 641 VAL A O 1
ATOM 4902 N N . GLN A 1 642 ? -15.537 -7.010 34.711 1.00 37.62 642 GLN A N 1
ATOM 4903 C CA . GLN A 1 642 ? -15.520 -6.775 36.156 1.00 37.62 642 GLN A CA 1
ATOM 4904 C C . GLN A 1 642 ? -14.440 -7.639 36.829 1.00 37.62 642 GLN A C 1
ATOM 4906 O O . GLN A 1 642 ? -13.606 -7.119 37.554 1.00 37.62 642 GLN A O 1
ATOM 4911 N N . ASN A 1 643 ? -14.356 -8.927 36.484 1.00 34.25 643 ASN A N 1
ATOM 4912 C CA . ASN A 1 643 ? -13.283 -9.819 36.930 1.00 34.25 643 ASN A CA 1
ATOM 4913 C C . ASN A 1 643 ? -11.882 -9.356 36.480 1.00 34.25 643 ASN A C 1
ATOM 4915 O O . ASN A 1 643 ? -10.914 -9.642 37.174 1.00 34.25 643 ASN A O 1
ATOM 4919 N N . ALA A 1 644 ? -11.753 -8.651 35.353 1.00 34.28 644 ALA A N 1
ATOM 4920 C CA . ALA A 1 644 ? -10.488 -8.100 34.861 1.00 34.28 644 ALA A CA 1
ATOM 4921 C C . ALA A 1 644 ? -10.094 -6.772 35.536 1.00 34.28 644 ALA A C 1
ATOM 4923 O O . ALA A 1 644 ? -8.939 -6.366 35.435 1.00 34.28 644 ALA A O 1
ATOM 4924 N N . ARG A 1 645 ? -11.021 -6.109 36.243 1.00 31.84 645 ARG A N 1
ATOM 4925 C CA . ARG A 1 645 ? -10.722 -4.949 37.099 1.00 31.84 645 ARG A CA 1
ATOM 4926 C C . ARG A 1 645 ? -10.170 -5.338 38.483 1.00 31.84 645 ARG A C 1
ATOM 4928 O O . ARG A 1 645 ? -9.582 -4.479 39.134 1.00 31.84 645 ARG A O 1
ATOM 4935 N N . ASP A 1 646 ? -10.281 -6.613 38.885 1.00 31.17 646 ASP A N 1
ATOM 4936 C CA . ASP A 1 646 ? -10.111 -7.065 40.278 1.00 31.17 646 ASP A CA 1
ATOM 4937 C C . ASP A 1 646 ? -9.203 -8.358 40.457 1.00 31.17 646 ASP A C 1
ATOM 4939 O O . ASP A 1 646 ? -9.796 -9.436 40.516 1.00 31.17 646 ASP A O 1
ATOM 4943 N N . ARG A 1 647 ? -7.833 -8.354 40.613 1.00 37.66 647 ARG A N 1
ATOM 4944 C CA . ARG A 1 647 ? -6.974 -9.500 41.164 1.00 37.66 647 ARG A CA 1
ATOM 4945 C C . ARG A 1 647 ? -5.730 -9.313 42.129 1.00 37.66 647 ARG A C 1
ATOM 4947 O O . ARG A 1 647 ? -5.970 -9.412 43.331 1.00 37.66 647 ARG A O 1
ATOM 4954 N N . GLY A 1 648 ? -4.426 -9.217 41.740 1.00 33.94 648 GLY A N 1
ATOM 4955 C CA . GLY A 1 648 ? -3.294 -9.096 42.736 1.00 33.94 648 GLY A CA 1
ATOM 4956 C C . GLY A 1 648 ? -1.779 -8.880 42.371 1.00 33.94 648 GLY A C 1
ATOM 4957 O O . GLY A 1 648 ? -1.111 -9.900 42.236 1.00 33.94 648 GLY A O 1
ATOM 4958 N N . HIS A 1 649 ? -1.165 -7.662 42.427 1.00 37.34 649 HIS A N 1
ATOM 4959 C CA . HIS A 1 649 ? 0.323 -7.443 42.594 1.00 37.34 649 HIS A CA 1
ATOM 4960 C C . HIS A 1 649 ? 0.778 -6.137 43.353 1.00 37.34 649 HIS A C 1
ATOM 4962 O O . HIS A 1 649 ? 0.297 -5.046 43.042 1.00 37.34 649 HIS A O 1
ATOM 4968 N N . PRO A 1 650 ? 1.765 -6.171 44.290 1.00 35.62 650 PRO A N 1
ATOM 4969 C CA . PRO A 1 650 ? 2.179 -4.992 45.092 1.00 35.62 650 PRO A CA 1
ATOM 4970 C C . PRO A 1 650 ? 3.545 -4.310 44.788 1.00 35.62 650 PRO A C 1
ATOM 4972 O O . PRO A 1 650 ? 4.496 -4.966 44.396 1.00 35.62 650 PRO A O 1
ATOM 4975 N N . VAL A 1 651 ? 3.703 -2.999 45.060 1.00 41.84 651 VAL A N 1
ATOM 4976 C CA . VAL A 1 651 ? 4.909 -2.180 44.728 1.00 41.84 651 VAL A CA 1
ATOM 4977 C C . VAL A 1 651 ? 5.281 -1.135 45.795 1.00 41.84 651 VAL A C 1
ATOM 4979 O O . VAL A 1 651 ? 4.409 -0.620 46.499 1.00 41.84 651 VAL A O 1
ATOM 4982 N N . ALA A 1 652 ? 6.572 -0.763 45.879 1.00 37.78 652 ALA A N 1
ATOM 4983 C CA . ALA A 1 652 ? 7.083 0.286 46.773 1.00 37.78 652 ALA A CA 1
ATOM 4984 C C . ALA A 1 652 ? 7.971 1.344 46.074 1.00 37.78 652 ALA A C 1
ATOM 4986 O O . ALA A 1 652 ? 8.953 1.015 45.416 1.00 37.78 652 ALA A O 1
ATOM 4987 N N . GLY A 1 653 ? 7.654 2.631 46.274 1.00 35.22 653 GLY A N 1
ATOM 4988 C CA . GLY A 1 653 ? 8.372 3.801 45.734 1.00 35.22 653 GLY A CA 1
ATOM 4989 C C . GLY A 1 653 ? 8.770 4.844 46.799 1.00 35.22 6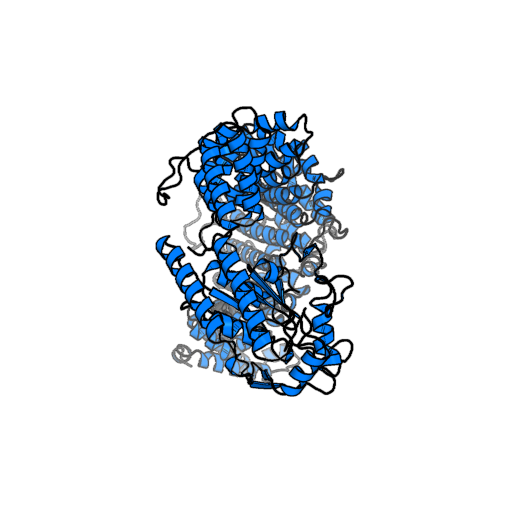53 GLY A C 1
ATOM 4990 O O . GLY A 1 653 ? 8.530 4.646 47.991 1.00 35.22 653 GLY A O 1
ATOM 4991 N N . GLY A 1 654 ? 9.408 5.954 46.390 1.00 36.69 654 GLY A N 1
ATOM 4992 C CA . GLY A 1 654 ? 9.929 7.021 47.281 1.00 36.69 654 GLY A CA 1
ATOM 4993 C C . GLY A 1 654 ? 11.399 7.425 47.039 1.00 36.69 654 GLY A C 1
ATOM 4994 O O . GLY A 1 654 ? 12.112 6.777 46.278 1.00 36.69 654 GLY A O 1
ATOM 4995 N N . ALA A 1 655 ? 11.893 8.469 47.713 1.00 29.58 655 ALA A N 1
ATOM 4996 C CA . ALA A 1 655 ? 13.208 9.086 47.440 1.00 29.58 655 ALA A CA 1
ATOM 4997 C C . ALA A 1 655 ? 14.410 8.115 47.436 1.00 29.58 655 ALA A C 1
ATOM 4999 O O . ALA A 1 655 ? 14.432 7.139 48.194 1.00 29.58 655 ALA A O 1
ATOM 5000 N N . SER A 1 656 ? 15.445 8.367 46.625 1.00 41.44 656 SER A N 1
ATOM 5001 C CA . SER A 1 656 ? 16.706 7.601 46.699 1.00 41.44 656 SER A CA 1
ATOM 5002 C C . SER A 1 656 ? 17.271 7.627 48.135 1.00 41.44 656 SER A C 1
ATOM 5004 O O . SER A 1 656 ? 17.134 8.623 48.833 1.00 41.44 656 SER A O 1
ATOM 5006 N N . CYS A 1 657 ? 17.814 6.508 48.627 1.00 52.88 657 CYS A N 1
ATOM 5007 C CA . CYS A 1 657 ? 18.214 6.298 50.036 1.00 52.88 657 CYS A CA 1
ATOM 5008 C C . CYS A 1 657 ? 17.110 6.355 51.136 1.00 52.88 657 CYS A C 1
ATOM 5010 O O . CYS A 1 657 ? 17.424 6.245 52.326 1.00 52.88 657 CYS A O 1
ATOM 5012 N N . SER A 1 658 ? 15.811 6.400 50.797 1.00 55.28 658 SER A N 1
ATOM 5013 C CA . SER A 1 658 ? 14.719 6.357 51.800 1.00 55.28 658 SER A CA 1
ATOM 5014 C C . SER A 1 658 ? 14.496 4.996 52.490 1.00 55.28 658 SER A C 1
ATOM 5016 O O . SER A 1 658 ? 13.803 4.937 53.502 1.00 55.28 658 SER A O 1
ATOM 5018 N N . GLY A 1 659 ? 15.099 3.908 51.990 1.00 63.50 659 GLY A N 1
ATOM 5019 C CA . GLY A 1 659 ? 14.991 2.553 52.563 1.00 63.50 659 GLY A CA 1
ATOM 5020 C C . GLY A 1 659 ? 14.099 1.565 51.793 1.00 63.50 659 GLY A C 1
ATOM 5021 O O . GLY A 1 659 ? 13.915 0.440 52.252 1.00 63.50 659 GLY A O 1
ATOM 5022 N N . LYS A 1 660 ? 13.578 1.942 50.616 1.00 84.00 660 LYS A N 1
ATOM 5023 C CA . LYS A 1 660 ? 12.657 1.114 49.801 1.00 84.00 660 LYS A CA 1
ATOM 5024 C C . LYS A 1 660 ? 13.175 -0.287 49.505 1.00 84.00 660 LYS A C 1
ATOM 5026 O O . LYS A 1 660 ? 12.494 -1.253 49.810 1.00 84.00 660 LYS A O 1
ATOM 5031 N N . THR A 1 661 ? 14.389 -0.395 48.970 1.00 83.94 661 THR A N 1
ATOM 5032 C CA . THR A 1 661 ? 15.025 -1.659 48.585 1.00 83.94 661 THR A CA 1
ATOM 5033 C C . THR A 1 661 ? 15.131 -2.615 49.770 1.00 83.94 661 THR A C 1
ATOM 5035 O O . THR A 1 661 ? 14.956 -3.822 49.624 1.00 83.94 661 THR A O 1
ATOM 5038 N N . LEU A 1 662 ? 15.358 -2.076 50.973 1.00 84.94 662 LEU A N 1
ATOM 5039 C CA . LEU A 1 662 ? 15.406 -2.850 52.209 1.00 84.94 662 LEU A CA 1
ATOM 5040 C C . LEU A 1 662 ? 14.005 -3.310 52.643 1.00 84.94 662 LEU A C 1
ATOM 5042 O O . LEU A 1 662 ? 13.820 -4.484 52.953 1.00 84.94 662 LEU A O 1
ATOM 5046 N N . LEU A 1 663 ? 13.004 -2.427 52.577 1.00 87.56 663 LEU A N 1
ATOM 5047 C CA . LEU A 1 663 ? 11.597 -2.774 52.803 1.00 87.56 663 LEU A CA 1
ATOM 5048 C C . LEU A 1 663 ? 11.098 -3.836 51.801 1.00 87.56 663 LEU A C 1
ATOM 5050 O O . LEU A 1 663 ? 10.474 -4.814 52.205 1.00 87.56 663 LEU A O 1
ATOM 5054 N N . ALA A 1 664 ? 11.425 -3.696 50.515 1.00 88.19 664 ALA A N 1
ATOM 5055 C CA . ALA A 1 664 ? 11.109 -4.650 49.453 1.00 88.19 664 ALA A CA 1
ATOM 5056 C C . ALA A 1 664 ? 11.753 -6.023 49.705 1.00 88.19 664 ALA A C 1
ATOM 5058 O O . ALA A 1 664 ? 11.084 -7.047 49.569 1.00 88.19 664 ALA A O 1
ATOM 5059 N N . LYS A 1 665 ? 13.021 -6.058 50.143 1.00 87.62 665 LYS A N 1
ATOM 5060 C CA . LYS A 1 665 ? 13.715 -7.291 50.555 1.00 87.62 665 LYS A CA 1
ATOM 5061 C C . LYS A 1 665 ? 13.047 -7.944 51.767 1.00 87.62 665 LYS A C 1
ATOM 5063 O O . LYS A 1 665 ? 12.783 -9.143 51.720 1.00 87.62 665 LYS A O 1
ATOM 5068 N N . HIS A 1 666 ? 12.704 -7.176 52.803 1.00 89.62 666 HIS A N 1
ATOM 5069 C CA . HIS A 1 666 ? 11.977 -7.686 53.975 1.00 89.62 666 HIS A CA 1
ATOM 5070 C C . HIS A 1 666 ? 10.607 -8.267 53.598 1.00 89.62 666 HIS A C 1
ATOM 5072 O O . HIS A 1 666 ? 10.273 -9.364 54.041 1.00 89.62 666 HIS A O 1
ATOM 5078 N N . ILE A 1 667 ? 9.842 -7.592 52.731 1.00 89.94 667 ILE A N 1
ATOM 5079 C CA . ILE A 1 667 ? 8.562 -8.106 52.212 1.00 89.94 667 ILE A CA 1
ATOM 5080 C C . ILE A 1 667 ? 8.790 -9.398 51.413 1.00 89.94 667 ILE A C 1
ATOM 5082 O O . ILE A 1 667 ? 8.142 -10.401 51.697 1.00 89.94 667 ILE A O 1
ATOM 5086 N N . ARG A 1 668 ? 9.749 -9.428 50.476 1.00 88.44 668 ARG A N 1
ATOM 5087 C CA . ARG A 1 668 ? 10.085 -10.636 49.696 1.00 88.44 668 ARG A CA 1
ATOM 5088 C C . ARG A 1 668 ? 10.392 -11.838 50.597 1.00 88.44 668 ARG A C 1
ATOM 5090 O O . ARG A 1 668 ? 9.938 -12.939 50.313 1.00 88.44 668 ARG A O 1
ATOM 5097 N N . ASN A 1 669 ? 11.131 -11.636 51.687 1.00 88.00 669 ASN A N 1
ATOM 5098 C CA . ASN A 1 669 ? 11.572 -12.714 52.580 1.00 88.00 669 ASN A CA 1
ATOM 5099 C C . ASN A 1 669 ? 10.425 -13.409 53.349 1.00 88.00 669 ASN A C 1
ATOM 5101 O O . ASN A 1 669 ? 10.589 -14.556 53.778 1.00 88.00 669 ASN A O 1
ATOM 5105 N N . ILE A 1 670 ? 9.274 -12.745 53.521 1.00 88.00 670 ILE A N 1
ATOM 5106 C CA . ILE A 1 670 ? 8.087 -13.321 54.179 1.00 88.00 670 ILE A CA 1
ATOM 5107 C C . ILE A 1 670 ? 7.008 -13.818 53.208 1.00 88.00 670 ILE A C 1
ATOM 5109 O O . ILE A 1 670 ? 6.052 -14.457 53.652 1.00 88.00 670 ILE A O 1
ATOM 5113 N N . LEU A 1 671 ? 7.133 -13.527 51.911 1.00 84.81 671 LEU A N 1
ATOM 5114 C CA . LEU A 1 671 ? 6.198 -14.008 50.899 1.00 84.81 671 LEU A CA 1
ATOM 5115 C C . LEU A 1 671 ? 6.464 -15.489 50.552 1.00 84.81 671 LEU A C 1
ATOM 5117 O O . LEU A 1 671 ? 7.597 -15.965 50.665 1.00 84.81 671 LEU A O 1
ATOM 5121 N N . PRO A 1 672 ? 5.434 -16.241 50.118 1.00 76.44 672 PRO A N 1
ATOM 5122 C CA . PRO A 1 672 ? 5.601 -17.601 49.614 1.00 76.44 672 PRO A CA 1
ATOM 5123 C C . PRO A 1 672 ? 6.553 -17.685 48.410 1.00 76.44 672 PRO A C 1
ATOM 5125 O O . PRO A 1 672 ? 6.753 -16.717 47.676 1.00 76.44 672 PRO A O 1
ATOM 5128 N N . SER A 1 673 ? 7.120 -18.874 48.194 1.00 63.81 673 SER A N 1
ATOM 5129 C CA . SER A 1 673 ? 8.121 -19.151 47.157 1.00 63.81 673 SER A CA 1
ATOM 5130 C C . SER A 1 673 ? 7.699 -18.676 45.759 1.00 63.81 673 SER A C 1
ATOM 5132 O O . SER A 1 673 ? 6.593 -18.967 45.312 1.00 63.81 673 SER A O 1
ATOM 5134 N N . GLY A 1 674 ? 8.616 -18.005 45.053 1.00 65.00 674 GLY A N 1
ATOM 5135 C CA . GLY A 1 674 ? 8.381 -17.457 43.708 1.00 65.00 674 GLY A CA 1
ATOM 5136 C C . GLY A 1 674 ? 8.209 -15.935 43.648 1.00 65.00 674 GLY A C 1
ATOM 5137 O O . GLY A 1 674 ? 7.889 -15.413 42.588 1.00 65.00 674 GLY A O 1
ATOM 5138 N N . SER A 1 675 ? 8.416 -15.214 44.755 1.00 77.94 675 SER A N 1
ATOM 5139 C CA . SER A 1 675 ? 8.397 -13.747 44.766 1.00 77.94 675 SER A CA 1
ATOM 5140 C C . SER A 1 675 ? 9.667 -13.126 44.165 1.00 77.94 675 SER A C 1
ATOM 5142 O O . SER A 1 675 ? 10.776 -13.440 44.614 1.00 77.94 675 SER A O 1
ATOM 5144 N N . THR A 1 676 ? 9.509 -12.175 43.248 1.00 82.19 676 THR A N 1
ATOM 5145 C CA . THR A 1 676 ? 10.609 -11.492 42.545 1.00 82.19 676 THR A CA 1
ATOM 5146 C C . THR A 1 676 ? 10.585 -9.988 42.816 1.00 82.19 676 THR A C 1
ATOM 5148 O O . THR A 1 676 ? 9.512 -9.392 42.885 1.00 82.19 676 THR A O 1
ATOM 5151 N N . ILE A 1 677 ? 11.761 -9.364 42.957 1.00 85.50 677 ILE A N 1
ATOM 5152 C CA . ILE A 1 677 ? 11.889 -7.898 42.941 1.00 85.50 677 ILE A CA 1
ATOM 5153 C C . ILE A 1 677 ? 12.387 -7.485 41.554 1.00 85.50 677 ILE A C 1
ATOM 5155 O O . ILE A 1 677 ? 13.330 -8.089 41.049 1.00 85.50 677 ILE A O 1
ATOM 5159 N N . LEU A 1 678 ? 11.743 -6.485 40.958 1.00 87.25 678 LEU A N 1
ATOM 5160 C CA . LEU A 1 678 ? 12.179 -5.803 39.746 1.00 87.25 678 LEU A CA 1
ATOM 5161 C C . LEU A 1 678 ? 12.675 -4.411 40.147 1.00 87.25 678 LEU A C 1
ATOM 5163 O O . LEU A 1 678 ? 11.878 -3.589 40.609 1.00 87.25 678 LEU A O 1
ATOM 5167 N N . HIS A 1 679 ? 13.971 -4.149 39.992 1.00 87.06 679 HIS A N 1
ATOM 5168 C CA . HIS A 1 679 ? 14.545 -2.849 40.329 1.00 87.06 679 HIS A CA 1
ATOM 5169 C C . HIS A 1 679 ? 14.468 -1.906 39.123 1.00 87.06 679 HIS A C 1
ATOM 5171 O O . HIS A 1 679 ? 14.755 -2.290 37.990 1.00 87.06 679 HIS A O 1
ATOM 5177 N N . GLN A 1 680 ? 14.082 -0.655 39.368 1.00 88.81 680 GLN A N 1
ATOM 5178 C CA . GLN A 1 680 ? 14.084 0.409 38.365 1.00 88.81 680 GLN A CA 1
ATOM 5179 C C . GLN A 1 680 ? 15.496 0.622 37.789 1.00 88.81 680 GLN A C 1
ATOM 5181 O O . GLN A 1 680 ? 15.648 0.817 36.585 1.00 88.81 680 GLN A O 1
ATOM 5186 N N . ASP A 1 681 ? 16.515 0.527 38.642 1.00 84.19 681 ASP A N 1
ATOM 5187 C CA . ASP A 1 681 ? 17.920 0.785 38.317 1.00 84.19 681 ASP A CA 1
ATOM 5188 C C . ASP A 1 681 ? 18.480 -0.191 37.251 1.00 84.19 681 ASP A C 1
ATOM 5190 O O . ASP A 1 681 ? 19.389 0.173 36.510 1.00 84.19 681 ASP A O 1
ATOM 5194 N N . ASP A 1 682 ? 17.887 -1.385 37.073 1.00 85.38 682 ASP A N 1
ATOM 5195 C CA . ASP A 1 682 ? 18.241 -2.338 35.996 1.00 85.38 682 ASP A CA 1
ATOM 5196 C C . ASP A 1 682 ? 17.866 -1.833 34.575 1.00 85.38 682 ASP A C 1
ATOM 5198 O O . ASP A 1 682 ? 18.131 -2.499 33.567 1.00 85.38 682 ASP A O 1
ATOM 5202 N N . PHE A 1 683 ? 17.225 -0.662 34.480 1.00 89.31 683 PHE A N 1
ATOM 5203 C CA . PHE A 1 683 ? 16.784 -0.013 33.240 1.00 89.31 683 PHE A CA 1
ATOM 5204 C C . PHE A 1 683 ? 17.477 1.331 32.976 1.00 89.31 683 PHE A C 1
ATOM 5206 O O . PHE A 1 683 ? 17.052 2.046 32.062 1.00 89.31 683 PHE A O 1
ATOM 5213 N N . ALA A 1 684 ? 18.524 1.670 33.735 1.00 85.75 684 ALA A N 1
ATOM 5214 C CA . ALA A 1 684 ? 19.382 2.813 33.434 1.00 85.75 684 ALA A CA 1
ATOM 5215 C C . ALA A 1 684 ? 19.949 2.713 31.997 1.00 85.75 684 ALA A C 1
ATOM 5217 O O . ALA A 1 684 ? 20.231 1.604 31.528 1.00 85.75 684 ALA A O 1
ATOM 5218 N N . PRO A 1 685 ? 20.079 3.833 31.264 1.00 86.50 685 PRO A N 1
ATOM 5219 C CA . PRO A 1 685 ? 20.725 3.834 29.956 1.00 86.50 685 PRO A CA 1
ATOM 5220 C C . PRO A 1 685 ? 22.262 3.716 30.090 1.00 86.50 685 PRO A C 1
ATOM 5222 O O . PRO A 1 685 ? 22.802 3.874 31.191 1.00 86.50 685 PRO A O 1
ATOM 5225 N N . PRO A 1 686 ? 22.986 3.445 28.987 1.00 84.81 686 PRO A N 1
ATOM 5226 C CA . PRO A 1 686 ? 24.446 3.545 28.939 1.00 84.81 686 PRO A CA 1
ATOM 5227 C C . PRO A 1 686 ? 24.949 4.922 29.404 1.00 84.81 686 PRO A C 1
ATOM 5229 O O . PRO A 1 686 ? 24.259 5.926 29.232 1.00 84.81 686 PRO A O 1
ATOM 5232 N N . ILE A 1 687 ? 26.159 4.992 29.970 1.00 83.19 687 ILE A N 1
ATOM 5233 C CA . ILE A 1 687 ? 26.708 6.245 30.528 1.00 83.19 687 ILE A CA 1
ATOM 5234 C C . ILE A 1 687 ? 26.863 7.339 29.460 1.00 83.19 687 ILE A C 1
ATOM 5236 O O . ILE A 1 687 ? 26.717 8.520 29.755 1.00 83.19 687 ILE A O 1
ATOM 5240 N N . GLU A 1 688 ? 27.117 6.953 28.215 1.00 85.62 688 GLU A N 1
ATOM 5241 C CA . GLU A 1 688 ? 27.195 7.826 27.047 1.00 85.62 688 GLU A CA 1
ATOM 5242 C C . GLU A 1 688 ? 25.849 8.467 26.654 1.00 85.62 688 GLU A C 1
ATOM 5244 O O . GLU A 1 688 ? 25.849 9.536 26.044 1.00 85.62 688 GLU A O 1
ATOM 5249 N N . ASP A 1 689 ? 24.724 7.860 27.045 1.00 87.31 689 ASP A N 1
ATOM 5250 C CA . ASP A 1 689 ? 23.363 8.321 26.741 1.00 87.31 689 ASP A CA 1
ATOM 5251 C C . ASP A 1 689 ? 22.741 9.154 27.886 1.00 87.31 689 ASP A C 1
ATOM 5253 O O . ASP A 1 689 ? 21.686 9.769 27.700 1.00 87.31 689 ASP A O 1
ATOM 5257 N N . VAL A 1 690 ? 23.366 9.204 29.073 1.00 87.44 690 VAL A N 1
ATOM 5258 C CA . VAL A 1 690 ? 22.880 10.016 30.205 1.00 87.44 690 VAL A CA 1
ATOM 5259 C C . VAL A 1 690 ? 23.265 11.488 29.996 1.00 87.44 690 VAL A C 1
ATOM 5261 O O . VAL A 1 690 ? 24.460 11.805 29.947 1.00 87.44 690 VAL A O 1
ATOM 5264 N N . PRO A 1 691 ? 22.293 12.418 29.913 1.00 90.25 691 PRO A N 1
ATOM 5265 C CA . PRO A 1 691 ? 22.564 13.830 29.655 1.00 90.25 691 PRO A CA 1
ATOM 5266 C C . PRO A 1 691 ? 23.265 14.515 30.835 1.00 90.25 691 PRO A C 1
ATOM 5268 O O . PRO A 1 691 ? 23.188 14.065 31.977 1.00 90.25 691 PRO A O 1
ATOM 5271 N N . THR A 1 692 ? 23.904 15.659 30.584 1.00 90.69 692 THR A N 1
ATOM 5272 C CA . THR A 1 692 ? 24.330 16.567 31.659 1.00 90.69 692 THR A CA 1
ATOM 5273 C C . THR A 1 692 ? 23.212 17.523 32.062 1.00 90.69 692 THR A C 1
ATOM 5275 O O . THR A 1 692 ? 22.305 17.829 31.283 1.00 90.69 692 THR A O 1
ATOM 5278 N N . SER A 1 693 ? 23.261 17.998 33.305 1.00 89.69 693 SER A N 1
ATOM 5279 C CA . SER A 1 693 ? 22.222 18.861 33.852 1.00 89.69 693 SER A CA 1
ATOM 5280 C C . SER A 1 693 ? 22.214 20.223 33.161 1.00 89.69 693 SER A C 1
ATOM 5282 O O . SER A 1 693 ? 23.211 20.946 33.158 1.00 89.69 693 SER A O 1
ATOM 5284 N N . GLY A 1 694 ? 21.052 20.645 32.658 1.00 86.75 694 GLY A N 1
ATOM 5285 C CA . GLY A 1 694 ? 20.894 21.953 32.006 1.00 86.75 694 GLY A CA 1
ATOM 5286 C C . GLY A 1 694 ? 21.180 23.160 32.916 1.00 86.75 694 GLY A C 1
ATOM 5287 O O . GLY A 1 694 ? 21.347 24.272 32.418 1.00 86.75 694 GLY A O 1
ATOM 5288 N N . LYS A 1 695 ? 21.245 22.956 34.241 1.00 89.50 695 LYS A N 1
ATOM 5289 C CA . LYS A 1 695 ? 21.625 23.974 35.235 1.00 89.50 695 LYS A CA 1
ATOM 5290 C C . LYS A 1 695 ? 23.083 23.847 35.696 1.00 89.50 695 LYS A C 1
ATOM 5292 O O . LYS A 1 695 ? 23.688 24.859 36.045 1.00 89.50 695 LYS A O 1
ATOM 5297 N N . TYR A 1 696 ? 23.634 22.634 35.679 1.00 91.38 696 TYR A N 1
ATOM 5298 C CA . TYR A 1 696 ? 24.995 22.312 36.114 1.00 91.38 696 TYR A CA 1
ATOM 5299 C C . TYR A 1 696 ? 25.682 21.455 35.034 1.00 91.38 696 TYR A C 1
ATOM 5301 O O . TYR A 1 696 ? 25.743 20.237 35.183 1.00 91.38 696 TYR A O 1
ATOM 5309 N N . PRO A 1 697 ? 26.174 22.055 33.929 1.00 89.00 697 PRO A N 1
ATOM 5310 C CA . PRO A 1 697 ? 26.628 21.300 32.754 1.00 89.00 697 PRO A CA 1
ATOM 5311 C C . PRO A 1 697 ? 27.812 20.355 33.004 1.00 89.00 697 PRO A C 1
ATOM 5313 O O . PRO A 1 697 ? 28.013 19.425 32.228 1.00 89.00 697 PRO A O 1
ATOM 5316 N N . ASP A 1 698 ? 28.568 20.584 34.081 1.00 88.56 698 ASP A N 1
ATOM 5317 C CA . ASP A 1 698 ? 29.680 19.736 34.529 1.00 88.56 698 ASP A CA 1
ATOM 5318 C C . ASP A 1 698 ? 29.214 18.471 35.285 1.00 88.56 698 ASP A C 1
ATOM 5320 O O . ASP A 1 698 ? 30.030 17.606 35.601 1.00 88.56 698 ASP A O 1
ATOM 5324 N N . LEU A 1 699 ? 27.914 18.350 35.594 1.00 89.81 699 LEU A N 1
ATOM 5325 C CA . LEU A 1 699 ? 27.315 17.208 36.287 1.00 89.81 699 LEU A CA 1
ATOM 5326 C C . LEU A 1 699 ? 26.432 16.391 35.338 1.00 89.81 699 LEU A C 1
ATOM 5328 O O . LEU A 1 699 ? 25.509 16.916 34.712 1.00 89.81 699 LEU A O 1
ATOM 5332 N N . GLN A 1 700 ? 26.684 15.085 35.278 1.00 89.75 700 GLN A N 1
ATOM 5333 C CA . GLN A 1 700 ? 25.836 14.123 34.577 1.00 89.75 700 GLN A CA 1
ATOM 5334 C C . GLN A 1 700 ? 24.575 13.819 35.399 1.00 89.75 700 GLN A C 1
ATOM 5336 O O . GLN A 1 700 ? 24.673 13.563 36.598 1.00 89.75 700 GLN A O 1
ATOM 5341 N N . ASP A 1 701 ? 23.396 13.865 34.783 1.00 90.81 701 ASP A N 1
ATOM 5342 C CA . ASP A 1 701 ? 22.103 13.839 35.472 1.00 90.81 701 ASP A CA 1
ATOM 5343 C C . ASP A 1 701 ? 21.473 12.435 35.439 1.00 90.81 701 ASP A C 1
ATOM 5345 O O . ASP A 1 701 ? 20.694 12.085 34.550 1.00 90.81 701 ASP A O 1
ATOM 5349 N N . TRP A 1 702 ? 21.865 11.604 36.411 1.00 88.56 702 TRP A N 1
ATOM 5350 C CA . TRP A 1 702 ? 21.416 10.214 36.547 1.00 88.56 702 TRP A CA 1
ATOM 5351 C C . TRP A 1 702 ? 20.024 10.072 37.175 1.00 88.56 702 TRP A C 1
ATOM 5353 O O . TRP A 1 702 ? 19.423 9.002 37.086 1.00 88.56 702 TRP A O 1
ATOM 5363 N N . ASP A 1 703 ? 19.506 11.126 37.810 1.00 90.94 703 ASP A N 1
ATOM 5364 C CA . ASP A 1 703 ? 18.263 11.078 38.580 1.00 90.94 703 ASP A CA 1
ATOM 5365 C C . ASP A 1 703 ? 17.085 11.792 37.860 1.00 90.94 703 ASP A C 1
ATOM 5367 O O . ASP A 1 703 ? 15.937 11.548 38.244 1.00 90.94 703 ASP A O 1
ATOM 5371 N N . ASP A 1 704 ? 17.301 12.608 36.804 1.00 93.31 704 ASP A N 1
ATOM 5372 C CA . ASP A 1 704 ? 16.206 13.342 36.133 1.00 93.31 704 ASP A CA 1
ATOM 5373 C C . ASP A 1 704 ? 15.092 12.403 35.607 1.00 93.31 704 ASP A C 1
ATOM 5375 O O . ASP A 1 704 ? 15.352 11.527 34.768 1.00 93.31 704 ASP A O 1
ATOM 5379 N N . PRO A 1 705 ? 13.819 12.566 36.028 1.00 93.25 705 PRO A N 1
ATOM 5380 C CA . PRO A 1 705 ? 12.788 11.558 35.778 1.00 93.25 705 PRO A CA 1
ATOM 5381 C C . PRO A 1 705 ? 12.519 11.213 34.300 1.00 93.25 705 PRO A C 1
ATOM 5383 O O . PRO A 1 705 ? 12.264 10.044 34.024 1.00 93.25 705 PRO A O 1
ATOM 5386 N N . PRO A 1 706 ? 12.587 12.137 33.320 1.00 92.50 706 PRO A N 1
ATOM 5387 C CA . PRO A 1 706 ? 12.473 11.805 31.897 1.00 92.50 706 PRO A CA 1
ATOM 5388 C C . PRO A 1 706 ? 13.571 10.887 31.335 1.00 92.50 706 PRO A C 1
ATOM 5390 O O . PRO A 1 706 ? 13.289 10.179 30.370 1.00 92.50 706 PRO A O 1
ATOM 5393 N N . THR A 1 707 ? 14.790 10.899 31.892 1.00 91.31 707 THR A N 1
ATOM 5394 C CA . THR A 1 707 ? 15.989 10.293 31.268 1.00 91.31 707 THR A CA 1
ATOM 5395 C C . THR A 1 707 ? 16.739 9.280 32.132 1.00 91.31 707 THR A C 1
ATOM 5397 O O . THR A 1 707 ? 17.519 8.509 31.584 1.00 91.31 707 THR A O 1
ATOM 5400 N N . CYS A 1 708 ? 16.486 9.218 33.443 1.00 88.00 708 CYS A N 1
ATOM 5401 C CA . CYS A 1 708 ? 17.161 8.290 34.363 1.00 88.00 708 CYS A CA 1
ATOM 5402 C C . CYS A 1 708 ? 17.025 6.797 33.995 1.00 88.00 708 CYS A C 1
ATOM 5404 O O . CYS A 1 708 ? 17.873 5.994 34.381 1.00 88.00 708 CYS A O 1
ATOM 5406 N N . ILE A 1 709 ? 15.982 6.408 33.245 1.00 92.25 709 ILE A N 1
ATOM 5407 C CA . ILE A 1 709 ? 15.790 5.043 32.732 1.00 92.25 709 ILE A CA 1
ATOM 5408 C C . ILE A 1 709 ? 15.192 5.008 31.321 1.00 92.25 709 ILE A C 1
ATOM 5410 O O . ILE A 1 709 ? 14.485 5.917 30.882 1.00 92.25 709 ILE A O 1
ATOM 5414 N N . VAL A 1 710 ? 15.365 3.873 30.640 1.00 91.75 710 VAL A N 1
ATOM 5415 C CA . VAL A 1 710 ? 14.684 3.552 29.379 1.00 91.75 710 VAL A CA 1
ATOM 5416 C C . VAL A 1 710 ? 13.224 3.149 29.655 1.00 91.75 710 VAL A C 1
ATOM 5418 O O . VAL A 1 710 ? 12.865 1.967 29.680 1.00 91.75 710 VAL A O 1
ATOM 5421 N N . TRP A 1 711 ? 12.352 4.144 29.857 1.00 91.25 711 TRP A N 1
ATOM 5422 C CA . TRP A 1 711 ? 10.936 3.963 30.227 1.00 91.25 711 TRP A CA 1
ATOM 5423 C C . TRP A 1 711 ? 10.151 2.996 29.332 1.00 91.25 711 TRP A C 1
ATOM 5425 O O . TRP A 1 711 ? 9.327 2.231 29.830 1.00 91.25 711 TRP A O 1
ATOM 5435 N N . SER A 1 712 ? 10.401 2.988 28.020 1.00 90.12 712 SER A N 1
ATOM 5436 C CA . SER A 1 712 ? 9.744 2.066 27.079 1.00 90.12 712 SER A CA 1
ATOM 5437 C C . SER A 1 712 ? 10.057 0.598 27.395 1.00 90.12 712 SER A C 1
ATOM 5439 O O . SER A 1 712 ? 9.149 -0.234 27.427 1.00 90.12 712 SER A O 1
ATOM 5441 N N . LYS A 1 713 ? 11.324 0.290 27.703 1.00 89.25 713 LYS A N 1
ATOM 5442 C CA . LYS A 1 713 ? 11.790 -1.042 28.111 1.00 89.25 713 LYS A CA 1
ATOM 5443 C C . LYS A 1 713 ? 11.199 -1.433 29.467 1.00 89.25 713 LYS A C 1
ATOM 5445 O O . LYS A 1 713 ? 10.700 -2.545 29.606 1.00 89.25 713 LYS A O 1
ATOM 5450 N N . PHE A 1 714 ? 11.172 -0.511 30.432 1.00 90.19 714 PHE A N 1
ATOM 5451 C CA . PHE A 1 714 ? 10.616 -0.764 31.765 1.00 90.19 714 PHE A CA 1
ATOM 5452 C C . PHE A 1 714 ? 9.102 -1.041 31.733 1.00 90.19 714 PHE A C 1
ATOM 5454 O O . PHE A 1 714 ? 8.651 -2.061 32.257 1.00 90.19 714 PHE A O 1
ATOM 5461 N N . ARG A 1 715 ? 8.319 -0.210 31.023 1.00 88.94 715 ARG A N 1
ATOM 5462 C CA . ARG A 1 715 ? 6.884 -0.457 30.778 1.00 88.94 715 ARG A CA 1
ATOM 5463 C C . ARG A 1 715 ? 6.645 -1.789 30.058 1.00 88.94 715 ARG A C 1
ATOM 5465 O O . ARG A 1 715 ? 5.719 -2.506 30.422 1.00 88.94 715 ARG A O 1
ATOM 5472 N N . SER A 1 716 ? 7.474 -2.134 29.067 1.00 86.94 716 SER A N 1
ATOM 5473 C CA . SER A 1 716 ? 7.369 -3.406 28.337 1.00 86.94 716 SER A CA 1
ATOM 5474 C C . SER A 1 716 ? 7.610 -4.616 29.248 1.00 86.94 716 SER A C 1
ATOM 5476 O O . SER A 1 716 ? 6.816 -5.557 29.237 1.00 86.94 716 SER A O 1
ATOM 5478 N N . THR A 1 717 ? 8.625 -4.570 30.120 1.00 84.06 717 THR A N 1
ATOM 5479 C CA . THR A 1 717 ? 8.868 -5.632 31.112 1.00 84.06 717 THR A CA 1
ATOM 5480 C C . THR A 1 717 ? 7.715 -5.758 32.108 1.00 84.06 717 THR A C 1
ATOM 5482 O O . THR A 1 717 ? 7.264 -6.872 32.364 1.00 84.06 717 THR A O 1
ATOM 5485 N N . LEU A 1 718 ? 7.180 -4.647 32.628 1.00 83.12 718 LEU A N 1
ATOM 5486 C CA . LEU A 1 718 ? 6.008 -4.672 33.515 1.00 83.12 718 LEU A CA 1
ATOM 5487 C C . LEU A 1 718 ? 4.760 -5.230 32.810 1.00 83.12 718 LEU A C 1
ATOM 5489 O O . LEU A 1 718 ? 4.041 -6.049 33.382 1.00 83.12 718 LEU A O 1
ATOM 5493 N N . GLY A 1 719 ? 4.529 -4.852 31.550 1.00 81.12 719 GLY A N 1
ATOM 5494 C CA . GLY A 1 719 ? 3.463 -5.412 30.717 1.00 81.12 719 GLY A CA 1
ATOM 5495 C C . GLY A 1 719 ? 3.630 -6.915 30.475 1.00 81.12 719 GLY A C 1
ATOM 5496 O O . GLY A 1 719 ? 2.657 -7.666 30.576 1.00 81.12 719 GLY A O 1
ATOM 5497 N N . HIS A 1 720 ? 4.859 -7.381 30.234 1.00 80.06 720 HIS A N 1
ATOM 5498 C CA . HIS A 1 720 ? 5.170 -8.805 30.107 1.00 80.06 720 HIS A CA 1
ATOM 5499 C C . HIS A 1 720 ? 4.892 -9.561 31.413 1.00 80.06 720 HIS A C 1
ATOM 5501 O O . HIS A 1 720 ? 4.208 -10.583 31.373 1.00 80.06 720 HIS A O 1
ATOM 5507 N N . VAL A 1 721 ? 5.334 -9.026 32.557 1.00 76.19 721 VAL A N 1
ATOM 5508 C CA . VAL A 1 721 ? 5.077 -9.584 33.895 1.00 76.19 721 VAL A CA 1
ATOM 5509 C C . VAL A 1 721 ? 3.577 -9.703 34.171 1.00 76.19 721 VAL A C 1
ATOM 5511 O O . VAL A 1 721 ? 3.122 -10.781 34.548 1.00 76.19 721 VAL A O 1
ATOM 5514 N N . ARG A 1 722 ? 2.783 -8.654 33.908 1.00 74.25 722 ARG A N 1
ATOM 5515 C CA . ARG A 1 722 ? 1.314 -8.714 34.049 1.00 74.25 722 ARG A CA 1
ATOM 5516 C C . ARG A 1 722 ? 0.662 -9.746 33.126 1.00 74.25 722 ARG A C 1
ATOM 5518 O O . ARG A 1 722 ? -0.371 -10.298 33.485 1.00 74.25 722 ARG A O 1
ATOM 5525 N N . SER A 1 723 ? 1.236 -9.989 31.948 1.00 72.88 723 SER A N 1
ATOM 5526 C CA . SER A 1 723 ? 0.648 -10.868 30.926 1.00 72.88 723 SER A CA 1
ATOM 5527 C C . SER A 1 723 ? 1.033 -12.344 31.078 1.00 72.88 723 SER A C 1
ATOM 5529 O O . SER A 1 723 ? 0.281 -13.202 30.628 1.00 72.88 723 SER A O 1
ATOM 5531 N N . HIS A 1 724 ? 2.184 -12.647 31.693 1.00 71.88 724 HIS A N 1
ATOM 5532 C CA . HIS A 1 724 ? 2.752 -14.006 31.749 1.00 71.88 724 HIS A CA 1
ATOM 5533 C C . HIS A 1 724 ? 3.107 -14.485 33.165 1.00 71.88 724 HIS A C 1
ATOM 5535 O O . HIS A 1 724 ? 3.422 -15.657 33.347 1.00 71.88 724 HIS A O 1
ATOM 5541 N N . GLY A 1 725 ? 3.094 -13.608 34.175 1.00 72.38 725 GLY A N 1
ATOM 5542 C CA . GLY A 1 725 ? 3.429 -13.968 35.558 1.00 72.38 725 GLY A CA 1
ATOM 5543 C C . GLY A 1 725 ? 4.904 -14.331 35.764 1.00 72.38 725 GLY A C 1
ATOM 5544 O O . GLY A 1 725 ? 5.263 -14.893 36.794 1.00 72.38 725 GLY A O 1
ATOM 5545 N N . VAL A 1 726 ? 5.763 -14.018 34.793 1.00 78.38 726 VAL A N 1
ATOM 5546 C CA . VAL A 1 726 ? 7.205 -14.294 34.794 1.00 78.38 726 VAL A CA 1
ATOM 5547 C C . VAL A 1 726 ? 7.967 -13.093 34.235 1.00 78.38 726 VAL A C 1
ATOM 5549 O O . VAL A 1 726 ? 7.392 -12.245 33.551 1.00 78.38 726 VAL A O 1
ATOM 5552 N N . LEU A 1 727 ? 9.267 -13.013 34.519 1.00 76.81 727 LEU A N 1
ATOM 5553 C CA . LEU A 1 727 ? 10.157 -12.076 33.831 1.00 76.81 727 LEU A CA 1
ATOM 5554 C C . LEU A 1 727 ? 10.522 -12.593 32.428 1.00 76.81 727 LEU A C 1
ATOM 5556 O O . LEU A 1 727 ? 10.604 -13.809 32.235 1.00 76.81 727 LEU A O 1
ATOM 5560 N N . PRO A 1 728 ? 10.835 -11.695 31.473 1.00 78.31 728 PRO A N 1
ATOM 5561 C CA . PRO A 1 728 ? 11.487 -12.076 30.224 1.00 78.31 728 PRO A CA 1
ATOM 5562 C C . PRO A 1 728 ? 12.812 -12.810 30.483 1.00 78.31 728 PRO A C 1
ATOM 5564 O O . PRO A 1 728 ? 13.554 -12.459 31.399 1.00 78.31 728 PRO A O 1
ATOM 5567 N N . THR A 1 729 ? 13.170 -13.765 29.622 1.00 62.38 729 THR A N 1
ATOM 5568 C CA . THR A 1 729 ? 14.353 -14.649 29.755 1.00 62.38 729 THR A CA 1
ATOM 5569 C C . THR A 1 729 ? 15.727 -13.961 29.653 1.00 62.38 729 THR A C 1
ATOM 5571 O O . THR A 1 729 ? 16.741 -14.645 29.585 1.00 62.38 729 THR A O 1
ATOM 5574 N N . LEU A 1 730 ? 15.769 -12.627 29.592 1.00 59.69 730 LEU A N 1
ATOM 5575 C CA . LEU A 1 730 ? 16.960 -11.787 29.387 1.00 59.69 730 LEU A CA 1
ATOM 5576 C C . LEU A 1 730 ? 17.048 -10.656 30.435 1.00 59.69 730 LEU A C 1
ATOM 5578 O O . LEU A 1 730 ? 17.545 -9.569 30.142 1.00 59.69 730 LEU A O 1
ATOM 5582 N N . HIS A 1 731 ? 16.503 -10.872 31.637 1.00 66.94 731 HIS A N 1
ATOM 5583 C CA . HIS A 1 731 ? 16.579 -9.913 32.740 1.00 66.94 731 HIS A CA 1
ATOM 5584 C C . HIS A 1 731 ? 17.469 -10.434 33.875 1.00 66.94 731 HIS A C 1
ATOM 5586 O O . HIS A 1 731 ? 17.031 -11.240 34.697 1.00 66.94 731 HIS A O 1
ATOM 5592 N N . ASP A 1 732 ? 18.695 -9.918 33.928 1.00 61.09 732 ASP A N 1
ATOM 5593 C CA . ASP A 1 732 ? 19.610 -10.052 35.061 1.00 61.09 732 ASP A CA 1
ATOM 5594 C C . ASP A 1 732 ? 19.489 -8.822 35.977 1.00 61.09 732 ASP A C 1
ATOM 5596 O O . ASP A 1 732 ? 19.416 -7.693 35.488 1.00 61.09 732 ASP A O 1
ATOM 5600 N N . SER A 1 733 ? 19.475 -9.039 37.297 1.00 67.75 733 SER A N 1
ATOM 5601 C CA . SER A 1 733 ? 19.311 -7.982 38.311 1.00 67.75 733 SER A CA 1
ATOM 5602 C C . SER A 1 733 ? 20.623 -7.675 39.041 1.00 67.75 733 SER A C 1
ATOM 5604 O O . SER A 1 733 ? 21.250 -8.557 39.642 1.00 67.75 733 SER A O 1
ATOM 5606 N N . HIS A 1 734 ? 20.997 -6.397 39.083 1.00 60.78 734 HIS A N 1
ATOM 5607 C CA . HIS A 1 734 ? 22.329 -5.931 39.491 1.00 60.78 734 HIS A CA 1
ATOM 5608 C C . HIS A 1 734 ? 22.403 -5.420 40.944 1.00 60.78 734 HIS A C 1
ATOM 5610 O O . HIS A 1 734 ? 23.486 -5.098 41.429 1.00 60.78 734 HIS A O 1
ATOM 5616 N N . ASP A 1 735 ? 21.287 -5.420 41.690 1.00 65.69 735 ASP A N 1
ATOM 5617 C CA . ASP A 1 735 ? 21.205 -5.013 43.112 1.00 65.69 735 ASP A CA 1
ATOM 5618 C C . ASP A 1 735 ? 22.257 -5.681 44.028 1.00 65.69 735 ASP A C 1
ATOM 5620 O O . ASP A 1 735 ? 22.711 -5.086 45.008 1.00 65.69 735 ASP A O 1
ATOM 5624 N N . HIS A 1 736 ? 22.709 -6.890 43.686 1.00 59.09 736 HIS A N 1
ATOM 5625 C CA . HIS A 1 736 ? 23.739 -7.620 44.426 1.00 59.09 736 HIS A CA 1
ATOM 5626 C C . HIS A 1 736 ? 25.128 -6.942 44.422 1.00 59.09 736 HIS A C 1
ATOM 5628 O O . HIS A 1 736 ? 25.964 -7.287 45.256 1.00 59.09 736 HIS A O 1
ATOM 5634 N N . LEU A 1 737 ? 25.372 -5.981 43.522 1.00 57.00 737 LEU A N 1
ATOM 5635 C CA . LEU A 1 737 ? 26.624 -5.219 43.418 1.00 57.00 737 LEU A CA 1
ATOM 5636 C C . LEU A 1 737 ? 26.667 -3.992 44.348 1.00 57.00 737 LEU A C 1
ATOM 5638 O O . LEU A 1 737 ? 27.730 -3.409 44.557 1.00 57.00 737 LEU A O 1
ATOM 5642 N N . ASN A 1 738 ? 25.528 -3.590 44.920 1.00 64.12 738 ASN A N 1
ATOM 5643 C CA . ASN A 1 738 ? 25.424 -2.422 45.793 1.00 64.12 738 ASN A CA 1
ATOM 5644 C C . ASN A 1 738 ? 25.711 -2.763 47.267 1.00 64.12 738 ASN A C 1
ATOM 5646 O O . ASN A 1 738 ? 25.235 -3.768 47.796 1.00 64.12 738 ASN A O 1
ATOM 5650 N N . LYS A 1 739 ? 26.419 -1.868 47.973 1.00 59.72 739 LYS A N 1
ATOM 5651 C CA . LYS A 1 739 ? 26.676 -1.980 49.420 1.00 59.72 739 LYS A CA 1
ATOM 5652 C C . LYS A 1 739 ? 25.355 -1.973 50.203 1.00 59.72 739 LYS A C 1
ATOM 5654 O O . LYS A 1 739 ? 24.651 -0.965 50.235 1.00 59.72 739 LYS A O 1
ATOM 5659 N N . GLN A 1 740 ? 25.027 -3.094 50.843 1.00 61.16 740 GLN A N 1
ATOM 5660 C CA . GLN A 1 740 ? 23.783 -3.252 51.602 1.00 61.16 740 GLN A CA 1
ATOM 5661 C C . GLN A 1 740 ? 23.961 -2.771 53.049 1.00 61.16 740 GLN A C 1
ATOM 5663 O O . GLN A 1 740 ? 24.975 -3.051 53.684 1.00 61.16 740 GLN A O 1
ATOM 5668 N N . ILE A 1 741 ? 22.970 -2.038 53.565 1.00 65.62 741 ILE A N 1
ATOM 5669 C CA . ILE A 1 741 ? 22.908 -1.601 54.966 1.00 65.62 741 ILE A CA 1
ATOM 5670 C C . ILE A 1 741 ? 21.933 -2.524 55.699 1.00 65.62 741 ILE A C 1
ATOM 5672 O O . ILE A 1 741 ? 20.747 -2.569 55.368 1.00 65.62 741 ILE A O 1
ATOM 5676 N N . GLU A 1 742 ? 22.426 -3.254 56.696 1.00 64.38 742 GLU A N 1
ATOM 5677 C CA . GLU A 1 742 ? 21.621 -4.178 57.498 1.00 64.38 742 GLU A CA 1
ATOM 5678 C C . GLU A 1 742 ? 20.839 -3.423 58.587 1.00 64.38 742 GLU A C 1
ATOM 5680 O O . GLU A 1 742 ? 21.317 -3.240 59.704 1.00 64.38 742 GLU A O 1
ATOM 5685 N N . VAL A 1 743 ? 19.609 -2.994 58.274 1.00 78.31 743 VAL A N 1
ATOM 5686 C CA . VAL A 1 743 ? 18.613 -2.624 59.299 1.00 78.31 743 VAL A CA 1
ATOM 5687 C C . VAL A 1 743 ? 17.584 -3.745 59.404 1.00 78.31 743 VAL A C 1
ATOM 5689 O O . VAL A 1 743 ? 16.877 -4.051 58.438 1.00 78.31 743 VAL A O 1
ATOM 5692 N N . GLY A 1 744 ? 17.527 -4.375 60.577 1.00 84.38 744 GLY A N 1
ATOM 5693 C CA . GLY A 1 744 ? 16.597 -5.461 60.872 1.00 84.38 744 GLY A CA 1
ATOM 5694 C C . GLY A 1 744 ? 15.140 -5.009 61.003 1.00 84.38 744 GLY A C 1
ATOM 5695 O O . GLY A 1 744 ? 14.814 -3.822 60.934 1.00 84.38 744 GLY A O 1
ATOM 5696 N N . ILE A 1 745 ? 14.274 -5.994 61.228 1.00 90.25 745 ILE A N 1
ATOM 5697 C CA . ILE A 1 745 ? 12.887 -5.827 61.669 1.00 90.25 745 ILE A CA 1
ATOM 5698 C C . ILE A 1 745 ? 12.611 -6.785 62.829 1.00 90.25 745 ILE A C 1
ATOM 5700 O O . ILE A 1 745 ? 13.248 -7.835 62.945 1.00 90.25 745 ILE A O 1
ATOM 5704 N N . SER A 1 746 ? 11.621 -6.463 63.661 1.00 91.31 746 SER A N 1
ATOM 5705 C CA . SER A 1 746 ? 11.257 -7.317 64.792 1.00 91.31 746 SER A CA 1
ATOM 5706 C C . SER A 1 746 ? 10.830 -8.718 64.332 1.00 91.31 746 SER A C 1
ATOM 5708 O O . SER A 1 746 ? 9.785 -8.880 63.697 1.00 91.31 746 SER A O 1
ATOM 5710 N N . GLN A 1 747 ? 11.578 -9.748 64.742 1.00 90.44 747 GLN A N 1
ATOM 5711 C CA . GLN A 1 747 ? 11.314 -11.161 64.408 1.00 90.44 747 GLN A CA 1
ATOM 5712 C C . GLN A 1 747 ? 9.883 -11.616 64.756 1.00 90.44 747 GLN A C 1
ATOM 5714 O O . GLN A 1 747 ? 9.297 -12.461 64.077 1.00 90.44 747 GLN A O 1
ATOM 5719 N N . THR A 1 748 ? 9.284 -11.047 65.807 1.00 92.25 748 THR A N 1
ATOM 5720 C CA . THR A 1 748 ? 7.891 -11.322 66.201 1.00 92.25 748 THR A CA 1
ATOM 5721 C C . THR A 1 748 ? 6.894 -10.803 65.160 1.00 92.25 748 THR A C 1
ATOM 5723 O O . THR A 1 748 ? 5.892 -11.464 64.879 1.00 92.25 748 THR A O 1
ATOM 5726 N N . VAL A 1 749 ? 7.166 -9.634 64.575 1.00 91.19 749 VAL A N 1
ATOM 5727 C CA . VAL A 1 749 ? 6.345 -9.008 63.527 1.00 91.19 749 VAL A CA 1
ATOM 5728 C C . VAL A 1 749 ? 6.560 -9.719 62.191 1.00 91.19 749 VAL A C 1
ATOM 5730 O O . VAL A 1 749 ? 5.582 -10.064 61.530 1.00 91.19 749 VAL A O 1
ATOM 5733 N N . GLU A 1 750 ? 7.810 -10.024 61.839 1.00 91.12 750 GLU A N 1
ATOM 5734 C CA . GLU A 1 750 ? 8.175 -10.817 60.658 1.00 91.12 750 GLU A CA 1
ATOM 5735 C C . GLU A 1 750 ? 7.440 -12.168 60.641 1.00 91.12 750 GLU A C 1
ATOM 5737 O O . GLU A 1 750 ? 6.686 -12.465 59.712 1.00 91.12 750 GLU A O 1
ATOM 5742 N N . LYS A 1 751 ? 7.566 -12.955 61.720 1.00 91.38 751 LYS A N 1
ATOM 5743 C CA . LYS A 1 751 ? 6.913 -14.265 61.849 1.00 91.38 751 LYS A CA 1
ATOM 5744 C C . LYS A 1 751 ? 5.385 -14.171 61.816 1.00 91.38 751 LYS A C 1
ATOM 5746 O O . LYS A 1 751 ? 4.731 -15.034 61.233 1.00 91.38 751 LYS A O 1
ATOM 5751 N N . ARG A 1 752 ? 4.801 -13.127 62.418 1.00 93.75 752 ARG A N 1
ATOM 5752 C CA . ARG A 1 752 ? 3.350 -12.877 62.368 1.00 93.75 752 ARG A CA 1
ATOM 5753 C C . ARG A 1 752 ? 2.872 -12.680 60.930 1.00 93.75 752 ARG A C 1
ATOM 5755 O O . ARG A 1 752 ? 1.861 -13.271 60.554 1.00 93.75 752 ARG A O 1
ATOM 5762 N N . TRP A 1 753 ? 3.565 -11.854 60.147 1.00 93.19 753 TRP A N 1
ATOM 5763 C CA . TRP A 1 753 ? 3.159 -11.560 58.774 1.00 93.19 753 TRP A CA 1
ATOM 5764 C C . TRP A 1 753 ? 3.439 -12.713 57.821 1.00 93.19 753 TRP A C 1
ATOM 5766 O O . TRP A 1 753 ? 2.558 -13.041 57.031 1.00 93.19 753 TRP A O 1
ATOM 5776 N N . LYS A 1 754 ? 4.569 -13.411 57.971 1.00 92.75 754 LYS A N 1
ATOM 5777 C CA . LYS A 1 754 ? 4.852 -14.647 57.232 1.00 92.75 754 LYS A CA 1
ATOM 5778 C C . LYS A 1 754 ? 3.718 -15.669 57.364 1.00 92.75 754 LYS A C 1
ATOM 5780 O O . LYS A 1 754 ? 3.131 -16.061 56.359 1.00 92.75 754 LYS A O 1
ATOM 5785 N N . ASN A 1 755 ? 3.308 -15.988 58.595 1.00 90.62 755 ASN A N 1
ATOM 5786 C CA . ASN A 1 755 ? 2.171 -16.882 58.844 1.00 90.62 755 ASN A CA 1
ATOM 5787 C C . ASN A 1 755 ? 0.866 -16.380 58.183 1.00 90.62 755 ASN A C 1
ATOM 5789 O O . ASN A 1 755 ? 0.045 -17.180 57.732 1.00 90.62 755 ASN A O 1
ATOM 5793 N N . ALA A 1 756 ? 0.644 -15.060 58.134 1.00 89.06 756 ALA A N 1
ATOM 5794 C CA . ALA A 1 756 ? -0.548 -14.471 57.524 1.00 89.06 756 ALA A CA 1
ATOM 5795 C C . ALA A 1 756 ? -0.552 -14.597 55.988 1.00 89.06 756 ALA A C 1
ATOM 5797 O O . ALA A 1 756 ? -1.600 -14.900 55.415 1.00 89.06 756 ALA A O 1
ATOM 5798 N N . PHE A 1 757 ? 0.599 -14.424 55.329 1.00 87.00 757 PHE A N 1
ATOM 5799 C CA . PHE A 1 757 ? 0.744 -14.644 53.886 1.00 87.00 757 PHE A CA 1
ATOM 5800 C C . PHE A 1 757 ? 0.695 -16.128 53.506 1.00 87.00 757 PHE A C 1
ATOM 5802 O O . PHE A 1 757 ? 0.058 -16.468 52.512 1.00 87.00 757 PHE A O 1
ATOM 5809 N N . GLU A 1 758 ? 1.283 -17.018 54.310 1.00 88.75 758 GLU A N 1
ATOM 5810 C CA . GLU A 1 758 ? 1.153 -18.473 54.141 1.00 88.75 758 GLU A CA 1
ATOM 5811 C C . GLU A 1 758 ? -0.322 -18.912 54.237 1.00 88.75 758 GLU A C 1
ATOM 5813 O O . GLU A 1 758 ? -0.811 -19.644 53.376 1.00 88.75 758 GLU A O 1
ATOM 5818 N N . THR A 1 759 ? -1.069 -18.384 55.217 1.00 87.75 759 THR A N 1
ATOM 5819 C CA . THR A 1 759 ? -2.516 -18.642 55.367 1.00 87.75 759 THR A CA 1
ATOM 5820 C C . THR A 1 759 ? -3.324 -18.107 54.177 1.00 87.75 759 THR A C 1
ATOM 5822 O O . THR A 1 759 ? -4.220 -18.787 53.680 1.00 87.75 759 THR A O 1
ATOM 5825 N N . LEU A 1 760 ? -3.009 -16.899 53.692 1.00 82.56 760 LEU A N 1
ATOM 5826 C CA . LEU A 1 760 ? -3.656 -16.304 52.517 1.00 82.56 760 LEU A CA 1
ATOM 5827 C C . LEU A 1 760 ? -3.397 -17.125 51.245 1.00 82.56 760 LEU A C 1
ATOM 5829 O O . LEU A 1 760 ? -4.312 -17.328 50.450 1.00 82.56 760 LEU A O 1
ATOM 5833 N N . ALA A 1 761 ? -2.165 -17.596 51.046 1.00 80.25 761 ALA A N 1
ATOM 5834 C CA . ALA A 1 761 ? -1.810 -18.412 49.893 1.00 80.25 761 ALA A CA 1
ATOM 5835 C C . ALA A 1 761 ? -2.527 -19.770 49.912 1.00 80.25 761 ALA A C 1
ATOM 5837 O O . ALA A 1 761 ? -3.006 -20.203 48.867 1.00 80.25 761 ALA A O 1
ATOM 5838 N N . ALA A 1 762 ? -2.675 -20.396 51.085 1.00 81.25 762 ALA A N 1
ATOM 5839 C CA . ALA A 1 762 ? -3.455 -21.623 51.241 1.00 81.25 762 ALA A CA 1
ATOM 5840 C C . ALA A 1 762 ? -4.943 -21.421 50.879 1.00 81.25 762 ALA A C 1
ATOM 5842 O O . ALA A 1 762 ? -5.465 -22.158 50.046 1.00 81.25 762 ALA A O 1
ATOM 5843 N N . ASP A 1 763 ? -5.598 -20.378 51.408 1.00 78.69 763 ASP A N 1
ATOM 5844 C CA . ASP A 1 763 ? -7.007 -20.053 51.098 1.00 78.69 763 ASP A CA 1
ATOM 5845 C C . ASP A 1 763 ? -7.252 -19.781 49.601 1.00 78.69 763 ASP A C 1
ATOM 5847 O O . ASP A 1 763 ? -8.300 -20.132 49.057 1.00 78.69 763 ASP A O 1
ATOM 5851 N N . LYS A 1 764 ? -6.286 -19.168 48.906 1.00 74.06 764 LYS A N 1
ATOM 5852 C CA . LYS A 1 764 ? -6.366 -18.958 47.451 1.00 74.06 764 LYS A CA 1
ATOM 5853 C C . LYS A 1 764 ? -6.095 -20.255 46.677 1.00 74.06 764 LYS A C 1
ATOM 5855 O O . LYS A 1 764 ? -6.822 -20.539 45.724 1.00 74.06 764 LYS A O 1
ATOM 5860 N N . ALA A 1 765 ? -5.138 -21.075 47.114 1.00 73.44 765 ALA A N 1
ATOM 5861 C CA . ALA A 1 765 ? -4.813 -22.355 46.485 1.00 73.44 765 ALA A CA 1
ATOM 5862 C C . ALA A 1 765 ? -5.961 -23.378 46.583 1.00 73.44 765 ALA A C 1
ATOM 5864 O O . ALA A 1 765 ? -6.250 -24.052 45.596 1.00 73.44 765 ALA A O 1
ATOM 5865 N N . GLU A 1 766 ? -6.686 -23.437 47.708 1.00 70.62 766 GLU A N 1
ATOM 5866 C CA . GLU A 1 766 ? -7.911 -24.251 47.850 1.00 70.62 766 GLU A CA 1
ATOM 5867 C C . GLU A 1 766 ? -9.004 -23.866 46.837 1.00 70.62 766 GLU A C 1
ATOM 5869 O O . GLU A 1 766 ? -9.831 -24.694 46.454 1.00 70.62 766 GLU A O 1
ATOM 5874 N N . ARG A 1 767 ? -8.984 -22.618 46.354 1.00 71.50 767 ARG A N 1
ATOM 5875 C CA . ARG A 1 767 ? -9.891 -22.085 45.325 1.00 71.50 767 ARG A CA 1
ATOM 5876 C C . ARG A 1 767 ? -9.313 -22.190 43.906 1.00 71.50 767 ARG A C 1
ATOM 5878 O O . ARG A 1 767 ? -9.880 -21.614 42.981 1.00 71.50 767 ARG A O 1
ATOM 5885 N N . GLY A 1 768 ? -8.192 -22.895 43.730 1.00 66.44 768 GLY A N 1
ATOM 5886 C CA . GLY A 1 768 ? -7.507 -23.069 42.446 1.00 66.44 768 GLY A CA 1
ATOM 5887 C C . GLY A 1 768 ? -6.703 -21.852 41.973 1.00 66.44 768 GLY A C 1
ATOM 5888 O O . GLY A 1 768 ? -6.367 -21.781 40.795 1.00 66.44 768 GLY A O 1
ATOM 5889 N N . ILE A 1 769 ? -6.403 -20.889 42.852 1.00 72.19 769 ILE A N 1
ATOM 5890 C CA . ILE A 1 769 ? -5.679 -19.656 42.511 1.00 72.19 769 ILE A CA 1
ATOM 5891 C C . ILE A 1 769 ? -4.258 -19.716 43.079 1.00 72.19 769 ILE A C 1
ATOM 5893 O O . ILE A 1 769 ? -4.062 -19.651 44.294 1.00 72.19 769 ILE A O 1
ATOM 5897 N N . GLN A 1 770 ? -3.256 -19.768 42.201 1.00 76.88 770 GLN A N 1
ATOM 5898 C CA . GLN A 1 770 ? -1.860 -19.544 42.577 1.00 76.88 770 GLN A CA 1
ATOM 5899 C C . GLN A 1 770 ? -1.581 -18.036 42.659 1.00 76.88 770 GLN A C 1
ATOM 5901 O O . GLN A 1 770 ? -1.865 -17.294 41.722 1.00 76.88 770 GLN A O 1
ATOM 5906 N N . LEU A 1 771 ? -1.012 -17.575 43.777 1.00 74.31 771 LEU A N 1
ATOM 5907 C CA . LEU A 1 771 ? -0.536 -16.196 43.911 1.00 74.31 771 LEU A CA 1
ATOM 5908 C C . LEU A 1 771 ? 0.903 -16.086 43.400 1.00 74.31 771 LEU A C 1
ATOM 5910 O O . LEU A 1 771 ? 1.769 -16.846 43.833 1.00 74.31 771 LEU A O 1
ATOM 5914 N N . VAL A 1 772 ? 1.152 -15.111 42.525 1.00 77.38 772 VAL A N 1
ATOM 5915 C CA . VAL A 1 772 ? 2.487 -14.774 42.018 1.00 77.38 772 VAL A CA 1
ATOM 5916 C C . VAL A 1 772 ? 2.812 -13.334 42.401 1.00 77.38 772 VAL A C 1
ATOM 5918 O O . VAL A 1 772 ? 2.014 -12.421 42.175 1.00 77.38 772 VAL A O 1
ATOM 5921 N N . TRP A 1 773 ? 3.981 -13.135 43.005 1.00 80.69 773 TRP A N 1
ATOM 5922 C CA . TRP A 1 773 ? 4.346 -11.877 43.646 1.00 80.69 773 TRP A CA 1
ATOM 5923 C C . TRP A 1 773 ? 5.496 -11.195 42.913 1.00 80.69 773 TRP A C 1
ATOM 5925 O O . TRP A 1 773 ? 6.631 -11.667 42.943 1.00 80.69 773 TRP A O 1
ATOM 5935 N N . PHE A 1 774 ? 5.213 -10.037 42.330 1.00 84.44 774 PHE A N 1
ATOM 5936 C CA . PHE A 1 774 ? 6.232 -9.107 41.862 1.00 84.44 774 PHE A CA 1
ATOM 5937 C C . PHE A 1 774 ? 6.223 -7.885 42.758 1.00 84.44 774 PHE A C 1
ATOM 5939 O O . PHE A 1 774 ? 5.154 -7.357 43.044 1.00 84.44 774 PHE A O 1
ATOM 5946 N N . ILE A 1 775 ? 7.407 -7.466 43.193 1.00 86.69 775 ILE A N 1
ATOM 5947 C CA . ILE A 1 775 ? 7.644 -6.217 43.908 1.00 86.69 775 ILE A CA 1
ATOM 5948 C C . ILE A 1 775 ? 8.454 -5.331 42.974 1.00 86.69 775 ILE A C 1
ATOM 5950 O O . ILE A 1 775 ? 9.538 -5.716 42.552 1.00 86.69 775 ILE A O 1
ATOM 5954 N N . VAL A 1 776 ? 7.953 -4.147 42.652 1.00 87.56 776 VAL A N 1
ATOM 5955 C CA . VAL A 1 776 ? 8.738 -3.144 41.921 1.00 87.56 776 VAL A CA 1
ATOM 5956 C C . VAL A 1 776 ? 9.355 -2.195 42.946 1.00 87.56 776 VAL A C 1
ATOM 5958 O O . VAL A 1 776 ? 8.661 -1.749 43.863 1.00 87.56 776 VAL A O 1
ATOM 5961 N N . ASP A 1 777 ? 10.652 -1.929 42.811 1.00 88.12 777 ASP A N 1
ATOM 5962 C CA . ASP A 1 777 ? 11.424 -0.998 43.643 1.00 88.12 777 ASP A CA 1
ATOM 5963 C C . ASP A 1 777 ? 12.027 0.085 42.747 1.00 88.12 777 ASP A C 1
ATOM 5965 O O . ASP A 1 777 ? 12.648 -0.224 41.732 1.00 88.12 777 ASP A O 1
ATOM 5969 N N . GLY A 1 778 ? 11.836 1.355 43.093 1.00 89.38 778 GLY A N 1
ATOM 5970 C CA . GLY A 1 778 ? 12.316 2.463 42.273 1.00 89.38 778 GLY A CA 1
ATOM 5971 C C . GLY A 1 778 ? 12.105 3.825 42.914 1.00 89.38 778 GLY A C 1
ATOM 5972 O O . GLY A 1 778 ? 11.271 3.997 43.808 1.00 89.38 778 GLY A O 1
ATOM 5973 N N . PHE A 1 779 ? 12.905 4.801 42.492 1.00 87.75 779 PHE A N 1
ATOM 5974 C CA . PHE A 1 779 ? 12.967 6.117 43.122 1.00 87.75 779 PHE A CA 1
ATOM 5975 C C . PHE A 1 779 ? 12.103 7.189 42.446 1.00 87.75 779 PHE A C 1
ATOM 5977 O O . PHE A 1 779 ? 11.818 8.187 43.101 1.00 87.75 779 PHE A O 1
ATOM 5984 N N . VAL A 1 780 ? 11.615 6.965 41.214 1.00 90.56 780 VAL A N 1
ATOM 5985 C CA . VAL A 1 780 ? 10.682 7.879 40.508 1.00 90.56 780 VAL A CA 1
ATOM 5986 C C . VAL A 1 780 ? 9.485 7.164 39.855 1.00 90.56 780 VAL A C 1
ATOM 5988 O O . VAL A 1 780 ? 8.885 7.670 38.912 1.00 90.56 780 VAL A O 1
ATOM 5991 N N . LEU A 1 781 ? 9.086 5.991 40.365 1.00 89.25 781 LEU A N 1
ATOM 5992 C CA . LEU A 1 781 ? 8.008 5.154 39.793 1.00 89.25 781 LEU A CA 1
ATOM 5993 C C . LEU A 1 781 ? 6.675 5.888 39.534 1.00 89.25 781 LEU A C 1
ATOM 5995 O O . LEU A 1 781 ? 5.929 5.498 38.640 1.00 89.25 781 LEU A O 1
ATOM 5999 N N . TYR A 1 782 ? 6.359 6.925 40.317 1.00 88.81 782 TYR A N 1
ATOM 6000 C CA . TYR A 1 782 ? 5.085 7.659 40.253 1.00 88.81 782 TYR A CA 1
ATOM 6001 C C . TYR A 1 782 ? 5.123 8.933 39.388 1.00 88.81 782 TYR A C 1
ATOM 6003 O O . TYR A 1 782 ? 4.107 9.628 39.282 1.00 88.81 782 TYR A O 1
ATOM 6011 N N . TRP A 1 783 ? 6.264 9.210 38.748 1.00 90.31 783 TRP A N 1
ATOM 6012 C CA . TRP A 1 783 ? 6.384 10.176 37.653 1.00 90.31 783 TRP A CA 1
ATOM 6013 C C . TRP A 1 783 ? 5.667 9.673 36.394 1.00 90.31 783 TRP A C 1
ATOM 6015 O O . TRP A 1 783 ? 4.915 10.412 35.757 1.00 90.31 783 TRP A O 1
ATOM 6025 N N . ASP A 1 784 ? 5.861 8.397 36.051 1.00 90.06 784 ASP A N 1
ATOM 6026 C CA . ASP A 1 784 ? 5.341 7.828 34.813 1.00 90.06 784 ASP A CA 1
ATOM 6027 C C . ASP A 1 784 ? 3.935 7.244 34.976 1.00 90.06 784 ASP A C 1
ATOM 6029 O O . ASP A 1 784 ? 3.719 6.262 35.689 1.00 90.06 784 ASP A O 1
ATOM 6033 N N . GLN A 1 785 ? 2.969 7.811 34.252 1.00 84.25 785 GLN A N 1
ATOM 6034 C CA . GLN A 1 785 ? 1.580 7.349 34.296 1.00 84.25 785 GLN A CA 1
ATOM 6035 C C . GLN A 1 785 ? 1.432 5.902 33.784 1.00 84.25 785 GLN A C 1
ATOM 6037 O O . GLN A 1 785 ? 0.637 5.144 34.334 1.00 84.25 785 GLN A O 1
ATOM 6042 N N . GLY A 1 786 ? 2.235 5.488 32.794 1.00 81.38 786 GLY A N 1
ATOM 6043 C CA . GLY A 1 786 ? 2.204 4.125 32.255 1.00 81.38 786 GLY A CA 1
ATOM 6044 C C . GLY A 1 786 ? 2.665 3.074 33.267 1.00 81.38 786 GLY A C 1
ATOM 6045 O O . GLY A 1 786 ? 2.027 2.036 33.400 1.00 81.38 786 GLY A O 1
ATOM 6046 N N . VAL A 1 787 ? 3.728 3.351 34.025 1.00 84.62 787 VAL A N 1
ATOM 6047 C CA . VAL A 1 787 ? 4.148 2.508 35.157 1.00 84.62 787 VAL A CA 1
ATOM 6048 C C . VAL A 1 787 ? 3.113 2.544 36.280 1.00 84.62 787 VAL A C 1
ATOM 6050 O O . VAL A 1 787 ? 2.733 1.491 36.783 1.00 84.62 787 VAL A O 1
ATOM 6053 N N . PHE A 1 788 ? 2.607 3.726 36.642 1.00 82.56 788 PHE A N 1
ATOM 6054 C CA . PHE A 1 788 ? 1.593 3.887 37.688 1.00 82.56 788 PHE A CA 1
ATOM 6055 C C . PHE A 1 788 ? 0.330 3.030 37.440 1.00 82.56 788 PHE A C 1
ATOM 6057 O O . PHE A 1 788 ? -0.215 2.450 38.389 1.00 82.56 788 PHE A O 1
ATOM 6064 N N . ASP A 1 789 ? -0.126 2.938 36.186 1.00 79.31 789 ASP A N 1
ATOM 6065 C CA . ASP A 1 789 ? -1.313 2.169 35.780 1.00 79.31 789 ASP A CA 1
ATOM 6066 C C . ASP A 1 789 ? -1.068 0.648 35.729 1.00 79.31 789 ASP A C 1
ATOM 6068 O O . ASP A 1 789 ? -2.012 -0.133 35.830 1.00 79.31 789 ASP A O 1
ATOM 6072 N N . LEU A 1 790 ? 0.194 0.211 35.636 1.00 77.75 790 LEU A N 1
ATOM 6073 C CA . LEU A 1 790 ? 0.600 -1.203 35.644 1.00 77.75 790 LEU A CA 1
ATOM 6074 C C . LEU A 1 790 ? 0.845 -1.763 37.059 1.00 77.75 790 LEU A C 1
ATOM 6076 O O . LEU A 1 790 ? 1.300 -2.901 37.191 1.00 77.75 790 LEU A O 1
ATOM 6080 N N . VAL A 1 791 ? 0.534 -1.001 38.109 1.00 77.50 791 VAL A N 1
ATOM 6081 C CA . VAL A 1 791 ? 0.841 -1.313 39.513 1.00 77.50 791 VAL A CA 1
ATOM 6082 C C . VAL A 1 791 ? -0.422 -1.311 40.375 1.00 77.50 791 VAL A C 1
ATOM 6084 O O . VAL A 1 791 ? -1.179 -0.345 40.333 1.00 77.50 791 VAL A O 1
ATOM 6087 N N . ASP A 1 792 ? -0.625 -2.343 41.205 1.00 73.94 792 ASP A N 1
ATOM 6088 C CA . ASP A 1 792 ? -1.908 -2.537 41.901 1.00 73.94 792 ASP A CA 1
ATOM 6089 C C . ASP A 1 792 ? -1.902 -2.091 43.377 1.00 73.94 792 ASP A C 1
ATOM 6091 O O . ASP A 1 792 ? -2.851 -1.442 43.816 1.00 73.94 792 ASP A O 1
ATOM 6095 N N . VAL A 1 793 ? -0.826 -2.344 44.138 1.00 84.00 793 VAL A N 1
ATOM 6096 C CA . VAL A 1 793 ? -0.609 -1.726 45.469 1.00 84.00 793 VAL A CA 1
ATOM 6097 C C . VAL A 1 793 ? 0.523 -0.715 45.394 1.00 84.00 793 VAL A C 1
ATOM 6099 O O . VAL A 1 793 ? 1.604 -1.049 44.923 1.00 84.00 793 VAL A O 1
ATOM 6102 N N . ARG A 1 794 ? 0.292 0.503 45.892 1.00 88.56 794 ARG A N 1
ATOM 6103 C CA . ARG A 1 794 ? 1.231 1.626 45.784 1.00 88.56 794 ARG A CA 1
ATOM 6104 C C . ARG A 1 794 ? 1.660 2.108 47.166 1.00 88.56 794 ARG A C 1
ATOM 6106 O O . ARG A 1 794 ? 0.873 2.723 47.885 1.00 88.56 794 ARG A O 1
ATOM 6113 N N . LEU A 1 795 ? 2.909 1.835 47.532 1.00 89.06 795 LEU A N 1
ATOM 6114 C CA . LEU A 1 795 ? 3.532 2.298 48.775 1.00 89.06 795 LEU A CA 1
ATOM 6115 C C . LEU A 1 795 ? 4.514 3.446 48.479 1.00 89.06 795 LEU A C 1
ATOM 6117 O O . LEU A 1 795 ? 5.182 3.426 47.442 1.00 89.06 795 LEU A O 1
ATOM 6121 N N . PHE A 1 796 ? 4.633 4.430 49.372 1.00 90.25 796 PHE A N 1
ATOM 6122 C CA . PHE A 1 796 ? 5.581 5.544 49.249 1.00 90.25 796 PHE A CA 1
ATOM 6123 C C . PHE A 1 796 ? 6.339 5.787 50.558 1.00 90.25 796 PHE A C 1
ATOM 6125 O O . PHE A 1 796 ? 5.717 6.017 51.593 1.00 90.25 796 PHE A O 1
ATOM 6132 N N . LEU A 1 797 ? 7.674 5.775 50.515 1.00 89.81 797 LEU A N 1
ATOM 6133 C CA . LEU A 1 797 ? 8.525 6.140 51.652 1.00 89.81 797 LEU A CA 1
ATOM 6134 C C . LEU A 1 797 ? 8.975 7.602 51.567 1.00 89.81 797 LEU A C 1
ATOM 6136 O O . LEU A 1 797 ? 9.813 7.949 50.729 1.00 89.81 797 LEU A O 1
ATOM 6140 N N . ARG A 1 798 ? 8.455 8.426 52.483 1.00 88.88 798 ARG A N 1
ATOM 6141 C CA . ARG A 1 798 ? 8.831 9.831 52.685 1.00 88.88 798 ARG A CA 1
ATOM 6142 C C . ARG A 1 798 ? 9.836 9.941 53.830 1.00 88.88 798 ARG A C 1
ATOM 6144 O O . ARG A 1 798 ? 9.571 9.462 54.924 1.00 88.88 798 ARG A O 1
ATOM 6151 N N . VAL A 1 799 ? 10.985 10.565 53.595 1.00 87.81 799 VAL A N 1
ATOM 6152 C CA . VAL A 1 799 ? 12.052 10.726 54.598 1.00 87.81 799 VAL A CA 1
ATOM 6153 C C . VAL A 1 799 ? 12.594 12.160 54.501 1.00 87.81 799 VAL A C 1
ATOM 6155 O O . VAL A 1 799 ? 12.769 12.628 53.377 1.00 87.81 799 VAL A O 1
ATOM 6158 N N . PRO A 1 800 ? 12.856 12.860 55.623 1.00 87.69 800 PRO A N 1
ATOM 6159 C CA . PRO A 1 800 ? 13.363 14.236 55.616 1.00 87.69 800 PRO A CA 1
ATOM 6160 C C . PRO A 1 800 ? 14.665 14.436 54.825 1.00 87.69 800 PRO A C 1
ATOM 6162 O O . PRO A 1 800 ? 15.557 13.578 54.850 1.00 87.69 800 PRO A O 1
ATOM 6165 N N . HIS A 1 801 ? 14.811 15.608 54.195 1.00 90.81 801 HIS A N 1
ATOM 6166 C CA . HIS A 1 801 ? 15.959 15.973 53.351 1.00 90.81 801 HIS A CA 1
ATOM 6167 C C . HIS A 1 801 ? 17.321 15.691 54.006 1.00 90.81 801 HIS A C 1
ATOM 6169 O O . HIS A 1 801 ? 18.197 15.060 53.415 1.00 90.81 801 HIS A O 1
ATOM 6175 N N . ASN A 1 802 ? 17.498 16.115 55.260 1.00 88.50 802 ASN A N 1
ATOM 6176 C CA . ASN A 1 802 ? 18.759 15.985 55.997 1.00 88.50 802 ASN A CA 1
ATOM 6177 C C . ASN A 1 802 ? 19.167 14.528 56.299 1.00 88.50 802 ASN A C 1
ATOM 6179 O O . ASN A 1 802 ? 20.345 14.262 56.533 1.00 88.50 802 ASN A O 1
ATOM 6183 N N . ILE A 1 803 ? 18.212 13.595 56.318 1.00 87.31 803 ILE A N 1
ATOM 6184 C CA . ILE A 1 803 ? 18.467 12.160 56.470 1.00 87.31 803 ILE A CA 1
ATOM 6185 C C . ILE A 1 803 ? 18.804 11.554 55.104 1.00 87.31 803 ILE A C 1
ATOM 6187 O O . ILE A 1 803 ? 19.764 10.794 54.995 1.00 87.31 803 ILE A O 1
ATOM 6191 N N . LEU A 1 804 ? 18.061 11.920 54.054 1.00 88.44 804 LEU A N 1
ATOM 6192 C CA . LEU A 1 804 ? 18.327 11.465 52.686 1.00 88.44 804 LEU A CA 1
ATOM 6193 C C . LEU A 1 804 ? 19.725 11.871 52.206 1.00 88.44 804 LEU A C 1
ATOM 6195 O O . LEU A 1 804 ? 20.469 11.010 51.733 1.00 88.44 804 LEU A O 1
ATOM 6199 N N . LYS A 1 805 ? 20.098 13.143 52.405 1.00 89.62 805 LYS A N 1
ATOM 6200 C CA . LYS A 1 805 ? 21.415 13.691 52.058 1.00 89.62 805 LYS A CA 1
ATOM 6201 C C . LYS A 1 805 ? 22.539 12.882 52.700 1.00 89.62 805 LYS A C 1
ATOM 6203 O O . LYS A 1 805 ? 23.347 12.283 51.996 1.00 89.62 805 LYS A O 1
ATOM 6208 N N . ARG A 1 806 ? 22.503 12.764 54.033 1.00 87.69 806 ARG A N 1
ATOM 6209 C CA . ARG A 1 806 ? 23.489 12.015 54.825 1.00 87.69 806 ARG A CA 1
ATOM 6210 C C . ARG A 1 806 ? 23.638 10.572 54.329 1.00 87.69 806 ARG A C 1
ATOM 6212 O O . ARG A 1 806 ? 24.748 10.112 54.099 1.00 87.69 806 ARG A O 1
ATOM 6219 N N . ARG A 1 807 ? 22.522 9.869 54.095 1.00 84.44 807 ARG A N 1
ATOM 6220 C CA . ARG A 1 807 ? 22.533 8.478 53.607 1.00 84.44 807 ARG A CA 1
ATOM 6221 C C . ARG A 1 807 ? 23.052 8.333 52.171 1.00 84.44 807 ARG A C 1
ATOM 6223 O O . ARG A 1 807 ? 23.566 7.269 51.836 1.00 84.44 807 ARG A O 1
ATOM 6230 N N . ARG A 1 808 ? 22.891 9.341 51.302 1.00 84.44 808 ARG A N 1
ATOM 6231 C CA . ARG A 1 808 ? 23.502 9.354 49.957 1.00 84.44 808 ARG A CA 1
ATOM 6232 C C . ARG A 1 808 ? 25.016 9.554 50.077 1.00 84.44 808 ARG A C 1
ATOM 6234 O O . ARG A 1 808 ? 25.769 8.737 49.554 1.00 84.44 808 ARG A O 1
ATOM 6241 N N . GLU A 1 809 ? 25.442 10.555 50.845 1.00 83.06 809 GLU A N 1
ATOM 6242 C CA . GLU A 1 809 ? 26.854 10.881 51.099 1.00 83.06 809 GLU A CA 1
ATOM 6243 C C . GLU A 1 809 ? 27.620 9.728 51.780 1.00 83.06 809 GLU A C 1
ATOM 6245 O O . GLU A 1 809 ? 28.772 9.472 51.445 1.00 83.06 809 GLU A O 1
ATOM 6250 N N . GLU A 1 810 ? 26.983 8.970 52.680 1.00 80.00 810 GLU A N 1
ATOM 6251 C CA . GLU A 1 810 ? 27.563 7.785 53.342 1.00 80.00 810 GLU A CA 1
ATOM 6252 C C . GLU A 1 810 ? 27.664 6.539 52.435 1.00 80.00 810 GLU A C 1
ATOM 6254 O O . GLU A 1 810 ? 28.400 5.594 52.751 1.00 80.00 810 GLU A O 1
ATOM 6259 N N . ARG A 1 811 ? 26.919 6.494 51.319 1.00 71.81 811 ARG A N 1
ATOM 6260 C CA . ARG A 1 811 ? 26.892 5.334 50.408 1.00 71.81 811 ARG A CA 1
ATOM 6261 C C . ARG A 1 811 ? 28.099 5.311 49.463 1.00 71.81 811 ARG A C 1
ATOM 6263 O O . ARG A 1 811 ? 28.585 4.218 49.178 1.00 71.81 811 ARG A O 1
ATOM 6270 N N . GLN A 1 812 ? 28.589 6.491 49.069 1.00 59.03 812 GLN A N 1
ATOM 6271 C CA . GLN A 1 812 ? 29.804 6.821 48.291 1.00 59.03 812 GLN A CA 1
ATOM 6272 C C . GLN A 1 812 ? 30.012 6.156 46.917 1.00 59.03 812 GLN A C 1
ATOM 6274 O O . GLN A 1 812 ? 30.518 6.817 46.022 1.00 59.03 812 GLN A O 1
ATOM 6279 N N . VAL A 1 813 ? 29.646 4.889 46.711 1.00 66.88 813 VAL A N 1
ATOM 6280 C CA . VAL A 1 813 ? 30.006 4.115 45.511 1.00 66.88 813 VAL A CA 1
ATOM 6281 C C . VAL A 1 813 ? 28.809 3.341 44.958 1.00 66.88 813 VAL A C 1
ATOM 6283 O O . VAL A 1 813 ? 28.169 2.565 45.674 1.00 66.88 813 VAL A O 1
ATOM 6286 N N . TYR A 1 814 ? 28.567 3.505 43.657 1.00 69.25 814 TYR A N 1
ATOM 6287 C CA . TYR A 1 814 ? 27.634 2.725 42.841 1.00 69.25 814 TYR A CA 1
ATOM 6288 C C . TYR A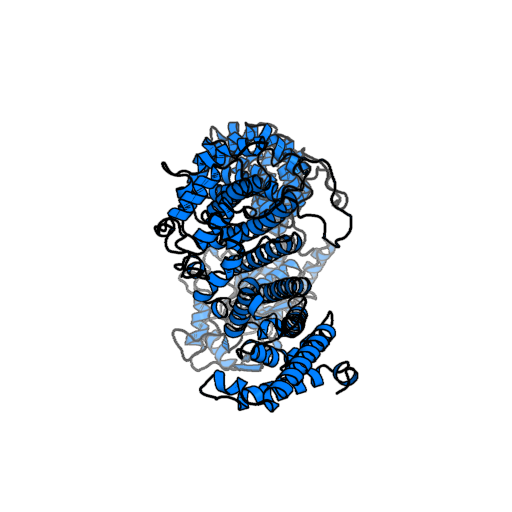 1 814 ? 28.403 1.957 41.764 1.00 69.25 814 TYR A C 1
ATOM 6290 O O . TYR A 1 814 ? 29.375 2.469 41.210 1.00 69.25 814 TYR A O 1
ATOM 6298 N N . VAL A 1 815 ? 27.968 0.737 41.442 1.00 66.62 815 VAL A N 1
ATOM 6299 C CA . VAL A 1 815 ? 28.560 -0.067 40.361 1.00 66.62 815 VAL A CA 1
ATOM 6300 C C . VAL A 1 815 ? 27.701 0.073 39.104 1.00 66.62 815 VAL A C 1
ATOM 6302 O O . VAL A 1 815 ? 26.507 -0.213 39.140 1.00 66.62 815 VAL A O 1
ATOM 6305 N N . LEU A 1 816 ? 28.308 0.520 38.004 1.00 64.75 816 LEU A N 1
ATOM 6306 C CA . LEU A 1 816 ? 27.638 0.755 36.722 1.00 64.75 816 LEU A CA 1
ATOM 6307 C C . LEU A 1 816 ? 27.556 -0.522 35.871 1.00 64.75 816 LEU A C 1
ATOM 6309 O O . LEU A 1 816 ? 28.482 -1.337 35.868 1.00 64.75 816 LEU A O 1
ATOM 6313 N N . GLN A 1 817 ? 26.484 -0.639 35.080 1.00 57.44 817 GLN A N 1
ATOM 6314 C CA . GLN A 1 817 ? 26.164 -1.810 34.248 1.00 57.44 817 GLN A CA 1
ATOM 6315 C C . GLN A 1 817 ? 27.293 -2.229 33.287 1.00 57.44 817 GLN A C 1
ATOM 6317 O O . GLN A 1 817 ? 27.511 -3.419 33.076 1.00 57.44 817 GLN A O 1
ATOM 6322 N N . ALA A 1 818 ? 28.039 -1.269 32.732 1.00 57.34 818 ALA A N 1
ATOM 6323 C CA . ALA A 1 818 ? 29.131 -1.521 31.786 1.00 57.34 818 ALA A CA 1
ATOM 6324 C C . ALA A 1 818 ? 30.462 -1.959 32.442 1.00 57.34 818 ALA A C 1
ATOM 6326 O O . ALA A 1 818 ? 31.452 -2.163 31.741 1.00 57.34 818 ALA A O 1
ATOM 6327 N N . GLY A 1 819 ? 30.511 -2.094 33.774 1.00 58.69 819 GLY A N 1
ATOM 6328 C CA . GLY A 1 819 ? 31.744 -2.359 34.516 1.00 58.69 819 GLY A CA 1
ATOM 6329 C C . GLY A 1 819 ? 32.503 -1.074 34.848 1.00 58.69 819 GLY A C 1
ATOM 6330 O O . GLY A 1 819 ? 33.546 -0.779 34.271 1.00 58.69 819 GLY A O 1
ATOM 6331 N N . GLY A 1 820 ? 31.989 -0.319 35.818 1.00 65.56 820 GLY A N 1
ATOM 6332 C CA . GLY A 1 820 ? 32.621 0.897 36.334 1.00 65.56 820 GLY A CA 1
ATOM 6333 C C . GLY A 1 820 ? 32.122 1.242 37.735 1.00 65.56 820 GLY A C 1
ATOM 6334 O O . GLY A 1 820 ? 31.169 0.634 38.222 1.00 65.56 820 GLY A O 1
ATOM 6335 N N . VAL A 1 821 ? 32.759 2.220 38.378 1.00 72.25 821 VAL A N 1
ATOM 6336 C CA . VAL A 1 821 ? 32.303 2.797 39.649 1.00 72.25 821 VAL A CA 1
ATOM 6337 C C . VAL A 1 821 ? 31.920 4.256 39.431 1.00 72.25 821 VAL A C 1
ATOM 6339 O O . VAL A 1 821 ? 32.713 5.020 38.886 1.00 72.25 821 VAL A O 1
ATOM 6342 N N . TRP A 1 822 ? 30.723 4.623 39.882 1.00 78.44 822 TRP A N 1
ATOM 6343 C CA . TRP A 1 822 ? 30.284 6.007 40.026 1.00 78.44 822 TRP A CA 1
ATOM 6344 C C . TRP A 1 822 ? 30.379 6.428 41.495 1.00 78.44 822 TRP A C 1
ATOM 6346 O O . TRP A 1 822 ? 29.877 5.732 42.383 1.00 78.44 822 TRP A O 1
ATOM 6356 N N . GLU A 1 823 ? 31.012 7.571 41.732 1.00 83.06 823 GLU A N 1
ATOM 6357 C CA . GLU A 1 823 ? 31.063 8.276 43.011 1.00 83.06 823 GLU A CA 1
ATOM 6358 C C . GLU A 1 823 ? 30.440 9.656 42.787 1.00 83.06 823 GLU A C 1
ATOM 6360 O O . GLU A 1 823 ? 30.783 10.341 41.821 1.00 83.06 823 GLU A O 1
ATOM 6365 N N . ASP A 1 824 ? 29.484 10.037 43.637 1.00 86.25 824 ASP A N 1
ATOM 6366 C CA . ASP A 1 824 ? 28.750 11.294 43.480 1.00 86.25 824 ASP A CA 1
ATOM 6367 C C . ASP A 1 824 ? 29.708 12.498 43.633 1.00 86.25 824 ASP A C 1
ATOM 6369 O O . ASP A 1 824 ? 30.388 12.608 44.659 1.00 86.25 824 ASP A O 1
ATOM 6373 N N . PRO A 1 825 ? 29.754 13.434 42.664 1.00 87.12 825 PRO A N 1
ATOM 6374 C CA . PRO A 1 825 ? 30.538 14.661 42.786 1.00 87.12 825 PRO A CA 1
ATOM 6375 C C . PRO A 1 825 ? 30.148 15.528 44.003 1.00 87.12 825 PRO A C 1
ATOM 6377 O O . PRO A 1 825 ? 29.049 15.391 44.550 1.00 87.12 825 PRO A O 1
ATOM 6380 N N . PRO A 1 826 ? 31.003 16.486 44.416 1.00 87.44 826 PRO A N 1
ATOM 6381 C CA . PRO A 1 826 ? 30.651 17.458 45.450 1.00 87.44 826 PRO A CA 1
ATOM 6382 C C . PRO A 1 826 ? 29.311 18.151 45.163 1.00 87.44 826 PRO A C 1
ATOM 6384 O O . PRO A 1 826 ? 29.034 18.538 44.030 1.00 87.44 826 PRO A O 1
ATOM 6387 N N . ASP A 1 827 ? 28.483 18.291 46.201 1.00 88.94 827 ASP A N 1
ATOM 6388 C CA . ASP A 1 827 ? 27.134 18.878 46.168 1.00 88.94 827 ASP A CA 1
ATOM 6389 C C . ASP A 1 827 ? 26.102 18.191 45.238 1.00 88.94 827 ASP A C 1
ATOM 6391 O O . ASP A 1 827 ? 24.974 18.676 45.122 1.00 88.94 827 ASP A O 1
ATOM 6395 N N . TYR A 1 828 ? 26.415 17.036 44.632 1.00 90.88 828 TYR A N 1
ATOM 6396 C CA . TYR A 1 828 ? 25.532 16.332 43.684 1.00 90.88 828 TYR A CA 1
ATOM 6397 C C . TYR A 1 828 ? 24.127 16.044 44.241 1.00 90.88 828 TYR A C 1
ATOM 6399 O O . TYR A 1 828 ? 23.137 16.128 43.514 1.00 90.88 828 TYR A O 1
ATOM 6407 N N . PHE A 1 829 ? 24.007 15.763 45.544 1.00 91.62 829 PHE A N 1
ATOM 6408 C CA . PHE A 1 829 ? 22.702 15.531 46.168 1.00 91.62 829 PHE A CA 1
ATOM 6409 C C . PHE A 1 829 ? 21.791 16.769 46.118 1.00 91.62 829 PHE A C 1
ATOM 6411 O O . PHE A 1 829 ? 20.638 16.661 45.703 1.00 91.62 829 PHE A O 1
ATOM 6418 N N . ASP A 1 830 ? 22.306 17.944 46.495 1.00 92.75 830 ASP A N 1
ATOM 6419 C CA . ASP A 1 830 ? 21.528 19.192 46.516 1.00 92.75 830 ASP A CA 1
ATOM 6420 C C . ASP A 1 830 ? 21.312 19.753 45.098 1.00 92.75 830 ASP A C 1
ATOM 6422 O O . ASP A 1 830 ? 20.331 20.456 44.845 1.00 92.75 830 ASP A O 1
ATOM 6426 N N . GLN A 1 831 ? 22.241 19.475 44.175 1.00 93.88 831 GLN A N 1
ATOM 6427 C CA . GLN A 1 831 ? 22.227 20.014 42.813 1.00 93.88 831 GLN A CA 1
ATOM 6428 C C . GLN A 1 831 ? 21.417 19.165 41.823 1.00 93.88 831 GLN A C 1
ATOM 6430 O O . GLN A 1 831 ? 20.804 19.742 40.924 1.00 93.88 831 GLN A O 1
ATOM 6435 N N . ILE A 1 832 ? 21.388 17.837 42.000 1.00 93.25 832 ILE A N 1
ATOM 6436 C CA . ILE A 1 832 ? 20.802 16.866 41.059 1.00 93.25 832 ILE A CA 1
ATOM 6437 C C . ILE A 1 832 ? 19.747 15.979 41.741 1.00 93.25 832 ILE A C 1
ATOM 6439 O O . ILE A 1 832 ? 18.559 16.088 41.434 1.00 93.25 832 ILE A O 1
ATOM 6443 N N . VAL A 1 833 ? 20.153 15.149 42.711 1.00 92.12 833 VAL A N 1
ATOM 6444 C CA . VAL A 1 833 ? 19.308 14.070 43.274 1.00 92.12 833 VAL A CA 1
ATOM 6445 C C . VAL A 1 833 ? 18.030 14.605 43.929 1.00 92.12 833 VAL A C 1
ATOM 6447 O O . VAL A 1 833 ? 16.935 14.098 43.677 1.00 92.12 833 VAL A O 1
ATOM 6450 N N . TYR A 1 834 ? 18.138 15.628 44.783 1.00 93.69 834 TYR A N 1
ATOM 6451 C CA . TYR A 1 834 ? 16.974 16.169 45.483 1.00 93.69 834 TYR A CA 1
ATOM 6452 C C . TYR A 1 834 ? 16.046 16.990 44.572 1.00 93.69 834 TYR A C 1
ATOM 6454 O O . TYR A 1 834 ? 14.840 16.742 44.610 1.00 93.69 834 TYR A O 1
ATOM 6462 N N . PRO A 1 835 ? 16.543 17.889 43.695 1.00 93.88 835 PRO A N 1
ATOM 6463 C CA . PRO A 1 835 ? 15.708 18.528 42.676 1.00 93.88 835 PRO A CA 1
ATOM 6464 C C . PRO A 1 835 ? 14.956 17.533 41.781 1.00 93.88 835 PRO A C 1
ATOM 6466 O O . PRO A 1 835 ? 13.765 17.728 41.529 1.00 93.88 835 PRO A O 1
ATOM 6469 N N . ALA A 1 836 ? 15.602 16.442 41.358 1.00 93.06 836 ALA A N 1
ATOM 6470 C CA . ALA A 1 836 ? 14.960 15.377 40.591 1.00 93.06 836 ALA A CA 1
ATOM 6471 C C . ALA A 1 836 ? 13.871 14.646 41.401 1.00 93.06 836 ALA A C 1
ATOM 6473 O O . ALA A 1 836 ? 12.770 14.415 40.895 1.00 93.06 836 ALA A O 1
ATOM 6474 N N . TYR A 1 837 ? 14.122 14.355 42.685 1.00 92.94 837 TYR A N 1
ATOM 6475 C CA . TYR A 1 837 ? 13.112 13.801 43.593 1.00 92.94 837 TYR A CA 1
ATOM 6476 C C . TYR A 1 837 ? 11.901 14.732 43.777 1.00 92.94 837 TYR A C 1
ATOM 6478 O O . TYR A 1 837 ? 10.770 14.241 43.764 1.00 92.94 837 TYR A O 1
ATOM 6486 N N . VAL A 1 838 ? 12.107 16.048 43.914 1.00 94.25 838 VAL A N 1
ATOM 6487 C CA . VAL A 1 838 ? 11.012 17.032 43.996 1.00 94.25 838 VAL A CA 1
ATOM 6488 C C . VAL A 1 838 ? 10.207 17.027 42.694 1.00 94.25 838 VAL A C 1
ATOM 6490 O O . VAL A 1 838 ? 9.002 16.779 42.731 1.00 94.25 838 VAL A O 1
ATOM 6493 N N . LYS A 1 839 ? 10.874 17.177 41.540 1.00 94.56 839 LYS A N 1
ATOM 6494 C CA . LYS A 1 839 ? 10.261 17.126 40.198 1.00 94.56 839 LYS A CA 1
ATOM 6495 C C . LYS A 1 839 ? 9.432 15.855 39.980 1.00 94.56 839 LYS A C 1
ATOM 6497 O O . LYS A 1 839 ? 8.370 15.911 39.371 1.00 94.56 839 LYS A O 1
ATOM 6502 N N . ALA A 1 840 ? 9.889 14.715 40.497 1.00 92.38 840 ALA A N 1
ATOM 6503 C CA . ALA A 1 840 ? 9.202 13.432 40.378 1.00 92.38 840 ALA A CA 1
ATOM 6504 C C . ALA A 1 840 ? 7.944 13.271 41.251 1.00 92.38 840 ALA A C 1
ATOM 6506 O O . ALA A 1 840 ? 7.200 12.315 41.027 1.00 92.38 840 ALA A O 1
ATOM 6507 N N . HIS A 1 841 ? 7.718 14.125 42.261 1.00 93.25 841 HIS A N 1
ATOM 6508 C CA . HIS A 1 841 ? 6.684 13.885 43.282 1.00 93.25 841 HIS A CA 1
ATOM 6509 C C . HIS A 1 841 ? 5.914 15.128 43.767 1.00 93.25 841 HIS A C 1
ATOM 6511 O O . HIS A 1 841 ? 4.946 14.970 44.511 1.00 93.25 841 HIS A O 1
ATOM 6517 N N . GLU A 1 842 ? 6.263 16.351 43.359 1.00 94.25 842 GLU A N 1
ATOM 6518 C CA . GLU A 1 842 ? 5.542 17.578 43.753 1.00 94.25 842 GLU A CA 1
ATOM 6519 C C . GLU A 1 842 ? 4.040 17.541 43.394 1.00 94.25 842 GLU A C 1
ATOM 6521 O O . GLU A 1 842 ? 3.197 18.088 44.106 1.00 94.25 842 GLU A O 1
ATOM 6526 N N . HIS A 1 843 ? 3.659 16.819 42.335 1.00 91.69 843 HIS A N 1
ATOM 6527 C CA . HIS A 1 843 ? 2.264 16.631 41.912 1.00 91.69 843 HIS A CA 1
ATOM 6528 C C . HIS A 1 843 ? 1.456 15.662 42.792 1.00 91.69 843 HIS A C 1
ATOM 6530 O O . HIS A 1 843 ? 0.253 15.493 42.570 1.00 91.69 843 HIS A O 1
ATOM 6536 N N . ILE A 1 844 ? 2.098 15.007 43.763 1.00 92.00 844 ILE A N 1
ATOM 6537 C CA . ILE A 1 844 ? 1.483 14.048 44.693 1.00 92.00 844 ILE A CA 1
ATOM 6538 C C . ILE A 1 844 ? 1.000 14.741 45.976 1.00 92.00 844 ILE A C 1
ATOM 6540 O O . ILE A 1 844 ? -0.011 14.330 46.553 1.00 92.00 844 ILE A O 1
ATOM 6544 N N . PHE A 1 845 ? 1.682 15.811 46.391 1.00 92.81 845 PHE A N 1
ATOM 6545 C CA . PHE A 1 845 ? 1.478 16.484 47.676 1.00 92.81 845 PHE A CA 1
ATOM 6546 C C . PHE A 1 845 ? 0.916 17.899 47.510 1.00 92.81 845 PHE A C 1
ATOM 6548 O O . PHE A 1 845 ? 1.191 18.578 46.513 1.00 92.81 845 PHE A O 1
ATOM 6555 N N . GLU A 1 846 ? 0.099 18.340 48.464 1.00 90.94 846 GLU A N 1
ATOM 6556 C CA . GLU A 1 846 ? -0.439 19.705 48.487 1.00 90.94 846 GLU A CA 1
ATOM 6557 C C . GLU A 1 846 ? 0.688 20.750 48.534 1.00 90.94 846 GLU A C 1
ATOM 6559 O O . GLU A 1 846 ? 1.773 20.502 49.067 1.00 90.94 846 GLU A O 1
ATOM 6564 N N . ASP A 1 847 ? 0.455 21.891 47.878 1.00 90.25 847 ASP A N 1
ATOM 6565 C CA . ASP A 1 847 ? 1.424 22.981 47.655 1.00 90.25 847 ASP A CA 1
ATOM 6566 C C . ASP A 1 847 ? 2.781 22.568 47.031 1.00 90.25 847 ASP A C 1
ATOM 6568 O O . ASP A 1 847 ? 3.718 23.363 46.988 1.00 90.25 847 ASP A O 1
ATOM 6572 N N . GLY A 1 848 ? 2.908 21.335 46.523 1.00 88.69 848 GLY A N 1
ATOM 6573 C CA . GLY A 1 848 ? 4.179 20.785 46.032 1.00 88.69 848 GLY A CA 1
ATOM 6574 C C . GLY A 1 848 ? 5.140 20.331 47.138 1.00 88.69 848 GLY A C 1
ATOM 6575 O O . GLY A 1 848 ? 6.277 19.957 46.853 1.00 88.69 848 GLY A O 1
ATOM 6576 N N . ASN A 1 849 ? 4.711 20.345 48.403 1.00 91.44 849 ASN A N 1
ATOM 6577 C CA . ASN A 1 849 ? 5.577 20.086 49.550 1.00 91.44 849 ASN A CA 1
ATOM 6578 C C . ASN A 1 849 ? 5.825 18.577 49.751 1.00 91.44 849 ASN A C 1
ATOM 6580 O O . ASN A 1 849 ? 5.072 17.888 50.438 1.00 91.44 849 ASN A O 1
ATOM 6584 N N . VAL A 1 850 ? 6.921 18.068 49.179 1.00 90.94 850 VAL A N 1
ATOM 6585 C CA . VAL A 1 850 ? 7.317 16.648 49.258 1.00 90.94 850 VAL A CA 1
ATOM 6586 C C . VAL A 1 850 ? 7.852 16.189 50.627 1.00 90.94 850 VAL A C 1
ATOM 6588 O O . VAL A 1 850 ? 8.083 14.990 50.800 1.00 90.94 850 VAL A O 1
ATOM 6591 N N . GLU A 1 851 ? 8.057 17.095 51.594 1.00 86.88 851 GLU A N 1
ATOM 6592 C CA . GLU A 1 851 ? 8.530 16.764 52.952 1.00 86.88 851 GLU A CA 1
ATOM 6593 C C . GLU A 1 851 ? 7.375 16.657 53.954 1.00 86.88 851 GLU A C 1
ATOM 6595 O O . GLU A 1 851 ? 7.235 15.637 54.633 1.00 86.88 851 GLU A O 1
ATOM 6600 N N . GLU A 1 852 ? 6.522 17.681 54.017 1.00 87.56 852 GLU A N 1
ATOM 6601 C CA . GLU A 1 852 ? 5.468 17.811 55.034 1.00 87.56 852 GLU A CA 1
ATOM 6602 C C . GLU A 1 852 ? 4.048 17.891 54.452 1.00 87.56 852 GLU A C 1
ATOM 6604 O O . GLU A 1 852 ? 3.088 17.706 55.195 1.00 87.56 852 GLU A O 1
ATOM 6609 N N . GLY A 1 853 ? 3.889 18.127 53.144 1.00 88.25 853 GLY A N 1
ATOM 6610 C CA . GLY A 1 853 ? 2.578 18.311 52.514 1.00 88.25 853 GLY A CA 1
ATOM 6611 C C . GLY A 1 853 ? 1.680 17.082 52.643 1.00 88.25 853 GLY A C 1
ATOM 6612 O O . GLY A 1 853 ? 2.143 15.942 52.579 1.00 88.25 853 GLY A O 1
ATOM 6613 N N . GLU A 1 854 ? 0.378 17.288 52.813 1.00 89.25 854 GLU A N 1
ATOM 6614 C CA . GLU A 1 854 ? -0.583 16.182 52.792 1.00 89.25 854 GLU A CA 1
ATOM 6615 C C . GLU A 1 854 ? -0.726 15.599 51.378 1.00 89.25 854 GLU A C 1
ATOM 6617 O O . GLU A 1 854 ? -0.416 16.254 50.379 1.00 89.25 854 GLU A O 1
ATOM 6622 N N . LEU A 1 855 ? -1.189 14.349 51.278 1.00 88.94 855 LEU A N 1
ATOM 6623 C CA . LEU A 1 855 ? -1.548 13.769 49.980 1.00 88.94 855 LEU A CA 1
ATOM 6624 C C . LEU A 1 855 ? -2.691 14.570 49.356 1.00 88.94 855 LEU A C 1
ATOM 6626 O O . LEU A 1 855 ? -3.731 14.744 49.994 1.00 88.94 855 LEU A O 1
ATOM 6630 N N . ARG A 1 856 ? -2.551 14.958 48.082 1.00 88.50 856 ARG A N 1
ATOM 6631 C CA . ARG A 1 856 ? -3.676 15.550 47.342 1.00 88.50 856 ARG A CA 1
ATOM 6632 C C . ARG A 1 856 ? -4.846 14.575 47.293 1.00 88.50 856 ARG A C 1
ATOM 6634 O O . ARG A 1 856 ? -4.642 13.361 47.215 1.00 88.50 856 ARG A O 1
ATOM 6641 N N . GLU A 1 857 ? -6.076 15.083 47.238 1.00 83.31 857 GLU A N 1
ATOM 6642 C CA . GLU A 1 857 ? -7.287 14.242 47.184 1.00 83.31 857 GLU A CA 1
ATOM 6643 C C . GLU A 1 857 ? -7.239 13.217 46.030 1.00 83.31 857 GLU A C 1
ATOM 6645 O O . GLU A 1 857 ? -7.603 12.053 46.201 1.00 83.31 857 GLU A O 1
ATOM 6650 N N . THR A 1 858 ? -6.662 13.608 44.886 1.00 81.69 858 THR A N 1
ATOM 6651 C CA . THR A 1 858 ? -6.437 12.739 43.718 1.00 81.69 858 THR A CA 1
ATOM 6652 C C . THR A 1 858 ? -5.480 11.568 43.971 1.00 81.69 858 THR A C 1
ATOM 6654 O O . THR A 1 858 ? -5.446 10.642 43.162 1.00 81.69 858 THR A O 1
ATOM 6657 N N . TRP A 1 859 ? -4.708 11.588 45.061 1.00 81.00 859 TRP A N 1
ATOM 6658 C CA . TRP A 1 859 ? -3.784 10.531 45.493 1.00 81.00 859 TRP A CA 1
ATOM 6659 C C . TRP A 1 859 ? -4.211 9.807 46.779 1.00 81.00 859 TRP A C 1
ATOM 6661 O O . TRP A 1 859 ? -3.779 8.673 46.992 1.00 81.00 859 TRP A O 1
ATOM 6671 N N . GLY A 1 860 ? -5.085 10.414 47.585 1.00 71.69 860 GLY A N 1
ATOM 6672 C CA . GLY A 1 860 ? -5.608 9.861 48.836 1.00 71.69 860 GLY A CA 1
ATOM 6673 C C . GLY A 1 860 ? -6.849 8.961 48.695 1.00 71.69 860 GLY A C 1
ATOM 6674 O O . GLY A 1 860 ? -7.048 8.275 47.691 1.00 71.69 860 GLY A O 1
ATOM 6675 N N . LEU A 1 861 ? -7.690 8.978 49.739 1.00 51.88 861 LEU A N 1
ATOM 6676 C CA . LEU A 1 861 ? -8.822 8.060 49.984 1.00 51.88 861 LEU A CA 1
ATOM 6677 C C . LEU A 1 861 ? -9.960 8.097 48.941 1.00 51.88 861 LEU A C 1
ATOM 6679 O O . LEU A 1 861 ? -10.810 7.211 48.954 1.00 51.88 861 LEU A O 1
ATOM 6683 N N . GLY A 1 862 ? -9.992 9.104 48.063 1.00 55.69 862 GLY A N 1
ATOM 6684 C CA . GLY A 1 862 ? -10.957 9.234 46.963 1.00 55.69 862 GLY A CA 1
ATOM 6685 C C . GLY A 1 862 ? -10.346 9.079 45.564 1.00 55.69 862 GLY A C 1
ATOM 6686 O O . GLY A 1 862 ? -11.036 9.319 44.576 1.00 55.69 862 GLY A O 1
ATOM 6687 N N . G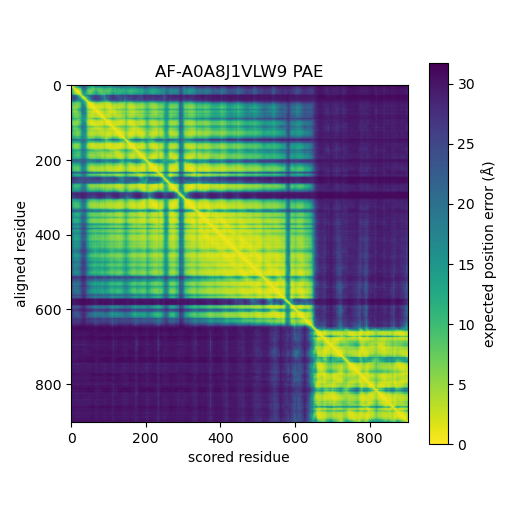LY A 1 863 ? -9.061 8.719 45.462 1.00 63.00 863 GLY A N 1
ATOM 6688 C CA . GLY A 1 863 ? -8.305 8.757 44.209 1.00 63.00 863 GLY A CA 1
ATOM 6689 C C . GLY A 1 863 ? -7.324 7.596 44.031 1.00 63.00 863 GLY A C 1
ATOM 6690 O O . GLY A 1 863 ? -7.638 6.436 44.298 1.00 63.00 863 GLY A O 1
ATOM 6691 N N . LYS A 1 864 ? -6.111 7.913 43.561 1.00 67.56 864 LYS A N 1
ATOM 6692 C CA . LYS A 1 864 ? -5.045 6.967 43.174 1.00 67.56 864 LYS A CA 1
ATOM 6693 C C . LYS A 1 864 ? -4.554 6.021 44.292 1.00 67.56 864 LYS A C 1
ATOM 6695 O O . LYS A 1 864 ? -3.790 5.100 43.992 1.00 67.56 864 LYS A O 1
ATOM 6700 N N . SER A 1 865 ? -5.030 6.199 45.529 1.00 76.44 865 SER A N 1
ATOM 6701 C CA . SER A 1 865 ? -4.881 5.268 46.659 1.00 76.44 865 SER A CA 1
ATOM 6702 C C . SER A 1 865 ? -3.422 4.937 47.009 1.00 76.44 865 SER A C 1
ATOM 6704 O O . SER A 1 865 ? -3.053 3.777 47.192 1.00 76.44 865 SER A O 1
ATOM 6706 N N . LEU A 1 866 ? -2.582 5.972 47.090 1.00 85.06 866 LEU A N 1
ATOM 6707 C CA . LEU A 1 866 ? -1.173 5.871 47.472 1.00 85.06 866 LEU A CA 1
ATOM 6708 C C . LEU A 1 866 ? -1.022 5.832 49.000 1.00 85.06 866 LEU A C 1
ATOM 6710 O O . LEU A 1 866 ? -1.552 6.687 49.704 1.00 85.06 866 LEU A O 1
ATOM 6714 N N . GLN A 1 867 ? -0.265 4.865 49.520 1.00 88.25 867 GLN A N 1
ATOM 6715 C CA . GLN A 1 867 ? -0.009 4.727 50.956 1.00 88.25 867 GLN A CA 1
ATOM 6716 C C . GLN A 1 867 ? 1.357 5.313 51.319 1.00 88.25 867 GLN A C 1
ATOM 6718 O O . GLN A 1 867 ? 2.395 4.678 51.113 1.00 88.25 867 GLN A O 1
ATOM 6723 N N . VAL A 1 868 ? 1.355 6.532 51.863 1.00 88.25 868 VAL A N 1
ATOM 6724 C CA . VAL A 1 868 ? 2.564 7.212 52.346 1.00 88.25 868 VAL A CA 1
ATOM 6725 C C . VAL A 1 868 ? 2.917 6.735 53.753 1.00 88.25 868 VAL A C 1
ATOM 6727 O O . VAL A 1 868 ? 2.080 6.709 54.653 1.00 88.25 868 VAL A O 1
ATOM 6730 N N . MET A 1 869 ? 4.183 6.386 53.949 1.00 89.44 869 MET A N 1
ATOM 6731 C CA . MET A 1 869 ? 4.786 6.064 55.238 1.00 89.44 869 MET A CA 1
ATOM 6732 C C . MET A 1 869 ? 6.004 6.963 55.438 1.00 89.44 869 MET A C 1
ATOM 6734 O O . MET A 1 869 ? 6.775 7.174 54.501 1.00 89.44 869 MET A O 1
ATOM 6738 N N . ALA A 1 870 ? 6.191 7.464 56.660 1.00 86.12 870 ALA A N 1
ATOM 6739 C CA . ALA A 1 870 ? 7.290 8.364 57.005 1.00 86.12 870 ALA A CA 1
ATOM 6740 C C . ALA A 1 870 ? 8.216 7.784 58.098 1.00 86.12 870 ALA A C 1
ATOM 6742 O O . ALA A 1 870 ? 8.267 8.335 59.197 1.00 86.12 870 ALA A O 1
ATOM 6743 N N . PRO A 1 871 ? 8.901 6.646 57.850 1.00 83.38 871 PRO A N 1
ATOM 6744 C CA . PRO A 1 871 ? 9.813 6.060 58.828 1.00 83.38 871 PRO A CA 1
ATOM 6745 C C . PRO A 1 871 ? 11.069 6.923 58.996 1.00 83.38 871 PRO A C 1
ATOM 6747 O O . PRO A 1 871 ? 11.652 7.382 58.012 1.00 83.38 871 PRO A O 1
ATOM 6750 N N . LEU A 1 872 ? 11.520 7.098 60.239 1.00 79.75 872 LEU A N 1
ATOM 6751 C CA . LEU A 1 872 ? 12.765 7.814 60.541 1.00 79.75 872 LEU A CA 1
ATOM 6752 C C . LEU A 1 872 ? 14.000 6.888 60.431 1.00 79.75 872 LEU A C 1
ATOM 6754 O O . LEU A 1 872 ? 14.340 6.410 59.344 1.00 79.75 872 LEU A O 1
ATOM 6758 N N . GLU A 1 873 ? 14.713 6.651 61.535 1.00 79.44 873 GLU A N 1
ATOM 6759 C CA . GLU A 1 873 ? 15.934 5.834 61.589 1.00 79.44 873 GLU A CA 1
ATOM 6760 C C . GLU A 1 873 ? 15.790 4.672 62.584 1.00 79.44 873 GLU A C 1
ATOM 6762 O O . GLU A 1 873 ? 15.205 4.825 63.654 1.00 79.44 873 GLU A O 1
ATOM 6767 N N . GLY A 1 874 ? 16.349 3.508 62.230 1.00 83.81 874 GLY A N 1
ATOM 6768 C CA . GLY A 1 874 ? 16.415 2.319 63.089 1.00 83.81 874 GLY A CA 1
ATOM 6769 C C . GLY A 1 874 ? 15.381 1.217 62.808 1.00 83.81 874 GLY A C 1
ATOM 6770 O O . GLY A 1 874 ? 14.453 1.364 62.012 1.00 83.81 874 GLY A O 1
ATOM 6771 N N . GLU A 1 875 ? 15.571 0.082 63.489 1.00 87.56 875 GLU A N 1
ATOM 6772 C CA . GLU A 1 875 ? 14.759 -1.142 63.369 1.00 87.56 875 GLU A CA 1
ATOM 6773 C C . GLU A 1 875 ? 13.279 -0.923 63.719 1.00 87.56 875 GLU A C 1
ATOM 6775 O O . GLU A 1 875 ? 12.403 -1.505 63.079 1.00 87.56 875 GLU A O 1
ATOM 6780 N N . GLU A 1 876 ? 12.972 -0.078 64.709 1.00 88.44 876 GLU A N 1
ATOM 6781 C CA . GLU A 1 876 ? 11.589 0.176 65.135 1.00 88.44 876 GLU A CA 1
ATOM 6782 C C . GLU A 1 876 ? 10.769 0.845 64.018 1.00 88.44 876 GLU A C 1
ATOM 6784 O O . GLU A 1 876 ? 9.660 0.413 63.700 1.00 88.44 876 GLU A O 1
ATOM 6789 N N . GLU A 1 877 ? 11.344 1.856 63.369 1.00 90.38 877 GLU A N 1
ATOM 6790 C CA . GLU A 1 877 ? 10.715 2.600 62.275 1.00 90.38 877 GLU A CA 1
ATOM 6791 C C . GLU A 1 877 ? 10.575 1.744 61.011 1.00 90.38 877 GLU A C 1
ATOM 6793 O O . GLU A 1 877 ? 9.515 1.729 60.379 1.00 90.38 877 GLU A O 1
ATOM 6798 N N . MET A 1 878 ? 11.600 0.943 60.694 1.00 89.06 878 MET A N 1
ATOM 6799 C CA . MET A 1 878 ? 11.522 -0.049 59.618 1.00 89.06 878 MET A CA 1
ATOM 6800 C C . MET A 1 878 ? 10.444 -1.106 59.906 1.00 89.06 878 MET A C 1
ATOM 6802 O O . MET A 1 878 ? 9.673 -1.457 59.015 1.00 89.06 878 MET A O 1
ATOM 6806 N N . THR A 1 879 ? 10.310 -1.554 61.160 1.00 90.88 879 THR A N 1
ATOM 6807 C CA . THR A 1 879 ? 9.266 -2.501 61.587 1.00 90.88 879 THR A CA 1
ATOM 6808 C C . THR A 1 879 ? 7.859 -1.911 61.425 1.00 90.88 879 THR A C 1
ATOM 6810 O O . THR A 1 879 ? 6.957 -2.618 60.971 1.00 90.88 879 THR A O 1
ATOM 6813 N N . LYS A 1 880 ? 7.656 -0.620 61.734 1.00 91.00 880 LYS A N 1
ATOM 6814 C CA . LYS A 1 880 ? 6.373 0.081 61.522 1.00 91.00 880 LYS A CA 1
ATOM 6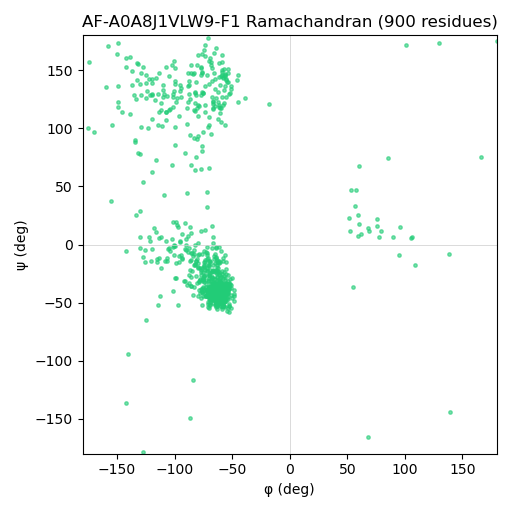815 C C . LYS A 1 880 ? 6.011 0.163 60.035 1.00 91.00 880 LYS A C 1
ATOM 6817 O O . LYS A 1 880 ? 4.900 -0.219 59.663 1.00 91.00 880 LYS A O 1
ATOM 6822 N N . ALA A 1 881 ? 6.945 0.598 59.185 1.00 89.06 881 ALA A N 1
ATOM 6823 C CA . ALA A 1 881 ? 6.737 0.671 57.735 1.00 89.06 881 ALA A CA 1
ATOM 6824 C C . ALA A 1 881 ? 6.482 -0.717 57.118 1.00 89.06 881 ALA A C 1
ATOM 6826 O O . ALA A 1 881 ? 5.562 -0.892 56.318 1.00 89.06 881 ALA A O 1
ATOM 6827 N N . PHE A 1 882 ? 7.235 -1.731 57.548 1.00 91.50 882 PHE A N 1
ATOM 6828 C CA . PHE A 1 882 ? 7.044 -3.123 57.150 1.00 91.50 882 PHE A CA 1
ATOM 6829 C C . PHE A 1 882 ? 5.662 -3.659 57.535 1.00 91.50 882 PHE A C 1
ATOM 6831 O O . PHE A 1 882 ? 4.947 -4.174 56.673 1.00 91.50 882 PHE A O 1
ATOM 6838 N N . GLN A 1 883 ? 5.240 -3.486 58.793 1.00 92.81 883 GLN A N 1
ATOM 6839 C CA . GLN A 1 883 ? 3.907 -3.902 59.228 1.00 92.81 883 GLN A CA 1
ATOM 6840 C C . GLN A 1 883 ? 2.817 -3.209 58.401 1.00 92.81 883 GLN A C 1
ATOM 6842 O O . GLN A 1 883 ? 1.915 -3.888 57.909 1.00 92.81 883 GLN A O 1
ATOM 6847 N N . LYS A 1 884 ? 2.904 -1.885 58.212 1.00 90.38 884 LYS A N 1
ATOM 6848 C CA . LYS A 1 884 ? 1.886 -1.143 57.461 1.00 90.38 884 LYS A CA 1
ATOM 6849 C C . LYS A 1 884 ? 1.821 -1.578 55.995 1.00 90.38 884 LYS A C 1
ATOM 6851 O O . LYS A 1 884 ? 0.730 -1.726 55.450 1.00 90.38 884 LYS A O 1
ATOM 6856 N N . SER A 1 885 ? 2.968 -1.869 55.387 1.00 90.56 885 SER A N 1
ATOM 6857 C CA . SER A 1 885 ? 3.044 -2.445 54.040 1.00 90.56 885 SER A CA 1
ATOM 6858 C C . SER A 1 885 ? 2.325 -3.797 53.968 1.00 90.56 885 SER A C 1
ATOM 6860 O O . SER A 1 885 ? 1.495 -4.007 53.088 1.00 90.56 885 SER A O 1
ATOM 6862 N N . CYS A 1 886 ? 2.575 -4.696 54.925 1.00 89.38 886 CYS A N 1
ATOM 6863 C CA . CYS A 1 886 ? 1.935 -6.013 54.971 1.00 89.38 886 CYS A CA 1
ATOM 6864 C C . CYS A 1 886 ? 0.410 -5.930 55.159 1.00 89.38 886 CYS A C 1
ATOM 6866 O O . CYS A 1 886 ? -0.321 -6.686 54.517 1.00 89.38 886 CYS A O 1
ATOM 6868 N N . GLU A 1 887 ? -0.073 -5.001 55.994 1.00 89.12 887 GLU A N 1
ATOM 6869 C CA . GLU A 1 887 ? -1.507 -4.724 56.175 1.00 89.12 887 GLU A CA 1
ATOM 6870 C C . GLU A 1 887 ? -2.175 -4.365 54.842 1.00 89.12 887 GLU A C 1
ATOM 6872 O O . GLU A 1 887 ? -3.140 -5.019 54.447 1.00 89.12 887 GLU A O 1
ATOM 6877 N N . VAL A 1 888 ? -1.618 -3.380 54.128 1.00 86.56 888 VAL A N 1
ATOM 6878 C CA . VAL A 1 888 ? -2.152 -2.884 52.850 1.00 86.56 888 VAL A CA 1
ATOM 6879 C C . VAL A 1 888 ? -2.129 -3.977 51.777 1.00 86.56 888 VAL A C 1
ATOM 6881 O O . VAL A 1 888 ? -3.111 -4.150 51.058 1.00 86.56 888 VAL A O 1
ATOM 6884 N N . ILE A 1 889 ? -1.042 -4.750 51.676 1.00 85.06 889 ILE A N 1
ATOM 6885 C CA . ILE A 1 889 ? -0.925 -5.826 50.679 1.00 85.06 889 ILE A CA 1
ATOM 6886 C C . ILE A 1 889 ? -1.967 -6.927 50.941 1.00 85.06 889 ILE A C 1
ATOM 6888 O O . ILE A 1 889 ? -2.639 -7.373 50.013 1.00 85.06 889 ILE A O 1
ATOM 6892 N N . ILE A 1 890 ? -2.158 -7.351 52.196 1.00 83.25 890 ILE A N 1
ATOM 6893 C CA . ILE A 1 890 ? -3.159 -8.378 52.532 1.00 83.25 890 ILE A CA 1
ATOM 6894 C C . ILE A 1 890 ? -4.589 -7.860 52.354 1.00 83.25 890 ILE A C 1
ATOM 6896 O O . ILE A 1 890 ? -5.453 -8.618 51.910 1.00 83.25 890 ILE A O 1
ATOM 6900 N N . GLU A 1 891 ? -4.857 -6.591 52.663 1.00 82.50 891 GLU A N 1
ATOM 6901 C CA . GLU A 1 891 ? -6.147 -5.955 52.385 1.00 82.50 891 GLU A CA 1
ATOM 6902 C C . GLU A 1 891 ? -6.439 -5.933 50.877 1.00 82.50 891 GLU A C 1
ATOM 6904 O O . GLU A 1 891 ? -7.498 -6.403 50.456 1.00 82.50 891 GLU A O 1
ATOM 6909 N N . ALA A 1 892 ? -5.463 -5.540 50.054 1.00 75.38 892 ALA A N 1
ATOM 6910 C CA . ALA A 1 892 ? -5.566 -5.572 48.598 1.00 75.38 892 ALA A CA 1
ATOM 6911 C C . ALA A 1 892 ? -5.813 -6.989 48.045 1.00 75.38 892 ALA A C 1
ATOM 6913 O O . ALA A 1 892 ? -6.702 -7.190 47.217 1.00 75.38 892 ALA A O 1
ATOM 6914 N N . CYS A 1 893 ? -5.111 -8.012 48.542 1.00 70.19 893 CYS A N 1
ATOM 6915 C CA . CYS A 1 893 ? -5.322 -9.401 48.113 1.00 70.19 893 CYS A CA 1
ATOM 6916 C C . CYS A 1 893 ? -6.658 -10.007 48.588 1.00 70.19 893 CYS A C 1
ATOM 6918 O O . CYS A 1 893 ? -7.179 -10.936 47.958 1.00 70.19 893 CYS A O 1
ATOM 6920 N N . ARG A 1 894 ? -7.232 -9.499 49.687 1.00 74.88 894 ARG A N 1
ATOM 6921 C CA . ARG A 1 894 ? -8.592 -9.842 50.144 1.00 74.88 894 ARG A CA 1
ATOM 6922 C C . ARG A 1 894 ? -9.664 -9.135 49.314 1.00 74.88 894 ARG A C 1
ATOM 6924 O O . ARG A 1 894 ? -10.665 -9.766 48.988 1.00 74.88 894 ARG A O 1
ATOM 6931 N N . GLY A 1 895 ? -9.420 -7.881 48.932 1.00 63.12 895 GLY A N 1
ATOM 6932 C CA . GLY A 1 895 ? -10.224 -7.131 47.963 1.00 63.12 895 GLY A CA 1
ATOM 6933 C C . GLY A 1 895 ? -10.109 -7.644 46.523 1.00 63.12 895 GLY A C 1
ATOM 6934 O O . GLY A 1 895 ? -10.970 -7.337 45.710 1.00 63.12 895 GLY A O 1
ATOM 6935 N N . ASN A 1 896 ? -9.105 -8.481 46.233 1.00 62.34 896 ASN A N 1
ATOM 6936 C CA . ASN A 1 896 ? -8.715 -8.918 44.890 1.00 62.34 896 ASN A CA 1
ATOM 6937 C C . ASN A 1 896 ? -8.312 -7.712 44.006 1.00 62.34 896 ASN A C 1
ATOM 6939 O O . ASN A 1 896 ? -9.013 -7.384 43.065 1.00 62.34 896 ASN A O 1
ATOM 6943 N N . ILE A 1 897 ? -7.206 -7.020 44.303 1.00 61.47 897 ILE A N 1
ATOM 6944 C CA . ILE A 1 897 ? -6.715 -5.852 43.536 1.00 61.47 897 ILE A CA 1
ATOM 6945 C C . ILE A 1 897 ? -5.457 -6.185 42.700 1.00 61.47 897 ILE A C 1
ATOM 6947 O O . ILE A 1 897 ? -4.377 -6.328 43.266 1.00 61.47 897 ILE A O 1
ATOM 6951 N N . GLY A 1 898 ? -5.590 -6.290 41.361 1.00 57.28 898 GLY A N 1
ATOM 6952 C CA . GLY A 1 898 ? -4.493 -6.511 40.382 1.00 57.28 898 GLY A CA 1
ATOM 6953 C C . GLY A 1 898 ? -4.745 -7.491 39.212 1.00 57.28 898 GLY A C 1
ATOM 6954 O O . GLY A 1 898 ? -5.862 -7.535 38.711 1.00 57.28 898 GLY A O 1
ATOM 6955 N N . THR A 1 899 ? -3.747 -8.273 38.751 1.00 57.09 899 THR A N 1
ATOM 6956 C CA . THR A 1 899 ? -3.856 -9.142 37.534 1.00 57.09 899 THR A CA 1
ATOM 6957 C C . THR A 1 899 ? -4.082 -10.642 37.793 1.00 57.09 899 THR A C 1
ATOM 6959 O O . THR A 1 899 ? -3.675 -11.168 38.825 1.00 57.09 899 THR A O 1
ATOM 6962 N N . VAL A 1 900 ? -4.685 -11.349 36.823 1.00 56.59 900 VAL A N 1
ATOM 6963 C CA . VAL A 1 900 ? -4.619 -12.819 36.676 1.00 56.59 900 VAL A CA 1
ATOM 6964 C C . VAL A 1 900 ? -4.006 -13.182 35.333 1.00 56.59 900 VAL A C 1
ATOM 6966 O O . VAL A 1 900 ? -4.347 -12.592 34.311 1.00 56.59 900 VAL A O 1
ATOM 6969 N N . VAL A 1 901 ? -3.154 -14.198 35.378 1.00 50.62 901 VAL A N 1
ATOM 6970 C CA . VAL A 1 901 ? -2.545 -14.884 34.240 1.00 50.62 901 VAL A CA 1
ATOM 6971 C C . VAL A 1 901 ? -3.175 -16.278 34.178 1.00 50.62 901 VAL A C 1
ATOM 6973 O O . VAL A 1 901 ? -3.395 -16.881 35.232 1.00 50.62 901 VAL A O 1
ATOM 6976 N N . VAL A 1 902 ? -3.517 -16.748 32.975 1.00 46.78 902 VAL A N 1
ATOM 6977 C CA . VAL A 1 902 ? -4.222 -18.022 32.718 1.00 46.78 902 VAL A CA 1
ATOM 6978 C C . VAL A 1 902 ? -3.346 -18.942 31.882 1.00 46.78 902 VAL A C 1
ATOM 6980 O O . VAL A 1 902 ? -2.808 -18.437 30.874 1.00 46.78 902 VAL A O 1
#

=== Feature glossary ===
The record interleaves many kinds of information about one protein. Here is each kind framed as the question it answers.

Q: Are the domains correctly placed relative to each other?
A: Predicted aligned error is AlphaFold's pairwise confidence. Unlike pLDDT (per-residue), PAE is per-residue-pair and captures whether two parts of the structure are correctly placed relative to each other. Units are ångströms of expected positional error.

Q: Which residues are in helices, strands, or loops?
A: Eight-state secondary structure (DSSP): H is the canonical α-helix, G the tighter 3₁₀-helix, I the wider π-helix; E/B are β-structure, T and S are turns and bends, and '-' is everything else. DSSP derives these from the pattern of main-chain N–H···O=C hydrogen bonds, not from the sequence.

Q: What if only a Cα trace is available?
A: P-SEA three-state annotation labels each residue as helix, strand, or coil based purely on the geometry of the Cα trace. It serves as a fallback when the full backbone (and thus DSSP) is unavailable.

Q: What are the backbone torsion angles?
A: φ (phi) and ψ (psi) are the two rotatable backbone dihedrals per residue: φ is the C(i-1)–N–Cα–C torsion, ψ is the N–Cα–C–N(i+1) torsion, both in degrees on (−180°, 180°]. α-helical residues cluster near (−60°, −45°); β-strand residues near (−120°, +130°). A Ramachandran plot is simply a scatter of (φ, ψ) for every residue.

Q: What known structures does this most resemble?
A: Structural nearest neighbors (via Foldseek easy-search vs the PDB). Reported per hit: target PDB id, E-value, and alignment TM-score. A TM-score above ~0.5 is the conventional threshold for 'same fold'.

Q: What family and function is it annotated with?
A: Database cross-references. InterPro integrates a dozen domain/family signature databases into unified entries with residue-range hits. GO terms attach function/process/location labels with evidence codes. CATH codes position the fold in a four-level structural taxonomy. Organism is the NCBI-taxonomy species name.

Q: Which residues are buried vs exposed?
A: Solvent accessibility: the surface area of each residue that a 1.4 Å water probe can touch, in Å². When only backbone atoms are present the absolute values are lower than full-atom SASA (side chains contribute most of the area) and are flagged as backbone-only.

Q: What do the diagnostic plots show?
A: Three diagnostic plots accompany the record. The Cα contact map visualizes the tertiary structure as a 2D adjacency matrix (8 Å cutoff, sequence-local contacts suppressed). The Ramachandran plot shows the distribution of backbone (φ, ψ) torsions, with points in the α and β basins reflecting secondary structure content. The PAE plot shows AlphaFold's inter-residue confidence as a color matrix.

Q: What is the amino-acid chain?
A: The amino-acid sequence is the protein's primary structure: the linear order of residues from the N-terminus to the C-terminus, written in one-letter code. Everything else here — the 3D coordinates, the secondary structure, the domain annotations — is ultimately a consequence of this string.

Q: What do the rendered images show?
A: The six renders are orthographic views along the three Cartesian axes in both directions. Representation (cartoon, sticks, or surface) and color scheme (sequence-rainbow or by-chain) vary across proteins so the training set covers all the common visualization conventions.

Q: Where is each backbone atom in 3D?
A: The mmCIF table is the protein's shape written out atom by atom. For each backbone N, Cα, C, and carbonyl O, it records an (x, y, z) coordinate triple in Å plus the residue type, chain letter, and residue number.

Q: How mobile is each atom in the crystal?
A: For experimental (PDB) structures, the B-factor (temperature factor) quantifies the positional spread of each atom in the crystal — a combination of thermal vibration and static disorder — in units of Å². High B-factors mark flexible loops or poorly resolved regions; low B-factors mark the rigid, well-ordered core.

Q: How big and how compact is the whole molecule?
A: Three whole-structure scalars: the radius of gyration (RMS distance of Cα from centroid, in Å), the count of Cα–Cα contacts (pairs closer than 8 Å and separated by more than four residues in sequence — i.e. tertiary, not local, contacts), and the bounding-box dimensions. Together they distinguish compact globular folds from extended fibres or disordered chains.

Q: What does the local fold look like, residue by residue?
A: A 3Di character summarizes, for each residue, the relative orientation of the Cα frame of its nearest spatial neighbor. Because it encodes fold topology rather than chemistry, 3Di alignments detect remote structural similarity that sequence alignment misses.

Q: How confident is the AlphaFold model at each residue?
A: For AlphaFold models, the B-factor field carries pLDDT — the model's own estimate of local accuracy on a 0–100 scale. Regions with pLDDT<50 should be treated as essentially unmodeled; they often correspond to intrinsically disordered segments.